Protein 9LOD (pdb70)

B-factor: mean 76.21, std 50.44, range [3.41, 200.78]

Secondary structure (DSSP, 8-state):
-----EEE-SS-BSEEESS--EEEEEE-SSS--SS-BEEEEBSSS--EE--BSSSEEEE-S-EEE-EE-TT--BPPPEEEEEE-SSEEEE-BSSEETT--B--EEEESSS--EEEEEEETTEEEEEETT--B--BSS--TTS-EEEEEEEE-SSS--EE---EEE-EE-SBPPPEEEES-SSPBTT--EEEEEE--B-TTS-SS--EEEEESSSSB-SSS-BS-SEEEES---STT-SEEEEEEE-TTS-SEEEPP-EE---B-/--EEEEEPPPTTTTT-SSS--EEEEEEE-B-SSS---EEEEESSSSB-TT-EEPPPEE-TTS-EE-EEEEE--HHHHTTT--EEEEEE-SSSSS-EEEEE----S--B--EEEEEPPPTTGGGSSEEEEEEEEEEEBSS-EEEEEESSSSEE--EEEPPPEE-TTS-EEEEEEEEEEHHHHHTT---EEEEEESSSGGG-EEE---S--/--EEEEEPPPTTTTT-TTS--EEEEEEEEE-TT----EEEEEETTEEE---EEPPPEE-TTS-EEEEEEEE--HHHHHTT--EEEEEE-SS-SS-EEEEE-PPPS--B--EEEEEPPPGGGTTSSEEEEEEEEEEEBSS-EEEEEEETTEEE--EEEPPPEE-SSS-EEEEEEEEEEHHHHHSS--EEEEEEETTSGGG-EEEEE-TT-/--EEEEEPPPHHHHH-TTS--EEEEEEEEE-SSS---EEEEEETTEEE---EEPPPEE-TTS-EEEEEEEE--HHHHHTT--EEEEEE-SSSSS-B--EE-------B--EEEEEPPPGGGTTSSEEEEEEEEEEEBSS-EEEEEEETTEE-SSEEEPPPEE-TTS-EEE-EEEEEEHHHHHTT--EEEEEEETTSSSS-EEEEE---/--EEEEEPPPHHHHH-TTS--EEEEEEEEE-SS----EEEEEETTEEE---EEPPPEE-TTS-EEEEEEEE--SHHHHT-PPEEEEEE-TT-SS-EEEEE----SPPB--EEEEEPPPHHHHTSSEEEEEEEEEEEBSS-EEEEEEETTEE---EEEPPPEE-TTS-EEE-EEEEEEHHHHHTT--EEEEEEETTSGGG-EEEEE---

Radius of gyration: 36.77 Å; Cα contacts (8 Å, |Δi|>4): 2792; chains: 5; bounding box: 59×120×84 Å

Sequence (1098 aa):
RTPRPIIFLQPPWTTVFQGERVTLTCKGFRFYSPQKTKWYHRYLGKEILRETPDNILEVQESGEYRCQAQGSPLSSPVHLDFSSASLILQAPLSVFEGDSVVLRCRAKAEVTLNNTIYKNDNVLAFLNKRTDFHIPHACLKDNGAYRCTGYKESCCPVSSNTVKIQVQEPFTRPVLRASSFQPISGNPVTLTCETQLSLERSDVPLRFRFFRDDQTLGLGWSLSPNFQITAMWSKDSGFYWCKAATMPYSVISDSPRSWIQVQIGPSVFLFPPKPKDTLMISRTPEVTCVVVDVSHEDPEVKFNWYVDGVEVHNAKTKPREEQYNSTYRVVSVLTVCHQDWLNGKEYKCKVSNKALPAPIEKTISKAKGQPREPQVYTLPPSRDELTKNQVSLTCLVKGFYPSDIAVEWESNGQPENNYKTTPPVLDSDGSFFLYSKLTVDKSRWQQGNVFSCSVMHEALHNHYTQKSLDKSTGPSVFLFPPKPKDTLMISRTPEVTCVVVDVSHEDPEVKFNWYVDGVEVHNAKTKPREEQYNSTYRVVSVLTVCHQDWLNGKEYKCKVSNKALPAPIEKTISKAKGQPREPQVYTLPPSRDELTKNQVSLTCLVKGFYPSDIAVEWESNGQPENNYKTTPPVLDSDGSFFLYSKLTVDKSRWQQGNVFSCSVMHEALHNHYTQKSLDKSTGPSVFLFPPKPKDTLMISRTPEVTCVVVDVSHEDPEVKFNWYVDGVEVHNAKTKPREEQYNSTYRVVSVLTVCHQDWLNGKEYKCKVSNKALPAPIEKTISKAKGQPREPQVYTLPPSRDELTKNQVSLTCLVKGFYPSDIAVEWESNGQPENNYKTTPPVLDSDGSFFLYSKLTVDKSRWQQGNVFSCSVMHEALHNHYTQKSLDKSGPSVFLFPPKPKDTLMISRTPEVTCVVVDVSHEDPEVKFNWYVDGVEVHNAKTKPREEQYNSTYRVVSVLTVCHQDWLNGKEYKCKVSNKALPAPIEKTISKAKGQPREPQVYTLPPSRDELTKNQVSLTCLVKGFYPSDIAVEWESNGQPENNYKTTPPVLDSDGSFFLYSKLTVDKSRWQQGNVFSCSVMHEALHNHYTQKSLDKS

InterPro domains:
  IPR003598 Immunoglobulin subtype 2 [SM00408] (35-92)
  IPR003598 Immunoglobulin subtype 2 [SM00408] (114-173)
  IPR003598 Immunoglobulin subtype 2 [SM00408] (299-362)
  IPR003598 Immunoglobulin subtype 2 [SM00408] (392-455)
  IPR003598 Immunoglobulin subtype 2 [SM00408] (485-548)
  IPR003598 Immunoglobulin subtype 2 [SM00408] (578-641)
  IPR003598 Immunoglobulin subtype 2 [SM00408] (671-734)
  IPR003598 Immunoglobulin subtype 2 [SM00408] (764-826)
  IPR003599 Immunoglobulin domain subtype [SM00409] (29-101)
  IPR003599 Immunoglobulin domain subtype [SM00409] (108-186)
  IPR003599 Immunoglobulin domain subtype [SM00409] (196-281)
  IPR003599 Immunoglobulin domain subtype [SM00409] (293-374)
  IPR003599 Immunoglobulin domain subtype [SM00409] (386-467)
  IPR003599 Immunoglobulin domain subtype [SM00409] (479-560)
  IPR003599 Immunoglobulin domain subtype [SM00409] (572-653)
  IPR003599 Immunoglobulin domain subtype [SM00409] (665-746)
  IPR003599 Immunoglobulin domain subtype [SM00409] (758-838)
  IPR007110 Immunoglobulin-like domain [PS50835] (23-101)
  IPR007110 Immunoglobulin-like domain [PS50835] (188-271)
  IPR007110 Immunoglobulin-like domain [PS50835] (287-374)

Organism: Homo sapiens (NCBI:txid9606)

Foldseek 3Di:
DAQAFDWAWVVQFLEEAQPDKIKIFRAHDPVGAQAFKWKQWDAPPDRDTDGTGGRIDIDRDFGWIWIAGVVGDIHDIRGHHHDNDQWAFTWGRAAEWQDWTWGFGDGDPAQFAWKFKDFQNHTDDTDGSGGTDIDRTDDQVPFGWIKIWTHGPPDDTDIHDIDTHDYDYQWAFWAWDKPDLAAEFQAKMKIFTDIHGDSVPDVWQKWKWKDQQHHTDDDHTDSDRIDIDRGDHQVRFGFIWMWIATPVRRDIHTHGTDTRGYDD/DKDKDWDWFALVQLFDPVHWTKIKIKIKQAAPVKNDKDKQKDFAHDTDPQKDWDDWDQDPVRMIMTMIIHIDHSVSQLVWGKIKIFIDIPPDPGTDIDIDGHDDDDWDAWDWDKDFFDPVQLVDFKTKIKIKTDFTPDQSKDKWKDFPPHTDDQKDKDRWDADPVRGTIIMIIGIDGSVCQVVWTKMWIWMADPPDDSRIDIDIDGNVD/DKDKDKDFWALVQLQDPPHWTKIKIKIKQAAPVKPDKDKWKDKLRDTDPQKDWDDWDADPVRIIMTMIIHTDHNVSQVVFIKIWIWIDIPPDPDIDIDIDGPDDDDWWAWDWDKDFFDPVCLVPQKTKTKIKTWITPDQRKDKFKDKPPHGADQKDKDRWDQDPVRGTMIMIIHIDGSVCQVDWIKMWIWMADPRDDSRTDIHIDGDVD/DWDKDWDFWALVQLQDQVHWTKTKIKIKQAAPVWNDKDKWKQWLNHTDDQKDKDDWDADPVRIIMIMIIHTDHNVSQLVWTWMWIWIDTPVDPHTDIDIDGPDDDDWWAWDKDKDFFDPVCLPPQWTKTKIKTWTTPDQSKDKFKDWPRHTDDQKDKDRWDQDPVRHTMIMIIHTGGSVCQVVFTKMWMWMQDSPDDSSIDIHIDHND/DKDWDKDFFALVQQLDPVHWTKIKTKIPQAAPVKNDKDKWKAWLNHTDDQKDKDDWDADPVRHIMIMIIGTDHSCSAQVWTKMKIFIDIPPDPHTDIDIDGDDPDDWWDWDKDWDFFDPVQLVPFKTKTKIKTDGTPDQRKDKFKAWPNHTDPQKDKDRWDQDPVGHTMIMIIHIGGSCVQQVWTKMKIWMQDPRDDSRIDIDIDHPD

Structure (mmCIF, N/CA/C/O backbone):
data_9LOD
#
_entry.id   9LOD
#
_cell.length_a   1.00
_cell.length_b   1.00
_cell.length_c   1.00
_cell.angle_alpha   90.00
_cell.angle_beta   90.00
_cell.angle_gamma   90.00
#
_symmetry.space_group_name_H-M   'P 1'
#
loop_
_entity.id
_entity.type
_entity.pdbx_description
1 polymer 'Fc receptor-like protein 5'
2 polymer 'Immunoglobulin gamma-1 heavy chain'
3 branched 2-acetamido-2-deoxy-beta-D-glucopyranose-(1-2)-alpha-D-mannopyranose-(1-6)-beta-D-mannopyranose-(1-4)-2-acetamido-2-deoxy-beta-D-glucopyranose-(1-4)-[alpha-L-fucopyranose-(1-6)]2-acetamido-2-deoxy-beta-D-glucopyranose
4 branched 2-acetamido-2-deoxy-beta-D-glucopyranose-(1-2)-alpha-D-mannopyranose-(1-6)-beta-D-mannopyranose-(1-4)-2-acetamido-2-deoxy-beta-D-glucopyranose-(1-4)-2-acetamido-2-deoxy-beta-D-glucopyranose
5 non-polymer 2-acetamido-2-deoxy-beta-D-glucopyranose
#
loop_
_atom_site.group_PDB
_atom_site.id
_atom_site.type_symbol
_atom_site.label_atom_id
_atom_site.label_alt_id
_atom_site.label_comp_id
_atom_site.label_asym_id
_atom_site.label_entity_id
_atom_site.label_seq_id
_atom_site.pdbx_PDB_ins_code
_atom_site.Cartn_x
_atom_site.Cartn_y
_atom_site.Cartn_z
_atom_site.occupancy
_atom_site.B_iso_or_equiv
_atom_site.auth_seq_id
_atom_site.auth_comp_id
_atom_site.auth_asym_id
_atom_site.auth_atom_id
_atom_site.pdbx_PDB_model_num
ATOM 1 N N . ARG A 1 4 ? 193.616 229.231 142.597 1.00 128.81 19 ARG A N 1
ATOM 2 C CA . ARG A 1 4 ? 194.655 228.213 142.693 1.00 127.52 19 ARG A CA 1
ATOM 3 C C . ARG A 1 4 ? 194.317 226.988 141.852 1.00 130.02 19 ARG A C 1
ATOM 4 O O . ARG A 1 4 ? 195.143 226.519 141.070 1.00 130.51 19 ARG A O 1
ATOM 12 N N . THR A 1 5 ? 193.097 226.471 142.014 1.00 134.56 20 THR A N 1
ATOM 13 C CA . THR A 1 5 ? 192.632 225.284 141.296 1.00 129.47 20 THR A CA 1
ATOM 14 C C . THR A 1 5 ? 191.285 225.594 140.649 1.00 125.62 20 THR A C 1
ATOM 15 O O . THR A 1 5 ? 190.234 225.152 141.137 1.00 122.89 20 THR A O 1
ATOM 19 N N . PRO A 1 6 ? 191.271 226.370 139.557 1.00 127.82 21 PRO A N 1
ATOM 20 C CA . PRO A 1 6 ? 190.016 226.579 138.828 1.00 122.82 21 PRO A CA 1
ATOM 21 C C . PRO A 1 6 ? 189.797 225.519 137.761 1.00 111.67 21 PRO A C 1
ATOM 22 O O . PRO A 1 6 ? 189.464 225.843 136.617 1.00 108.16 21 PRO A O 1
ATOM 26 N N . ARG A 1 7 ? 189.969 224.251 138.123 1.00 108.03 22 ARG A N 1
ATOM 27 C CA . ARG A 1 7 ? 189.903 223.170 137.145 1.00 104.16 22 ARG A CA 1
ATOM 28 C C . ARG A 1 7 ? 188.462 222.723 136.950 1.00 96.50 22 ARG A C 1
ATOM 29 O O . ARG A 1 7 ? 187.807 222.339 137.924 1.00 97.88 22 ARG A O 1
ATOM 37 N N . PRO A 1 8 ? 187.932 222.764 135.731 1.00 91.54 23 PRO A N 1
ATOM 38 C CA . PRO A 1 8 ? 186.632 222.140 135.475 1.00 85.23 23 PRO A CA 1
ATOM 39 C C . PRO A 1 8 ? 186.713 220.631 135.645 1.00 84.80 23 PRO A C 1
ATOM 40 O O . PRO A 1 8 ? 187.762 220.009 135.471 1.00 93.69 23 PRO A O 1
ATOM 44 N N . ILE A 1 9 ? 185.578 220.042 136.011 1.00 77.87 24 ILE A N 1
ATOM 45 C CA . ILE A 1 9 ? 185.463 218.603 136.221 1.00 75.27 24 ILE A CA 1
ATOM 46 C C . ILE A 1 9 ? 184.631 218.011 135.096 1.00 73.05 24 ILE A C 1
ATOM 47 O O . ILE A 1 9 ? 183.581 218.554 134.733 1.00 79.18 24 ILE A O 1
ATOM 52 N N . ILE A 1 10 ? 185.106 216.904 134.539 1.00 61.26 25 ILE A N 1
ATOM 53 C CA . ILE A 1 10 ? 184.360 216.143 133.546 1.00 56.90 25 ILE A CA 1
ATOM 54 C C . ILE A 1 10 ? 183.569 215.060 134.260 1.00 57.19 25 ILE A C 1
ATOM 55 O O . ILE A 1 10 ? 184.109 214.329 135.101 1.00 64.57 25 ILE A O 1
ATOM 60 N N . PHE A 1 11 ? 182.285 214.959 133.934 1.00 52.76 26 PHE A N 1
ATOM 61 C CA . PHE A 1 11 ? 181.386 213.987 134.537 1.00 49.25 26 PHE A CA 1
ATOM 62 C C . PHE A 1 11 ? 180.961 212.982 133.479 1.00 46.74 26 PHE A C 1
ATOM 63 O O . PHE A 1 11 ? 180.442 213.366 132.427 1.00 50.28 26 PHE A O 1
ATOM 71 N N . LEU A 1 12 ? 181.183 211.704 133.760 1.00 43.79 27 LEU A N 1
ATOM 72 C CA . LEU A 1 12 ? 180.813 210.632 132.851 1.00 41.22 27 LEU A CA 1
ATOM 73 C C . LEU A 1 12 ? 179.321 210.343 132.948 1.00 46.97 27 LEU A C 1
ATOM 74 O O . LEU A 1 12 ? 178.688 210.580 133.979 1.00 55.21 27 LEU A O 1
ATOM 79 N N . GLN A 1 13 ? 178.762 209.828 131.858 1.00 44.52 28 GLN A N 1
ATOM 80 C CA . GLN A 1 13 ? 177.359 209.416 131.821 1.00 50.82 28 GLN A CA 1
ATOM 81 C C . GLN A 1 13 ? 177.216 208.353 130.741 1.00 54.47 28 GLN A C 1
ATOM 82 O O . GLN A 1 13 ? 177.126 208.678 129.547 1.00 60.00 28 GLN A O 1
ATOM 88 N N . PRO A 1 14 ? 177.187 207.061 131.115 1.00 54.99 29 PRO A N 1
ATOM 89 C CA . PRO A 1 14 ? 177.211 206.477 132.470 1.00 57.30 29 PRO A CA 1
ATOM 90 C C . PRO A 1 14 ? 178.554 206.660 133.172 1.00 59.05 29 PRO A C 1
ATOM 91 O O . PRO A 1 14 ? 179.571 206.843 132.510 1.00 57.36 29 PRO A O 1
ATOM 95 N N . PRO A 1 15 ? 178.586 206.626 134.509 1.00 56.92 30 PRO A N 1
ATOM 96 C CA . PRO A 1 15 ? 179.824 206.954 135.234 1.00 51.80 30 PRO A CA 1
ATOM 97 C C . PRO A 1 15 ? 180.952 205.953 135.053 1.00 55.15 30 PRO A C 1
ATOM 98 O O . PRO A 1 15 ? 182.044 206.186 135.582 1.00 56.78 30 PRO A O 1
ATOM 102 N N . TRP A 1 16 ? 180.737 204.858 134.327 1.00 55.35 31 TRP A N 1
ATOM 103 C CA . TRP A 1 16 ? 181.760 203.830 134.168 1.00 43.91 31 TRP A CA 1
ATOM 104 C C . TRP A 1 16 ? 182.864 204.338 133.252 1.00 42.32 31 TRP A C 1
ATOM 105 O O . TRP A 1 16 ? 182.624 204.622 132.075 1.00 49.59 31 TRP A O 1
ATOM 116 N N . THR A 1 17 ? 184.078 204.452 133.794 1.00 39.07 32 THR A N 1
ATOM 117 C CA . THR A 1 17 ? 185.206 204.909 132.993 1.00 42.76 32 THR A CA 1
ATOM 118 C C . THR A 1 17 ? 185.616 203.872 131.955 1.00 53.08 32 THR A C 1
ATOM 119 O O . THR A 1 17 ? 186.161 204.231 130.905 1.00 57.18 32 THR A O 1
ATOM 123 N N . THR A 1 18 ? 185.361 202.594 132.221 1.00 52.68 33 THR A N 1
ATOM 124 C CA . THR A 1 18 ? 185.656 201.513 131.288 1.00 49.72 33 THR A CA 1
ATOM 125 C C . THR A 1 18 ? 184.343 200.950 130.763 1.00 54.09 33 THR A C 1
ATOM 126 O O . THR A 1 18 ? 183.491 200.515 131.545 1.00 59.16 33 THR A O 1
ATOM 130 N N . VAL A 1 19 ? 184.183 200.960 129.443 1.00 53.75 34 VAL A N 1
ATOM 131 C CA . VAL A 1 19 ? 182.968 200.520 128.784 1.00 52.76 34 VAL A CA 1
ATOM 132 C C . VAL A 1 19 ? 183.354 199.652 127.591 1.00 55.12 34 VAL A C 1
ATOM 133 O O . VAL A 1 19 ? 184.531 199.402 127.339 1.00 60.10 34 VAL A O 1
ATOM 137 N N . PHE A 1 20 ? 182.347 199.195 126.855 1.00 53.01 35 PHE A N 1
ATOM 138 C CA . PHE A 1 20 ? 182.574 198.273 125.753 1.00 63.35 35 PHE A CA 1
ATOM 139 C C . PHE A 1 20 ? 182.728 199.039 124.439 1.00 74.15 35 PHE A C 1
ATOM 140 O O . PHE A 1 20 ? 182.624 200.267 124.391 1.00 77.64 35 PHE A O 1
ATOM 148 N N . GLN A 1 21 ? 182.985 198.306 123.353 1.00 75.13 36 GLN A N 1
ATOM 149 C CA . GLN A 1 21 ? 183.335 198.935 122.082 1.00 75.24 36 GLN A CA 1
ATOM 150 C C . GLN A 1 21 ? 182.148 199.671 121.472 1.00 83.98 36 GLN A C 1
ATOM 151 O O . GLN A 1 21 ? 182.268 200.828 121.054 1.00 84.57 36 GLN A O 1
ATOM 157 N N . GLY A 1 22 ? 180.992 199.016 121.410 1.00 83.05 37 GLY A N 1
ATOM 158 C CA . GLY A 1 22 ? 179.835 199.624 120.781 1.00 78.36 37 GLY A CA 1
ATOM 159 C C . GLY A 1 22 ? 179.130 200.675 121.605 1.00 76.62 37 GLY A C 1
ATOM 160 O O . GLY A 1 22 ? 178.293 201.406 121.068 1.00 74.49 37 GLY A O 1
ATOM 161 N N . GLU A 1 23 ? 179.448 200.771 122.892 1.00 74.47 38 GLU A N 1
ATOM 162 C CA . GLU A 1 23 ? 178.773 201.719 123.760 1.00 72.47 38 GLU A CA 1
ATOM 163 C C . GLU A 1 23 ? 179.359 203.118 123.595 1.00 72.66 38 GLU A C 1
ATOM 164 O O . GLU A 1 23 ? 180.500 203.299 123.161 1.00 68.59 38 GLU A O 1
ATOM 170 N N . ARG A 1 24 ? 178.550 204.117 123.938 1.00 75.06 39 ARG A N 1
ATOM 171 C CA . ARG A 1 24 ? 178.943 205.517 123.873 1.00 65.84 39 ARG A CA 1
ATOM 172 C C . ARG A 1 24 ? 178.726 206.162 125.231 1.00 61.12 39 ARG A C 1
ATOM 173 O O . ARG A 1 24 ? 177.760 205.842 125.931 1.00 71.06 39 ARG A O 1
ATOM 181 N N . VAL A 1 25 ? 179.624 207.067 125.604 1.00 50.37 40 VAL A N 1
ATOM 182 C CA . VAL A 1 25 ? 179.499 207.809 126.849 1.00 52.58 40 VAL A CA 1
ATOM 183 C C . VAL A 1 25 ? 179.501 209.297 126.533 1.00 56.86 40 VAL A C 1
ATOM 184 O O . VAL A 1 25 ? 180.087 209.743 125.541 1.00 61.64 40 VAL A O 1
ATOM 188 N N . THR A 1 26 ? 178.824 210.066 127.379 1.00 55.49 41 THR A N 1
ATOM 189 C CA . THR A 1 26 ? 178.728 211.511 127.229 1.00 52.88 41 THR A CA 1
ATOM 190 C C . THR A 1 26 ? 179.556 212.169 128.321 1.00 47.39 41 THR A C 1
ATOM 191 O O . THR A 1 26 ? 179.310 211.947 129.511 1.00 51.48 41 THR A O 1
ATOM 195 N N . LEU A 1 27 ? 180.527 212.977 127.916 1.00 45.89 42 LEU A N 1
ATOM 196 C CA . LEU A 1 27 ? 181.404 213.666 128.851 1.00 48.89 42 LEU A CA 1
ATOM 197 C C . LEU A 1 27 ? 180.914 215.099 129.017 1.00 55.68 42 LEU A C 1
ATOM 198 O O . LEU A 1 27 ? 180.850 215.854 128.042 1.00 65.92 42 LEU A O 1
ATOM 203 N N . THR A 1 28 ? 180.576 215.473 130.246 1.00 48.27 43 THR A N 1
ATOM 204 C CA . THR A 1 28 ? 180.017 216.786 130.538 1.00 54.16 43 THR A CA 1
ATOM 205 C C . THR A 1 28 ? 181.052 217.618 131.284 1.00 52.84 43 THR A C 1
ATOM 206 O O . THR A 1 28 ? 181.498 217.233 132.368 1.00 53.90 43 THR A O 1
ATOM 210 N N . CYS A 1 29 ? 181.425 218.759 130.707 1.00 58.14 44 CYS A N 1
ATOM 211 C CA . CYS A 1 29 ? 182.399 219.656 131.327 1.00 71.62 44 CYS A CA 1
ATOM 212 C C . CYS A 1 29 ? 181.659 220.568 132.300 1.00 73.22 44 CYS A C 1
ATOM 213 O O . CYS A 1 29 ? 181.371 221.734 132.022 1.00 80.45 44 CYS A O 1
ATOM 216 N N . LYS A 1 30 ? 181.351 220.015 133.470 1.00 69.34 45 LYS A N 1
ATOM 217 C CA . LYS A 1 30 ? 180.570 220.740 134.462 1.00 77.23 45 LYS A CA 1
ATOM 218 C C . LYS A 1 30 ? 181.418 221.825 135.114 1.00 85.04 45 LYS A C 1
ATOM 219 O O . LYS A 1 30 ? 182.419 221.530 135.774 1.00 82.17 45 LYS A O 1
ATOM 225 N N . GLY A 1 31 ? 181.020 223.079 134.921 1.00 92.62 46 GLY A N 1
ATOM 226 C CA . GLY A 1 31 ? 181.635 224.185 135.624 1.00 100.81 46 GLY A CA 1
ATOM 227 C C . GLY A 1 31 ? 180.617 224.975 136.419 1.00 108.95 46 GLY A C 1
ATOM 228 O O . GLY A 1 31 ? 179.762 225.655 135.842 1.00 110.95 46 GLY A O 1
ATOM 229 N N . PHE A 1 32 ? 180.696 224.895 137.747 1.00 109.85 47 PHE A N 1
ATOM 230 C CA . PHE A 1 32 ? 179.732 225.588 138.595 1.00 116.04 47 PHE A CA 1
ATOM 231 C C . PHE A 1 32 ? 180.118 227.052 138.774 1.00 123.89 47 PHE A C 1
ATOM 232 O O . PHE A 1 32 ? 179.376 227.955 138.373 1.00 123.09 47 PHE A O 1
ATOM 240 N N . ARG A 1 33 ? 181.276 227.304 139.371 1.00 127.70 48 ARG A N 1
ATOM 241 C CA . ARG A 1 33 ? 181.861 228.634 139.358 1.00 129.13 48 ARG A CA 1
ATOM 242 C C . ARG A 1 33 ? 182.698 228.789 138.096 1.00 134.07 48 ARG A C 1
ATOM 243 O O . ARG A 1 33 ? 183.316 227.831 137.621 1.00 136.40 48 ARG A O 1
ATOM 251 N N . PHE A 1 34 ? 182.706 230.006 137.553 1.00 135.31 49 PHE A N 1
ATOM 252 C CA . PHE A 1 34 ? 183.214 230.276 136.208 1.00 137.34 49 PHE A CA 1
ATOM 253 C C . PHE A 1 34 ? 182.526 229.356 135.199 1.00 134.54 49 PHE A C 1
ATOM 254 O O . PHE A 1 34 ? 183.150 228.539 134.521 1.00 131.53 49 PHE A O 1
ATOM 262 N N . TYR A 1 35 ? 181.205 229.507 135.126 1.00 134.72 50 TYR A N 1
ATOM 263 C CA . TYR A 1 35 ? 180.364 228.612 134.348 1.00 133.16 50 TYR A CA 1
ATOM 264 C C . TYR A 1 35 ? 180.647 228.747 132.855 1.00 134.94 50 TYR A C 1
ATOM 265 O O . TYR A 1 35 ? 181.117 229.780 132.369 1.00 134.19 50 TYR A O 1
ATOM 274 N N . SER A 1 36 ? 180.353 227.673 132.125 1.00 133.25 51 SER A N 1
ATOM 275 C CA . SER A 1 36 ? 180.592 227.624 130.684 1.00 134.14 51 SER A CA 1
ATOM 276 C C . SER A 1 36 ? 179.514 226.766 130.043 1.00 130.62 51 SER A C 1
ATOM 277 O O . SER A 1 36 ? 179.626 225.534 129.989 1.00 126.38 51 SER A O 1
ATOM 280 N N . PRO A 1 37 ? 178.438 227.385 129.551 1.00 131.03 52 PRO A N 1
ATOM 281 C CA . PRO A 1 37 ? 177.396 226.605 128.866 1.00 126.56 52 PRO A CA 1
ATOM 282 C C . PRO A 1 37 ? 177.810 226.123 127.488 1.00 127.66 52 PRO A C 1
ATOM 283 O O . PRO A 1 37 ? 177.166 225.212 126.952 1.00 123.37 52 PRO A O 1
ATOM 287 N N . GLN A 1 38 ? 178.857 226.696 126.901 1.00 130.83 53 GLN A N 1
ATOM 288 C CA . GLN A 1 38 ? 179.294 226.337 125.559 1.00 122.83 53 GLN A CA 1
ATOM 289 C C . GLN A 1 38 ? 180.755 226.738 125.409 1.00 125.38 53 GLN A C 1
ATOM 290 O O . GLN A 1 38 ? 181.385 227.218 126.355 1.00 127.03 53 GLN A O 1
ATOM 296 N N . LYS A 1 39 ? 181.288 226.533 124.201 1.00 126.12 54 LYS A N 1
ATOM 297 C CA . LYS A 1 39 ? 182.661 226.897 123.844 1.00 126.05 54 LYS A CA 1
ATOM 298 C C . LYS A 1 39 ? 183.676 226.187 124.743 1.00 126.66 54 LYS A C 1
ATOM 299 O O . LYS A 1 39 ? 184.464 226.810 125.458 1.00 123.42 54 LYS A O 1
ATOM 305 N N . THR A 1 40 ? 183.645 224.859 124.692 1.00 124.24 55 THR A N 1
ATOM 306 C CA . THR A 1 40 ? 184.553 224.014 125.458 1.00 118.58 55 THR A CA 1
ATOM 307 C C . THR A 1 40 ? 185.555 223.381 124.504 1.00 114.62 55 THR A C 1
ATOM 308 O O . THR A 1 40 ? 185.165 222.686 123.559 1.00 111.33 55 THR A O 1
ATOM 312 N N . LYS A 1 41 ? 186.841 223.615 124.756 1.00 111.93 56 LYS A N 1
ATOM 313 C CA . LYS A 1 41 ? 187.919 223.087 123.927 1.00 105.72 56 LYS A CA 1
ATOM 314 C C . LYS A 1 41 ? 188.409 221.783 124.547 1.00 98.09 56 LYS A C 1
ATOM 315 O O . LYS A 1 41 ? 189.078 221.795 125.585 1.00 95.11 56 LYS A O 1
ATOM 321 N N . TRP A 1 42 ? 188.084 220.664 123.906 1.00 93.43 57 TRP A N 1
ATOM 322 C CA . TRP A 1 42 ? 188.419 219.345 124.426 1.00 85.87 57 TRP A CA 1
ATOM 323 C C . TRP A 1 42 ? 189.797 218.929 123.926 1.00 87.60 57 TRP A C 1
ATOM 324 O O . TRP A 1 42 ? 190.018 218.824 122.715 1.00 95.70 57 TRP A O 1
ATOM 335 N N . TYR A 1 43 ? 190.716 218.682 124.859 1.00 83.52 58 TYR A N 1
ATOM 336 C CA . TYR A 1 43 ? 192.083 218.290 124.517 1.00 83.75 58 TYR A CA 1
ATOM 337 C C . TYR A 1 43 ? 192.208 216.766 124.566 1.00 78.17 58 TYR A C 1
ATOM 338 O O . TYR A 1 43 ? 192.900 216.184 125.403 1.00 76.46 58 TYR A O 1
ATOM 347 N N . HIS A 1 44 ? 191.508 216.122 123.635 1.00 70.92 59 HIS A N 1
ATOM 348 C CA . HIS A 1 44 ? 191.556 214.671 123.525 1.00 66.52 59 HIS A CA 1
ATOM 349 C C . HIS A 1 44 ? 192.950 214.212 123.113 1.00 80.12 59 HIS A C 1
ATOM 350 O O . HIS A 1 44 ? 193.598 214.827 122.263 1.00 92.56 59 HIS A O 1
ATOM 357 N N . ARG A 1 45 ? 193.413 213.125 123.727 1.00 72.03 60 ARG A N 1
ATOM 358 C CA . ARG A 1 45 ? 194.756 212.611 123.477 1.00 77.20 60 ARG A CA 1
ATOM 359 C C . ARG A 1 45 ? 194.734 211.099 123.627 1.00 75.56 60 ARG A C 1
ATOM 360 O O . ARG A 1 45 ? 194.353 210.593 124.686 1.00 76.98 60 ARG A O 1
ATOM 368 N N . TYR A 1 46 ? 195.145 210.379 122.583 1.00 77.95 61 TYR A N 1
ATOM 369 C CA . TYR A 1 46 ? 195.158 208.922 122.614 1.00 78.71 61 TYR A CA 1
ATOM 370 C C . TYR A 1 46 ? 196.571 208.354 122.568 1.00 93.77 61 TYR A C 1
ATOM 371 O O . TYR A 1 46 ? 196.979 207.640 123.489 1.00 96.64 61 TYR A O 1
ATOM 380 N N . LEU A 1 47 ? 197.339 208.662 121.522 1.00 97.80 62 LEU A N 1
ATOM 381 C CA . LEU A 1 47 ? 198.702 208.143 121.385 1.00 98.26 62 LEU A CA 1
ATOM 382 C C . LEU A 1 47 ? 199.509 209.193 120.620 1.00 101.62 62 LEU A C 1
ATOM 383 O O . LEU A 1 47 ? 199.533 209.195 119.388 1.00 102.49 62 LEU A O 1
ATOM 388 N N . GLY A 1 48 ? 200.178 210.065 121.367 1.00 101.83 63 GLY A N 1
ATOM 389 C CA . GLY A 1 48 ? 200.901 211.166 120.751 1.00 104.34 63 GLY A CA 1
ATOM 390 C C . GLY A 1 48 ? 200.002 212.106 119.980 1.00 104.56 63 GLY A C 1
ATOM 391 O O . GLY A 1 48 ? 200.407 212.641 118.940 1.00 106.49 63 GLY A O 1
ATOM 392 N N . LYS A 1 49 ? 198.783 212.319 120.467 1.00 99.91 64 LYS A N 1
ATOM 393 C CA . LYS A 1 49 ? 197.796 213.145 119.793 1.00 101.16 64 LYS A CA 1
ATOM 394 C C . LYS A 1 49 ? 197.410 214.320 120.679 1.00 98.95 64 LYS A C 1
ATOM 395 O O . LYS A 1 49 ? 197.470 214.241 121.909 1.00 94.20 64 LYS A O 1
ATOM 401 N N . GLU A 1 50 ? 197.030 215.420 120.038 1.00 98.27 65 GLU A N 1
ATOM 402 C CA . GLU A 1 50 ? 196.522 216.615 120.704 1.00 97.53 65 GLU A CA 1
ATOM 403 C C . GLU A 1 50 ? 195.261 217.094 120.001 1.00 96.84 65 GLU A C 1
ATOM 404 O O . GLU A 1 50 ? 195.104 218.272 119.675 1.00 106.02 65 GLU A O 1
ATOM 410 N N . ILE A 1 51 ? 194.346 216.155 119.751 1.00 89.34 66 ILE A N 1
ATOM 411 C CA . ILE A 1 51 ? 193.161 216.430 118.947 1.00 83.87 66 ILE A CA 1
ATOM 412 C C . ILE A 1 51 ? 192.280 217.448 119.655 1.00 81.85 66 ILE A C 1
ATOM 413 O O . ILE A 1 51 ? 191.987 217.319 120.850 1.00 90.33 66 ILE A O 1
ATOM 418 N N . LEU A 1 52 ? 191.860 218.472 118.919 1.00 82.21 67 LEU A N 1
ATOM 419 C CA . LEU A 1 52 ? 190.955 219.497 119.421 1.00 87.49 67 LEU A CA 1
ATOM 420 C C . LEU A 1 52 ? 189.601 219.328 118.747 1.00 90.97 67 LEU A C 1
ATOM 421 O O . LEU A 1 52 ? 189.501 219.411 117.518 1.00 91.50 67 LEU A O 1
ATOM 426 N N . ARG A 1 53 ? 188.565 219.093 119.550 1.00 86.73 68 ARG A N 1
ATOM 427 C CA . ARG A 1 53 ? 187.199 218.914 119.061 1.00 87.78 68 ARG A CA 1
ATOM 428 C C . ARG A 1 53 ? 186.300 219.835 119.878 1.00 97.35 68 ARG A C 1
ATOM 429 O O . ARG A 1 53 ? 185.750 219.430 120.905 1.00 98.01 68 ARG A O 1
ATOM 437 N N . GLU A 1 54 ? 186.158 221.076 119.423 1.00 102.54 69 GLU A N 1
ATOM 438 C CA . GLU A 1 54 ? 185.311 222.041 120.108 1.00 107.33 69 GLU A CA 1
ATOM 439 C C . GLU A 1 54 ? 183.846 221.787 119.777 1.00 113.73 69 GLU A C 1
ATOM 440 O O . GLU A 1 54 ? 183.499 221.461 118.638 1.00 112.10 69 GLU A O 1
ATOM 446 N N . THR A 1 55 ? 182.987 221.938 120.780 1.00 114.10 70 THR A N 1
ATOM 447 C CA . THR A 1 55 ? 181.562 221.705 120.622 1.00 119.49 70 THR A CA 1
ATOM 448 C C . THR A 1 55 ? 180.780 222.914 121.114 1.00 121.28 70 THR A C 1
ATOM 449 O O . THR A 1 55 ? 181.211 223.601 122.046 1.00 114.62 70 THR A O 1
ATOM 453 N N . PRO A 1 56 ? 179.635 223.208 120.497 1.00 123.40 71 PRO A N 1
ATOM 454 C CA . PRO A 1 56 ? 178.807 224.335 120.942 1.00 124.01 71 PRO A CA 1
ATOM 455 C C . PRO A 1 56 ? 177.960 224.055 122.174 1.00 122.06 71 PRO A C 1
ATOM 456 O O . PRO A 1 56 ? 177.072 224.854 122.481 1.00 121.53 71 PRO A O 1
ATOM 460 N N . ASP A 1 57 ? 178.199 222.954 122.881 1.00 120.38 72 ASP A N 1
ATOM 461 C CA . ASP A 1 57 ? 177.438 222.591 124.067 1.00 116.09 72 ASP A CA 1
ATOM 462 C C . ASP A 1 57 ? 178.427 222.190 125.158 1.00 113.53 72 ASP A C 1
ATOM 463 O O . ASP A 1 57 ? 179.646 222.248 124.971 1.00 115.08 72 ASP A O 1
ATOM 468 N N . ASN A 1 58 ? 177.901 221.783 126.309 1.00 105.79 73 ASN A N 1
ATOM 469 C CA . ASN A 1 58 ? 178.717 221.331 127.426 1.00 89.68 73 ASN A CA 1
ATOM 470 C C . ASN A 1 58 ? 178.954 219.828 127.419 1.00 78.92 73 ASN A C 1
ATOM 471 O O . ASN A 1 58 ? 179.670 219.326 128.290 1.00 77.63 73 ASN A O 1
ATOM 476 N N . ILE A 1 59 ? 178.380 219.103 126.465 1.00 79.35 74 ILE A N 1
ATOM 477 C CA . ILE A 1 59 ? 178.519 217.658 126.395 1.00 73.28 74 ILE A CA 1
ATOM 478 C C . ILE A 1 59 ? 179.413 217.300 125.216 1.00 76.43 74 ILE A C 1
ATOM 479 O O . ILE A 1 59 ? 179.609 218.082 124.281 1.00 80.85 74 ILE A O 1
ATOM 484 N N . LEU A 1 60 ? 179.970 216.090 125.274 1.00 66.43 75 LEU A N 1
ATOM 485 C CA . LEU A 1 60 ? 180.842 215.587 124.215 1.00 63.80 75 LEU A CA 1
ATOM 486 C C . LEU A 1 60 ? 180.666 214.072 124.172 1.00 59.59 75 LEU A C 1
ATOM 487 O O . LEU A 1 60 ? 181.327 213.349 124.923 1.00 67.02 75 LEU A O 1
ATOM 492 N N . GLU A 1 61 ? 179.778 213.603 123.302 1.00 56.34 76 GLU A N 1
ATOM 493 C CA . GLU A 1 61 ? 179.523 212.174 123.174 1.00 61.11 76 GLU A CA 1
ATOM 494 C C . GLU A 1 61 ? 180.647 211.533 122.371 1.00 66.97 76 GLU A C 1
ATOM 495 O O . GLU A 1 61 ? 180.888 211.910 121.220 1.00 70.70 76 GLU A O 1
ATOM 501 N N . VAL A 1 62 ? 181.335 210.565 122.976 1.00 61.33 77 VAL A N 1
ATOM 502 C CA . VAL A 1 62 ? 182.495 209.935 122.363 1.00 60.19 77 VAL A CA 1
ATOM 503 C C . VAL A 1 62 ? 182.349 208.423 122.442 1.00 62.62 77 VAL A C 1
ATOM 504 O O . VAL A 1 62 ? 181.622 207.884 123.277 1.00 66.86 77 VAL A O 1
ATOM 508 N N . GLN A 1 63 ? 183.060 207.739 121.542 1.00 62.01 78 GLN A N 1
ATOM 509 C CA . GLN A 1 63 ? 183.047 206.283 121.487 1.00 63.99 78 GLN A CA 1
ATOM 510 C C . GLN A 1 63 ? 184.442 205.728 121.224 1.00 65.36 78 GLN A C 1
ATOM 511 O O . GLN A 1 63 ? 184.585 204.617 120.702 1.00 67.08 78 GLN A O 1
ATOM 517 N N . GLU A 1 64 ? 185.478 206.484 121.577 1.00 62.03 79 GLU A N 1
ATOM 518 C CA . GLU A 1 64 ? 186.857 206.066 121.388 1.00 67.63 79 GLU A CA 1
ATOM 519 C C . GLU A 1 64 ? 187.602 206.174 122.709 1.00 68.76 79 GLU A C 1
ATOM 520 O O . GLU A 1 64 ? 187.313 207.046 123.532 1.00 72.28 79 GLU A O 1
ATOM 526 N N . SER A 1 65 ? 188.561 205.276 122.910 1.00 65.45 80 SER A N 1
ATOM 527 C CA . SER A 1 65 ? 189.357 205.286 124.126 1.00 61.63 80 SER A CA 1
ATOM 528 C C . SER A 1 65 ? 190.313 206.477 124.120 1.00 57.21 80 SER A C 1
ATOM 529 O O . SER A 1 65 ? 190.369 207.268 123.175 1.00 58.51 80 SER A O 1
ATOM 532 N N . GLY A 1 66 ? 191.075 206.607 125.199 1.00 55.00 81 GLY A N 1
ATOM 533 C CA . GLY A 1 66 ? 192.075 207.640 125.323 1.00 59.13 81 GLY A CA 1
ATOM 534 C C . GLY A 1 66 ? 191.886 208.432 126.590 1.00 60.93 81 GLY A C 1
ATOM 535 O O . GLY A 1 66 ? 191.134 208.049 127.491 1.00 68.55 81 GLY A O 1
ATOM 536 N N . GLU A 1 67 ? 192.583 209.561 126.664 1.00 60.64 82 GLU A N 1
ATOM 537 C CA . GLU A 1 67 ? 192.532 210.460 127.809 1.00 63.01 82 GLU A CA 1
ATOM 538 C C . GLU A 1 67 ? 191.916 211.774 127.358 1.00 61.87 82 GLU A C 1
ATOM 539 O O . GLU A 1 67 ? 192.392 212.388 126.399 1.00 72.88 82 GLU A O 1
ATOM 545 N N . TYR A 1 68 ? 190.866 212.205 128.048 1.00 57.17 83 TYR A N 1
ATOM 546 C CA . TYR A 1 68 ? 190.119 213.396 127.682 1.00 54.15 83 TYR A CA 1
ATOM 547 C C . TYR A 1 68 ? 190.253 214.473 128.749 1.00 62.22 83 TYR A C 1
ATOM 548 O O . TYR A 1 68 ? 190.547 214.199 129.915 1.00 62.22 83 TYR A O 1
ATOM 557 N N . ARG A 1 69 ? 190.032 215.713 128.320 1.00 63.74 84 ARG A N 1
ATOM 558 C CA . ARG A 1 69 ? 189.932 216.857 129.214 1.00 69.84 84 ARG A CA 1
ATOM 559 C C . ARG A 1 69 ? 189.216 217.967 128.464 1.00 75.62 84 ARG A C 1
ATOM 560 O O . ARG A 1 69 ? 189.099 217.930 127.238 1.00 77.57 84 ARG A O 1
ATOM 568 N N . CYS A 1 70 ? 188.734 218.955 129.212 1.00 87.97 85 CYS A N 1
ATOM 569 C CA . CYS A 1 70 ? 188.034 220.089 128.628 1.00 97.42 85 CYS A CA 1
ATOM 570 C C . CYS A 1 70 ? 188.647 221.387 129.133 1.00 103.99 85 CYS A C 1
ATOM 571 O O . CYS A 1 70 ? 189.286 221.424 130.187 1.00 99.37 85 CYS A O 1
ATOM 574 N N . GLN A 1 71 ? 188.454 222.451 128.358 1.00 108.94 86 GLN A N 1
ATOM 575 C CA . GLN A 1 71 ? 188.988 223.770 128.679 1.00 114.57 86 GLN A CA 1
ATOM 576 C C . GLN A 1 71 ? 187.873 224.793 128.519 1.00 116.23 86 GLN A C 1
ATOM 577 O O . GLN A 1 71 ? 187.494 225.132 127.394 1.00 114.26 86 GLN A O 1
ATOM 583 N N . ALA A 1 72 ? 187.350 225.280 129.640 1.00 117.81 87 ALA A N 1
ATOM 584 C CA . ALA A 1 72 ? 186.316 226.299 129.608 1.00 122.87 87 ALA A CA 1
ATOM 585 C C . ALA A 1 72 ? 186.926 227.663 129.292 1.00 129.02 87 ALA A C 1
ATOM 586 O O . ALA A 1 72 ? 188.145 227.853 129.324 1.00 129.16 87 ALA A O 1
ATOM 588 N N . GLN A 1 73 ? 186.057 228.620 128.977 1.00 131.55 88 GLN A N 1
ATOM 589 C CA . GLN A 1 73 ? 186.511 229.968 128.662 1.00 131.36 88 GLN A CA 1
ATOM 590 C C . GLN A 1 73 ? 187.091 230.631 129.905 1.00 130.62 88 GLN A C 1
ATOM 591 O O . GLN A 1 73 ? 186.428 230.723 130.943 1.00 130.01 88 GLN A O 1
ATOM 597 N N . GLY A 1 74 ? 188.337 231.089 129.799 1.00 129.48 89 GLY A N 1
ATOM 598 C CA . GLY A 1 74 ? 189.004 231.688 130.937 1.00 125.00 89 GLY A CA 1
ATOM 599 C C . GLY A 1 74 ? 189.333 230.724 132.051 1.00 122.86 89 GLY A C 1
ATOM 600 O O . GLY A 1 74 ? 189.526 231.152 133.192 1.00 120.89 89 GLY A O 1
ATOM 601 N N . SER A 1 75 ? 189.401 229.430 131.756 1.00 123.40 90 SER A N 1
ATOM 602 C CA . SER A 1 75 ? 189.647 228.408 132.758 1.00 123.21 90 SER A CA 1
ATOM 603 C C . SER A 1 75 ? 190.747 227.473 132.281 1.00 119.73 90 SER A C 1
ATOM 604 O O . SER A 1 75 ? 190.876 227.221 131.079 1.00 115.12 90 SER A O 1
ATOM 607 N N . PRO A 1 76 ? 191.555 226.939 133.204 1.00 118.95 91 PRO A N 1
ATOM 608 C CA . PRO A 1 76 ? 192.658 226.057 132.798 1.00 113.12 91 PRO A CA 1
ATOM 609 C C . PRO A 1 76 ? 192.184 224.704 132.296 1.00 116.51 91 PRO A C 1
ATOM 610 O O . PRO A 1 76 ? 190.984 224.413 132.300 1.00 117.48 91 PRO A O 1
ATOM 614 N N . LEU A 1 77 ? 193.126 223.873 131.857 1.00 115.38 92 LEU A N 1
ATOM 615 C CA . LEU A 1 77 ? 192.796 222.533 131.394 1.00 113.18 92 LEU A CA 1
ATOM 616 C C . LEU A 1 77 ? 192.269 221.684 132.546 1.00 113.60 92 LEU A C 1
ATOM 617 O O . LEU A 1 77 ? 192.613 221.891 133.713 1.00 111.53 92 LEU A O 1
ATOM 622 N N . SER A 1 78 ? 191.414 220.726 132.206 1.00 105.31 93 SER A N 1
ATOM 623 C CA . SER A 1 78 ? 190.762 219.906 133.212 1.00 93.76 93 SER A CA 1
ATOM 624 C C . SER A 1 78 ? 191.641 218.725 133.609 1.00 94.31 93 SER A C 1
ATOM 625 O O . SER A 1 78 ? 192.662 218.428 132.981 1.00 102.15 93 SER A O 1
ATOM 628 N N . SER A 1 79 ? 191.230 218.050 134.676 1.00 88.95 94 SER A N 1
ATOM 629 C CA . SER A 1 79 ? 191.922 216.846 135.105 1.00 83.15 94 SER A CA 1
ATOM 630 C C . SER A 1 79 ? 191.728 215.743 134.067 1.00 77.57 94 SER A C 1
ATOM 631 O O . SER A 1 79 ? 190.673 215.668 133.432 1.00 76.68 94 SER A O 1
ATOM 634 N N . PRO A 1 80 ? 192.731 214.892 133.855 1.00 74.14 95 PRO A N 1
ATOM 635 C CA . PRO A 1 80 ? 192.595 213.829 132.852 1.00 70.36 95 PRO A CA 1
ATOM 636 C C . PRO A 1 80 ? 191.488 212.849 133.213 1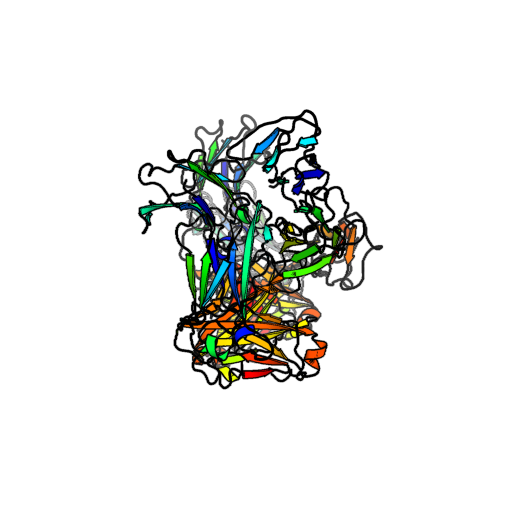.00 66.22 95 PRO A C 1
ATOM 637 O O . PRO A 1 80 ? 191.277 212.522 134.382 1.00 71.07 95 PRO A O 1
ATOM 641 N N . VAL A 1 81 ? 190.780 212.384 132.189 1.00 61.68 96 VAL A N 1
ATOM 642 C CA . VAL A 1 81 ? 189.771 211.339 132.322 1.00 58.33 96 VAL A CA 1
ATOM 643 C C . VAL A 1 81 ? 190.217 210.193 131.426 1.00 59.18 96 VAL A C 1
ATOM 644 O O . VAL A 1 81 ? 190.226 210.325 130.196 1.00 66.49 96 VAL A O 1
ATOM 648 N N . HIS A 1 82 ? 190.600 209.073 132.036 1.00 51.75 97 HIS A N 1
ATOM 649 C CA . HIS A 1 82 ? 191.180 207.958 131.292 1.00 55.63 97 HIS A CA 1
ATOM 650 C C . HIS A 1 82 ? 190.056 207.043 130.820 1.00 53.30 97 HIS A C 1
ATOM 651 O O . HIS A 1 82 ? 189.773 205.992 131.398 1.00 62.14 97 HIS A O 1
ATOM 658 N N . LEU A 1 83 ? 189.405 207.465 129.741 1.00 48.07 98 LEU A N 1
ATOM 659 C CA . LEU A 1 83 ? 188.369 206.654 129.123 1.00 53.20 98 LEU A CA 1
ATOM 660 C C . LEU A 1 83 ? 188.967 205.379 128.542 1.00 59.43 98 LEU A C 1
ATOM 661 O O . LEU A 1 83 ? 190.150 205.321 128.196 1.00 62.67 98 LEU A O 1
ATOM 666 N N . ASP A 1 84 ? 188.133 204.349 128.436 1.00 57.94 99 ASP A N 1
ATOM 667 C CA . ASP A 1 84 ? 188.606 203.032 128.032 1.00 59.54 99 ASP A CA 1
ATOM 668 C C . ASP A 1 84 ? 187.441 202.313 127.373 1.00 59.22 99 ASP A C 1
ATOM 669 O O . ASP A 1 84 ? 186.410 202.088 128.014 1.00 60.29 99 ASP A O 1
ATOM 674 N N . PHE A 1 85 ? 187.606 201.952 126.104 1.00 57.26 100 PHE A N 1
ATOM 675 C CA . PHE A 1 85 ? 186.624 201.171 125.363 1.00 58.39 100 PHE A CA 1
ATOM 676 C C . PHE A 1 85 ? 187.269 199.846 124.990 1.00 61.48 100 PHE A C 1
ATOM 677 O O . PHE A 1 85 ? 188.252 199.820 124.242 1.00 65.44 100 PHE A O 1
ATOM 685 N N . SER A 1 86 ? 186.716 198.753 125.505 1.00 62.45 101 SER A N 1
ATOM 686 C CA . SER A 1 86 ? 187.365 197.454 125.470 1.00 64.70 101 SER A CA 1
ATOM 687 C C . SER A 1 86 ? 186.587 196.476 124.603 1.00 73.38 101 SER A C 1
ATOM 688 O O . SER A 1 86 ? 185.356 196.409 124.673 1.00 74.77 101 SER A O 1
ATOM 691 N N . SER A 1 87 ? 187.317 195.720 123.789 1.00 75.08 102 SER A N 1
ATOM 692 C CA . SER A 1 87 ? 186.764 194.592 123.057 1.00 72.57 102 SER A CA 1
ATOM 693 C C . SER A 1 87 ? 186.935 193.280 123.809 1.00 67.79 102 SER A C 1
ATOM 694 O O . SER A 1 87 ? 186.576 192.223 123.280 1.00 70.45 102 SER A O 1
ATOM 697 N N . ALA A 1 88 ? 187.472 193.328 125.027 1.00 57.96 103 ALA A N 1
ATOM 698 C CA . ALA A 1 88 ? 187.728 192.127 125.804 1.00 54.32 103 ALA A CA 1
ATOM 699 C C . ALA A 1 88 ? 186.416 191.481 126.246 1.00 59.82 103 ALA A C 1
ATOM 700 O O . ALA A 1 88 ? 185.340 192.081 126.196 1.00 68.24 103 ALA A O 1
ATOM 702 N N . SER A 1 89 ? 186.519 190.228 126.687 1.00 56.54 104 SER A N 1
ATOM 703 C CA . SER A 1 89 ? 185.343 189.451 127.048 1.00 52.66 104 SER A CA 1
ATOM 704 C C . SER A 1 89 ? 184.808 189.778 128.434 1.00 50.22 104 SER A C 1
ATOM 705 O O . SER A 1 89 ? 183.687 189.369 128.754 1.00 57.91 104 SER A O 1
ATOM 708 N N . LEU A 1 90 ? 185.567 190.494 129.261 1.00 46.91 105 LEU A N 1
ATOM 709 C CA . LEU A 1 90 ? 185.104 190.840 130.599 1.00 46.42 105 LEU A CA 1
ATOM 710 C C . LEU A 1 90 ? 185.840 192.083 131.070 1.00 45.05 105 LEU A C 1
ATOM 711 O O . LEU A 1 90 ? 187.061 192.176 130.916 1.00 47.64 105 LEU A O 1
ATOM 716 N N . ILE A 1 91 ? 185.096 193.033 131.637 1.00 40.18 106 ILE A N 1
ATOM 717 C CA . ILE A 1 91 ? 185.662 194.259 132.184 1.00 33.84 106 ILE A CA 1
ATOM 718 C C . ILE A 1 91 ? 185.014 194.536 133.532 1.00 34.88 106 ILE A C 1
ATOM 719 O O . ILE A 1 91 ? 183.926 194.046 133.839 1.00 38.66 106 ILE A O 1
ATOM 724 N N . LEU A 1 92 ? 185.701 195.334 134.341 1.00 31.81 107 LEU A N 1
ATOM 725 C CA . LEU A 1 92 ? 185.192 195.782 135.634 1.00 28.81 107 LEU A CA 1
ATOM 726 C C . LEU A 1 92 ? 184.918 197.276 135.529 1.00 34.47 107 LEU A C 1
ATOM 727 O O . LEU A 1 92 ? 185.838 198.095 135.613 1.00 39.42 107 LEU A O 1
ATOM 732 N N . GLN A 1 93 ? 183.651 197.625 135.348 1.00 33.34 108 GLN A N 1
ATOM 733 C CA . GLN A 1 93 ? 183.259 199.017 135.210 1.00 30.46 108 GLN A CA 1
ATOM 734 C C . GLN A 1 93 ? 183.200 199.677 136.580 1.00 34.76 108 GLN A C 1
ATOM 735 O O . GLN A 1 93 ? 182.499 199.202 137.478 1.00 44.70 108 GLN A O 1
ATOM 741 N N . ALA A 1 94 ? 183.937 200.769 136.738 1.00 31.73 109 ALA A N 1
ATOM 742 C CA . ALA A 1 94 ? 184.029 201.485 137.998 1.00 29.90 109 ALA A CA 1
ATOM 743 C C . ALA A 1 94 ? 183.719 202.956 137.777 1.00 37.40 109 ALA A C 1
ATOM 744 O O . ALA A 1 94 ? 183.943 203.480 136.682 1.00 48.47 109 ALA A O 1
ATOM 746 N N . PRO A 1 95 ? 183.189 203.642 138.787 1.00 33.25 110 PRO A N 1
ATOM 747 C CA . PRO A 1 95 ? 182.978 205.086 138.656 1.00 35.28 110 PRO A CA 1
ATOM 748 C C . PRO A 1 95 ? 184.300 205.828 138.559 1.00 36.30 110 PRO A C 1
ATOM 749 O O . PRO A 1 95 ? 185.321 205.401 139.101 1.00 39.41 110 PRO A O 1
ATOM 753 N N . LEU A 1 96 ? 184.271 206.951 137.839 1.00 34.80 111 LEU A N 1
ATOM 754 C CA . LEU A 1 96 ? 185.486 207.731 137.632 1.00 34.01 111 LEU A CA 1
ATOM 755 C C . LEU A 1 96 ? 185.994 208.318 138.942 1.00 37.80 111 LEU A C 1
ATOM 756 O O . LEU A 1 96 ? 187.180 208.198 139.270 1.00 43.05 111 LEU A O 1
ATOM 761 N N . SER A 1 97 ? 185.110 208.951 139.706 1.00 40.57 112 SER A N 1
ATOM 762 C CA . SER A 1 97 ? 185.454 209.543 140.991 1.00 37.90 112 SER A CA 1
ATOM 763 C C . SER A 1 97 ? 184.595 208.908 142.072 1.00 36.56 112 SER A C 1
ATOM 764 O O . SER A 1 97 ? 183.381 208.762 141.900 1.00 39.62 112 SER A O 1
ATOM 767 N N . VAL A 1 98 ? 185.228 208.525 143.176 1.00 29.98 113 VAL A N 1
ATOM 768 C CA . VAL A 1 98 ? 184.548 207.922 144.312 1.00 26.04 113 VAL A CA 1
ATOM 769 C C . VAL A 1 98 ? 184.723 208.843 145.507 1.00 34.93 113 VAL A C 1
ATOM 770 O O . VAL A 1 98 ? 185.851 209.209 145.853 1.00 41.91 113 VAL A O 1
ATOM 774 N N . PHE A 1 99 ? 183.612 209.225 146.125 1.00 32.92 114 PHE A N 1
ATOM 775 C CA . PHE A 1 99 ? 183.615 210.066 147.309 1.00 30.14 114 PHE A CA 1
ATOM 776 C C . PHE A 1 99 ? 182.959 209.314 148.458 1.00 34.24 114 PHE A C 1
ATOM 777 O O . PHE A 1 99 ? 182.290 208.298 148.261 1.00 47.87 114 PHE A O 1
ATOM 785 N N . GLU A 1 100 ? 183.170 209.816 149.671 1.00 27.32 115 GLU A N 1
ATOM 786 C CA . GLU A 1 100 ? 182.572 209.192 150.842 1.00 27.13 115 GLU A CA 1
ATOM 787 C C . GLU A 1 100 ? 181.053 209.282 150.783 1.00 37.64 115 GLU A C 1
ATOM 788 O O . GLU A 1 100 ? 180.488 210.266 150.302 1.00 47.34 115 GLU A O 1
ATOM 794 N N . GLY A 1 101 ? 180.391 208.239 151.276 1.00 38.04 116 GLY A N 1
ATOM 795 C CA . GLY A 1 101 ? 178.949 208.169 151.241 1.00 45.95 116 GLY A CA 1
ATOM 796 C C . GLY A 1 101 ? 178.360 207.734 149.919 1.00 46.51 116 GLY A C 1
ATOM 797 O O . GLY A 1 101 ? 177.130 207.670 149.800 1.00 54.45 116 GLY A O 1
ATOM 798 N N . ASP A 1 102 ? 179.189 207.434 148.924 1.00 38.92 117 ASP A N 1
ATOM 799 C CA . ASP A 1 102 ? 178.696 206.995 147.632 1.00 44.14 117 ASP A CA 1
ATOM 800 C C . ASP A 1 102 ? 178.304 205.521 147.673 1.00 46.30 117 ASP A C 1
ATOM 801 O O . ASP A 1 102 ? 178.685 204.768 148.572 1.00 47.39 117 ASP A O 1
ATOM 806 N N . SER A 1 103 ? 177.529 205.114 146.676 1.00 46.87 118 SER A N 1
ATOM 807 C CA . SER A 1 103 ? 177.160 203.718 146.472 1.00 53.14 118 SER A CA 1
ATOM 808 C C . SER A 1 103 ? 177.958 203.222 145.268 1.00 48.30 118 SER A C 1
ATOM 809 O O . SER A 1 103 ? 177.488 203.265 144.130 1.00 51.05 118 SER A O 1
ATOM 812 N N . VAL A 1 104 ? 179.176 202.754 145.530 1.00 43.65 119 VAL A N 1
ATOM 813 C CA . VAL A 1 104 ? 180.045 202.283 144.460 1.00 40.59 119 VAL A CA 1
ATOM 814 C C . VAL A 1 104 ? 179.510 200.966 143.921 1.00 44.60 119 VAL A C 1
ATOM 815 O O . VAL A 1 104 ? 179.250 200.024 144.680 1.00 51.24 119 VAL A O 1
ATOM 819 N N . VAL A 1 105 ? 179.341 200.894 142.608 1.00 36.79 120 VAL A N 1
ATOM 820 C CA . VAL A 1 105 ? 178.801 199.710 141.945 1.00 35.78 120 VAL A CA 1
ATOM 821 C C . VAL A 1 105 ? 179.846 199.261 140.931 1.00 36.02 120 VAL A C 1
ATOM 822 O O . VAL A 1 105 ? 179.870 199.723 139.789 1.00 41.83 120 VAL A O 1
ATOM 826 N N . LEU A 1 106 ? 180.717 198.345 141.339 1.00 33.36 121 LEU A N 1
ATOM 827 C CA . LEU A 1 106 ? 181.735 197.793 140.447 1.00 32.58 121 LEU A CA 1
ATOM 828 C C . LEU A 1 106 ? 181.100 196.653 139.663 1.00 31.35 121 LEU A C 1
ATOM 829 O O . LEU A 1 106 ? 180.977 195.533 140.162 1.00 36.99 121 LEU A O 1
ATOM 834 N N . ARG A 1 107 ? 180.696 196.936 138.430 1.00 28.21 122 ARG A N 1
ATOM 835 C CA . ARG A 1 107 ? 180.005 195.948 137.616 1.00 37.85 122 ARG A CA 1
ATOM 836 C C . ARG A 1 107 ? 181.008 195.020 136.944 1.00 42.96 122 ARG A C 1
ATOM 837 O O . ARG A 1 107 ? 181.932 195.476 136.267 1.00 48.03 122 ARG A O 1
ATOM 845 N N . CYS A 1 108 ? 180.820 193.715 137.130 1.00 41.32 123 CYS A N 1
ATOM 846 C CA . CYS A 1 108 ? 181.622 192.704 136.446 1.00 39.31 123 CYS A CA 1
ATOM 847 C C . CYS A 1 108 ? 180.835 192.259 135.218 1.00 43.29 123 CYS A C 1
ATOM 848 O O . CYS A 1 108 ? 180.214 191.198 135.186 1.00 46.04 123 CYS A O 1
ATOM 851 N N . ARG A 1 109 ? 180.869 193.100 134.189 1.00 42.73 124 ARG A N 1
ATOM 852 C CA . ARG A 1 109 ? 180.036 192.936 133.007 1.00 50.70 124 ARG A CA 1
ATOM 853 C C . ARG A 1 109 ? 180.840 192.317 131.873 1.00 55.15 124 ARG A C 1
ATOM 854 O O . ARG A 1 109 ? 181.926 192.802 131.539 1.00 53.70 124 ARG A O 1
ATOM 862 N N . ALA A 1 110 ? 180.302 191.255 131.283 1.00 58.59 125 ALA A N 1
ATOM 863 C CA . ALA A 1 110 ? 180.918 190.602 130.140 1.00 57.72 125 ALA A CA 1
ATOM 864 C C . ALA A 1 110 ? 180.336 191.145 128.838 1.00 64.00 125 ALA A C 1
ATOM 865 O O . ALA A 1 110 ? 179.383 191.925 128.828 1.00 68.63 125 ALA A O 1
ATOM 867 N N . LYS A 1 111 ? 180.927 190.719 127.722 1.00 65.78 126 LYS A N 1
ATOM 868 C CA . LYS A 1 111 ? 180.516 191.189 126.399 1.00 68.24 126 LYS A CA 1
ATOM 869 C C . LYS A 1 111 ? 179.350 190.335 125.909 1.00 82.81 126 LYS A C 1
ATOM 870 O O . LYS A 1 111 ? 179.514 189.359 125.171 1.00 90.51 126 LYS A O 1
ATOM 876 N N . ALA A 1 112 ? 178.146 190.724 126.341 1.00 83.40 127 ALA A N 1
ATOM 877 C CA . ALA A 1 112 ? 176.890 190.085 125.934 1.00 88.27 127 ALA A CA 1
ATOM 878 C C . ALA A 1 112 ? 176.891 188.589 126.239 1.00 88.11 127 ALA A C 1
ATOM 879 O O . ALA A 1 112 ? 176.326 187.783 125.497 1.00 91.29 127 ALA A O 1
ATOM 881 N N . GLU A 1 113 ? 177.529 188.213 127.344 1.00 80.87 128 GLU A N 1
ATOM 882 C CA . GLU A 1 113 ? 177.607 186.822 127.758 1.00 87.70 128 GLU A CA 1
ATOM 883 C C . GLU A 1 113 ? 177.370 186.735 129.258 1.00 95.60 128 GLU A C 1
ATOM 884 O O . GLU A 1 113 ? 177.734 187.640 130.012 1.00 90.80 128 GLU A O 1
ATOM 890 N N . VAL A 1 114 ? 176.751 185.636 129.684 1.00 97.68 129 VAL A N 1
ATOM 891 C CA . VAL A 1 114 ? 176.470 185.401 131.101 1.00 92.44 129 VAL A CA 1
ATOM 892 C C . VAL A 1 114 ? 177.693 184.684 131.667 1.00 87.39 129 VAL A C 1
ATOM 893 O O . VAL A 1 114 ? 177.800 183.458 131.628 1.00 83.98 129 VAL A O 1
ATOM 897 N N . THR A 1 115 ? 178.628 185.466 132.198 1.00 88.40 130 THR A N 1
ATOM 898 C CA . THR A 1 115 ? 179.853 184.914 132.759 1.00 88.71 130 THR A CA 1
ATOM 899 C C . THR A 1 115 ? 179.565 184.283 134.115 1.00 83.59 130 THR A C 1
ATOM 900 O O . THR A 1 115 ? 178.976 184.919 134.994 1.00 83.47 130 THR A O 1
ATOM 904 N N . LEU A 1 116 ? 179.976 183.031 134.278 1.00 81.25 131 LEU A N 1
ATOM 905 C CA . LEU A 1 116 ? 179.747 182.291 135.508 1.00 85.13 131 LEU A CA 1
ATOM 906 C C . LEU A 1 116 ? 180.893 182.506 136.488 1.00 83.52 131 LEU A C 1
ATOM 907 O O . LEU A 1 116 ? 182.027 182.786 136.092 1.00 82.35 131 LEU A O 1
ATOM 912 N N . ASN A 1 117 ? 180.577 182.378 137.778 1.00 85.10 132 ASN A N 1
ATOM 913 C CA . ASN A 1 117 ? 181.562 182.393 138.861 1.00 78.29 132 ASN A CA 1
ATOM 914 C C . ASN A 1 117 ? 182.391 183.681 138.861 1.00 74.52 132 ASN A C 1
ATOM 915 O O . ASN A 1 117 ? 183.612 183.668 138.699 1.00 75.52 132 ASN A O 1
ATOM 920 N N . ASN A 1 118 ? 181.700 184.802 139.048 1.00 71.80 133 ASN A N 1
ATOM 921 C CA . ASN A 1 118 ? 182.373 186.085 139.191 1.00 59.71 133 ASN A CA 1
ATOM 922 C C . ASN A 1 118 ? 182.917 186.234 140.606 1.00 57.97 133 ASN A C 1
ATOM 923 O O . ASN A 1 118 ? 182.312 185.759 141.571 1.00 67.17 133 ASN A O 1
ATOM 928 N N . THR A 1 119 ? 184.068 186.890 140.726 1.00 46.52 134 THR A N 1
ATOM 929 C CA . THR A 1 119 ? 184.716 187.063 142.023 1.00 43.25 134 THR A CA 1
ATOM 930 C C . THR A 1 119 ? 185.513 188.356 142.008 1.00 41.62 134 THR A C 1
ATOM 931 O O . THR A 1 119 ? 186.471 188.482 141.241 1.00 44.71 134 THR A O 1
ATOM 935 N N . ILE A 1 120 ? 185.132 189.302 142.861 1.00 37.01 135 ILE A N 1
ATOM 936 C CA . ILE A 1 120 ? 185.805 190.594 142.925 1.00 31.73 135 ILE A CA 1
ATOM 937 C C . ILE A 1 120 ? 187.044 190.462 143.801 1.00 38.34 135 ILE A C 1
ATOM 938 O O . ILE A 1 120 ? 186.949 190.098 144.977 1.00 48.34 135 ILE A O 1
ATOM 943 N N . TYR A 1 121 ? 188.206 190.765 143.232 1.00 30.50 136 TYR A N 1
ATOM 944 C CA . TYR A 1 121 ? 189.472 190.747 143.951 1.00 27.34 136 TYR A CA 1
ATOM 945 C C . TYR A 1 121 ? 189.865 192.171 144.311 1.00 26.97 136 TYR A C 1
ATOM 946 O O . TYR A 1 121 ? 189.939 193.034 143.434 1.00 31.27 136 TYR A O 1
ATOM 955 N N . LYS A 1 122 ? 190.130 192.414 145.590 1.00 26.90 137 LYS A N 1
ATOM 956 C CA . LYS A 1 122 ? 190.662 193.690 146.049 1.00 24.44 137 LYS A CA 1
ATOM 957 C C . LYS A 1 122 ? 192.093 193.476 146.519 1.00 30.34 137 LYS A C 1
ATOM 958 O O . LYS A 1 122 ? 192.339 192.642 147.396 1.00 35.17 137 LYS A O 1
ATOM 964 N N . ASN A 1 123 ? 193.024 194.237 145.940 1.00 30.59 138 ASN A N 1
ATOM 965 C CA . ASN A 1 123 ? 194.451 194.133 146.249 1.00 33.24 138 ASN A CA 1
ATOM 966 C C . ASN A 1 123 ? 194.965 192.709 146.046 1.00 40.12 138 ASN A C 1
ATOM 967 O O . ASN A 1 123 ? 195.661 192.150 146.896 1.00 43.24 138 ASN A O 1
ATOM 972 N N . ASP A 1 124 ? 194.592 192.115 144.909 1.00 36.99 139 ASP A N 1
ATOM 973 C CA . ASP A 1 124 ? 195.088 190.809 144.465 1.00 41.32 139 ASP A CA 1
ATOM 974 C C . ASP A 1 124 ? 194.692 189.676 145.410 1.00 45.82 139 ASP A C 1
ATOM 975 O O . ASP A 1 124 ? 195.345 188.631 145.446 1.00 59.00 139 ASP A O 1
ATOM 980 N N . ASN A 1 125 ? 193.621 189.859 146.180 1.00 41.56 140 ASN A N 1
ATOM 981 C CA . ASN A 1 125 ? 193.086 188.794 147.016 1.00 39.73 140 ASN A CA 1
ATOM 982 C C . ASN A 1 125 ? 191.566 188.851 146.976 1.00 43.84 140 ASN A C 1
ATOM 983 O O . ASN A 1 125 ? 190.974 189.900 146.720 1.00 43.97 140 ASN A O 1
ATOM 988 N N . VAL A 1 126 ? 190.939 187.704 147.240 1.00 45.90 141 VAL A N 1
ATOM 989 C CA . VAL A 1 126 ? 189.490 187.586 147.118 1.00 38.20 141 VAL A CA 1
ATOM 990 C C . VAL A 1 126 ? 188.815 188.486 148.144 1.00 34.06 141 VAL A C 1
ATOM 991 O O . VAL A 1 126 ? 189.157 188.469 149.333 1.00 40.00 141 VAL A O 1
ATOM 995 N N . LEU A 1 127 ? 187.857 189.286 147.681 1.00 36.51 142 LEU A N 1
ATOM 996 C CA . LEU A 1 127 ? 187.089 190.183 148.534 1.00 43.94 142 LEU A CA 1
ATOM 997 C C . LEU A 1 127 ? 185.626 189.782 148.636 1.00 50.10 142 LEU A C 1
ATOM 998 O O . LEU A 1 127 ? 185.062 189.764 149.734 1.00 60.25 142 LEU A O 1
ATOM 1003 N N . ALA A 1 128 ? 184.995 189.455 147.513 1.00 40.01 143 ALA A N 1
ATOM 1004 C CA . ALA A 1 128 ? 183.602 189.040 147.509 1.00 42.91 143 ALA A CA 1
ATOM 1005 C C . ALA A 1 128 ? 183.379 188.093 146.343 1.00 50.71 143 ALA A C 1
ATOM 1006 O O . ALA A 1 128 ? 184.164 188.050 145.393 1.00 53.88 143 ALA A O 1
ATOM 1008 N N . PHE A 1 129 ? 182.297 187.326 146.429 1.00 60.09 144 PHE A N 1
ATOM 1009 C CA . PHE A 1 129 ? 181.930 186.359 145.405 1.00 62.53 144 PHE A CA 1
ATOM 1010 C C . PHE A 1 129 ? 180.544 186.714 144.891 1.00 67.69 144 PHE A C 1
ATOM 1011 O O . PHE A 1 129 ? 179.625 186.945 145.683 1.00 76.75 144 PHE A O 1
ATOM 1019 N N . LEU A 1 130 ? 180.396 186.756 143.570 1.00 63.33 145 LEU A N 1
ATOM 1020 C CA . LEU A 1 130 ? 179.120 187.045 142.923 1.00 69.63 145 LEU A CA 1
ATOM 1021 C C . LEU A 1 130 ? 178.700 185.809 142.134 1.00 75.68 145 LEU A C 1
ATOM 1022 O O . LEU A 1 130 ? 179.112 185.627 140.984 1.00 75.16 145 LEU A O 1
ATOM 1027 N N . ASN A 1 131 ? 177.883 184.961 142.752 1.00 83.84 146 ASN A N 1
ATOM 1028 C CA . ASN A 1 131 ? 177.369 183.768 142.090 1.00 90.18 146 ASN A CA 1
ATOM 1029 C C . ASN A 1 131 ? 176.236 184.180 141.160 1.00 92.36 146 ASN A C 1
ATOM 1030 O O . ASN A 1 131 ? 175.178 184.625 141.620 1.00 94.21 146 ASN A O 1
ATOM 1035 N N . LYS A 1 132 ? 176.465 184.048 139.852 1.00 89.58 147 LYS A N 1
ATOM 1036 C CA . LYS A 1 132 ? 175.514 184.421 138.802 1.00 88.20 147 LYS A CA 1
ATOM 1037 C C . LYS A 1 132 ? 175.175 185.910 138.832 1.00 86.23 147 LYS A C 1
ATOM 1038 O O . LYS A 1 132 ? 174.157 186.327 138.271 1.00 88.22 147 LYS A O 1
ATOM 1044 N N . ARG A 1 133 ? 176.014 186.724 139.468 1.00 80.15 148 ARG A N 1
ATOM 1045 C CA . ARG A 1 133 ? 175.746 188.141 139.656 1.00 70.11 148 ARG A CA 1
ATOM 1046 C C . ARG A 1 133 ? 176.904 188.956 139.101 1.00 63.28 148 ARG A C 1
ATOM 1047 O O . ARG A 1 133 ? 178.023 188.460 138.951 1.00 70.39 148 ARG A O 1
ATOM 1055 N N . THR A 1 134 ? 176.623 190.216 138.795 1.00 59.82 149 THR A N 1
ATOM 1056 C CA . THR A 1 134 ? 177.625 191.112 138.233 1.00 57.89 149 THR A CA 1
ATOM 1057 C C . THR A 1 134 ? 177.875 192.350 139.078 1.00 56.82 149 THR A C 1
ATOM 1058 O O . THR A 1 134 ? 179.025 192.770 139.217 1.00 60.54 149 THR A O 1
ATOM 1062 N N . ASP A 1 135 ? 176.836 192.940 139.659 1.00 55.12 150 ASP A N 1
ATOM 1063 C CA . ASP A 1 135 ? 176.960 194.239 140.316 1.00 49.85 150 ASP A CA 1
ATOM 1064 C C . ASP A 1 135 ? 177.483 194.052 141.735 1.00 53.89 150 ASP A C 1
ATOM 1065 O O . ASP A 1 135 ? 176.754 193.613 142.627 1.00 62.85 150 ASP A O 1
ATOM 1070 N N . PHE A 1 136 ? 178.753 194.385 141.946 1.00 45.41 151 PHE A N 1
ATOM 1071 C CA . PHE A 1 136 ? 179.260 194.563 143.298 1.00 41.75 151 PHE A CA 1
ATOM 1072 C C . PHE A 1 136 ? 178.686 195.845 143.887 1.00 53.43 151 PHE A C 1
ATOM 1073 O O . PHE A 1 136 ? 178.324 196.774 143.163 1.00 60.82 151 PHE A O 1
ATOM 1081 N N . HIS A 1 137 ? 178.588 195.892 145.212 1.00 51.47 152 HIS A N 1
ATOM 1082 C CA . HIS A 1 137 ? 177.982 197.043 145.865 1.00 51.59 152 HIS A CA 1
ATOM 1083 C C . HIS A 1 137 ? 178.706 197.359 147.163 1.00 54.53 152 HIS A C 1
ATOM 1084 O O . HIS A 1 137 ? 178.843 196.492 148.030 1.00 66.53 152 HIS A O 1
ATOM 1091 N N . ILE A 1 138 ? 179.164 198.599 147.287 1.00 47.96 153 ILE A N 1
ATOM 1092 C CA . ILE A 1 138 ? 179.693 199.144 148.530 1.00 52.80 153 ILE A CA 1
ATOM 1093 C C . ILE A 1 138 ? 178.677 200.162 149.045 1.00 55.91 153 ILE A C 1
ATOM 1094 O O . ILE A 1 138 ? 178.529 201.240 148.451 1.00 56.98 153 ILE A O 1
ATOM 1099 N N . PRO A 1 139 ? 177.952 199.868 150.127 1.00 54.80 154 PRO A N 1
ATOM 1100 C CA . PRO A 1 139 ? 176.875 200.777 150.549 1.00 56.09 154 PRO A CA 1
ATOM 1101 C C . PRO A 1 139 ? 177.367 202.130 151.031 1.00 54.42 154 PRO A C 1
ATOM 1102 O O . PRO A 1 139 ? 176.617 203.110 150.949 1.00 57.25 154 PRO A O 1
ATOM 1106 N N . HIS A 1 140 ? 178.598 202.219 151.526 1.00 51.07 155 HIS A N 1
ATOM 1107 C CA . HIS A 1 140 ? 179.121 203.478 152.050 1.00 46.05 155 HIS A CA 1
ATOM 1108 C C . HIS A 1 140 ? 180.629 203.474 151.855 1.00 45.67 155 HIS A C 1
ATOM 1109 O O . HIS A 1 140 ? 181.350 202.824 152.616 1.00 44.25 155 HIS A O 1
ATOM 1116 N N . ALA A 1 141 ? 181.098 204.195 150.841 1.00 42.11 156 ALA A N 1
ATOM 1117 C CA . ALA A 1 141 ? 182.517 204.225 150.523 1.00 33.79 156 ALA A CA 1
ATOM 1118 C C . ALA A 1 141 ? 183.290 204.988 151.588 1.00 38.28 156 ALA A C 1
ATOM 1119 O O . ALA A 1 141 ? 182.881 206.067 152.023 1.00 49.09 156 ALA A O 1
ATOM 1121 N N . CYS A 1 142 ? 184.415 204.416 152.006 1.00 31.86 157 CYS A N 1
ATOM 1122 C CA . CYS A 1 142 ? 185.288 205.030 152.995 1.00 30.98 157 CYS A CA 1
ATOM 1123 C C . CYS A 1 142 ? 186.725 204.708 152.609 1.00 29.70 157 CYS A C 1
ATOM 1124 O O . CYS A 1 142 ? 186.992 204.185 151.525 1.00 34.79 157 CYS A O 1
ATOM 1127 N N . LEU A 1 143 ? 187.665 205.024 153.501 1.00 31.90 158 LEU A N 1
ATOM 1128 C CA . LEU A 1 143 ? 189.070 204.797 153.190 1.00 30.51 158 LEU A CA 1
ATOM 1129 C C . LEU A 1 143 ? 189.423 203.318 153.124 1.00 34.22 158 LEU A C 1
ATOM 1130 O O . LEU A 1 143 ? 190.404 202.961 152.463 1.00 38.08 158 LEU A O 1
ATOM 1135 N N . LYS A 1 144 ? 188.658 202.453 153.792 1.00 33.33 159 LYS A N 1
ATOM 1136 C CA . LYS A 1 144 ? 188.916 201.021 153.688 1.00 32.49 159 LYS A CA 1
ATOM 1137 C C . LYS A 1 144 ? 188.661 200.509 152.278 1.00 36.65 159 LYS A C 1
ATOM 1138 O O . LYS A 1 144 ? 189.281 199.528 151.856 1.00 41.83 159 LYS A O 1
ATOM 1144 N N . ASP A 1 145 ? 187.766 201.157 151.540 1.00 33.03 160 ASP A N 1
ATOM 1145 C CA . ASP A 1 145 ? 187.440 200.760 150.171 1.00 27.81 160 ASP A CA 1
ATOM 1146 C C . ASP A 1 145 ? 188.387 201.401 149.165 1.00 26.43 160 ASP A C 1
ATOM 1147 O O . ASP A 1 145 ? 187.972 202.034 148.198 1.00 29.59 160 ASP A O 1
ATOM 1152 N N . ASN A 1 146 ? 189.682 201.233 149.403 1.00 26.73 161 ASN A N 1
ATOM 1153 C CA . ASN A 1 146 ? 190.733 201.712 148.521 1.00 25.24 161 ASN A CA 1
ATOM 1154 C C . ASN A 1 146 ? 191.557 200.533 148.029 1.00 32.71 161 ASN A C 1
ATOM 1155 O O . ASN A 1 146 ? 191.713 199.523 148.720 1.00 44.66 161 ASN A O 1
ATOM 1160 N N . GLY A 1 147 ? 192.083 200.666 146.825 1.00 27.08 162 GLY A N 1
ATOM 1161 C CA . GLY A 1 147 ? 192.947 199.651 146.275 1.00 30.59 162 GLY A CA 1
ATOM 1162 C C . GLY A 1 147 ? 192.606 199.387 144.830 1.00 31.21 162 GLY A C 1
ATOM 1163 O O . GLY A 1 147 ? 191.947 200.189 144.174 1.00 35.43 162 GLY A O 1
ATOM 1164 N N . ALA A 1 148 ? 193.064 198.237 144.344 1.00 25.78 163 ALA A N 1
ATOM 1165 C CA . ALA A 1 148 ? 192.918 197.857 142.944 1.00 25.20 163 ALA A CA 1
ATOM 1166 C C . ALA A 1 148 ? 191.950 196.687 142.860 1.00 25.05 163 ALA A C 1
ATOM 1167 O O . ALA A 1 148 ? 192.262 195.586 143.322 1.00 25.06 163 ALA A O 1
ATOM 1169 N N . TYR A 1 149 ? 190.786 196.924 142.268 1.00 23.88 164 TYR A N 1
ATOM 1170 C CA . TYR A 1 149 ? 189.767 195.899 142.111 1.00 21.93 164 TYR A CA 1
ATOM 1171 C C . TYR A 1 149 ? 189.863 195.260 140.733 1.00 26.69 164 TYR A C 1
ATOM 1172 O O . TYR A 1 149 ? 190.222 195.911 139.749 1.00 32.24 164 TYR A O 1
ATOM 1181 N N . ARG A 1 150 ? 189.537 193.971 140.674 1.00 24.10 165 ARG A N 1
ATOM 1182 C CA . ARG A 1 150 ? 189.617 193.209 139.435 1.00 25.16 165 ARG A CA 1
ATOM 1183 C C . ARG A 1 150 ? 188.795 191.943 139.602 1.00 28.72 165 ARG A C 1
ATOM 1184 O O . ARG A 1 150 ? 189.074 191.142 140.496 1.00 34.08 165 ARG A O 1
ATOM 1192 N N . CYS A 1 151 ? 187.795 191.757 138.748 1.00 27.09 166 CYS A N 1
ATOM 1193 C CA . CYS A 1 151 ? 186.901 190.613 138.846 1.00 34.55 166 CYS A CA 1
ATOM 1194 C C . CYS A 1 151 ? 187.285 189.563 137.815 1.00 37.71 166 CYS A C 1
ATOM 1195 O O . CYS A 1 151 ? 187.683 189.893 136.696 1.00 43.66 166 CYS A O 1
ATOM 1198 N N . THR A 1 152 ? 187.185 188.296 138.204 1.00 39.45 167 THR A N 1
ATOM 1199 C CA . THR A 1 152 ? 187.483 187.173 137.328 1.00 45.54 167 THR A CA 1
ATOM 1200 C C . THR A 1 152 ? 186.264 186.271 137.235 1.00 46.21 167 THR A C 1
ATOM 1201 O O . THR A 1 152 ? 185.504 186.141 138.197 1.00 53.11 167 THR A O 1
ATOM 1205 N N . GLY A 1 153 ? 186.079 185.647 136.076 1.00 48.07 168 GLY A N 1
ATOM 1206 C CA . GLY A 1 153 ? 184.937 184.778 135.890 1.00 62.51 168 GLY A CA 1
ATOM 1207 C C . GLY A 1 153 ? 185.098 183.733 134.807 1.00 77.10 168 GLY A C 1
ATOM 1208 O O . GLY A 1 153 ? 185.600 184.021 133.718 1.00 75.93 168 GLY A O 1
ATOM 1209 N N . TYR A 1 154 ? 184.671 182.508 135.105 1.00 85.48 169 TYR A N 1
ATOM 1210 C CA . TYR A 1 154 ? 184.652 181.443 134.113 1.00 87.04 169 TYR A CA 1
ATOM 1211 C C . TYR A 1 154 ? 183.692 181.777 132.978 1.00 88.43 169 TYR A C 1
ATOM 1212 O O . TYR A 1 154 ? 182.628 182.362 133.192 1.00 90.24 169 TYR A O 1
ATOM 1221 N N . LYS A 1 155 ? 184.080 181.408 131.761 1.00 87.13 170 LYS A N 1
ATOM 1222 C CA . LYS A 1 155 ? 183.197 181.490 130.609 1.00 89.84 170 LYS A CA 1
ATOM 1223 C C . LYS A 1 155 ? 182.360 180.213 130.542 1.00 98.54 170 LYS A C 1
ATOM 1224 O O . LYS A 1 155 ? 182.334 179.418 131.485 1.00 98.46 170 LYS A O 1
ATOM 1230 N N . GLU A 1 156 ? 181.653 180.008 129.429 1.00 103.82 171 GLU A N 1
ATOM 1231 C CA . GLU A 1 156 ? 180.880 178.785 129.236 1.00 111.44 171 GLU A CA 1
ATOM 1232 C C . GLU A 1 156 ? 181.794 177.567 129.261 1.00 106.88 171 GLU A C 1
ATOM 1233 O O . GLU A 1 156 ? 181.668 176.704 130.135 1.00 101.61 171 GLU A O 1
ATOM 1239 N N . SER A 1 157 ? 182.715 177.491 128.303 1.00 107.84 172 SER A N 1
ATOM 1240 C CA . SER A 1 157 ? 183.751 176.470 128.320 1.00 110.63 172 SER A CA 1
ATOM 1241 C C . SER A 1 157 ? 185.074 176.953 127.745 1.00 109.56 172 SER A C 1
ATOM 1242 O O . SER A 1 157 ? 186.007 176.151 127.642 1.00 113.39 172 SER A O 1
ATOM 1245 N N . CYS A 1 158 ? 185.187 178.227 127.368 1.00 105.74 173 CYS A N 1
ATOM 1246 C CA . CYS A 1 158 ? 186.380 178.693 126.670 1.00 106.30 173 CYS A CA 1
ATOM 1247 C C . CYS A 1 158 ? 187.511 179.021 127.639 1.00 102.75 173 CYS A C 1
ATOM 1248 O O . CYS A 1 158 ? 188.565 178.377 127.618 1.00 104.68 173 CYS A O 1
ATOM 1251 N N . CYS A 1 159 ? 187.301 180.006 128.511 1.00 95.33 174 CYS A N 1
ATOM 1252 C CA . CYS A 1 159 ? 188.400 180.533 129.310 1.00 90.37 174 CYS A CA 1
ATOM 1253 C C . CYS A 1 159 ? 187.906 181.293 130.533 1.00 87.08 174 CYS A C 1
ATOM 1254 O O . CYS A 1 159 ? 187.034 182.162 130.410 1.00 91.85 174 CYS A O 1
ATOM 1257 N N . PRO A 1 160 ? 188.435 181.006 131.721 1.00 79.96 175 PRO A N 1
ATOM 1258 C CA . PRO A 1 160 ? 188.283 181.955 132.830 1.00 76.24 175 PRO A CA 1
ATOM 1259 C C . PRO A 1 160 ? 188.982 183.255 132.470 1.00 70.97 175 PRO A C 1
ATOM 1260 O O . PRO A 1 160 ? 190.153 183.258 132.090 1.00 74.05 175 PRO A O 1
ATOM 1264 N N . VAL A 1 161 ? 188.258 184.364 132.571 1.00 60.56 176 VAL A N 1
ATOM 1265 C CA . VAL A 1 161 ? 188.739 185.647 132.076 1.00 53.99 176 VAL A CA 1
ATOM 1266 C C . VAL A 1 161 ? 188.871 186.616 133.243 1.00 47.72 176 VAL A C 1
ATOM 1267 O O . VAL A 1 161 ? 187.950 186.750 134.057 1.00 53.89 176 VAL A O 1
ATOM 1271 N N . SER A 1 162 ? 190.025 187.269 133.332 1.00 40.65 177 SER A N 1
ATOM 1272 C CA . SER A 1 162 ? 190.286 188.293 134.332 1.00 38.50 177 SER A CA 1
ATOM 1273 C C . SER A 1 162 ? 190.047 189.666 133.721 1.00 43.18 177 SER A C 1
ATOM 1274 O O . SER A 1 162 ? 190.550 189.963 132.633 1.00 50.39 177 SER A O 1
ATOM 1277 N N . SER A 1 163 ? 189.282 190.497 134.421 1.00 40.26 178 SER A N 1
ATOM 1278 C CA . SER A 1 163 ? 188.919 191.811 133.921 1.00 31.69 178 SER A CA 1
ATOM 1279 C C . SER A 1 163 ? 190.029 192.817 134.204 1.00 31.19 178 SER A C 1
ATOM 1280 O O . SER A 1 163 ? 191.055 192.503 134.813 1.00 37.39 178 SER A O 1
ATOM 1283 N N . ASN A 1 164 ? 189.815 194.050 133.758 1.00 30.86 179 ASN A N 1
ATOM 1284 C CA . ASN A 1 164 ? 190.801 195.098 133.949 1.00 35.79 179 ASN A CA 1
ATOM 1285 C C . ASN A 1 164 ? 190.832 195.547 135.405 1.00 30.86 179 ASN A C 1
ATOM 1286 O O . ASN A 1 164 ? 189.871 195.383 136.159 1.00 31.98 179 ASN A O 1
ATOM 1291 N N . THR A 1 165 ? 191.965 196.120 135.797 1.00 31.90 180 THR A N 1
ATOM 1292 C CA . THR A 1 165 ? 192.158 196.615 137.151 1.00 31.34 180 THR A CA 1
ATOM 1293 C C . THR A 1 165 ? 191.754 198.082 137.221 1.00 39.55 180 THR A C 1
ATOM 1294 O O . THR A 1 165 ? 192.253 198.907 136.448 1.00 45.37 180 THR A O 1
ATOM 1298 N N . VAL A 1 166 ? 190.845 198.400 138.139 1.00 33.32 181 VAL A N 1
ATOM 1299 C CA . VAL A 1 166 ? 190.384 199.765 138.360 1.00 29.51 181 VAL A CA 1
ATOM 1300 C C . VAL A 1 166 ? 190.752 200.171 139.779 1.00 27.09 181 VAL A C 1
ATOM 1301 O O . VAL A 1 166 ? 190.460 199.445 140.736 1.00 28.26 181 VAL A O 1
ATOM 1305 N N . LYS A 1 167 ? 191.402 201.323 139.912 1.00 29.39 182 LYS A N 1
ATOM 1306 C CA . LYS A 1 167 ? 191.847 201.824 141.207 1.00 29.56 182 LYS A CA 1
ATOM 1307 C C . LYS A 1 167 ? 190.752 202.703 141.795 1.00 31.82 182 LYS A C 1
ATOM 1308 O O . LYS A 1 167 ? 190.501 203.807 141.302 1.00 42.57 182 LYS A O 1
ATOM 1314 N N . ILE A 1 168 ? 190.100 202.216 142.846 1.00 28.71 183 ILE A N 1
ATOM 1315 C CA . ILE A 1 168 ? 189.068 202.976 143.540 1.00 27.64 183 ILE A CA 1
ATOM 1316 C C . ILE A 1 168 ? 189.755 203.818 144.606 1.00 29.83 183 ILE A C 1
ATOM 1317 O O . ILE A 1 168 ? 190.213 203.296 145.625 1.00 30.84 183 ILE A O 1
ATOM 1322 N N . GLN A 1 169 ? 189.840 205.121 144.366 1.00 29.71 184 GLN A N 1
ATOM 1323 C CA . GLN A 1 169 ? 190.418 206.062 145.316 1.00 32.93 184 GLN A CA 1
ATOM 1324 C C . GLN A 1 169 ? 189.303 206.952 145.841 1.00 33.12 184 GLN A C 1
ATOM 1325 O O . GLN A 1 169 ? 188.618 207.620 145.060 1.00 32.57 184 GLN A O 1
ATOM 1331 N N . VAL A 1 170 ? 189.128 206.965 147.157 1.00 31.79 185 VAL A N 1
ATOM 1332 C CA . VAL A 1 170 ? 188.024 207.666 147.798 1.00 30.27 185 VAL A CA 1
ATOM 1333 C C . VAL A 1 170 ? 188.515 209.033 148.247 1.00 37.46 185 VAL A C 1
ATOM 1334 O O . VAL A 1 170 ? 189.475 209.136 149.020 1.00 46.03 185 VAL A O 1
ATOM 1338 N N . GLN A 1 171 ? 187.856 210.081 147.765 1.00 33.63 186 GLN A N 1
ATOM 1339 C CA . GLN A 1 171 ? 188.184 211.454 148.107 1.00 36.44 186 GLN A CA 1
ATOM 1340 C C . GLN A 1 171 ? 187.131 212.016 149.052 1.00 39.70 186 GLN A C 1
ATOM 1341 O O . GLN A 1 171 ? 185.967 211.610 149.023 1.00 43.10 186 GLN A O 1
ATOM 1347 N N . GLU A 1 172 ? 187.552 212.945 149.895 1.00 38.54 187 GLU A N 1
ATOM 1348 C CA . GLU A 1 172 ? 186.633 213.561 150.843 1.00 37.21 187 GLU A CA 1
ATOM 1349 C C . GLU A 1 172 ? 185.691 214.511 150.112 1.00 39.71 187 GLU A C 1
ATOM 1350 O O . GLU A 1 172 ? 186.148 215.318 149.294 1.00 43.67 187 GLU A O 1
ATOM 1356 N N . PRO A 1 173 ? 184.380 214.437 150.357 1.00 33.35 188 PRO A N 1
ATOM 1357 C CA . PRO A 1 173 ? 183.467 215.409 149.735 1.00 34.46 188 PRO A CA 1
ATOM 1358 C C . PRO A 1 173 ? 183.756 216.840 150.143 1.00 38.72 188 PRO A C 1
ATOM 1359 O O . PRO A 1 173 ? 183.564 217.760 149.339 1.00 48.86 188 PRO A O 1
ATOM 1363 N N . PHE A 1 174 ? 184.215 217.052 151.373 1.00 36.99 189 PHE A N 1
ATOM 1364 C CA . PHE A 1 174 ? 184.669 218.352 151.838 1.00 37.70 189 PHE A CA 1
ATOM 1365 C C . PHE A 1 174 ? 185.886 218.137 152.724 1.00 41.39 189 PHE A C 1
ATOM 1366 O O . PHE A 1 174 ? 186.096 217.051 153.269 1.00 47.48 189 PHE A O 1
ATOM 1374 N N . THR A 1 175 ? 186.695 219.181 152.865 1.00 42.84 190 THR A N 1
ATOM 1375 C CA . THR A 1 175 ? 187.831 219.093 153.765 1.00 44.51 190 THR A CA 1
ATOM 1376 C C . THR A 1 175 ? 187.341 218.976 155.203 1.00 43.25 190 THR A C 1
ATOM 1377 O O . THR A 1 175 ? 186.210 219.344 155.530 1.00 46.93 190 THR A O 1
ATOM 1381 N N . ARG A 1 176 ? 188.197 218.431 156.058 1.00 45.65 191 ARG A N 1
ATOM 1382 C CA . ARG A 1 176 ? 187.839 218.295 157.462 1.00 47.48 191 ARG A CA 1
ATOM 1383 C C . ARG A 1 176 ? 187.632 219.678 158.065 1.00 49.15 191 ARG A C 1
ATOM 1384 O O . ARG A 1 176 ? 188.512 220.538 157.943 1.00 53.67 191 ARG A O 1
ATOM 1392 N N . PRO A 1 177 ? 186.487 219.937 158.692 1.00 45.83 192 PRO A N 1
ATOM 1393 C CA . PRO A 1 177 ? 186.203 221.285 159.191 1.00 44.42 192 PRO A CA 1
ATOM 1394 C C . PRO A 1 177 ? 187.184 221.711 160.270 1.00 45.89 192 PRO A C 1
ATOM 1395 O O . PRO A 1 177 ? 187.716 220.898 161.025 1.00 54.92 192 PRO A O 1
ATOM 1399 N N . VAL A 1 178 ? 187.440 223.013 160.312 1.00 42.85 193 VAL A N 1
ATOM 1400 C CA . VAL A 1 178 ? 188.193 223.632 161.394 1.00 44.46 193 VAL A CA 1
ATOM 1401 C C . VAL A 1 178 ? 187.354 224.780 161.934 1.00 48.31 193 VAL A C 1
ATOM 1402 O O . VAL A 1 178 ? 186.804 225.573 161.163 1.00 51.61 193 VAL A O 1
ATOM 1406 N N . LEU A 1 179 ? 187.211 224.841 163.253 1.00 48.31 194 LEU A N 1
ATOM 1407 C CA . LEU A 1 179 ? 186.331 225.829 163.869 1.00 46.89 194 LEU A CA 1
ATOM 1408 C C . LEU A 1 179 ? 187.113 227.106 164.129 1.00 50.31 194 LEU A C 1
ATOM 1409 O O . LEU A 1 179 ? 187.825 227.222 165.127 1.00 54.31 194 LEU A O 1
ATOM 1414 N N . ARG A 1 180 ? 186.982 228.071 163.229 1.00 45.39 195 ARG A N 1
ATOM 1415 C CA . ARG A 1 180 ? 187.484 229.410 163.471 1.00 45.58 195 ARG A CA 1
ATOM 1416 C C . ARG A 1 180 ? 186.511 230.177 164.352 1.00 49.24 195 ARG A C 1
ATOM 1417 O O . ARG A 1 180 ? 185.360 229.777 164.538 1.00 51.14 195 ARG A O 1
ATOM 1425 N N . ALA A 1 181 ? 186.991 231.283 164.905 1.00 50.02 196 ALA A N 1
ATOM 1426 C CA . ALA A 1 181 ? 186.157 232.177 165.687 1.00 45.80 196 ALA A CA 1
ATOM 1427 C C . ALA A 1 181 ? 186.654 233.598 165.485 1.00 49.86 196 ALA A C 1
ATOM 1428 O O . ALA A 1 181 ? 187.802 233.816 165.092 1.00 47.75 196 ALA A O 1
ATOM 1430 N N . SER A 1 182 ? 185.770 234.565 165.736 1.00 56.08 197 SER A N 1
ATOM 1431 C CA . SER A 1 182 ? 186.163 235.966 165.645 1.00 59.28 197 SER A CA 1
ATOM 1432 C C . SER A 1 182 ? 187.259 236.273 166.657 1.00 59.44 197 SER A C 1
ATOM 1433 O O . SER A 1 182 ? 188.192 237.035 166.382 1.00 64.51 197 SER A O 1
ATOM 1436 N N . SER A 1 183 ? 187.158 235.670 167.838 1.00 50.96 198 SER A N 1
ATOM 1437 C CA . SER A 1 183 ? 188.193 235.735 168.856 1.00 50.42 198 SER A CA 1
ATOM 1438 C C . SER A 1 183 ? 187.986 234.570 169.808 1.00 50.65 198 SER A C 1
ATOM 1439 O O . SER A 1 183 ? 186.866 234.338 170.270 1.00 52.94 198 SER A O 1
ATOM 1442 N N . PHE A 1 184 ? 189.058 233.835 170.091 1.00 46.43 199 PHE A N 1
ATOM 1443 C CA . PHE A 1 184 ? 189.007 232.735 171.041 1.00 42.57 199 PHE A CA 1
ATOM 1444 C C . PHE A 1 184 ? 189.082 233.212 172.484 1.00 50.95 199 PHE A C 1
ATOM 1445 O O . PHE A 1 184 ? 188.996 232.392 173.404 1.00 56.25 199 PHE A O 1
ATOM 1453 N N . GLN A 1 185 ? 189.249 234.518 172.700 1.00 53.54 200 GLN A N 1
ATOM 1454 C CA . GLN A 1 185 ? 189.226 235.098 174.043 1.00 49.69 200 GLN A CA 1
ATOM 1455 C C . GLN A 1 185 ? 188.321 236.322 174.045 1.00 56.99 200 GLN A C 1
ATOM 1456 O O . GLN A 1 185 ? 188.784 237.460 174.180 1.00 64.55 200 GLN A O 1
ATOM 1462 N N . PRO A 1 186 ? 187.004 236.123 173.896 1.00 58.25 201 PRO A N 1
ATOM 1463 C CA . PRO A 1 186 ? 186.096 237.274 173.903 1.00 61.78 201 PRO A CA 1
ATOM 1464 C C . PRO A 1 186 ? 185.823 237.767 175.311 1.00 71.25 201 PRO A C 1
ATOM 1465 O O . PRO A 1 186 ? 185.547 236.965 176.208 1.00 73.69 201 PRO A O 1
ATOM 1469 N N . ILE A 1 187 ? 185.907 239.082 175.518 1.00 72.41 202 ILE A N 1
ATOM 1470 C CA . ILE A 1 187 ? 185.501 239.646 176.794 1.00 72.54 202 ILE A CA 1
ATOM 1471 C C . ILE A 1 187 ? 184.011 239.393 176.989 1.00 73.83 202 ILE A C 1
ATOM 1472 O O . ILE A 1 187 ? 183.220 239.445 176.039 1.00 78.97 202 ILE A O 1
ATOM 1477 N N . SER A 1 188 ? 183.630 239.079 178.227 1.00 73.48 203 SER A N 1
ATOM 1478 C CA . SER A 1 188 ? 182.239 238.764 178.526 1.00 77.19 203 SER A CA 1
ATOM 1479 C C . SER A 1 188 ? 181.340 239.942 178.175 1.00 84.73 203 SER A C 1
ATOM 1480 O O . SER A 1 188 ? 181.598 241.080 178.578 1.00 89.32 203 SER A O 1
ATOM 1483 N N . GLY A 1 189 ? 180.284 239.663 177.420 1.00 83.31 204 GLY A N 1
ATOM 1484 C CA . GLY A 1 189 ? 179.441 240.699 176.869 1.00 88.54 204 GLY A CA 1
ATOM 1485 C C . GLY A 1 189 ? 179.728 241.066 175.431 1.00 88.09 204 GLY A C 1
ATOM 1486 O O . GLY A 1 189 ? 179.169 242.054 174.942 1.00 92.13 204 GLY A O 1
ATOM 1487 N N . ASN A 1 190 ? 180.580 240.309 174.740 1.00 76.70 205 ASN A N 1
ATOM 1488 C CA . ASN A 1 190 ? 180.885 240.607 173.353 1.00 79.67 205 ASN A CA 1
ATOM 1489 C C . ASN A 1 190 ? 180.333 239.521 172.438 1.00 80.94 205 ASN A C 1
ATOM 1490 O O . ASN A 1 190 ? 180.274 238.351 172.832 1.00 76.46 205 ASN A O 1
ATOM 1495 N N . PRO A 1 191 ? 179.914 239.874 171.221 1.00 84.81 206 PRO A N 1
ATOM 1496 C CA . PRO A 1 191 ? 179.433 238.861 170.270 1.00 80.81 206 PRO A CA 1
ATOM 1497 C C . PRO A 1 191 ? 180.601 238.226 169.530 1.00 83.74 206 PRO A C 1
ATOM 1498 O O . PRO A 1 191 ? 181.365 238.912 168.847 1.00 85.28 206 PRO A O 1
ATOM 1502 N N . VAL A 1 192 ? 180.737 236.910 169.666 1.00 77.58 207 VAL A N 1
ATOM 1503 C CA . VAL A 1 192 ? 181.786 236.143 169.006 1.00 70.39 207 VAL A CA 1
ATOM 1504 C C . VAL A 1 192 ? 181.128 235.154 168.054 1.00 66.95 207 VAL A C 1
ATOM 1505 O O . VAL A 1 192 ? 180.241 234.392 168.456 1.00 66.79 207 VAL A O 1
ATOM 1509 N N . THR A 1 193 ? 181.554 235.174 166.795 1.00 61.09 208 THR A N 1
ATOM 1510 C CA . THR A 1 193 ? 180.944 234.364 165.750 1.00 54.39 208 THR A CA 1
ATOM 1511 C C . THR A 1 193 ? 181.806 233.135 165.493 1.00 53.86 208 THR A C 1
ATOM 1512 O O . THR A 1 193 ? 182.999 233.256 165.195 1.00 57.71 208 THR A O 1
ATOM 1516 N N . LEU A 1 194 ? 181.205 231.959 165.624 1.00 51.46 209 LEU A N 1
ATOM 1517 C CA . LEU A 1 194 ? 181.870 230.725 165.243 1.00 47.42 209 LEU A CA 1
ATOM 1518 C C . LEU A 1 194 ? 181.791 230.538 163.734 1.00 47.39 209 LEU A C 1
ATOM 1519 O O . LEU A 1 194 ? 180.870 231.025 163.074 1.00 52.25 209 LEU A O 1
ATOM 1524 N N . THR A 1 195 ? 182.774 229.831 163.187 1.00 43.39 210 THR A N 1
ATOM 1525 C CA . THR A 1 195 ? 182.829 229.574 161.753 1.00 43.53 210 THR A CA 1
ATOM 1526 C C . THR A 1 195 ? 183.310 228.151 161.535 1.00 45.95 210 THR A C 1
ATOM 1527 O O . THR A 1 195 ? 184.360 227.764 162.053 1.00 50.82 210 THR A O 1
ATOM 1531 N N . CYS A 1 196 ? 182.543 227.378 160.780 1.00 47.11 211 CYS A N 1
ATOM 1532 C CA . CYS A 1 196 ? 182.895 226.011 160.415 1.00 44.80 211 CYS A CA 1
ATOM 1533 C C . CYS A 1 196 ? 183.161 226.010 158.914 1.00 43.98 211 CYS A C 1
ATOM 1534 O O . CYS A 1 196 ? 182.268 225.727 158.115 1.00 53.03 211 CYS A O 1
ATOM 1537 N N . GLU A 1 197 ? 184.391 226.334 158.528 1.00 39.22 212 GLU A N 1
ATOM 1538 C CA . GLU A 1 197 ? 184.719 226.371 157.112 1.00 50.41 212 GLU A CA 1
ATOM 1539 C C . GLU A 1 197 ? 185.039 224.970 156.615 1.00 54.33 212 GLU A C 1
ATOM 1540 O O . GLU A 1 197 ? 185.697 224.184 157.301 1.00 51.36 212 GLU A O 1
ATOM 1546 N N . THR A 1 198 ? 184.558 224.662 155.415 1.00 55.25 213 THR A N 1
ATOM 1547 C CA . THR A 1 198 ? 184.849 223.399 154.749 1.00 45.03 213 THR A CA 1
ATOM 1548 C C . THR A 1 198 ? 185.031 223.697 153.270 1.00 57.19 213 THR A C 1
ATOM 1549 O O . THR A 1 198 ? 184.083 224.119 152.601 1.00 62.41 213 THR A O 1
ATOM 1553 N N . GLN A 1 199 ? 186.242 223.490 152.762 1.00 60.94 214 GLN A N 1
ATOM 1554 C CA . GLN A 1 199 ? 186.495 223.688 151.343 1.00 65.92 214 GLN A CA 1
ATOM 1555 C C . GLN A 1 199 ? 185.886 222.542 150.549 1.00 60.49 214 GLN A C 1
ATOM 1556 O O . GLN A 1 199 ? 186.523 221.500 150.364 1.00 57.13 214 GLN A O 1
ATOM 1562 N N . LEU A 1 200 ? 184.649 222.723 150.093 1.00 57.48 215 LEU A N 1
ATOM 1563 C CA . LEU A 1 200 ? 183.972 221.691 149.323 1.00 56.73 215 LEU A CA 1
ATOM 1564 C C . LEU A 1 200 ? 184.702 221.438 148.011 1.00 63.54 215 LEU A C 1
ATOM 1565 O O . LEU A 1 200 ? 185.135 222.373 147.332 1.00 71.02 215 LEU A O 1
ATOM 1570 N N . SER A 1 201 ? 184.846 220.163 147.663 1.00 60.27 216 SER A N 1
ATOM 1571 C CA . SER A 1 201 ? 185.455 219.805 146.391 1.00 60.27 216 SER A CA 1
ATOM 1572 C C . SER A 1 201 ? 184.576 220.276 145.241 1.00 65.87 216 SER A C 1
ATOM 1573 O O . SER A 1 201 ? 183.351 220.351 145.358 1.00 73.54 216 SER A O 1
ATOM 1576 N N . LEU A 1 202 ? 185.215 220.613 144.120 1.00 70.33 217 LEU A N 1
ATOM 1577 C CA . LEU A 1 202 ? 184.465 221.104 142.971 1.00 80.56 217 LEU A CA 1
ATOM 1578 C C . LEU A 1 202 ? 183.605 220.009 142.347 1.00 81.89 217 LEU A C 1
ATOM 1579 O O . LEU A 1 202 ? 182.648 220.320 141.631 1.00 84.62 217 LEU A O 1
ATOM 1584 N N . GLU A 1 203 ? 183.924 218.739 142.605 1.00 75.83 218 GLU A N 1
ATOM 1585 C CA . GLU A 1 203 ? 183.057 217.654 142.161 1.00 73.26 218 GLU A CA 1
ATOM 1586 C C . GLU A 1 203 ? 181.697 217.729 142.842 1.00 72.21 218 GLU A C 1
ATOM 1587 O O . GLU A 1 203 ? 180.659 217.521 142.201 1.00 76.69 218 GLU A O 1
ATOM 1593 N N . ARG A 1 204 ? 181.683 218.023 144.138 1.00 66.10 219 ARG A N 1
ATOM 1594 C CA . ARG A 1 204 ? 180.458 218.147 144.923 1.00 68.92 219 ARG A CA 1
ATOM 1595 C C . ARG A 1 204 ? 180.400 219.570 145.468 1.00 77.88 219 ARG A C 1
ATOM 1596 O O . ARG A 1 204 ? 180.821 219.833 146.596 1.00 80.65 219 ARG A O 1
ATOM 1604 N N . SER A 1 205 ? 179.872 220.491 144.662 1.00 75.61 220 SER A N 1
ATOM 1605 C CA . SER A 1 205 ? 179.697 221.871 145.083 1.00 76.27 220 SER A CA 1
ATOM 1606 C C . SER A 1 205 ? 178.245 222.316 145.124 1.00 84.69 220 SER A C 1
ATOM 1607 O O . SER A 1 205 ? 177.930 223.258 145.858 1.00 83.50 220 SER A O 1
ATOM 1610 N N . ASP A 1 206 ? 177.358 221.671 144.367 1.00 88.91 221 ASP A N 1
ATOM 1611 C CA . ASP A 1 206 ? 175.943 222.013 144.401 1.00 88.69 221 ASP A CA 1
ATOM 1612 C C . ASP A 1 206 ? 175.240 221.474 145.639 1.00 83.68 221 ASP A C 1
ATOM 1613 O O . ASP A 1 206 ? 174.141 221.938 145.961 1.00 84.00 221 ASP A O 1
ATOM 1618 N N . VAL A 1 207 ? 175.842 220.514 146.333 1.00 82.57 222 VAL A N 1
ATOM 1619 C CA . VAL A 1 207 ? 175.249 219.935 147.536 1.00 82.46 222 VAL A CA 1
ATOM 1620 C C . VAL A 1 207 ? 175.459 220.882 148.713 1.00 78.52 222 VAL A C 1
ATOM 1621 O O . VAL A 1 207 ? 176.605 221.227 149.040 1.00 76.23 222 VAL A O 1
ATOM 1625 N N . PRO A 1 208 ? 174.393 221.344 149.359 1.00 74.56 223 PRO A N 1
ATOM 1626 C CA . PRO A 1 208 ? 174.556 222.198 150.538 1.00 69.46 223 PRO A CA 1
ATOM 1627 C C . PRO A 1 208 ? 175.085 221.410 151.725 1.00 66.85 223 PRO A C 1
ATOM 1628 O O . PRO A 1 208 ? 174.920 220.193 151.827 1.00 67.94 223 PRO A O 1
ATOM 1632 N N . LEU A 1 209 ? 175.732 222.131 152.635 1.00 55.20 224 LEU A N 1
ATOM 1633 C CA . LEU A 1 209 ? 176.280 221.554 153.852 1.00 45.67 224 LEU A CA 1
ATOM 1634 C C . LEU A 1 209 ? 175.480 222.025 155.056 1.00 50.33 224 LEU A C 1
ATOM 1635 O O . LEU A 1 209 ? 175.066 223.186 155.123 1.00 55.53 224 LEU A O 1
ATOM 1640 N N . ARG A 1 210 ? 175.262 221.118 156.002 1.00 46.95 225 ARG A N 1
ATOM 1641 C CA . ARG A 1 210 ? 174.587 221.423 157.255 1.00 47.54 225 ARG A CA 1
ATOM 1642 C C . ARG A 1 210 ? 175.607 221.387 158.383 1.00 48.88 225 ARG A C 1
ATOM 1643 O O . ARG A 1 210 ? 176.326 220.395 158.542 1.00 50.62 225 ARG A O 1
ATOM 1651 N N . PHE A 1 211 ? 175.667 222.462 159.161 1.00 42.66 226 PHE A N 1
ATOM 1652 C CA . PHE A 1 211 ? 176.644 222.608 160.229 1.00 37.76 226 PHE A CA 1
ATOM 1653 C C . PHE A 1 211 ? 175.941 222.601 161.578 1.00 44.01 226 PHE A C 1
ATOM 1654 O O . PHE A 1 211 ? 174.919 223.271 161.753 1.00 54.94 226 PHE A O 1
ATOM 1662 N N . ARG A 1 212 ? 176.490 221.845 162.525 1.00 43.24 227 ARG A N 1
ATOM 1663 C CA . ARG A 1 212 ? 176.005 221.816 163.900 1.00 45.98 227 ARG A CA 1
ATOM 1664 C C . ARG A 1 212 ? 177.158 222.184 164.819 1.00 46.42 227 ARG A C 1
ATOM 1665 O O . ARG A 1 212 ? 178.176 221.486 164.851 1.00 48.63 227 ARG A O 1
ATOM 1673 N N . PHE A 1 213 ? 176.996 223.267 165.569 1.00 44.49 228 PHE A N 1
ATOM 1674 C CA . PHE A 1 213 ? 178.053 223.791 166.420 1.00 39.09 228 PHE A CA 1
ATOM 1675 C C . PHE A 1 213 ? 177.843 223.326 167.852 1.00 47.87 228 PHE A C 1
ATOM 1676 O O . PHE A 1 213 ? 176.709 223.245 168.330 1.00 60.05 228 PHE A O 1
ATOM 1684 N N . PHE A 1 214 ? 178.944 223.029 168.534 1.00 46.52 229 PHE A N 1
ATOM 1685 C CA . PHE A 1 214 ? 178.908 222.352 169.818 1.00 50.52 229 PHE A CA 1
ATOM 1686 C C . PHE A 1 214 ? 179.665 223.141 170.873 1.00 51.95 229 PHE A C 1
ATOM 1687 O O . PHE A 1 214 ? 180.654 223.819 170.585 1.00 55.09 229 PHE A O 1
ATOM 1695 N N . ARG A 1 215 ? 179.176 223.036 172.106 1.00 56.62 230 ARG A N 1
ATOM 1696 C CA . ARG A 1 215 ? 179.947 223.349 173.300 1.00 55.37 230 ARG A CA 1
ATOM 1697 C C . ARG A 1 215 ? 180.790 222.128 173.642 1.00 54.75 230 ARG A C 1
ATOM 1698 O O . ARG A 1 215 ? 181.022 221.280 172.773 1.00 57.37 230 ARG A O 1
ATOM 1706 N N . ASP A 1 216 ? 181.290 222.054 174.879 1.00 56.07 231 ASP A N 1
ATOM 1707 C CA . ASP A 1 216 ? 182.106 220.917 175.301 1.00 63.41 231 ASP A CA 1
ATOM 1708 C C . ASP A 1 216 ? 181.422 219.589 174.989 1.00 65.66 231 ASP A C 1
ATOM 1709 O O . ASP A 1 216 ? 182.027 218.692 174.393 1.00 66.21 231 ASP A O 1
ATOM 1714 N N . ASP A 1 217 ? 180.158 219.443 175.383 1.00 66.60 232 ASP A N 1
ATOM 1715 C CA . ASP A 1 217 ? 179.381 218.284 174.968 1.00 65.44 232 ASP A CA 1
ATOM 1716 C C . ASP A 1 217 ? 177.932 218.603 174.627 1.00 61.11 232 ASP A C 1
ATOM 1717 O O . ASP A 1 217 ? 177.205 217.694 174.216 1.00 64.24 232 ASP A O 1
ATOM 1722 N N . GLN A 1 218 ? 177.490 219.846 174.776 1.00 57.93 233 GLN A N 1
ATOM 1723 C CA . GLN A 1 218 ? 176.099 220.219 174.562 1.00 60.85 233 GLN A CA 1
ATOM 1724 C C . GLN A 1 218 ? 175.967 220.965 173.243 1.00 60.96 233 GLN A C 1
ATOM 1725 O O . GLN A 1 218 ? 176.656 221.966 173.022 1.00 67.12 233 GLN A O 1
ATOM 1731 N N . THR A 1 219 ? 175.080 220.483 172.379 1.00 61.74 234 THR A N 1
ATOM 1732 C CA . THR A 1 219 ? 174.874 221.112 171.083 1.00 55.37 234 THR A CA 1
ATOM 1733 C C . THR A 1 219 ? 174.265 222.501 171.245 1.00 58.85 234 THR A C 1
ATOM 1734 O O . THR A 1 219 ? 173.487 222.763 172.164 1.00 72.92 234 THR A O 1
ATOM 1738 N N . LEU A 1 220 ? 174.639 223.397 170.339 1.00 50.17 235 LEU A N 1
ATOM 1739 C CA . LEU A 1 220 ? 174.149 224.765 170.327 1.00 50.75 235 LEU A CA 1
ATOM 1740 C C . LEU A 1 220 ? 173.131 224.941 169.208 1.00 56.03 235 LEU A C 1
ATOM 1741 O O . LEU A 1 220 ? 173.156 224.224 168.204 1.00 57.97 235 LEU A O 1
ATOM 1746 N N . GLY A 1 221 ? 172.232 225.906 169.392 1.00 56.84 236 GLY A N 1
ATOM 1747 C CA . GLY A 1 221 ? 171.216 226.154 168.388 1.00 59.66 236 GLY A CA 1
ATOM 1748 C C . GLY A 1 221 ? 170.151 225.069 168.374 1.00 73.62 236 GLY A C 1
ATOM 1749 O O . GLY A 1 221 ? 169.879 224.408 169.380 1.00 71.21 236 GLY A O 1
ATOM 1750 N N . LEU A 1 222 ? 169.537 224.887 167.208 1.00 79.37 237 LEU A N 1
ATOM 1751 C CA . LEU A 1 222 ? 168.478 223.900 167.011 1.00 83.46 237 LEU A CA 1
ATOM 1752 C C . LEU A 1 222 ? 168.950 222.943 165.919 1.00 84.10 237 LEU A C 1
ATOM 1753 O O . LEU A 1 222 ? 168.647 223.134 164.739 1.00 82.31 237 LEU A O 1
ATOM 1758 N N . GLY A 1 223 ? 169.680 221.908 166.324 1.00 75.04 238 GLY A N 1
ATOM 1759 C CA . GLY A 1 223 ? 170.136 220.907 165.370 1.00 68.80 238 GLY A CA 1
ATOM 1760 C C . GLY A 1 223 ? 171.108 221.491 164.365 1.00 72.58 238 GLY A C 1
ATOM 1761 O O . GLY A 1 223 ? 172.069 222.182 164.721 1.00 72.44 238 GLY A O 1
ATOM 1762 N N . TRP A 1 224 ? 170.856 221.217 163.090 1.00 67.38 239 TRP A N 1
ATOM 1763 C CA . TRP A 1 224 ? 171.707 221.657 161.997 1.00 57.31 239 TRP A CA 1
ATOM 1764 C C . TRP A 1 224 ? 171.142 222.915 161.350 1.00 55.62 239 TRP A C 1
ATOM 1765 O O . TRP A 1 224 ? 169.977 223.272 161.538 1.00 62.90 239 TRP A O 1
ATOM 1776 N N . SER A 1 225 ? 171.993 223.590 160.581 1.00 56.97 240 SER A N 1
ATOM 1777 C CA . SER A 1 225 ? 171.594 224.785 159.855 1.00 66.43 240 SER A CA 1
ATOM 1778 C C . SER A 1 225 ? 172.531 224.983 158.675 1.00 58.82 240 SER A C 1
ATOM 1779 O O . SER A 1 225 ? 173.719 224.661 158.747 1.00 56.41 240 SER A O 1
ATOM 1782 N N . LEU A 1 226 ? 171.985 225.528 157.587 1.00 59.04 241 LEU A N 1
ATOM 1783 C CA . LEU A 1 226 ? 172.776 225.728 156.379 1.00 60.55 241 LEU A CA 1
ATOM 1784 C C . LEU A 1 226 ? 173.783 226.860 156.523 1.00 62.94 241 LEU A C 1
ATOM 1785 O O . LEU A 1 226 ? 174.719 226.943 155.721 1.00 62.74 241 LEU A O 1
ATOM 1790 N N . SER A 1 227 ? 173.615 227.727 157.511 1.00 67.20 242 SER A N 1
ATOM 1791 C CA . SER A 1 227 ? 174.553 228.827 157.705 1.00 64.60 242 SER A CA 1
ATOM 1792 C C . SER A 1 227 ? 175.812 228.319 158.399 1.00 56.17 242 SER A C 1
ATOM 1793 O O . SER A 1 227 ? 175.721 227.724 159.477 1.00 52.17 242 SER A O 1
ATOM 1796 N N . PRO A 1 228 ? 176.995 228.531 157.820 1.00 52.65 243 PRO A N 1
ATOM 1797 C CA . PRO A 1 228 ? 178.233 228.078 158.463 1.00 46.22 243 PRO A CA 1
ATOM 1798 C C . PRO A 1 228 ? 178.702 228.964 159.603 1.00 49.28 243 PRO A C 1
ATOM 1799 O O . PRO A 1 228 ? 179.784 228.719 160.146 1.00 52.79 243 PRO A O 1
ATOM 1803 N N . ASN A 1 229 ? 177.935 229.986 159.973 1.00 52.87 244 ASN A N 1
ATOM 1804 C CA . ASN A 1 229 ? 178.304 230.909 161.038 1.00 44.07 244 ASN A CA 1
ATOM 1805 C C . ASN A 1 229 ? 177.254 230.833 162.134 1.00 45.60 244 ASN A C 1
ATOM 1806 O O . ASN A 1 229 ? 176.072 231.087 161.882 1.00 54.62 244 ASN A O 1
ATOM 1811 N N . PHE A 1 230 ? 177.684 230.488 163.341 1.00 45.84 245 PHE A N 1
ATOM 1812 C CA . PHE A 1 230 ? 176.821 230.484 164.516 1.00 46.88 245 PHE A CA 1
ATOM 1813 C C . PHE A 1 230 ? 177.217 231.671 165.380 1.00 51.66 245 PHE A C 1
ATOM 1814 O O . PHE A 1 230 ? 178.299 231.679 165.976 1.00 48.68 245 PHE A O 1
ATOM 1822 N N . GLN A 1 231 ? 176.342 232.668 165.450 1.00 59.83 246 GLN A N 1
ATOM 1823 C CA . GLN A 1 231 ? 176.619 233.907 166.162 1.00 55.72 246 GLN A CA 1
ATOM 1824 C C . GLN A 1 231 ? 176.053 233.819 167.572 1.00 56.77 246 GLN A C 1
ATOM 1825 O O . GLN A 1 231 ? 174.853 233.589 167.750 1.00 58.73 246 GLN A O 1
ATOM 1831 N N . ILE A 1 232 ? 176.917 234.001 168.564 1.00 59.10 247 ILE A N 1
ATOM 1832 C CA . ILE A 1 232 ? 176.513 234.084 169.960 1.00 63.15 247 ILE A CA 1
ATOM 1833 C C . ILE A 1 232 ? 176.455 235.558 170.329 1.00 70.07 247 ILE A C 1
ATOM 1834 O O . ILE A 1 232 ? 177.450 236.278 170.183 1.00 76.88 247 ILE A O 1
ATOM 1839 N N . THR A 1 233 ? 175.288 236.012 170.791 1.00 69.86 248 THR A N 1
ATOM 1840 C CA . THR A 1 233 ? 175.113 237.431 171.087 1.00 76.85 248 THR A CA 1
ATOM 1841 C C . THR A 1 233 ? 176.021 237.877 172.227 1.00 85.10 248 THR A C 1
ATOM 1842 O O . THR A 1 233 ? 176.653 238.937 172.149 1.00 85.51 248 THR A O 1
ATOM 1846 N N . ALA A 1 234 ? 176.107 237.076 173.286 1.00 83.38 249 ALA A N 1
ATOM 1847 C CA . ALA A 1 234 ? 176.956 237.400 174.429 1.00 81.12 249 ALA A CA 1
ATOM 1848 C C . ALA A 1 234 ? 177.212 236.122 175.207 1.00 79.92 249 ALA A C 1
ATOM 1849 O O . ALA A 1 234 ? 176.266 235.506 175.707 1.00 78.05 249 ALA A O 1
ATOM 1851 N N . MET A 1 235 ? 178.475 235.724 175.309 1.00 81.53 250 MET A N 1
ATOM 1852 C CA . MET A 1 235 ? 178.854 234.528 176.048 1.00 77.57 250 MET A CA 1
ATOM 1853 C C . MET A 1 235 ? 179.441 234.919 177.397 1.00 78.96 250 MET A C 1
ATOM 1854 O O . MET A 1 235 ? 180.280 235.823 177.481 1.00 80.14 250 MET A O 1
ATOM 1859 N N . TRP A 1 236 ? 178.990 234.243 178.449 1.00 83.79 251 TRP A N 1
ATOM 1860 C CA . TRP A 1 236 ? 179.435 234.519 179.804 1.00 85.51 251 TRP A CA 1
ATOM 1861 C C . TRP A 1 236 ? 180.617 233.615 180.152 1.00 85.26 251 TRP A C 1
ATOM 1862 O O . TRP A 1 236 ? 181.130 232.873 179.312 1.00 86.18 251 TRP A O 1
ATOM 1873 N N . SER A 1 237 ? 181.059 233.668 181.410 1.00 82.40 252 SER A N 1
ATOM 1874 C CA . SER A 1 237 ? 182.187 232.852 181.840 1.00 80.72 252 SER A CA 1
ATOM 1875 C C . SER A 1 237 ? 181.819 231.381 181.981 1.00 77.82 252 SER A C 1
ATOM 1876 O O . SER A 1 237 ? 182.716 230.532 182.018 1.00 73.19 252 SER A O 1
ATOM 1879 N N . LYS A 1 238 ? 180.525 231.063 182.063 1.00 81.36 253 LYS A N 1
ATOM 1880 C CA . LYS A 1 238 ? 180.110 229.676 182.243 1.00 85.45 253 LYS A CA 1
ATOM 1881 C C . LYS A 1 238 ? 180.436 228.828 181.019 1.00 82.78 253 LYS A C 1
ATOM 1882 O O . LYS A 1 238 ? 180.906 227.693 181.150 1.00 77.33 253 LYS A O 1
ATOM 1888 N N . ASP A 1 239 ? 180.194 229.362 179.824 1.00 79.14 254 ASP A N 1
ATOM 1889 C CA . ASP A 1 239 ? 180.333 228.598 178.584 1.00 77.74 254 ASP A CA 1
ATOM 1890 C C . ASP A 1 239 ? 181.706 228.813 177.939 1.00 71.51 254 ASP A C 1
ATOM 1891 O O . ASP A 1 239 ? 181.840 229.192 176.777 1.00 67.63 254 ASP A O 1
ATOM 1896 N N . SER A 1 240 ? 182.743 228.522 178.714 1.00 72.72 255 SER A N 1
ATOM 1897 C CA . SER A 1 240 ? 184.122 228.558 178.235 1.00 61.04 255 SER A CA 1
ATOM 1898 C C . SER A 1 240 ? 184.621 227.116 178.196 1.00 56.26 255 SER A C 1
ATOM 1899 O O . SER A 1 240 ? 185.218 226.623 179.154 1.00 61.10 255 SER A O 1
ATOM 1902 N N . GLY A 1 241 ? 184.370 226.441 177.079 1.00 47.34 256 GLY A N 1
ATOM 1903 C CA . GLY A 1 241 ? 184.761 225.054 176.942 1.00 51.31 256 GLY A CA 1
ATOM 1904 C C . GLY A 1 241 ? 185.279 224.710 175.563 1.00 52.41 256 GLY A C 1
ATOM 1905 O O . GLY A 1 241 ? 185.534 225.601 174.748 1.00 52.57 256 GLY A O 1
ATOM 1906 N N . PHE A 1 242 ? 185.440 223.418 175.291 1.00 54.17 257 PHE A N 1
ATOM 1907 C CA . PHE A 1 242 ? 185.913 222.959 173.990 1.00 51.25 257 PHE A CA 1
ATOM 1908 C C . PHE A 1 242 ? 184.810 223.144 172.958 1.00 52.56 257 PHE A C 1
ATOM 1909 O O . PHE A 1 242 ? 183.807 222.426 172.976 1.00 60.02 257 PHE A O 1
ATOM 1917 N N . TYR A 1 243 ? 184.990 224.100 172.056 1.00 49.07 258 TYR A N 1
ATOM 1918 C CA . TYR A 1 243 ? 184.032 224.368 170.994 1.00 44.04 258 TYR A CA 1
ATOM 1919 C C . TYR A 1 243 ? 184.480 223.662 169.722 1.00 47.52 258 TYR A C 1
ATOM 1920 O O . TYR A 1 243 ? 185.668 223.680 169.385 1.00 56.91 258 TYR A O 1
ATOM 1929 N N . TRP A 1 244 ? 183.533 223.046 169.020 1.00 44.66 259 TRP A N 1
ATOM 1930 C CA . TRP A 1 244 ? 183.819 222.362 167.766 1.00 49.61 259 TRP A CA 1
ATOM 1931 C C . TRP A 1 244 ? 182.543 222.334 166.934 1.00 51.18 259 TRP A C 1
ATOM 1932 O O . TRP A 1 244 ? 181.485 222.783 167.377 1.00 52.50 259 TRP A O 1
ATOM 1943 N N . CYS A 1 245 ? 182.647 221.811 165.713 1.00 44.15 260 CYS A N 1
ATOM 1944 C CA . CYS A 1 245 ? 181.506 221.789 164.808 1.00 42.94 260 CYS A CA 1
ATOM 1945 C C . CYS A 1 245 ? 181.521 220.509 163.988 1.00 44.00 260 CYS A C 1
ATOM 1946 O O . CYS A 1 245 ? 182.567 219.888 163.799 1.00 50.04 260 CYS A O 1
ATOM 1949 N N . LYS A 1 246 ? 180.344 220.123 163.504 1.00 40.81 261 LYS A N 1
ATOM 1950 C CA . LYS A 1 246 ? 180.181 218.967 162.634 1.00 37.69 261 LYS A CA 1
ATOM 1951 C C . LYS A 1 246 ? 179.656 219.426 161.283 1.00 42.17 261 LYS A C 1
ATOM 1952 O O . LYS A 1 246 ? 178.604 220.067 161.208 1.00 48.23 261 LYS A O 1
ATOM 1958 N N . ALA A 1 247 ? 180.384 219.094 160.223 1.00 38.81 262 ALA A N 1
ATOM 1959 C CA . ALA A 1 247 ? 179.959 219.382 158.863 1.00 32.04 262 ALA A CA 1
ATOM 1960 C C . ALA A 1 247 ? 179.371 218.118 158.256 1.00 44.33 262 ALA A C 1
ATOM 1961 O O . ALA A 1 247 ? 179.978 217.046 158.338 1.00 53.64 262 ALA A O 1
ATOM 1963 N N . ALA A 1 248 ? 178.191 218.243 157.657 1.00 38.32 263 ALA A N 1
ATOM 1964 C CA . ALA A 1 248 ? 177.468 217.096 157.136 1.00 41.32 263 ALA A CA 1
ATOM 1965 C C . ALA A 1 248 ? 176.884 217.415 155.770 1.00 48.96 263 ALA A C 1
ATOM 1966 O O . ALA A 1 248 ? 176.606 218.572 155.448 1.00 54.36 263 ALA A O 1
ATOM 1968 N N . THR A 1 249 ? 176.700 216.370 154.970 1.00 52.87 264 THR A N 1
ATOM 1969 C CA . THR A 1 249 ? 176.036 216.493 153.684 1.00 57.98 264 THR A CA 1
ATOM 1970 C C . THR A 1 249 ? 174.521 216.485 153.881 1.00 62.05 264 THR A C 1
ATOM 1971 O O . THR A 1 249 ? 174.013 216.301 154.990 1.00 68.28 264 THR A O 1
ATOM 1975 N N . MET A 1 250 ? 173.784 216.683 152.789 1.00 66.11 265 MET A N 1
ATOM 1976 C CA . MET A 1 250 ? 172.331 216.797 152.875 1.00 78.86 265 MET A CA 1
ATOM 1977 C C . MET A 1 250 ? 171.593 215.527 153.322 1.00 82.14 265 MET A C 1
ATOM 1978 O O . MET A 1 250 ? 170.509 215.662 153.905 1.00 79.81 265 MET A O 1
ATOM 1983 N N . PRO A 1 251 ? 172.081 214.303 153.106 1.00 79.62 266 PRO A N 1
ATOM 1984 C CA . PRO A 1 251 ? 171.400 213.148 153.710 1.00 78.81 266 PRO A CA 1
ATOM 1985 C C . PRO A 1 251 ? 171.952 212.714 155.060 1.00 77.55 266 PRO A C 1
ATOM 1986 O O . PRO A 1 251 ? 171.538 211.662 155.555 1.00 76.19 266 PRO A O 1
ATOM 1990 N N . TYR A 1 252 ? 172.864 213.493 155.652 1.00 77.95 267 TYR A N 1
ATOM 1991 C CA . TYR A 1 252 ? 173.501 213.165 156.931 1.00 78.30 267 TYR A CA 1
ATOM 1992 C C . TYR A 1 252 ? 174.186 211.801 156.876 1.00 78.35 267 TYR A C 1
ATOM 1993 O O . TYR A 1 252 ? 174.166 211.035 157.842 1.00 80.05 267 TYR A O 1
ATOM 2002 N N . SER A 1 253 ? 174.798 211.495 155.734 1.00 71.80 268 SER A N 1
ATOM 2003 C CA . SER A 1 253 ? 175.473 210.215 155.544 1.00 70.84 268 SER A CA 1
ATOM 2004 C C . SER A 1 253 ? 176.910 210.265 156.052 1.00 65.86 268 SER A C 1
ATOM 2005 O O . SER A 1 253 ? 177.298 209.475 156.918 1.00 59.40 268 SER A O 1
ATOM 2008 N N . VAL A 1 254 ? 177.706 211.192 155.526 1.00 63.09 269 VAL A N 1
ATOM 2009 C CA . VAL A 1 254 ? 179.096 211.366 155.928 1.00 51.91 269 VAL A CA 1
ATOM 2010 C C . VAL A 1 254 ? 179.194 212.643 156.753 1.00 57.86 269 VAL A C 1
ATOM 2011 O O . VAL A 1 254 ? 178.842 213.730 156.279 1.00 64.59 269 VAL A O 1
ATOM 2015 N N . ILE A 1 255 ? 179.655 212.506 157.993 1.00 61.78 270 ILE A N 1
ATOM 2016 C CA . ILE A 1 255 ? 179.788 213.622 158.920 1.00 53.92 270 ILE A CA 1
ATOM 2017 C C . ILE A 1 255 ? 181.220 213.651 159.428 1.00 57.40 270 ILE A C 1
ATOM 2018 O O . ILE A 1 255 ? 181.736 212.630 159.896 1.00 65.79 270 ILE A O 1
ATOM 2023 N N . SER A 1 256 ? 181.859 214.812 159.338 1.00 51.95 271 SER A N 1
ATOM 2024 C CA . SER A 1 256 ? 183.228 214.996 159.794 1.00 57.57 271 SER A CA 1
ATOM 2025 C C . SER A 1 256 ? 183.239 215.961 160.970 1.00 57.51 271 SER A C 1
ATOM 2026 O O . SER A 1 256 ? 182.607 217.020 160.915 1.00 56.29 271 SER A O 1
ATOM 2029 N N . ASP A 1 257 ? 183.956 215.594 162.027 1.00 59.11 272 ASP A N 1
ATOM 2030 C CA . ASP A 1 257 ? 184.015 216.384 163.248 1.00 57.67 272 ASP A CA 1
ATOM 2031 C C . ASP A 1 257 ? 185.254 217.267 163.226 1.00 53.94 272 ASP A C 1
ATOM 2032 O O . ASP A 1 257 ? 186.364 216.782 162.985 1.00 61.75 272 ASP A O 1
ATOM 2037 N N . SER A 1 258 ? 185.061 218.556 163.476 1.00 42.32 273 SER A N 1
ATOM 2038 C CA . SER A 1 258 ? 186.181 219.473 163.551 1.00 45.58 273 SER A CA 1
ATOM 2039 C C . SER A 1 258 ? 186.993 219.208 164.816 1.00 55.03 273 SER A C 1
ATOM 2040 O O . SER A 1 258 ? 186.454 218.734 165.819 1.00 63.64 273 SER A O 1
ATOM 2043 N N . PRO A 1 259 ? 188.297 219.478 164.784 1.00 53.43 274 PRO A N 1
ATOM 2044 C CA . PRO A 1 259 ? 189.082 219.429 166.020 1.00 52.24 274 PRO A CA 1
ATOM 2045 C C . PRO A 1 259 ? 188.543 220.417 167.041 1.00 59.12 274 PRO A C 1
ATOM 2046 O O . PRO A 1 259 ? 188.165 221.541 166.708 1.00 59.17 274 PRO A O 1
ATOM 2050 N N . ARG A 1 260 ? 188.514 219.985 168.297 1.00 58.24 275 ARG A N 1
ATOM 2051 C CA . ARG A 1 260 ? 187.912 220.774 169.364 1.00 52.92 275 ARG A CA 1
ATOM 2052 C C . ARG A 1 260 ? 188.884 221.868 169.784 1.00 52.41 275 ARG A C 1
ATOM 2053 O O . ARG A 1 260 ? 189.896 221.594 170.436 1.00 57.48 275 ARG A O 1
ATOM 2061 N N . SER A 1 261 ? 188.581 223.105 169.409 1.00 48.93 276 SER A N 1
ATOM 2062 C CA . SER A 1 261 ? 189.379 224.259 169.793 1.00 51.20 276 SER A CA 1
ATOM 2063 C C . SER A 1 261 ? 188.770 224.890 171.036 1.00 44.72 276 SER A C 1
ATOM 2064 O O . SER A 1 261 ? 187.564 225.150 171.079 1.00 46.47 276 SER A O 1
ATOM 2067 N N . TRP A 1 262 ? 189.601 225.125 172.046 1.00 44.39 277 TRP A N 1
ATOM 2068 C CA . TRP A 1 262 ? 189.118 225.635 173.319 1.00 47.49 277 TRP A CA 1
ATOM 2069 C C . TRP A 1 262 ? 188.918 227.141 173.237 1.00 43.08 277 TRP A C 1
ATOM 2070 O O . TRP A 1 262 ? 189.809 227.871 172.792 1.00 46.33 277 TRP A O 1
ATOM 2081 N N . ILE A 1 263 ? 187.748 227.602 173.667 1.00 35.70 278 ILE A N 1
ATOM 2082 C CA . ILE A 1 263 ? 187.412 229.020 173.688 1.00 37.97 278 ILE A CA 1
ATOM 2083 C C . ILE A 1 263 ? 187.342 229.459 175.142 1.00 50.95 278 ILE A C 1
ATOM 2084 O O . ILE A 1 263 ? 186.551 228.919 175.924 1.00 59.14 278 ILE A O 1
ATOM 2089 N N . GLN A 1 264 ? 188.171 230.432 175.502 1.00 55.36 279 GLN A N 1
ATOM 2090 C CA . GLN A 1 264 ? 188.221 230.973 176.850 1.00 50.64 279 GLN A CA 1
ATOM 2091 C C . GLN A 1 264 ? 187.526 232.326 176.891 1.00 54.90 279 GLN A C 1
ATOM 2092 O O . GLN A 1 264 ? 187.534 233.071 175.911 1.00 62.26 279 GLN A O 1
ATOM 2098 N N . VAL A 1 265 ? 186.924 232.641 178.033 1.00 51.25 280 VAL A N 1
ATOM 2099 C CA . VAL A 1 265 ? 186.207 233.896 178.230 1.00 57.26 280 VAL A CA 1
ATOM 2100 C C . VAL A 1 265 ? 186.998 234.752 179.207 1.00 63.30 280 VAL A C 1
ATOM 2101 O O . VAL A 1 265 ? 187.340 234.298 180.306 1.00 63.62 280 VAL A O 1
ATOM 2105 N N . GLN A 1 266 ? 187.283 235.989 178.810 1.00 68.68 281 GLN A N 1
ATOM 2106 C CA . GLN A 1 266 ? 188.105 236.899 179.595 1.00 66.35 281 GLN A CA 1
ATOM 2107 C C . GLN A 1 266 ? 187.220 237.826 180.416 1.00 75.31 281 GLN A C 1
ATOM 2108 O O . GLN A 1 266 ? 186.260 238.401 179.892 1.00 73.54 281 GLN A O 1
ATOM 2114 N N . ILE A 1 267 ? 187.549 237.971 181.696 1.00 79.11 282 ILE A N 1
ATOM 2115 C CA . ILE A 1 267 ? 186.815 238.862 182.584 1.00 76.39 282 ILE A CA 1
ATOM 2116 C C . ILE A 1 267 ? 187.745 239.410 183.659 1.00 70.77 282 ILE A C 1
ATOM 2117 O O . ILE A 1 267 ? 188.191 240.555 183.583 1.00 62.44 282 ILE A O 1
ATOM 2122 N N . GLY B 2 22 ? 205.571 187.201 122.545 1.00 80.62 237 GLY B N 1
ATOM 2123 C CA . GLY B 2 22 ? 206.700 186.713 123.314 1.00 83.86 237 GLY B CA 1
ATOM 2124 C C . GLY B 2 22 ? 206.351 186.390 124.753 1.00 86.89 237 GLY B C 1
ATOM 2125 O O . GLY B 2 22 ? 206.471 187.247 125.628 1.00 82.61 237 GLY B O 1
ATOM 2126 N N . PRO B 2 23 ? 205.904 185.158 124.998 1.00 88.65 238 PRO B N 1
ATOM 2127 C CA . PRO B 2 23 ? 205.572 184.752 126.367 1.00 75.95 238 PRO B CA 1
ATOM 2128 C C . PRO B 2 23 ? 206.787 184.778 127.281 1.00 72.93 238 PRO B C 1
ATOM 2129 O O . PRO B 2 23 ? 207.917 184.516 126.864 1.00 76.89 238 PRO B O 1
ATOM 2133 N N . SER B 2 24 ? 206.536 185.102 128.547 1.00 68.64 239 SER B N 1
ATOM 2134 C CA . SER B 2 24 ? 207.556 185.100 129.583 1.00 66.25 239 SER B CA 1
ATOM 2135 C C . SER B 2 24 ? 207.030 184.340 130.790 1.00 61.60 239 SER B C 1
ATOM 2136 O O . SER B 2 24 ? 205.820 184.270 131.018 1.00 66.10 239 SER B O 1
ATOM 2139 N N . VAL B 2 25 ? 207.948 183.762 131.561 1.00 56.12 240 VAL B N 1
ATOM 2140 C CA . VAL B 2 25 ? 207.586 182.968 132.725 1.00 50.62 240 VAL B CA 1
ATOM 2141 C C . VAL B 2 25 ? 208.231 183.575 133.964 1.00 50.42 240 VAL B C 1
ATOM 2142 O O . VAL B 2 25 ? 209.223 184.306 133.891 1.00 56.79 240 VAL B O 1
ATOM 2146 N N . PHE B 2 26 ? 207.633 183.277 135.113 1.00 43.98 241 PHE B N 1
ATOM 2147 C CA . PHE B 2 26 ? 208.139 183.721 136.403 1.00 44.31 241 PHE B CA 1
ATOM 2148 C C . PHE B 2 26 ? 207.944 182.603 137.412 1.00 48.69 241 PHE B C 1
ATOM 2149 O O . PHE B 2 26 ? 206.875 181.990 137.463 1.00 53.82 241 PHE B O 1
ATOM 2157 N N . LEU B 2 27 ? 208.975 182.339 138.206 1.00 44.56 242 LEU B N 1
ATOM 2158 C CA . LEU B 2 27 ? 208.909 181.361 139.283 1.00 33.55 242 LEU B CA 1
ATOM 2159 C C . LEU B 2 27 ? 208.828 182.099 140.611 1.00 39.44 242 LEU B C 1
ATOM 2160 O O . LEU B 2 27 ? 209.697 182.921 140.922 1.00 50.99 242 LEU B O 1
ATOM 2165 N N . PHE B 2 28 ? 207.794 181.807 141.386 1.00 35.92 243 PHE B N 1
ATOM 2166 C CA . PHE B 2 28 ? 207.599 182.469 142.661 1.00 39.83 243 PHE B CA 1
ATOM 2167 C C . PHE B 2 28 ? 207.823 181.493 143.800 1.00 40.25 243 PHE B C 1
ATOM 2168 O O . PHE B 2 28 ? 207.233 180.405 143.802 1.00 44.37 243 PHE B O 1
ATOM 2176 N N . PRO B 2 29 ? 208.657 181.839 144.773 1.00 37.31 244 PRO B N 1
ATOM 2177 C CA . PRO B 2 29 ? 208.903 180.942 145.896 1.00 37.16 244 PRO B CA 1
ATOM 2178 C C . PRO B 2 29 ? 207.670 180.830 146.769 1.00 35.62 244 PRO B C 1
ATOM 2179 O O . PRO B 2 29 ? 206.787 181.699 146.716 1.00 39.29 244 PRO B O 1
ATOM 2183 N N . PRO B 2 30 ? 207.553 179.762 147.556 1.00 31.84 245 PRO B N 1
ATOM 2184 C CA . PRO B 2 30 ? 206.451 179.687 148.518 1.00 29.18 245 PRO B CA 1
ATOM 2185 C C . PRO B 2 30 ? 206.539 180.833 149.508 1.00 35.68 245 PRO B C 1
ATOM 2186 O O . PRO B 2 30 ? 207.630 181.256 149.894 1.00 37.94 245 PRO B O 1
ATOM 2190 N N . LYS B 2 31 ? 205.382 181.351 149.895 1.00 39.57 246 LYS B N 1
ATOM 2191 C CA . LYS B 2 31 ? 205.361 182.391 150.907 1.00 37.21 246 LYS B CA 1
ATOM 2192 C C . LYS B 2 31 ? 205.921 181.827 152.210 1.00 41.07 246 LYS B C 1
ATOM 2193 O O . LYS B 2 31 ? 205.677 180.658 152.532 1.00 43.09 246 LYS B O 1
ATOM 2199 N N . PRO B 2 32 ? 206.693 182.613 152.963 1.00 38.24 247 PRO B N 1
ATOM 2200 C CA . PRO B 2 32 ? 207.382 182.059 154.139 1.00 31.03 247 PRO B CA 1
ATOM 2201 C C . PRO B 2 32 ? 206.448 181.504 155.192 1.00 35.46 247 PRO B C 1
ATOM 2202 O O . PRO B 2 32 ? 206.867 180.656 155.987 1.00 37.79 247 PRO B O 1
ATOM 2206 N N . LYS B 2 33 ? 205.197 181.957 155.226 1.00 39.12 248 LYS B N 1
ATOM 2207 C CA . LYS B 2 33 ? 204.248 181.419 156.191 1.00 43.80 248 LYS B CA 1
ATOM 2208 C C . LYS B 2 33 ? 203.899 179.970 155.875 1.00 47.10 248 LYS B C 1
ATOM 2209 O O . LYS B 2 33 ? 203.814 179.136 156.782 1.00 45.44 248 LYS B O 1
ATOM 2215 N N . ASP B 2 34 ? 203.706 179.645 154.596 1.00 48.43 249 ASP B N 1
ATOM 2216 C CA . ASP B 2 34 ? 203.304 178.297 154.216 1.00 44.65 249 ASP B CA 1
ATOM 2217 C C . ASP B 2 34 ? 204.465 177.315 154.150 1.00 40.57 249 ASP B C 1
ATOM 2218 O O . ASP B 2 34 ? 204.224 176.107 154.082 1.00 47.29 249 ASP B O 1
ATOM 2223 N N . THR B 2 35 ? 205.707 177.788 154.167 1.00 36.14 250 THR B N 1
ATOM 2224 C CA . THR B 2 35 ? 206.855 176.897 154.079 1.00 33.45 250 THR B CA 1
ATOM 2225 C C . THR B 2 35 ? 207.389 176.475 155.441 1.00 38.80 250 THR B C 1
ATOM 2226 O O . THR B 2 35 ? 208.320 175.666 155.501 1.00 38.37 250 THR B O 1
ATOM 2230 N N . LEU B 2 36 ? 206.818 176.985 156.530 1.00 48.56 251 LEU B N 1
ATOM 2231 C CA . LEU B 2 36 ? 207.273 176.670 157.877 1.00 47.63 251 LEU B CA 1
ATOM 2232 C C . LEU B 2 36 ? 206.238 175.911 158.693 1.00 54.16 251 LEU B C 1
ATOM 2233 O O . LEU B 2 36 ? 206.580 174.931 159.361 1.00 59.28 251 LEU B O 1
ATOM 2238 N N . MET B 2 37 ? 204.977 176.337 158.664 1.00 52.73 252 MET B N 1
ATOM 2239 C CA . MET B 2 37 ? 203.937 175.613 159.379 1.00 54.28 252 MET B CA 1
ATOM 2240 C C . MET B 2 37 ? 203.613 174.302 158.676 1.00 53.13 252 MET B C 1
ATOM 2241 O O . MET B 2 37 ? 203.461 174.255 157.452 1.00 55.40 252 MET B O 1
ATOM 2246 N N . ILE B 2 38 ? 203.509 173.230 159.464 1.00 48.31 253 ILE B N 1
ATOM 2247 C CA . ILE B 2 38 ? 203.071 171.948 158.924 1.00 51.09 253 ILE B CA 1
ATOM 2248 C C . ILE B 2 38 ? 201.599 172.010 158.532 1.00 61.34 253 ILE B C 1
ATOM 2249 O O . ILE B 2 38 ? 201.172 171.342 157.580 1.00 60.34 253 ILE B O 1
ATOM 2254 N N . SER B 2 39 ? 200.814 172.843 159.223 1.00 64.39 254 SER B N 1
ATOM 2255 C CA . SER B 2 39 ? 199.376 172.908 158.974 1.00 68.12 254 SER B CA 1
ATOM 2256 C C . SER B 2 39 ? 199.068 173.343 157.546 1.00 68.30 254 SER B C 1
ATOM 2257 O O . SER B 2 39 ? 198.190 172.768 156.893 1.00 72.46 254 SER B O 1
ATOM 2260 N N . ARG B 2 40 ? 199.775 174.348 157.042 1.00 65.53 255 ARG B N 1
ATOM 2261 C CA . ARG B 2 40 ? 199.588 174.797 155.672 1.00 63.96 255 ARG B CA 1
ATOM 2262 C C . ARG B 2 40 ? 200.645 174.180 154.763 1.00 55.28 255 ARG B C 1
ATOM 2263 O O . ARG B 2 40 ? 201.618 173.573 155.214 1.00 54.17 255 ARG B O 1
ATOM 2271 N N . THR B 2 41 ? 200.439 174.344 153.457 1.00 51.28 256 THR B N 1
ATOM 2272 C CA . THR B 2 41 ? 201.318 173.707 152.499 1.00 55.08 256 THR B CA 1
ATOM 2273 C C . THR B 2 41 ? 201.992 174.739 151.602 1.00 54.87 256 THR B C 1
ATOM 2274 O O . THR B 2 41 ? 201.355 175.713 151.185 1.00 50.49 256 THR B O 1
ATOM 2278 N N . PRO B 2 42 ? 203.277 174.566 151.306 1.00 48.78 257 PRO B N 1
ATOM 2279 C CA . PRO B 2 42 ? 203.973 175.489 150.409 1.00 41.12 257 PRO B CA 1
ATOM 2280 C C . PRO B 2 42 ? 203.850 175.064 148.957 1.00 46.85 257 PRO B C 1
ATOM 2281 O O . PRO B 2 42 ? 203.795 173.880 148.622 1.00 54.20 257 PRO B O 1
ATOM 2285 N N . GLU B 2 43 ? 203.807 176.064 148.081 1.00 40.81 258 GLU B N 1
ATOM 2286 C CA . GLU B 2 43 ? 203.574 175.824 146.665 1.00 35.24 258 GLU B CA 1
ATOM 2287 C C . GLU B 2 43 ? 204.439 176.755 145.832 1.00 37.04 258 GLU B C 1
ATOM 2288 O O . GLU B 2 43 ? 204.370 177.977 145.990 1.00 42.91 258 GLU B O 1
ATOM 2294 N N . VAL B 2 44 ? 205.248 176.176 144.951 1.00 33.83 259 VAL B N 1
ATOM 2295 C CA . VAL B 2 44 ? 206.074 176.939 144.023 1.00 32.48 259 VAL B CA 1
ATOM 2296 C C . VAL B 2 44 ? 205.294 177.106 142.727 1.00 40.71 259 VAL B C 1
ATOM 2297 O O . VAL B 2 44 ? 204.924 176.118 142.087 1.00 51.60 259 VAL B O 1
ATOM 2301 N N . THR B 2 45 ? 205.051 178.352 142.334 1.00 33.87 260 THR B N 1
ATOM 2302 C CA . THR B 2 45 ? 204.193 178.656 141.198 1.00 30.55 260 THR B CA 1
ATOM 2303 C C . THR B 2 45 ? 205.037 179.037 139.990 1.00 36.59 260 THR B C 1
ATOM 2304 O O . THR B 2 45 ? 205.986 179.817 140.108 1.00 47.89 260 THR B O 1
ATOM 2308 N N . CYS B 2 46 ? 204.696 178.472 138.835 1.00 38.66 261 CYS B N 1
ATOM 2309 C CA . CYS B 2 46 ? 205.324 178.794 137.555 1.00 44.96 261 CYS B CA 1
ATOM 2310 C C . CYS B 2 46 ? 204.244 179.437 136.693 1.00 46.79 261 CYS B C 1
ATOM 2311 O O . CYS B 2 46 ? 203.421 178.744 136.091 1.00 55.07 261 CYS B O 1
ATOM 2314 N N . VAL B 2 47 ? 204.242 180.755 136.646 1.00 41.43 262 VAL B N 1
ATOM 2315 C CA . VAL B 2 47 ? 203.220 181.505 135.928 1.00 43.44 262 VAL B CA 1
ATOM 2316 C C . VAL B 2 47 ? 203.788 182.010 134.611 1.00 49.24 262 VAL B C 1
ATOM 2317 O O . VAL B 2 47 ? 204.860 182.618 134.559 1.00 58.88 262 VAL B O 1
ATOM 2321 N N . VAL B 2 48 ? 203.060 181.749 133.526 1.00 45.52 263 VAL B N 1
ATOM 2322 C CA . VAL B 2 48 ? 203.399 182.280 132.216 1.00 49.95 263 VAL B CA 1
ATOM 2323 C C . VAL B 2 48 ? 202.398 183.375 131.883 1.00 54.89 263 VAL B C 1
ATOM 2324 O O . VAL B 2 48 ? 201.309 183.449 132.454 1.00 61.60 263 VAL B O 1
ATOM 2328 N N . VAL B 2 49 ? 202.792 184.246 130.961 1.00 49.42 264 VAL B N 1
ATOM 2329 C CA . VAL B 2 49 ? 201.968 185.352 130.501 1.00 46.27 264 VAL B CA 1
ATOM 2330 C C . VAL B 2 49 ? 202.230 185.557 129.014 1.00 57.64 264 VAL B C 1
ATOM 2331 O O . VAL B 2 49 ? 203.036 184.850 128.404 1.00 66.07 264 VAL B O 1
ATOM 2335 N N . ASP B 2 50 ? 201.527 186.531 128.429 1.00 57.50 265 ASP B N 1
ATOM 2336 C CA . ASP B 2 50 ? 201.710 186.928 127.030 1.00 66.25 265 ASP B CA 1
ATOM 2337 C C . ASP B 2 50 ? 201.509 185.753 126.076 1.00 70.93 265 ASP B C 1
ATOM 2338 O O . ASP B 2 50 ? 202.202 185.624 125.065 1.00 78.83 265 ASP B O 1
ATOM 2343 N N . VAL B 2 51 ? 200.553 184.888 126.395 1.00 62.03 266 VAL B N 1
ATOM 2344 C CA . VAL B 2 51 ? 200.279 183.704 125.591 1.00 60.51 266 VAL B CA 1
ATOM 2345 C C . VAL B 2 51 ? 199.160 184.047 124.614 1.00 70.50 266 VAL B C 1
ATOM 2346 O O . VAL B 2 51 ? 198.000 184.187 125.007 1.00 78.57 266 VAL B O 1
ATOM 2350 N N . SER B 2 52 ? 199.506 184.172 123.337 1.00 74.72 267 SER B N 1
ATOM 2351 C CA . SER B 2 52 ? 198.543 184.590 122.331 1.00 80.38 267 SER B CA 1
ATOM 2352 C C . SER B 2 52 ? 197.543 183.475 122.031 1.00 89.81 267 SER B C 1
ATOM 2353 O O . SER B 2 52 ? 197.708 182.323 122.441 1.00 90.62 267 SER B O 1
ATOM 2356 N N . HIS B 2 53 ? 196.485 183.843 121.302 1.00 94.43 268 HIS B N 1
ATOM 2357 C CA . HIS B 2 53 ? 195.450 182.878 120.946 1.00 98.52 268 HIS B CA 1
ATOM 2358 C C . HIS B 2 53 ? 195.968 181.826 119.973 1.00 100.98 268 HIS B C 1
ATOM 2359 O O . HIS B 2 53 ? 195.548 180.665 120.035 1.00 98.85 268 HIS B O 1
ATOM 2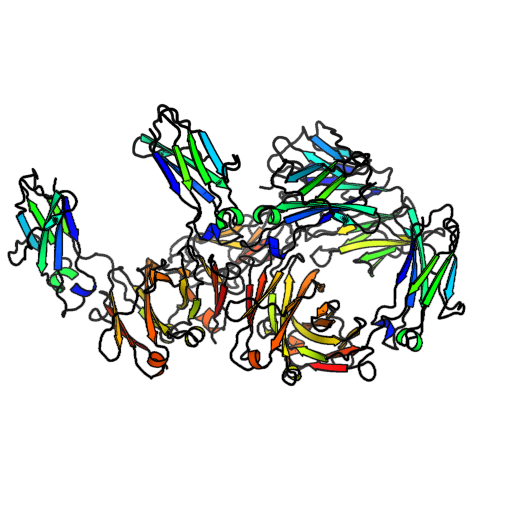366 N N . GLU B 2 54 ? 196.872 182.213 119.071 1.00 102.43 269 GLU B N 1
ATOM 2367 C CA . GLU B 2 54 ? 197.310 181.308 118.014 1.00 100.05 269 GLU B CA 1
ATOM 2368 C C . GLU B 2 54 ? 198.212 180.201 118.544 1.00 103.11 269 GLU B C 1
ATOM 2369 O O . GLU B 2 54 ? 198.267 179.116 117.954 1.00 104.09 269 GLU B O 1
ATOM 2375 N N . ASP B 2 55 ? 198.922 180.446 119.643 1.00 102.06 270 ASP B N 1
ATOM 2376 C CA . ASP B 2 55 ? 199.802 179.453 120.261 1.00 99.39 270 ASP B CA 1
ATOM 2377 C C . ASP B 2 55 ? 199.489 179.372 121.751 1.00 93.53 270 ASP B C 1
ATOM 2378 O O . ASP B 2 55 ? 200.268 179.837 122.592 1.00 89.29 270 ASP B O 1
ATOM 2383 N N . PRO B 2 56 ? 198.354 178.777 122.114 1.00 93.42 271 PRO B N 1
ATOM 2384 C CA . PRO B 2 56 ? 197.918 178.767 123.520 1.00 92.38 271 PRO B CA 1
ATOM 2385 C C . PRO B 2 56 ? 198.284 177.523 124.321 1.00 96.06 271 PRO B C 1
ATOM 2386 O O . PRO B 2 56 ? 197.909 177.453 125.496 1.00 92.00 271 PRO B O 1
ATOM 2390 N N . GLU B 2 57 ? 198.986 176.556 123.737 1.00 97.35 272 GLU B N 1
ATOM 2391 C CA . GLU B 2 57 ? 199.277 175.300 124.415 1.00 95.25 272 GLU B CA 1
ATOM 2392 C C . GLU B 2 57 ? 200.619 175.399 125.129 1.00 92.73 272 GLU B C 1
ATOM 2393 O O . GLU B 2 57 ? 201.664 175.541 124.484 1.00 90.42 272 GLU B O 1
ATOM 2399 N N . VAL B 2 58 ? 200.588 175.323 126.458 1.00 89.04 273 VAL B N 1
ATOM 2400 C CA . VAL B 2 58 ? 201.787 175.360 127.285 1.00 81.83 273 VAL B CA 1
ATOM 2401 C C . VAL B 2 58 ? 201.766 174.156 128.216 1.00 78.65 273 VAL B C 1
ATOM 2402 O O . VAL B 2 58 ? 200.777 173.928 128.921 1.00 79.19 273 VAL B O 1
ATOM 2406 N N . LYS B 2 59 ? 202.850 173.384 128.211 1.00 77.24 274 LYS B N 1
ATOM 2407 C CA . LYS B 2 59 ? 203.004 172.224 129.077 1.00 78.10 274 LYS B CA 1
ATOM 2408 C C . LYS B 2 59 ? 204.182 172.463 130.010 1.00 83.40 274 LYS B C 1
ATOM 2409 O O . LYS B 2 59 ? 205.255 172.884 129.565 1.00 83.52 274 LYS B O 1
ATOM 2415 N N . PHE B 2 60 ? 203.979 172.200 131.297 1.00 85.31 275 PHE B N 1
ATOM 2416 C CA . PHE B 2 60 ? 204.980 172.464 132.322 1.00 75.23 275 PHE B CA 1
ATOM 2417 C C . PHE B 2 60 ? 205.676 171.162 132.692 1.00 75.50 275 PHE B C 1
ATOM 2418 O O . PHE B 2 60 ? 205.017 170.184 133.061 1.00 82.15 275 PHE B O 1
ATOM 2426 N N . ASN B 2 61 ? 207.000 171.153 132.595 1.00 74.58 276 ASN B N 1
ATOM 2427 C CA . ASN B 2 61 ? 207.819 170.017 133.008 1.00 81.86 276 ASN B CA 1
ATOM 2428 C C . ASN B 2 61 ? 208.450 170.386 134.345 1.00 81.01 276 ASN B C 1
ATOM 2429 O O . ASN B 2 61 ? 209.452 171.104 134.393 1.00 80.58 276 ASN B O 1
ATOM 2434 N N . TRP B 2 62 ? 207.863 169.895 135.431 1.00 74.62 277 TRP B N 1
ATOM 2435 C CA . TRP B 2 62 ? 208.266 170.291 136.772 1.00 67.03 277 TRP B CA 1
ATOM 2436 C C . TRP B 2 62 ? 209.318 169.335 137.316 1.00 75.89 277 TRP B C 1
ATOM 2437 O O . TRP B 2 62 ? 209.115 168.116 137.324 1.00 84.07 277 TRP B O 1
ATOM 2448 N N . TYR B 2 63 ? 210.434 169.892 137.778 1.00 68.92 278 TYR B N 1
ATOM 2449 C CA . TYR B 2 63 ? 211.548 169.119 138.305 1.00 70.07 278 TYR B CA 1
ATOM 2450 C C . TYR B 2 63 ? 211.793 169.488 139.760 1.00 70.19 278 TYR B C 1
ATOM 2451 O O . TYR B 2 63 ? 211.809 170.670 140.114 1.00 69.43 278 TYR B O 1
ATOM 2460 N N . VAL B 2 64 ? 211.987 168.474 140.604 1.00 72.45 279 VAL B N 1
ATOM 2461 C CA . VAL B 2 64 ? 212.230 168.727 142.021 1.00 67.91 279 VAL B CA 1
ATOM 2462 C C . VAL B 2 64 ? 213.678 169.140 142.252 1.00 58.64 279 VAL B C 1
ATOM 2463 O O . VAL B 2 64 ? 213.955 170.260 142.693 1.00 54.06 279 VAL B O 1
ATOM 2467 N N . ASP B 2 65 ? 214.624 168.240 141.979 1.00 64.29 280 ASP B N 1
ATOM 2468 C CA . ASP B 2 65 ? 216.031 168.620 141.914 1.00 74.17 280 ASP B CA 1
ATOM 2469 C C . ASP B 2 65 ? 216.641 168.301 140.556 1.00 78.97 280 ASP B C 1
ATOM 2470 O O . ASP B 2 65 ? 217.167 169.201 139.894 1.00 78.82 280 ASP B O 1
ATOM 2475 N N . GLY B 2 66 ? 216.589 167.044 140.123 1.00 72.16 281 GLY B N 1
ATOM 2476 C CA . GLY B 2 66 ? 217.086 166.668 138.816 1.00 65.07 281 GLY B CA 1
ATOM 2477 C C . GLY B 2 66 ? 216.099 165.825 138.041 1.00 73.58 281 GLY B C 1
ATOM 2478 O O . GLY B 2 66 ? 216.196 165.705 136.816 1.00 78.37 281 GLY B O 1
ATOM 2479 N N . VAL B 2 67 ? 215.141 165.236 138.748 1.00 77.62 282 VAL B N 1
ATOM 2480 C CA . VAL B 2 67 ? 214.183 164.323 138.151 1.00 84.34 282 VAL B CA 1
ATOM 2481 C C . VAL B 2 67 ? 212.871 165.059 137.923 1.00 77.51 282 VAL B C 1
ATOM 2482 O O . VAL B 2 67 ? 212.625 166.137 138.465 1.00 73.23 282 VAL B O 1
ATOM 2486 N N . GLU B 2 68 ? 212.009 164.459 137.108 1.00 82.77 283 GLU B N 1
ATOM 2487 C CA . GLU B 2 68 ? 210.709 165.024 136.775 1.00 81.92 283 GLU B CA 1
ATOM 2488 C C . GLU B 2 68 ? 209.644 164.415 137.675 1.00 82.98 283 GLU B C 1
ATOM 2489 O O . GLU B 2 68 ? 209.573 163.190 137.820 1.00 86.92 283 GLU B O 1
ATOM 2495 N N . VAL B 2 69 ? 208.821 165.268 138.278 1.00 78.43 284 VAL B N 1
ATOM 2496 C CA . VAL B 2 69 ? 207.769 164.836 139.190 1.00 83.40 284 VAL B CA 1
ATOM 2497 C C . VAL B 2 69 ? 206.459 165.470 138.747 1.00 82.61 284 VAL B C 1
ATOM 2498 O O . VAL B 2 69 ? 206.383 166.691 138.570 1.00 80.25 284 VAL B O 1
ATOM 2502 N N . HIS B 2 70 ? 205.428 164.640 138.571 1.00 82.23 285 HIS B N 1
ATOM 2503 C CA . HIS B 2 70 ? 204.130 165.084 138.078 1.00 84.42 285 HIS B CA 1
ATOM 2504 C C . HIS B 2 70 ? 203.157 165.423 139.201 1.00 82.76 285 HIS B C 1
ATOM 2505 O O . HIS B 2 70 ? 201.937 165.320 139.013 1.00 81.67 285 HIS B O 1
ATOM 2512 N N . ASN B 2 71 ? 203.664 165.822 140.368 1.00 79.58 286 ASN B N 1
ATOM 2513 C CA . ASN B 2 71 ? 202.803 166.234 141.469 1.00 79.64 286 ASN B CA 1
ATOM 2514 C C . ASN B 2 71 ? 202.172 167.599 141.233 1.00 77.20 286 ASN B C 1
ATOM 2515 O O . ASN B 2 71 ? 201.279 167.992 141.992 1.00 75.41 286 ASN B O 1
ATOM 2520 N N . ALA B 2 72 ? 202.606 168.319 140.202 1.00 71.30 287 ALA B N 1
ATOM 2521 C CA . ALA B 2 72 ? 202.086 169.646 139.919 1.00 65.29 287 ALA B CA 1
ATOM 2522 C C . ALA B 2 72 ? 200.624 169.590 139.493 1.00 71.10 287 ALA B C 1
ATOM 2523 O O . ALA B 2 72 ? 200.152 168.600 138.928 1.00 79.49 287 ALA B O 1
ATOM 2525 N N . LYS B 2 73 ? 199.906 170.673 139.774 1.00 62.05 288 LYS B N 1
ATOM 2526 C CA . LYS B 2 73 ? 198.504 170.830 139.397 1.00 65.92 288 LYS B CA 1
ATOM 2527 C C . LYS B 2 73 ? 198.404 172.090 138.544 1.00 64.86 288 LYS B C 1
ATOM 2528 O O . LYS B 2 73 ? 198.216 173.192 139.064 1.00 66.27 288 LYS B O 1
ATOM 2534 N N . THR B 2 74 ? 198.531 171.922 137.230 1.00 66.91 289 THR B N 1
ATOM 2535 C CA . THR B 2 74 ? 198.491 173.054 136.310 1.00 63.84 289 THR B CA 1
ATOM 2536 C C . THR B 2 74 ? 197.065 173.580 136.211 1.00 63.90 289 THR B C 1
ATOM 2537 O O . THR B 2 74 ? 196.176 172.898 135.693 1.00 66.69 289 THR B O 1
ATOM 2541 N N . LYS B 2 75 ? 196.846 174.790 136.715 1.00 56.81 290 LYS B N 1
ATOM 2542 C CA . LYS B 2 75 ? 195.559 175.442 136.559 1.00 59.77 290 LYS B CA 1
ATOM 2543 C C . LYS B 2 75 ? 195.326 175.781 135.087 1.00 62.49 290 LYS B C 1
ATOM 2544 O O . LYS B 2 75 ? 196.281 175.987 134.334 1.00 64.43 290 LYS B O 1
ATOM 2550 N N . PRO B 2 76 ? 194.070 175.829 134.648 1.00 64.55 291 PRO B N 1
ATOM 2551 C CA . PRO B 2 76 ? 193.796 176.106 133.235 1.00 61.45 291 PRO B CA 1
ATOM 2552 C C . PRO B 2 76 ? 194.198 177.520 132.845 1.00 56.61 291 PRO B C 1
ATOM 2553 O O . PRO B 2 76 ? 194.449 178.386 133.685 1.00 55.35 291 PRO B O 1
ATOM 2557 N N . ARG B 2 77 ? 194.272 177.732 131.533 1.00 56.03 292 ARG B N 1
ATOM 2558 C CA . ARG B 2 77 ? 194.639 179.034 130.995 1.00 55.39 292 ARG B CA 1
ATOM 2559 C C . ARG B 2 77 ? 193.611 180.087 131.390 1.00 63.38 292 ARG B C 1
ATOM 2560 O O . ARG B 2 77 ? 192.414 179.809 131.487 1.00 75.96 292 ARG B O 1
ATOM 2568 N N . GLU B 2 78 ? 194.092 181.301 131.645 1.00 57.55 293 GLU B N 1
ATOM 2569 C CA . GLU B 2 78 ? 193.246 182.411 132.064 1.00 53.76 293 GLU B CA 1
ATOM 2570 C C . GLU B 2 78 ? 193.470 183.577 131.116 1.00 55.98 293 GLU B C 1
ATOM 2571 O O . GLU B 2 78 ? 194.604 184.032 130.952 1.00 64.67 293 GLU B O 1
ATOM 2577 N N . GLU B 2 79 ? 192.399 184.058 130.494 1.00 52.34 294 GLU B N 1
ATOM 2578 C CA . GLU B 2 79 ? 192.498 185.156 129.540 1.00 49.60 294 GLU B CA 1
ATOM 2579 C C . GLU B 2 79 ? 192.484 186.477 130.296 1.00 49.06 294 GLU B C 1
ATOM 2580 O O . GLU B 2 79 ? 191.469 186.848 130.890 1.00 55.37 294 GLU B O 1
ATOM 2586 N N . GLN B 2 80 ? 193.602 187.196 130.271 1.00 47.82 295 GLN B N 1
ATOM 2587 C CA . GLN B 2 80 ? 193.666 188.500 130.910 1.00 50.68 295 GLN B CA 1
ATOM 2588 C C . GLN B 2 80 ? 192.842 189.519 130.123 1.00 52.81 295 GLN B C 1
ATOM 2589 O O . GLN B 2 80 ? 192.276 189.230 129.066 1.00 52.73 295 GLN B O 1
ATOM 2595 N N . TYR B 2 81 ? 192.778 190.737 130.662 1.00 51.87 296 TYR B N 1
ATOM 2596 C CA . TYR B 2 81 ? 191.999 191.791 130.026 1.00 47.11 296 TYR B CA 1
ATOM 2597 C C . TYR B 2 81 ? 192.615 192.234 128.705 1.00 58.34 296 TYR B C 1
ATOM 2598 O O . TYR B 2 81 ? 191.889 192.632 127.788 1.00 65.25 296 TYR B O 1
ATOM 2607 N N . ASN B 2 82 ? 193.940 192.090 128.602 1.00 60.09 297 ASN B N 1
ATOM 2608 C CA . ASN B 2 82 ? 194.675 192.506 127.415 1.00 60.89 297 ASN B CA 1
ATOM 2609 C C . ASN B 2 82 ? 194.705 191.473 126.327 1.00 59.72 297 ASN B C 1
ATOM 2610 O O . ASN B 2 82 ? 195.578 191.535 125.483 1.00 61.92 297 ASN B O 1
ATOM 2615 N N . SER B 2 83 ? 193.778 190.536 126.336 1.00 58.27 298 SER B N 1
ATOM 2616 C CA . SER B 2 83 ? 193.662 189.476 125.330 1.00 62.77 298 SER B CA 1
ATOM 2617 C C . SER B 2 83 ? 194.922 188.617 125.239 1.00 62.52 298 SER B C 1
ATOM 2618 O O . SER B 2 83 ? 195.201 188.016 124.199 1.00 67.16 298 SER B O 1
ATOM 2621 N N . THR B 2 84 ? 195.693 188.548 126.320 1.00 55.76 299 THR B N 1
ATOM 2622 C CA . THR B 2 84 ? 196.814 187.626 126.431 1.00 54.95 299 THR B CA 1
ATOM 2623 C C . THR B 2 84 ? 196.540 186.661 127.574 1.00 54.52 299 THR B C 1
ATOM 2624 O O . THR B 2 84 ? 196.062 187.065 128.637 1.00 62.72 299 THR B O 1
ATOM 2628 N N . TYR B 2 85 ? 196.827 185.384 127.351 1.00 51.79 300 TYR B N 1
ATOM 2629 C CA . TYR B 2 85 ? 196.506 184.374 128.345 1.00 49.03 300 TYR B CA 1
ATOM 2630 C C . TYR B 2 85 ? 197.560 184.337 129.447 1.00 51.51 300 TYR B C 1
ATOM 2631 O O . TYR B 2 85 ? 198.552 185.070 129.434 1.00 56.53 300 TYR B O 1
ATOM 2640 N N . ARG B 2 86 ? 197.321 183.458 130.417 1.00 46.00 301 ARG B N 1
ATOM 2641 C CA . ARG B 2 86 ? 198.199 183.312 131.573 1.00 42.00 301 ARG B CA 1
ATOM 2642 C C . ARG B 2 86 ? 197.936 181.935 132.164 1.00 48.99 301 ARG B C 1
ATOM 2643 O O . ARG B 2 86 ? 196.857 181.698 132.716 1.00 61.20 301 ARG B O 1
ATOM 2651 N N . VAL B 2 87 ? 198.905 181.034 132.044 1.00 43.52 302 VAL B N 1
ATOM 2652 C CA . VAL B 2 87 ? 198.784 179.674 132.554 1.00 46.84 302 VAL B CA 1
ATOM 2653 C C . VAL B 2 87 ? 199.658 179.565 133.792 1.00 51.88 302 VAL B C 1
ATOM 2654 O O . VAL B 2 87 ? 200.867 179.818 133.731 1.00 56.75 302 VAL B O 1
ATOM 2658 N N . VAL B 2 88 ? 199.051 179.188 134.911 1.00 47.69 303 VAL B N 1
ATOM 2659 C CA . VAL B 2 88 ? 199.741 179.072 136.188 1.00 44.31 303 VAL B CA 1
ATOM 2660 C C . VAL B 2 88 ? 199.777 177.601 136.567 1.00 52.56 303 VAL B C 1
ATOM 2661 O O . VAL B 2 88 ? 198.726 176.964 136.704 1.00 58.82 303 VAL B O 1
ATOM 2665 N N . SER B 2 89 ? 200.979 177.059 136.735 1.00 50.79 304 SER B N 1
ATOM 2666 C CA . SER B 2 89 ? 201.163 175.686 137.189 1.00 54.21 304 SER B CA 1
ATOM 2667 C C . SER B 2 89 ? 201.766 175.728 138.584 1.00 47.23 304 SER B C 1
ATOM 2668 O O . SER B 2 89 ? 202.923 176.123 138.756 1.00 47.56 304 SER B O 1
ATOM 2671 N N . VAL B 2 90 ? 200.987 175.306 139.571 1.00 43.77 305 VAL B N 1
ATOM 2672 C CA . VAL B 2 90 ? 201.382 175.352 140.970 1.00 36.34 305 VAL B CA 1
ATOM 2673 C C . VAL B 2 90 ? 201.784 173.944 141.381 1.00 39.20 305 VAL B C 1
ATOM 2674 O O . VAL B 2 90 ? 200.997 172.999 141.240 1.00 46.28 305 VAL B O 1
ATOM 2678 N N . LEU B 2 91 ? 203.012 173.797 141.865 1.00 36.69 306 LEU B N 1
ATOM 2679 C CA . LEU B 2 91 ? 203.521 172.521 142.347 1.00 42.02 306 LEU B CA 1
ATOM 2680 C C . LEU B 2 91 ? 203.635 172.592 143.860 1.00 51.78 306 LEU B C 1
ATOM 2681 O O . LEU B 2 91 ? 204.353 173.446 144.391 1.00 57.91 306 LEU B O 1
ATOM 2686 N N . THR B 2 92 ? 202.928 171.706 144.552 1.00 50.76 307 THR B N 1
ATOM 2687 C CA . THR B 2 92 ? 203.049 171.634 145.998 1.00 45.25 307 THR B CA 1
ATOM 2688 C C . THR B 2 92 ? 204.320 170.884 146.373 1.00 47.37 307 THR B C 1
ATOM 2689 O O . THR B 2 92 ? 204.717 169.921 145.708 1.00 49.55 307 THR B O 1
ATOM 2693 N N . VAL B 2 93 ? 204.992 171.370 147.414 1.00 51.87 308 VAL B N 1
ATOM 2694 C CA . VAL B 2 93 ? 206.275 170.834 147.841 1.00 53.62 308 VAL B CA 1
ATOM 2695 C C . VAL B 2 93 ? 206.218 170.572 149.338 1.00 58.76 308 VAL B C 1
ATOM 2696 O O . VAL B 2 93 ? 205.359 171.093 150.053 1.00 65.21 308 VAL B O 1
ATOM 2700 N N . CYS B 2 94 ? 207.137 169.738 149.807 1.00 46.19 309 CYS B N 1
ATOM 2701 C CA . CYS B 2 94 ? 207.255 169.475 151.230 1.00 53.40 309 CYS B CA 1
ATOM 2702 C C . CYS B 2 94 ? 208.258 170.436 151.851 1.00 55.39 309 CYS B C 1
ATOM 2703 O O . CYS B 2 94 ? 209.249 170.820 151.225 1.00 58.53 309 CYS B O 1
ATOM 2706 N N . HIS B 2 95 ? 207.980 170.832 153.095 1.00 48.16 310 HIS B N 1
ATOM 2707 C CA . HIS B 2 95 ? 208.835 171.792 153.783 1.00 44.41 310 HIS B CA 1
ATOM 2708 C C . HIS B 2 95 ? 210.241 171.246 153.993 1.00 47.88 310 HIS B C 1
ATOM 2709 O O . HIS B 2 95 ? 211.214 172.008 153.934 1.00 53.37 310 HIS B O 1
ATOM 2716 N N . GLN B 2 96 ? 210.368 169.938 154.226 1.00 46.43 311 GLN B N 1
ATOM 2717 C CA . GLN B 2 96 ? 211.673 169.336 154.469 1.00 51.34 311 GLN B CA 1
ATOM 2718 C C . GLN B 2 96 ? 212.597 169.419 153.260 1.00 57.42 311 GLN B C 1
ATOM 2719 O O . GLN B 2 96 ? 213.814 169.287 153.421 1.00 63.79 311 GLN B O 1
ATOM 2725 N N . ASP B 2 97 ? 212.058 169.627 152.059 1.00 51.20 312 ASP B N 1
ATOM 2726 C CA . ASP B 2 97 ? 212.911 169.793 150.890 1.00 50.20 312 ASP B CA 1
ATOM 2727 C C . ASP B 2 97 ? 213.187 171.256 150.573 1.00 47.85 312 ASP B C 1
ATOM 2728 O O . ASP B 2 97 ? 214.307 171.596 150.177 1.00 50.52 312 ASP B O 1
ATOM 2733 N N . TRP B 2 98 ? 212.192 172.132 150.724 1.00 45.33 313 TRP B N 1
ATOM 2734 C CA . TRP B 2 98 ? 212.435 173.548 150.467 1.00 43.69 313 TRP B CA 1
ATOM 2735 C C . TRP B 2 98 ? 213.393 174.139 151.489 1.00 46.98 313 TRP B C 1
ATOM 2736 O O . TRP B 2 98 ? 214.271 174.935 151.136 1.00 50.78 313 TRP B O 1
ATOM 2747 N N . LEU B 2 99 ? 213.247 173.763 152.761 1.00 47.31 314 LEU B N 1
ATOM 2748 C CA . LEU B 2 99 ? 214.130 174.299 153.788 1.00 48.55 314 LEU B CA 1
ATOM 2749 C C . LEU B 2 99 ? 215.549 173.756 153.689 1.00 49.91 314 LEU B C 1
ATOM 2750 O O . LEU B 2 99 ? 216.437 174.266 154.380 1.00 49.98 314 LEU B O 1
ATOM 2755 N N . ASN B 2 100 ? 215.784 172.745 152.852 1.00 48.94 315 ASN B N 1
ATOM 2756 C CA . ASN B 2 100 ? 217.112 172.192 152.631 1.00 48.91 315 ASN B CA 1
ATOM 2757 C C . ASN B 2 100 ? 217.737 172.686 151.331 1.00 56.56 315 ASN B C 1
ATOM 2758 O O . ASN B 2 100 ? 218.718 172.101 150.861 1.00 60.91 315 ASN B O 1
ATOM 2763 N N . GLY B 2 101 ? 217.191 173.746 150.745 1.00 56.22 316 GLY B N 1
ATOM 2764 C CA . GLY B 2 101 ? 217.744 174.317 149.528 1.00 54.70 316 GLY B CA 1
ATOM 2765 C C . GLY B 2 101 ? 217.642 173.447 148.294 1.00 56.36 316 GLY B C 1
ATOM 2766 O O . GLY B 2 101 ? 218.619 173.329 147.543 1.00 58.88 316 GLY B O 1
ATOM 2767 N N . LYS B 2 102 ? 216.486 172.830 148.064 1.00 50.51 317 LYS B N 1
ATOM 2768 C CA . LYS B 2 102 ? 216.274 172.034 146.862 1.00 50.46 317 LYS B CA 1
ATOM 2769 C C . LYS B 2 102 ? 215.872 172.943 145.706 1.00 56.65 317 LYS B C 1
ATOM 2770 O O . LYS B 2 102 ? 214.980 173.784 145.849 1.00 59.51 317 LYS B O 1
ATOM 2776 N N . GLU B 2 103 ? 216.526 172.765 144.559 1.00 58.91 318 GLU B N 1
ATOM 2777 C CA . GLU B 2 103 ? 216.400 173.686 143.429 1.00 59.39 318 GLU B CA 1
ATOM 2778 C C . GLU B 2 103 ? 215.210 173.281 142.568 1.00 62.33 318 GLU B C 1
ATOM 2779 O O . GLU B 2 103 ? 215.325 172.415 141.697 1.00 64.11 318 GLU B O 1
ATOM 2785 N N . TYR B 2 104 ? 214.070 173.931 142.792 1.00 53.67 319 TYR B N 1
ATOM 2786 C CA . TYR B 2 104 ? 212.874 173.683 141.999 1.00 44.74 319 TYR B CA 1
ATOM 2787 C C . TYR B 2 104 ? 212.927 174.483 140.704 1.00 54.55 319 TYR B C 1
ATOM 2788 O O . TYR B 2 104 ? 213.295 175.662 140.709 1.00 57.08 319 TYR B O 1
ATOM 2797 N N . LYS B 2 105 ? 212.556 173.846 139.595 1.00 60.58 320 LYS B N 1
ATOM 2798 C CA . LYS B 2 105 ? 212.545 174.507 138.298 1.00 57.91 320 LYS B CA 1
ATOM 2799 C C . LYS B 2 105 ? 211.370 174.005 137.471 1.00 62.12 320 LYS B C 1
ATOM 2800 O O . LYS B 2 105 ? 210.943 172.855 137.603 1.00 59.35 320 LYS B O 1
ATOM 2806 N N . CYS B 2 106 ? 210.859 174.880 136.609 1.00 65.32 321 CYS B N 1
ATOM 2807 C CA . CYS B 2 106 ? 209.794 174.544 135.676 1.00 59.91 321 CYS B CA 1
ATOM 2808 C C . CYS B 2 106 ? 210.280 174.772 134.253 1.00 64.63 321 CYS B C 1
ATOM 2809 O O . CYS B 2 106 ? 210.916 175.788 133.957 1.00 60.22 321 CYS B O 1
ATOM 2812 N N . LYS B 2 107 ? 209.995 173.814 133.378 1.00 73.15 322 LYS B N 1
ATOM 2813 C CA . LYS B 2 107 ? 210.311 173.918 131.958 1.00 78.82 322 LYS B CA 1
ATOM 2814 C C . LYS B 2 107 ? 209.013 174.210 131.218 1.00 81.50 322 LYS B C 1
ATOM 2815 O O . LYS B 2 107 ? 208.110 173.367 131.178 1.00 77.01 322 LYS B O 1
ATOM 2821 N N . VAL B 2 108 ? 208.918 175.398 130.634 1.00 75.16 323 VAL B N 1
ATOM 2822 C CA . VAL B 2 108 ? 207.703 175.853 129.974 1.00 69.42 323 VAL B CA 1
ATOM 2823 C C . VAL B 2 108 ? 207.883 175.672 128.475 1.00 83.88 323 VAL B C 1
ATOM 2824 O O . VAL B 2 108 ? 208.867 176.152 127.896 1.00 89.46 323 VAL B O 1
ATOM 2828 N N . SER B 2 109 ? 206.948 174.966 127.848 1.00 79.80 324 SER B N 1
ATOM 2829 C CA . SER B 2 109 ? 206.985 174.701 126.418 1.00 84.99 324 SER B CA 1
ATOM 2830 C C . SER B 2 109 ? 205.955 175.574 125.717 1.00 95.64 324 SER B C 1
ATOM 2831 O O . SER B 2 109 ? 204.773 175.550 126.071 1.00 99.84 324 SER B O 1
ATOM 2834 N N . ASN B 2 110 ? 206.405 176.341 124.727 1.00 96.92 325 ASN B N 1
ATOM 2835 C CA . ASN B 2 110 ? 205.521 177.204 123.957 1.00 94.97 325 ASN B CA 1
ATOM 2836 C C . ASN B 2 110 ? 206.001 177.255 122.514 1.00 96.55 325 ASN B C 1
ATOM 2837 O O . ASN B 2 110 ? 207.169 176.996 122.215 1.00 98.89 325 ASN B O 1
ATOM 2842 N N . LYS B 2 111 ? 205.076 177.593 121.616 1.00 94.36 326 LYS B N 1
ATOM 2843 C CA . LYS B 2 111 ? 205.363 177.592 120.188 1.00 97.13 326 LYS B CA 1
ATOM 2844 C C . LYS B 2 111 ? 206.098 178.841 119.723 1.00 102.01 326 LYS B C 1
ATOM 2845 O O . LYS B 2 111 ? 206.511 178.896 118.560 1.00 100.53 326 LYS B O 1
ATOM 2851 N N . ALA B 2 112 ? 206.267 179.839 120.589 1.00 105.71 327 ALA B N 1
ATOM 2852 C CA . ALA B 2 112 ? 206.959 181.064 120.209 1.00 110.72 327 ALA B CA 1
ATOM 2853 C C . ALA B 2 112 ? 208.467 180.948 120.401 1.00 111.98 327 ALA B C 1
ATOM 2854 O O . ALA B 2 112 ? 209.236 181.219 119.473 1.00 112.35 327 ALA B O 1
ATOM 2856 N N . LEU B 2 113 ? 208.902 180.555 121.592 1.00 110.57 328 LEU B N 1
ATOM 2857 C CA . LEU B 2 113 ? 210.324 180.373 121.834 1.00 113.28 328 LEU B CA 1
ATOM 2858 C C . LEU B 2 113 ? 210.829 179.143 121.083 1.00 112.76 328 LEU B C 1
ATOM 2859 O O . LEU B 2 113 ? 210.171 178.097 121.089 1.00 107.32 328 LEU B O 1
ATOM 2864 N N . PRO B 2 114 ? 211.978 179.243 120.409 1.00 117.73 329 PRO B N 1
ATOM 2865 C CA . PRO B 2 114 ? 212.522 178.066 119.710 1.00 120.92 329 PRO B CA 1
ATOM 2866 C C . PRO B 2 114 ? 212.834 176.906 120.638 1.00 120.11 329 PRO B C 1
ATOM 2867 O O . PRO B 2 114 ? 212.697 175.745 120.234 1.00 114.44 329 PRO B O 1
ATOM 2871 N N . ALA B 2 115 ? 213.243 177.186 121.870 1.00 116.09 330 ALA B N 1
ATOM 2872 C CA . ALA B 2 115 ? 213.538 176.173 122.867 1.00 104.76 330 ALA B CA 1
ATOM 2873 C C . ALA B 2 115 ? 212.759 176.473 124.137 1.00 104.24 330 ALA B C 1
ATOM 2874 O O . ALA B 2 115 ? 212.452 177.636 124.418 1.00 103.42 330 ALA B O 1
ATOM 2876 N N . PRO B 2 116 ? 212.405 175.444 124.910 1.00 103.18 331 PRO B N 1
ATOM 2877 C CA . PRO B 2 116 ? 211.669 175.682 126.157 1.00 94.11 331 PRO B CA 1
ATOM 2878 C C . PRO B 2 116 ? 212.469 176.538 127.127 1.00 89.95 331 PRO B C 1
ATOM 2879 O O . PRO B 2 116 ? 213.693 176.429 127.219 1.00 91.90 331 PRO B O 1
ATOM 2883 N N . ILE B 2 117 ? 211.760 177.398 127.850 1.00 84.83 332 ILE B N 1
ATOM 2884 C CA . ILE B 2 117 ? 212.379 178.324 128.790 1.00 88.92 332 ILE B CA 1
ATOM 2885 C C . ILE B 2 117 ? 212.432 177.671 130.165 1.00 86.37 332 ILE B C 1
ATOM 2886 O O . ILE B 2 117 ? 211.434 177.121 130.646 1.00 78.71 332 ILE B O 1
ATOM 2891 N N . GLU B 2 118 ? 213.605 177.714 130.790 1.00 88.74 333 GLU B N 1
ATOM 2892 C CA . GLU B 2 118 ? 213.827 177.132 132.107 1.00 83.14 333 GLU B CA 1
ATOM 2893 C C . GLU B 2 118 ? 214.092 178.253 133.103 1.00 76.53 333 GLU B C 1
ATOM 2894 O O . GLU B 2 118 ? 214.983 179.082 132.888 1.00 71.57 333 GLU B O 1
ATOM 2900 N N . LYS B 2 119 ? 213.318 178.277 134.185 1.00 76.79 334 LYS B N 1
ATOM 2901 C CA . LYS B 2 119 ? 213.494 179.239 135.266 1.00 74.89 334 LYS B CA 1
ATOM 2902 C C . LYS B 2 119 ? 213.768 178.467 136.547 1.00 74.62 334 LYS B C 1
ATOM 2903 O O . LYS B 2 119 ? 212.986 177.587 136.922 1.00 69.11 334 LYS B O 1
ATOM 2909 N N . THR B 2 120 ? 214.874 178.793 137.213 1.00 77.49 335 THR B N 1
ATOM 2910 C CA . THR B 2 120 ? 215.331 178.054 138.382 1.00 72.25 335 THR B CA 1
ATOM 2911 C C . THR B 2 120 ? 215.399 178.985 139.583 1.00 65.43 335 THR B C 1
ATOM 2912 O O . THR B 2 120 ? 216.052 180.031 139.526 1.00 67.12 335 THR B O 1
ATOM 2916 N N . ILE B 2 121 ? 214.707 178.611 140.661 1.00 59.13 336 ILE B N 1
ATOM 2917 C CA . ILE B 2 121 ? 214.811 179.283 141.949 1.00 58.43 336 ILE B CA 1
ATOM 2918 C C . ILE B 2 121 ? 214.923 178.230 143.042 1.00 56.95 336 ILE B C 1
ATOM 2919 O O . ILE B 2 121 ? 214.604 177.056 142.848 1.00 58.26 336 ILE B O 1
ATOM 2924 N N . SER B 2 122 ? 215.392 178.671 144.205 1.00 55.48 337 SER B N 1
ATOM 2925 C CA . SER B 2 122 ? 215.552 177.799 145.359 1.00 53.54 337 SER B CA 1
ATOM 2926 C C . SER B 2 122 ? 215.465 178.653 146.618 1.00 53.66 337 SER B C 1
ATOM 2927 O O . SER B 2 122 ? 215.055 179.816 146.573 1.00 56.55 337 SER B O 1
ATOM 2930 N N . LYS B 2 123 ? 215.848 178.067 147.747 1.00 51.46 338 LYS B N 1
ATOM 2931 C CA . LYS B 2 123 ? 215.870 178.795 149.005 1.00 51.77 338 LYS B CA 1
ATOM 2932 C C . LYS B 2 123 ? 216.948 179.872 148.982 1.00 59.69 338 LYS B C 1
ATOM 2933 O O . LYS B 2 123 ? 217.985 179.732 148.329 1.00 63.12 338 LYS B O 1
ATOM 2939 N N . ALA B 2 124 ? 216.685 180.966 149.696 1.00 58.33 339 ALA B N 1
ATOM 2940 C CA . ALA B 2 124 ? 217.677 182.021 149.859 1.00 66.08 339 ALA B CA 1
ATOM 2941 C C . ALA B 2 124 ? 218.871 181.488 150.636 1.00 70.73 339 ALA B C 1
ATOM 2942 O O . ALA B 2 124 ? 218.753 181.170 151.824 1.00 67.56 339 ALA B O 1
ATOM 2944 N N . LYS B 2 125 ? 220.023 181.384 149.979 1.00 73.48 340 LYS B N 1
ATOM 2945 C CA . LYS B 2 125 ? 221.186 180.752 150.587 1.00 74.81 340 LYS B CA 1
ATOM 2946 C C . LYS B 2 125 ? 221.993 181.784 151.365 1.00 71.27 340 LYS B C 1
ATOM 2947 O O . LYS B 2 125 ? 222.488 182.760 150.792 1.00 72.51 340 LYS B O 1
ATOM 2953 N N . GLY B 2 126 ? 222.119 181.562 152.665 1.00 63.75 341 GLY B N 1
ATOM 2954 C CA . GLY B 2 126 ? 222.895 182.438 153.520 1.00 52.32 341 GLY B CA 1
ATOM 2955 C C . GLY B 2 126 ? 222.929 181.856 154.914 1.00 46.61 341 GLY B C 1
ATOM 2956 O O . GLY B 2 126 ? 222.174 180.938 155.248 1.00 46.20 341 GLY B O 1
ATOM 2957 N N . GLN B 2 127 ? 223.819 182.404 155.726 1.00 41.02 342 GLN B N 1
ATOM 2958 C CA . GLN B 2 127 ? 223.972 181.914 157.088 1.00 34.41 342 GLN B CA 1
ATOM 2959 C C . GLN B 2 127 ? 222.753 182.308 157.909 1.00 34.76 342 GLN B C 1
ATOM 2960 O O . GLN B 2 127 ? 222.456 183.504 158.021 1.00 35.49 342 GLN B O 1
ATOM 2966 N N . PRO B 2 128 ? 222.019 181.358 158.483 1.00 33.47 343 PRO B N 1
ATOM 2967 C CA . PRO B 2 128 ? 220.834 181.721 159.266 1.00 24.73 343 PRO B CA 1
ATOM 2968 C C . PRO B 2 128 ? 221.217 182.350 160.595 1.00 25.22 343 PRO B C 1
ATOM 2969 O O . PRO B 2 128 ? 222.149 181.906 161.269 1.00 29.14 343 PRO B O 1
ATOM 2973 N N . ARG B 2 129 ? 220.482 183.393 160.967 1.00 19.40 344 ARG B N 1
ATOM 2974 C CA . ARG B 2 129 ? 220.663 184.074 162.239 1.00 16.44 344 ARG B CA 1
ATOM 2975 C C . ARG B 2 129 ? 219.348 184.040 163.001 1.00 16.61 344 ARG B C 1
ATOM 2976 O O . ARG B 2 129 ? 218.286 184.287 162.424 1.00 16.98 344 ARG B O 1
ATOM 2984 N N . GLU B 2 130 ? 219.424 183.728 164.285 1.00 16.81 345 GLU B N 1
ATOM 2985 C CA . GLU B 2 130 ? 218.220 183.508 165.073 1.00 13.30 345 GLU B CA 1
ATOM 2986 C C . GLU B 2 130 ? 217.536 184.835 165.383 1.00 12.42 345 GLU B C 1
ATOM 2987 O O . GLU B 2 130 ? 218.177 185.745 165.918 1.00 17.01 345 GLU B O 1
ATOM 2993 N N . PRO B 2 131 ? 216.256 184.988 165.053 1.00 9.65 346 PRO B N 1
ATOM 2994 C CA . PRO B 2 131 ? 215.542 186.217 165.415 1.00 9.37 346 PRO B CA 1
ATOM 2995 C C . PRO B 2 131 ? 215.437 186.385 166.921 1.00 13.78 346 PRO B C 1
ATOM 2996 O O . PRO B 2 131 ? 215.375 185.415 167.679 1.00 26.16 346 PRO B O 1
ATOM 3000 N N . GLN B 2 132 ? 215.419 187.640 167.347 1.00 8.40 347 GLN B N 1
ATOM 3001 C CA . GLN B 2 132 ? 215.260 188.005 168.749 1.00 10.63 347 GLN B CA 1
ATOM 3002 C C . GLN B 2 132 ? 213.907 188.692 168.883 1.00 13.30 347 GLN B C 1
ATOM 3003 O O . GLN B 2 132 ? 213.774 189.883 168.592 1.00 15.99 347 GLN B O 1
ATOM 3009 N N . VAL B 2 133 ? 212.910 187.938 169.323 1.00 12.73 348 VAL B N 1
ATOM 3010 C CA . VAL B 2 133 ? 211.548 188.446 169.423 1.00 8.36 348 VAL B CA 1
ATOM 3011 C C . VAL B 2 133 ? 211.404 189.251 170.706 1.00 12.91 348 VAL B C 1
ATOM 3012 O O . VAL B 2 133 ? 211.684 188.752 171.801 1.00 27.36 348 VAL B O 1
ATOM 3016 N N . TYR B 2 134 ? 210.967 190.502 170.575 1.00 10.50 349 TYR B N 1
ATOM 3017 C CA . TYR B 2 134 ? 210.693 191.370 171.713 1.00 16.22 349 TYR B CA 1
ATOM 3018 C C . TYR B 2 134 ? 209.280 191.913 171.584 1.00 15.89 349 TYR B C 1
ATOM 3019 O O . TYR B 2 134 ? 208.940 192.516 170.564 1.00 16.56 349 TYR B O 1
ATOM 3028 N N . THR B 2 135 ? 208.467 191.718 172.615 1.00 16.12 350 THR B N 1
ATOM 3029 C CA . THR B 2 135 ? 207.106 192.236 172.639 1.00 13.91 350 THR B CA 1
ATOM 3030 C C . THR B 2 135 ? 207.079 193.564 173.381 1.00 18.29 350 THR B C 1
ATOM 3031 O O . THR B 2 135 ? 207.672 193.694 174.456 1.00 26.83 350 THR B O 1
ATOM 3035 N N . LEU B 2 136 ? 206.389 194.544 172.805 1.00 16.24 351 LEU B N 1
ATOM 3036 C CA . LEU B 2 136 ? 206.368 195.906 173.320 1.00 17.02 351 LEU B CA 1
ATOM 3037 C C . LEU B 2 136 ? 204.942 196.294 173.683 1.00 22.62 351 LEU B C 1
ATOM 3038 O O . LEU B 2 136 ? 204.063 196.290 172.804 1.00 23.04 351 LEU B O 1
ATOM 3043 N N . PRO B 2 137 ? 204.657 196.631 174.937 1.00 26.88 352 PRO B N 1
ATOM 3044 C CA . PRO B 2 137 ? 203.298 197.025 175.318 1.00 26.06 352 PRO B CA 1
ATOM 3045 C C . PRO B 2 137 ? 202.950 198.387 174.744 1.00 28.41 352 PRO B C 1
ATOM 3046 O O . PRO B 2 137 ? 203.849 199.147 174.354 1.00 28.44 352 PRO B O 1
ATOM 3050 N N . PRO B 2 138 ? 201.661 198.727 174.662 1.00 30.59 353 PRO B N 1
ATOM 3051 C CA . PRO B 2 138 ? 201.275 200.015 174.073 1.00 30.43 353 PRO B CA 1
ATOM 3052 C C . PRO B 2 138 ? 201.777 201.191 174.893 1.00 37.78 353 PRO B C 1
ATOM 3053 O O . PRO B 2 138 ? 201.951 201.102 176.110 1.00 42.05 353 PRO B O 1
ATOM 3057 N N . SER B 2 139 ? 202.014 202.301 174.203 1.00 35.79 354 SER B N 1
ATOM 3058 C CA . SER B 2 139 ? 202.393 203.533 174.873 1.00 42.29 354 SER B CA 1
ATOM 3059 C C . SER B 2 139 ? 201.244 204.034 175.737 1.00 47.97 354 SER B C 1
ATOM 3060 O O . SER B 2 139 ? 200.070 203.779 175.456 1.00 52.03 354 SER B O 1
ATOM 3063 N N . ARG B 2 140 ? 201.594 204.744 176.812 1.00 52.83 355 ARG B N 1
ATOM 3064 C CA . ARG B 2 140 ? 200.574 205.276 177.707 1.00 55.17 355 ARG B CA 1
ATOM 3065 C C . ARG B 2 140 ? 199.692 206.310 177.024 1.00 56.24 355 ARG B C 1
ATOM 3066 O O . ARG B 2 140 ? 198.564 206.540 177.473 1.00 54.22 355 ARG B O 1
ATOM 3074 N N . ASP B 2 141 ? 200.178 206.939 175.951 1.00 54.40 356 ASP B N 1
ATOM 3075 C CA . ASP B 2 141 ? 199.330 207.835 175.174 1.00 48.36 356 ASP B CA 1
ATOM 3076 C C . ASP B 2 141 ? 198.245 207.071 174.429 1.00 44.63 356 ASP B C 1
ATOM 3077 O O . ASP B 2 141 ? 197.137 207.588 174.250 1.00 51.12 356 ASP B O 1
ATOM 3082 N N . GLU B 2 142 ? 198.540 205.849 173.988 1.00 43.08 357 GLU B N 1
ATOM 3083 C CA . GLU B 2 142 ? 197.551 205.034 173.298 1.00 44.23 357 GLU B CA 1
ATOM 3084 C C . GLU B 2 142 ? 196.597 204.328 174.248 1.00 53.88 357 GLU B C 1
ATOM 3085 O O . GLU B 2 142 ? 195.630 203.715 173.785 1.00 54.67 357 GLU B O 1
ATOM 3091 N N . LEU B 2 143 ? 196.838 204.398 175.554 1.00 54.47 358 LEU B N 1
ATOM 3092 C CA . LEU B 2 143 ? 195.941 203.801 176.533 1.00 51.27 358 LEU B CA 1
ATOM 3093 C C . LEU B 2 143 ? 194.713 204.659 176.806 1.00 58.38 358 LEU B C 1
ATOM 3094 O O . LEU B 2 143 ? 193.990 204.395 177.773 1.00 62.77 358 LEU B O 1
ATOM 3099 N N . THR B 2 144 ? 194.472 205.684 175.989 1.00 54.68 359 THR B N 1
ATOM 3100 C CA . THR B 2 144 ? 193.257 206.478 176.059 1.00 57.51 359 THR B CA 1
ATOM 3101 C C . THR B 2 144 ? 192.320 206.229 174.888 1.00 56.87 359 THR B C 1
ATOM 3102 O O . THR B 2 144 ? 191.148 206.615 174.962 1.00 60.90 359 THR B O 1
ATOM 3106 N N . LYS B 2 145 ? 192.798 205.598 173.820 1.00 53.12 360 LYS B N 1
ATOM 3107 C CA . LYS B 2 145 ? 191.973 205.321 172.657 1.00 59.87 360 LYS B CA 1
ATOM 3108 C C . LYS B 2 145 ? 191.086 204.104 172.908 1.00 56.59 360 LYS B C 1
ATOM 3109 O O . LYS B 2 145 ? 191.198 203.412 173.922 1.00 50.56 360 LYS B O 1
ATOM 3115 N N . ASN B 2 146 ? 190.183 203.852 171.959 1.00 56.30 361 ASN B N 1
ATOM 3116 C CA . ASN B 2 146 ? 189.288 202.707 172.081 1.00 52.65 361 ASN B CA 1
ATOM 3117 C C . ASN B 2 146 ? 190.039 201.396 171.893 1.00 55.94 361 ASN B C 1
ATOM 3118 O O . ASN B 2 146 ? 189.762 200.411 172.588 1.00 56.92 361 ASN B O 1
ATOM 3123 N N . GLN B 2 147 ? 190.992 201.361 170.965 1.00 60.49 362 GLN B N 1
ATOM 3124 C CA . GLN B 2 147 ? 191.749 200.156 170.654 1.00 44.39 362 GLN B CA 1
ATOM 3125 C C . GLN B 2 147 ? 193.237 200.435 170.800 1.00 41.57 362 GLN B C 1
ATOM 3126 O O . GLN B 2 147 ? 193.766 201.348 170.158 1.00 50.11 362 GLN B O 1
ATOM 3132 N N . VAL B 2 148 ? 193.905 199.647 171.635 1.00 38.71 363 VAL B N 1
ATOM 3133 C CA . VAL B 2 148 ? 195.349 199.733 171.776 1.00 36.25 363 VAL B CA 1
ATOM 3134 C C . VAL B 2 148 ? 195.994 198.783 170.776 1.00 35.80 363 VAL B C 1
ATOM 3135 O O . VAL B 2 148 ? 195.371 197.840 170.283 1.00 41.55 363 VAL B O 1
ATOM 3139 N N . SER B 2 149 ? 197.261 199.038 170.465 1.00 29.18 364 SER B N 1
ATOM 3140 C CA . SER B 2 149 ? 197.996 198.260 169.477 1.00 23.43 364 SER B CA 1
ATOM 3141 C C . SER B 2 149 ? 199.263 197.715 170.113 1.00 25.51 364 SER B C 1
ATOM 3142 O O . SER B 2 149 ? 200.170 198.480 170.458 1.00 32.01 364 SER B O 1
ATOM 3145 N N . LEU B 2 150 ? 199.324 196.399 170.269 1.00 22.14 365 LEU B N 1
ATOM 3146 C CA . LEU B 2 150 ? 200.534 195.767 170.757 1.00 20.31 365 LEU B CA 1
ATOM 3147 C C . LEU B 2 150 ? 201.537 195.615 169.622 1.00 20.73 365 LEU B C 1
ATOM 3148 O O . LEU B 2 150 ? 201.189 195.659 168.441 1.00 25.90 365 LEU B O 1
ATOM 3153 N N . THR B 2 151 ? 202.795 195.429 169.994 1.00 15.15 366 THR B N 1
ATOM 3154 C CA . THR B 2 151 ? 203.889 195.408 169.038 1.00 13.84 366 THR B CA 1
ATOM 3155 C C . THR B 2 151 ? 204.758 194.188 169.287 1.00 14.26 366 THR B C 1
ATOM 3156 O O . THR B 2 151 ? 204.914 193.751 170.429 1.00 24.47 366 THR B O 1
ATOM 3160 N N . CYS B 2 152 ? 205.315 193.631 168.212 1.00 9.39 367 CYS B N 1
ATOM 3161 C CA . CYS B 2 152 ? 206.197 192.467 168.300 1.00 9.01 367 CYS B CA 1
ATOM 3162 C C . CYS B 2 152 ? 207.378 192.715 167.368 1.00 10.51 367 CYS B C 1
ATOM 3163 O O . CYS B 2 152 ? 207.339 192.356 166.189 1.00 17.45 367 CYS B O 1
ATOM 3166 N N . LEU B 2 153 ? 208.427 193.325 167.906 1.00 10.70 368 LEU B N 1
ATOM 3167 C CA . LEU B 2 153 ? 209.643 193.587 167.146 1.00 8.68 368 LEU B CA 1
ATOM 3168 C C . LEU B 2 153 ? 210.427 192.291 167.015 1.00 7.80 368 LEU B C 1
ATOM 3169 O O . LEU B 2 153 ? 210.896 191.738 168.013 1.00 14.88 368 LEU B O 1
ATOM 3174 N N . VAL B 2 154 ? 210.567 191.801 165.791 1.00 3.41 369 VAL B N 1
ATOM 3175 C CA . VAL B 2 154 ? 211.385 190.633 165.499 1.00 4.61 369 VAL B CA 1
ATOM 3176 C C . VAL B 2 154 ? 212.665 191.134 164.853 1.00 7.79 369 VAL B C 1
ATOM 3177 O O . VAL B 2 154 ? 212.628 191.737 163.777 1.00 12.13 369 VAL B O 1
ATOM 3181 N N . LYS B 2 155 ? 213.797 190.887 165.500 1.00 8.60 370 LYS B N 1
ATOM 3182 C CA . LYS B 2 155 ? 215.032 191.582 165.185 1.00 7.20 370 LYS B CA 1
ATOM 3183 C C . LYS B 2 155 ? 216.140 190.605 164.822 1.00 8.26 370 LYS B C 1
ATOM 3184 O O . LYS B 2 155 ? 216.244 189.518 165.392 1.00 15.60 370 LYS B O 1
ATOM 3190 N N . GLY B 2 156 ? 216.969 191.010 163.867 1.00 6.10 371 GLY B N 1
ATOM 3191 C CA . GLY B 2 156 ? 218.210 190.321 163.579 1.00 7.59 371 GLY B CA 1
ATOM 3192 C C . GLY B 2 156 ? 218.109 188.895 163.084 1.00 9.95 371 GLY B C 1
ATOM 3193 O O . GLY B 2 156 ? 218.823 188.023 163.583 1.00 15.21 371 GLY B O 1
ATOM 3194 N N . PHE B 2 157 ? 217.240 188.633 162.114 1.00 8.28 372 PHE B N 1
ATOM 3195 C CA . PHE B 2 157 ? 217.131 187.308 161.526 1.00 8.99 372 PHE B CA 1
ATOM 3196 C C . PHE B 2 157 ? 217.628 187.313 160.087 1.00 9.86 372 PHE B C 1
ATOM 3197 O O . PHE B 2 157 ? 217.835 188.365 159.478 1.00 16.45 372 PHE B O 1
ATOM 3205 N N . TYR B 2 158 ? 217.822 186.115 159.552 1.00 10.06 373 TYR B N 1
ATOM 3206 C CA . TYR B 2 158 ? 218.285 185.926 158.185 1.00 16.12 373 TYR B CA 1
ATOM 3207 C C . TYR B 2 158 ? 217.929 184.498 157.786 1.00 19.36 373 TYR B C 1
ATOM 3208 O O . TYR B 2 158 ? 218.249 183.555 158.518 1.00 19.93 373 TYR B O 1
ATOM 3217 N N . PRO B 2 159 ? 217.272 184.292 156.639 1.00 17.19 374 PRO B N 1
ATOM 3218 C CA . PRO B 2 159 ? 216.856 185.272 155.630 1.00 19.98 374 PRO B CA 1
ATOM 3219 C C . PRO B 2 159 ? 215.552 185.959 155.978 1.00 19.35 374 PRO B C 1
ATOM 3220 O O . PRO B 2 159 ? 215.020 185.786 157.066 1.00 18.96 374 PRO B O 1
ATOM 3224 N N . SER B 2 160 ? 215.011 186.746 155.051 1.00 18.22 375 SER B N 1
ATOM 3225 C CA . SER B 2 160 ? 213.737 187.415 155.270 1.00 18.92 375 SER B CA 1
ATOM 3226 C C . SER B 2 160 ? 212.585 186.483 154.926 1.00 25.43 375 SER B C 1
ATOM 3227 O O . SER B 2 160 ? 211.663 186.863 154.198 1.00 30.42 375 SER B O 1
ATOM 3230 N N . ASP B 2 161 ? 212.627 185.265 155.454 1.00 23.86 376 ASP B N 1
ATOM 3231 C CA . ASP B 2 161 ? 211.597 184.256 155.242 1.00 29.27 376 ASP B CA 1
ATOM 3232 C C . ASP B 2 161 ? 211.073 183.892 156.624 1.00 19.24 376 ASP B C 1
ATOM 3233 O O . ASP B 2 161 ? 211.539 182.938 157.249 1.00 16.88 376 ASP B O 1
ATOM 3238 N N . ILE B 2 162 ? 210.099 184.665 157.097 1.00 15.25 377 ILE B N 1
ATOM 3239 C CA . ILE B 2 162 ? 209.590 184.537 158.452 1.00 13.33 377 ILE B CA 1
ATOM 3240 C C . ILE B 2 162 ? 208.069 184.562 158.418 1.00 16.00 377 ILE B C 1
ATOM 3241 O O . ILE B 2 162 ? 207.449 185.022 157.457 1.00 25.64 377 ILE B O 1
ATOM 3246 N N . ALA B 2 163 ? 207.473 184.040 159.483 1.00 11.27 378 ALA B N 1
ATOM 3247 C CA . ALA B 2 163 ? 206.033 184.076 159.678 1.00 12.90 378 ALA B CA 1
ATOM 3248 C C . ALA B 2 163 ? 205.754 184.534 161.098 1.00 13.68 378 ALA B C 1
ATOM 3249 O O . ALA B 2 163 ? 206.284 183.957 162.049 1.00 25.43 378 ALA B O 1
ATOM 3251 N N . VAL B 2 164 ? 204.940 185.573 161.246 1.00 10.92 379 VAL B N 1
ATOM 3252 C CA . VAL B 2 164 ? 204.578 186.097 162.557 1.00 12.68 379 VAL B CA 1
ATOM 3253 C C . VAL B 2 164 ? 203.065 186.035 162.690 1.00 19.11 379 VAL B C 1
ATOM 3254 O O . VAL B 2 164 ? 202.339 186.595 161.859 1.00 29.74 379 VAL B O 1
ATOM 3258 N N . GLU B 2 165 ? 202.594 185.358 163.732 1.00 14.82 380 GLU B N 1
ATOM 3259 C CA . GLU B 2 165 ? 201.174 185.217 164.007 1.00 15.99 380 GLU B CA 1
ATOM 3260 C C . GLU B 2 165 ? 200.952 185.404 165.498 1.00 20.00 380 GLU B C 1
ATOM 3261 O O . GLU B 2 165 ? 201.739 184.915 166.310 1.00 25.92 380 GLU B O 1
ATOM 3267 N N . TRP B 2 166 ? 199.891 186.117 165.855 1.00 21.85 381 TRP B N 1
ATOM 3268 C CA . TRP B 2 166 ? 199.593 186.388 167.251 1.00 17.26 381 TRP B CA 1
ATOM 3269 C C . TRP B 2 166 ? 198.642 185.343 167.823 1.00 26.88 381 TRP B C 1
ATOM 3270 O O . TRP B 2 166 ? 197.970 184.610 167.096 1.00 39.65 381 TRP B O 1
ATOM 3281 N N . GLU B 2 167 ? 198.584 185.298 169.153 1.00 24.64 382 GLU B N 1
ATOM 3282 C CA . GLU B 2 167 ? 197.698 184.393 169.869 1.00 30.18 382 GLU B CA 1
ATOM 3283 C C . GLU B 2 167 ? 197.282 185.051 171.175 1.00 35.84 382 GLU B C 1
ATOM 3284 O O . GLU B 2 167 ? 197.968 185.937 171.689 1.00 38.53 382 GLU B O 1
ATOM 3290 N N . SER B 2 168 ? 196.141 184.614 171.710 1.00 38.82 383 SER B N 1
ATOM 3291 C CA . SER B 2 168 ? 195.668 185.108 173.000 1.00 41.54 383 SER B CA 1
ATOM 3292 C C . SER B 2 168 ? 195.601 184.009 174.051 1.00 46.39 383 SER B C 1
ATOM 3293 O O . SER B 2 168 ? 196.231 184.132 175.105 1.00 48.65 383 SER B O 1
ATOM 3296 N N . ASN B 2 169 ? 194.858 182.935 173.801 1.00 48.75 384 ASN B N 1
ATOM 3297 C CA . ASN B 2 169 ? 194.721 181.845 174.761 1.00 49.81 384 ASN B CA 1
ATOM 3298 C C . ASN B 2 169 ? 194.813 180.508 174.047 1.00 54.87 384 ASN B C 1
ATOM 3299 O O . ASN B 2 169 ? 194.027 179.590 174.301 1.00 63.90 384 ASN B O 1
ATOM 3304 N N . GLY B 2 170 ? 195.777 180.382 173.139 1.00 56.75 385 GLY B N 1
ATOM 3305 C CA . GLY B 2 170 ? 195.861 179.237 172.265 1.00 63.50 385 GLY B CA 1
ATOM 3306 C C . GLY B 2 170 ? 195.012 179.346 171.021 1.00 63.00 385 GLY B C 1
ATOM 3307 O O . GLY B 2 170 ? 195.095 178.468 170.152 1.00 68.93 385 GLY B O 1
ATOM 3308 N N . GLN B 2 171 ? 194.204 180.396 170.906 1.00 56.72 386 GLN B N 1
ATOM 3309 C CA . GLN B 2 171 ? 193.383 180.662 169.742 1.00 59.31 386 GLN B CA 1
ATOM 3310 C C . GLN B 2 171 ? 193.951 181.848 168.986 1.00 49.35 386 GLN B C 1
ATOM 3311 O O . GLN B 2 171 ? 194.250 182.879 169.604 1.00 51.61 386 GLN B O 1
ATOM 3317 N N . PRO B 2 172 ? 194.128 181.745 167.672 1.00 40.43 387 PRO B N 1
ATOM 3318 C CA . PRO B 2 172 ? 194.759 182.837 166.927 1.00 39.33 387 PRO B CA 1
ATOM 3319 C C . PRO B 2 172 ? 193.903 184.091 166.916 1.00 41.60 387 PRO B C 1
ATOM 3320 O O . PRO B 2 172 ? 192.671 184.037 166.910 1.00 49.18 387 PRO B O 1
ATOM 3324 N N . GLU B 2 173 ? 194.581 185.234 166.919 1.00 38.22 388 GLU B N 1
ATOM 3325 C CA . GLU B 2 173 ? 193.951 186.536 166.763 1.00 37.55 388 GLU B CA 1
ATOM 3326 C C . GLU B 2 173 ? 194.286 187.063 165.377 1.00 38.86 388 GLU B C 1
ATOM 3327 O O . GLU B 2 173 ? 195.459 187.108 164.998 1.00 38.13 388 GLU B O 1
ATOM 3333 N N . ASN B 2 174 ? 193.262 187.454 164.624 1.00 37.20 389 ASN B N 1
ATOM 3334 C CA . ASN B 2 174 ? 193.412 187.824 163.221 1.00 37.18 389 ASN B CA 1
ATOM 3335 C C . ASN B 2 174 ? 193.230 189.323 163.007 1.00 39.51 389 ASN B C 1
ATOM 3336 O O . ASN B 2 174 ? 192.630 189.757 162.023 1.00 47.97 389 ASN B O 1
ATOM 3341 N N . ASN B 2 175 ? 193.748 190.132 163.928 1.00 35.25 390 ASN B N 1
ATOM 3342 C CA . ASN B 2 175 ? 193.661 191.580 163.792 1.00 29.58 390 ASN B CA 1
ATOM 3343 C C . ASN B 2 175 ? 195.047 192.209 163.828 1.00 28.74 390 ASN B C 1
ATOM 3344 O O . ASN B 2 175 ? 195.255 193.227 164.494 1.00 29.26 390 ASN B O 1
ATOM 3349 N N . TYR B 2 176 ? 195.999 191.616 163.113 1.00 23.05 391 TYR B N 1
ATOM 3350 C CA . TYR B 2 176 ? 197.373 192.093 163.100 1.00 18.17 391 TYR B CA 1
ATOM 3351 C C . TYR B 2 176 ? 197.810 192.375 161.672 1.00 19.65 391 TYR B C 1
ATOM 3352 O O . TYR B 2 176 ? 197.303 191.780 160.719 1.00 25.46 391 TYR B O 1
ATOM 3361 N N . LYS B 2 177 ? 198.758 193.296 161.537 1.00 15.36 392 LYS B N 1
ATOM 3362 C CA . LYS B 2 177 ? 199.387 193.595 160.261 1.00 15.25 392 LYS B CA 1
ATOM 3363 C C . LYS B 2 177 ? 200.892 193.629 160.467 1.00 13.82 392 LYS B C 1
ATOM 3364 O O . LYS B 2 177 ? 201.384 194.338 161.349 1.00 14.62 392 LYS B O 1
ATOM 3370 N N . THR B 2 178 ? 201.615 192.865 159.657 1.00 11.88 393 THR B N 1
ATOM 3371 C CA . THR B 2 178 ? 203.055 192.711 159.791 1.00 8.74 393 THR B CA 1
ATOM 3372 C C . THR B 2 178 ? 203.752 193.501 158.695 1.00 9.92 393 THR B C 1
ATOM 3373 O O . THR B 2 178 ? 203.433 193.343 157.513 1.00 17.54 393 THR B O 1
ATOM 3377 N N . THR B 2 179 ? 204.690 194.357 159.088 1.00 8.77 394 THR B N 1
ATOM 3378 C CA . THR B 2 179 ? 205.487 195.075 158.113 1.00 11.11 394 THR B CA 1
ATOM 3379 C C . THR B 2 179 ? 206.428 194.111 157.394 1.00 10.55 394 THR B C 1
ATOM 3380 O O . THR B 2 179 ? 206.886 193.128 157.981 1.00 10.90 394 THR B O 1
ATOM 3384 N N . PRO B 2 180 ? 206.724 194.363 156.117 1.00 10.36 395 PRO B N 1
ATOM 3385 C CA . PRO B 2 180 ? 207.686 193.517 155.418 1.00 9.68 395 PRO B CA 1
ATOM 3386 C C . PRO B 2 180 ? 209.064 193.660 156.034 1.00 11.90 395 PRO B C 1
ATOM 3387 O O . PRO B 2 180 ? 209.379 194.695 156.647 1.00 12.74 395 PRO B O 1
ATOM 3391 N N . PRO B 2 181 ? 209.909 192.633 155.933 1.00 10.77 396 PRO B N 1
ATOM 3392 C CA . PRO B 2 181 ? 211.243 192.714 156.539 1.00 10.30 396 PRO B CA 1
ATOM 3393 C C . PRO B 2 181 ? 212.060 193.856 155.953 1.00 13.83 396 PRO B C 1
ATOM 3394 O O . PRO B 2 181 ? 212.037 194.110 154.748 1.00 17.43 396 PRO B O 1
ATOM 3398 N N . VAL B 2 182 ? 212.786 194.545 156.828 1.00 10.03 397 VAL B N 1
ATOM 3399 C CA . VAL B 2 182 ? 213.593 195.703 156.468 1.00 9.31 397 VAL B CA 1
ATOM 3400 C C . VAL B 2 182 ? 215.041 195.390 156.805 1.00 12.36 397 VAL B C 1
ATOM 3401 O O . VAL B 2 182 ? 215.338 194.927 157.912 1.00 16.67 397 VAL B O 1
ATOM 3405 N N . LEU B 2 183 ? 215.937 195.635 155.856 1.00 13.86 398 LEU B N 1
ATOM 3406 C CA . LEU B 2 183 ? 217.346 195.347 156.073 1.00 14.92 398 LEU B CA 1
ATOM 3407 C C . LEU B 2 183 ? 217.934 196.288 157.116 1.00 21.59 398 LEU B C 1
ATOM 3408 O O . LEU B 2 183 ? 217.657 197.490 157.121 1.00 30.25 398 LEU B O 1
ATOM 3413 N N . ASP B 2 184 ? 218.747 195.731 158.005 1.00 17.90 399 ASP B N 1
ATOM 3414 C CA . ASP B 2 184 ? 219.416 196.482 159.055 1.00 21.31 399 ASP B CA 1
ATOM 3415 C C . ASP B 2 184 ? 220.866 196.760 158.682 1.00 31.48 399 ASP B C 1
ATOM 3416 O O . ASP B 2 184 ? 221.374 196.307 157.655 1.00 38.98 399 ASP B O 1
ATOM 3421 N N . SER B 2 185 ? 221.535 197.527 159.544 1.00 34.85 400 SER B N 1
ATOM 3422 C CA . SER B 2 185 ? 222.953 197.800 159.353 1.00 43.57 400 SER B CA 1
ATOM 3423 C C . SER B 2 185 ? 223.813 196.569 159.601 1.00 45.16 400 SER B C 1
ATOM 3424 O O . SER B 2 185 ? 224.916 196.479 159.053 1.00 53.92 400 SER B O 1
ATOM 3427 N N . ASP B 2 186 ? 223.335 195.622 160.409 1.00 34.63 401 ASP B N 1
ATOM 3428 C CA . ASP B 2 186 ? 224.083 194.402 160.676 1.00 35.84 401 ASP B CA 1
ATOM 3429 C C . ASP B 2 186 ? 224.065 193.431 159.506 1.00 38.46 401 ASP B C 1
ATOM 3430 O O . ASP B 2 186 ? 224.813 192.448 159.530 1.00 46.20 401 ASP B O 1
ATOM 3435 N N . GLY B 2 187 ? 223.240 193.676 158.493 1.00 35.48 402 GLY B N 1
ATOM 3436 C CA . GLY B 2 187 ? 223.045 192.743 157.407 1.00 33.60 402 GLY B CA 1
ATOM 3437 C C . GLY B 2 187 ? 221.875 191.804 157.596 1.00 26.21 402 GLY B C 1
ATOM 3438 O O . GLY B 2 187 ? 221.485 191.126 156.639 1.00 27.10 402 GLY B O 1
ATOM 3439 N N . SER B 2 188 ? 221.310 191.747 158.796 1.00 23.21 403 SER B N 1
ATOM 3440 C CA . SER B 2 188 ? 220.126 190.951 159.068 1.00 16.19 403 SER B CA 1
ATOM 3441 C C . SER B 2 188 ? 218.886 191.784 158.753 1.00 16.32 403 SER B C 1
ATOM 3442 O O . SER B 2 188 ? 218.973 192.864 158.167 1.00 25.53 403 SER B O 1
ATOM 3445 N N . PHE B 2 189 ? 217.716 191.292 159.141 1.00 11.13 404 PHE B N 1
ATOM 3446 C CA . PHE B 2 189 ? 216.454 191.962 158.876 1.00 8.24 404 PHE B CA 1
ATOM 3447 C C . PHE B 2 189 ? 215.737 192.247 160.186 1.00 7.61 404 PHE B C 1
ATOM 3448 O O . PHE B 2 189 ? 216.147 191.796 161.256 1.00 13.88 404 PHE B O 1
ATOM 3456 N N . PHE B 2 190 ? 214.656 193.015 160.095 1.00 6.15 405 PHE B N 1
ATOM 3457 C CA . PHE B 2 190 ? 213.781 193.235 161.234 1.00 5.85 405 PHE B CA 1
ATOM 3458 C C . PHE B 2 190 ? 212.395 193.588 160.724 1.00 7.04 405 PHE B C 1
ATOM 3459 O O . PHE B 2 190 ? 212.239 194.082 159.607 1.00 13.77 405 PHE B O 1
ATOM 3467 N N . LEU B 2 191 ? 211.388 193.327 161.551 1.00 4.84 406 LEU B N 1
ATOM 3468 C CA . LEU B 2 191 ? 210.029 193.706 161.209 1.00 5.52 406 LEU B CA 1
ATOM 3469 C C . LEU B 2 191 ? 209.224 193.886 162.481 1.00 7.19 406 LEU B C 1
ATOM 3470 O O . LEU B 2 191 ? 209.593 193.398 163.550 1.00 13.33 406 LEU B O 1
ATOM 3475 N N . TYR B 2 192 ? 208.111 194.593 162.345 1.00 6.71 407 TYR B N 1
ATOM 3476 C CA . TYR B 2 192 ? 207.201 194.858 163.445 1.00 7.32 407 TYR B CA 1
ATOM 3477 C C . TYR B 2 192 ? 205.833 194.304 163.090 1.00 9.43 407 TYR B C 1
ATOM 3478 O O . TYR B 2 192 ? 205.319 194.568 162.000 1.00 19.03 407 TYR B O 1
ATOM 3487 N N . SER B 2 193 ? 205.246 193.549 164.003 1.00 5.97 408 SER B N 1
ATOM 3488 C CA . SER B 2 193 ? 203.910 192.996 163.822 1.00 8.22 408 SER B CA 1
ATOM 3489 C C . SER B 2 193 ? 202.997 193.670 164.835 1.00 9.52 408 SER B C 1
ATOM 3490 O O . SER B 2 193 ? 203.059 193.376 166.031 1.00 14.94 408 SER B O 1
ATOM 3493 N N . LYS B 2 194 ? 202.150 194.573 164.357 1.00 9.15 409 LYS B N 1
ATOM 3494 C CA . LYS B 2 194 ? 201.257 195.336 165.215 1.00 12.49 409 LYS B CA 1
ATOM 3495 C C . LYS B 2 194 ? 199.872 194.710 165.182 1.00 17.35 409 LYS B C 1
ATOM 3496 O O . LYS B 2 194 ? 199.258 194.613 164.115 1.00 22.92 409 LYS B O 1
ATOM 3502 N N . LEU B 2 195 ? 199.380 194.294 166.343 1.00 16.46 410 LEU B N 1
ATOM 3503 C CA . LEU B 2 195 ? 198.036 193.754 166.476 1.00 18.48 410 LEU B CA 1
ATOM 3504 C C . LEU B 2 195 ? 197.195 194.701 167.316 1.00 23.68 410 LEU B C 1
ATOM 3505 O O . LEU B 2 195 ? 197.605 195.094 168.411 1.00 24.08 410 LEU B O 1
ATOM 3510 N N . THR B 2 196 ? 196.023 195.056 166.805 1.00 25.92 411 THR B N 1
ATOM 3511 C CA . THR B 2 196 ? 195.115 195.968 167.483 1.00 23.28 411 THR B CA 1
ATOM 3512 C C . THR B 2 196 ? 194.015 195.173 168.171 1.00 31.39 411 THR B C 1
ATOM 3513 O O . THR B 2 196 ? 193.344 194.354 167.535 1.00 41.05 411 THR B O 1
ATOM 3517 N N . VAL B 2 197 ? 193.838 195.415 169.468 1.00 34.16 412 VAL B N 1
ATOM 3518 C CA . VAL B 2 197 ? 192.771 194.807 170.246 1.00 36.93 412 VAL B CA 1
ATOM 3519 C C . VAL B 2 197 ? 192.053 195.901 171.018 1.00 45.96 412 VAL B C 1
ATOM 3520 O O . VAL B 2 197 ? 192.567 197.007 171.199 1.00 51.14 412 VAL B O 1
ATOM 3524 N N . ASP B 2 198 ? 190.841 195.581 171.460 1.00 46.04 413 ASP B N 1
ATOM 3525 C CA . ASP B 2 198 ? 190.078 196.514 172.275 1.00 45.12 413 ASP B CA 1
ATOM 3526 C C . ASP B 2 198 ? 190.807 196.772 173.585 1.00 43.19 413 ASP B C 1
ATOM 3527 O O . ASP B 2 198 ? 191.402 195.865 174.172 1.00 47.21 413 ASP B O 1
ATOM 3532 N N . LYS B 2 199 ? 190.770 198.028 174.035 1.00 41.58 414 LYS B N 1
ATOM 3533 C CA . LYS B 2 199 ? 191.376 198.367 175.317 1.00 38.90 414 LYS B CA 1
ATOM 3534 C C . LYS B 2 199 ? 190.684 197.646 176.464 1.00 48.42 414 LYS B C 1
ATOM 3535 O O . LYS B 2 199 ? 191.307 197.383 177.499 1.00 51.21 414 LYS B O 1
ATOM 3541 N N . SER B 2 200 ? 189.402 197.311 176.292 1.00 53.95 415 SER B N 1
ATOM 3542 C CA . SER B 2 200 ? 188.689 196.550 177.311 1.00 49.71 415 SER B CA 1
ATOM 3543 C C . SER B 2 200 ? 189.347 195.198 177.546 1.00 51.40 415 SER B C 1
ATOM 3544 O O . SER B 2 200 ? 189.520 194.779 178.693 1.00 53.72 415 SER B O 1
ATOM 3547 N N . ARG B 2 201 ? 189.732 194.508 176.470 1.00 51.65 416 ARG B N 1
ATOM 3548 C CA . ARG B 2 201 ? 190.438 193.240 176.616 1.00 49.03 416 ARG B CA 1
ATOM 3549 C C . ARG B 2 201 ? 191.820 193.441 177.222 1.00 45.32 416 ARG B C 1
ATOM 3550 O O . ARG B 2 201 ? 192.288 192.609 178.006 1.00 49.19 416 ARG B O 1
ATOM 3558 N N . TRP B 2 202 ? 192.490 194.535 176.861 1.00 37.87 417 TRP B N 1
ATOM 3559 C CA . TRP B 2 202 ? 193.853 194.760 177.326 1.00 33.91 417 TRP B CA 1
ATOM 3560 C C . TRP B 2 202 ? 193.900 195.043 178.821 1.00 44.20 417 TRP B C 1
ATOM 3561 O O . TRP B 2 202 ? 194.834 194.615 179.508 1.00 48.08 417 TRP B O 1
ATOM 3572 N N . GLN B 2 203 ? 192.909 195.765 179.348 1.00 50.28 418 GLN B N 1
ATOM 3573 C CA . GLN B 2 203 ? 192.957 196.152 180.754 1.00 51.08 418 GLN B CA 1
ATOM 3574 C C . GLN B 2 203 ? 192.601 195.017 181.708 1.00 52.08 418 GLN B C 1
ATOM 3575 O O . GLN B 2 203 ? 192.905 195.120 182.900 1.00 55.28 418 GLN B O 1
ATOM 3581 N N . GLN B 2 204 ? 191.972 193.943 181.227 1.00 47.46 419 GLN B N 1
ATOM 3582 C CA . GLN B 2 204 ? 191.713 192.798 182.094 1.00 53.26 419 GLN B CA 1
ATOM 3583 C C . GLN B 2 204 ? 192.956 191.967 182.371 1.00 53.67 419 GLN B C 1
ATOM 3584 O O . GLN B 2 204 ? 192.901 191.070 183.219 1.00 54.44 419 GLN B O 1
ATOM 3590 N N . GLY B 2 205 ? 194.063 192.235 181.688 1.00 54.60 420 GLY B N 1
ATOM 3591 C CA . GLY B 2 205 ? 195.255 191.435 181.859 1.00 58.08 420 GLY B CA 1
ATOM 3592 C C . GLY B 2 205 ? 195.338 190.229 180.956 1.00 56.92 420 GLY B C 1
ATOM 3593 O O . GLY B 2 205 ? 195.942 189.222 181.341 1.00 59.17 420 GLY B O 1
ATOM 3594 N N . ASN B 2 206 ? 194.735 190.290 179.772 1.00 47.53 421 ASN B N 1
ATOM 3595 C CA . ASN B 2 206 ? 194.821 189.185 178.830 1.00 40.43 421 ASN B CA 1
ATOM 3596 C C . ASN B 2 206 ? 196.248 189.030 178.323 1.00 43.11 421 ASN B C 1
ATOM 3597 O O . ASN B 2 206 ? 196.962 190.014 178.120 1.00 48.85 421 ASN B O 1
ATOM 3602 N N . VAL B 2 207 ? 196.661 187.787 178.125 1.00 39.59 422 VAL B N 1
ATOM 3603 C CA . VAL B 2 207 ? 197.994 187.477 177.625 1.00 36.08 422 VAL B CA 1
ATOM 3604 C C . VAL B 2 207 ? 197.937 187.391 176.108 1.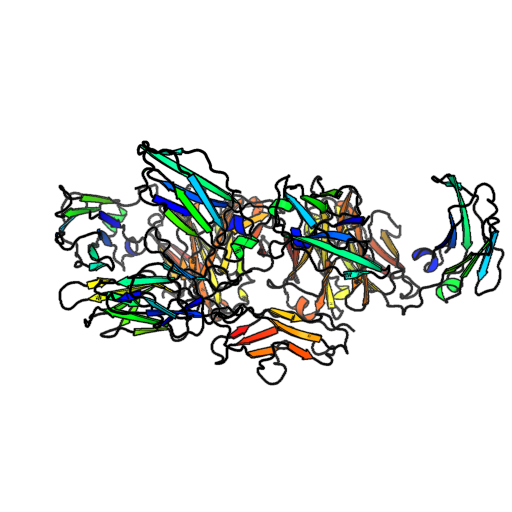00 34.49 422 VAL B C 1
ATOM 3605 O O . VAL B 2 207 ? 197.066 186.723 175.544 1.00 40.03 422 VAL B O 1
ATOM 3609 N N . PHE B 2 208 ? 198.853 188.090 175.441 1.00 27.89 423 PHE B N 1
ATOM 3610 C CA . PHE B 2 208 ? 198.960 188.067 173.984 1.00 26.97 423 PHE B CA 1
ATOM 3611 C C . PHE B 2 208 ? 200.382 187.647 173.633 1.00 30.18 423 PHE B C 1
ATOM 3612 O O . PHE B 2 208 ? 201.324 188.425 173.807 1.00 39.48 423 PHE B O 1
ATOM 3620 N N . SER B 2 209 ? 200.537 186.425 173.137 1.00 23.82 424 SER B N 1
ATOM 3621 C CA . SER B 2 209 ? 201.842 185.881 172.792 1.00 19.55 424 SER B CA 1
ATOM 3622 C C . SER B 2 209 ? 202.065 186.011 171.293 1.00 18.22 424 SER B C 1
ATOM 3623 O O . SER B 2 209 ? 201.194 185.649 170.498 1.00 23.75 424 SER B O 1
ATOM 3626 N N . CYS B 2 210 ? 203.229 186.530 170.914 1.00 16.00 425 CYS B N 1
ATOM 3627 C CA . CYS B 2 210 ? 203.575 186.731 169.509 1.00 13.23 425 CYS B CA 1
ATOM 3628 C C . CYS B 2 210 ? 204.387 185.533 169.037 1.00 15.02 425 CYS B C 1
ATOM 3629 O O . CYS B 2 210 ? 205.586 185.436 169.304 1.00 20.05 425 CYS B O 1
ATOM 3632 N N . SER B 2 211 ? 203.733 184.615 168.333 1.00 14.10 426 SER B N 1
ATOM 3633 C CA . SER B 2 211 ? 204.411 183.448 167.787 1.00 14.50 426 SER B CA 1
ATOM 3634 C C . SER B 2 211 ? 205.208 183.841 166.552 1.00 13.08 426 SER B C 1
ATOM 3635 O O . SER B 2 211 ? 204.701 184.544 165.675 1.00 25.40 426 SER B O 1
ATOM 3638 N N . VAL B 2 212 ? 206.456 183.386 166.483 1.00 8.77 427 VAL B N 1
ATOM 3639 C CA . VAL B 2 212 ? 207.352 183.698 165.376 1.00 7.92 427 VAL B CA 1
ATOM 3640 C C . VAL B 2 212 ? 207.960 182.397 164.877 1.00 13.10 427 VAL B C 1
ATOM 3641 O O . VAL B 2 212 ? 208.597 181.671 165.648 1.00 22.11 427 VAL B O 1
ATOM 3645 N N . MET B 2 213 ? 207.771 182.106 163.594 1.00 10.96 428 MET B N 1
ATOM 3646 C CA . MET B 2 213 ? 208.325 180.923 162.952 1.00 12.35 428 MET B CA 1
ATOM 3647 C C . MET B 2 213 ? 209.424 181.348 161.990 1.00 10.91 428 MET B C 1
ATOM 3648 O O . MET B 2 213 ? 209.173 182.113 161.055 1.00 17.21 428 MET B O 1
ATOM 3653 N N . HIS B 2 214 ? 210.632 180.842 162.216 1.00 8.60 429 HIS B N 1
ATOM 3654 C CA . HIS B 2 214 ? 211.774 181.141 161.369 1.00 9.36 429 HIS B CA 1
ATOM 3655 C C . HIS B 2 214 ? 212.683 179.924 161.364 1.00 12.21 429 HIS B C 1
ATOM 3656 O O . HIS B 2 214 ? 212.700 179.149 162.320 1.00 21.12 429 HIS B O 1
ATOM 3663 N N . GLU B 2 215 ? 213.439 179.760 160.278 1.00 7.92 430 GLU B N 1
ATOM 3664 C CA . GLU B 2 215 ? 214.234 178.547 160.123 1.00 8.61 430 GLU B CA 1
ATOM 3665 C C . GLU B 2 215 ? 215.384 178.484 161.117 1.00 11.54 430 GLU B C 1
ATOM 3666 O O . GLU B 2 215 ? 215.828 177.388 161.476 1.00 17.08 430 GLU B O 1
ATOM 3672 N N . ALA B 2 216 ? 215.881 179.635 161.570 1.00 12.22 431 ALA B N 1
ATOM 3673 C CA . ALA B 2 216 ? 217.021 179.661 162.476 1.00 9.19 431 ALA B CA 1
ATOM 3674 C C . ALA B 2 216 ? 216.634 179.407 163.923 1.00 10.91 431 ALA B C 1
ATOM 3675 O O . ALA B 2 216 ? 217.473 178.941 164.699 1.00 15.26 431 ALA B O 1
ATOM 3677 N N . LEU B 2 217 ? 215.393 179.699 164.299 1.00 12.72 432 LEU B N 1
ATOM 3678 C CA . LEU B 2 217 ? 214.943 179.510 165.667 1.00 11.58 432 LEU B CA 1
ATOM 3679 C C . LEU B 2 217 ? 214.944 178.031 166.037 1.00 17.67 432 LEU B C 1
ATOM 3680 O O . LEU B 2 217 ? 214.895 177.146 165.179 1.00 21.11 432 LEU B O 1
ATOM 3685 N N . HIS B 2 218 ? 215.015 177.766 167.337 1.00 18.68 433 HIS B N 1
ATOM 3686 C CA . HIS B 2 218 ? 214.933 176.395 167.821 1.00 17.44 433 HIS B CA 1
ATOM 3687 C C . HIS B 2 218 ? 213.524 175.866 167.593 1.00 20.79 433 HIS B C 1
ATOM 3688 O O . HIS B 2 218 ? 212.547 176.482 168.030 1.00 27.52 433 HIS B O 1
ATOM 3695 N N . ASN B 2 219 ? 213.423 174.735 166.894 1.00 18.91 434 ASN B N 1
ATOM 3696 C CA . ASN B 2 219 ? 212.156 174.116 166.503 1.00 16.18 434 ASN B CA 1
ATOM 3697 C C . ASN B 2 219 ? 211.292 175.043 165.657 1.00 18.98 434 ASN B C 1
ATOM 3698 O O . ASN B 2 219 ? 210.079 174.835 165.555 1.00 27.74 434 ASN B O 1
ATOM 3703 N N . HIS B 2 220 ? 211.910 176.056 165.044 1.00 14.02 435 HIS B N 1
ATOM 3704 C CA . HIS B 2 220 ? 211.233 177.011 164.165 1.00 11.13 435 HIS B CA 1
ATOM 3705 C C . HIS B 2 220 ? 210.044 177.675 164.856 1.00 16.31 435 HIS B C 1
ATOM 3706 O O . HIS B 2 220 ? 208.987 177.875 164.256 1.00 21.37 435 HIS B O 1
ATOM 3713 N N . TYR B 2 221 ? 210.215 178.024 166.129 1.00 15.95 436 TYR B N 1
ATOM 3714 C CA . TYR B 2 221 ? 209.125 178.628 166.881 1.00 13.83 436 TYR B CA 1
ATOM 3715 C C . TYR B 2 221 ? 209.676 179.392 168.074 1.00 13.87 436 TYR B C 1
ATOM 3716 O O . TYR B 2 221 ? 210.648 178.962 168.697 1.00 16.77 436 TYR B O 1
ATOM 3725 N N . THR B 2 222 ? 209.029 180.512 168.390 1.00 11.44 437 THR B N 1
ATOM 3726 C CA . THR B 2 222 ? 209.321 181.274 169.603 1.00 14.78 437 THR B CA 1
ATOM 3727 C C . THR B 2 222 ? 208.118 182.148 169.908 1.00 15.18 437 THR B C 1
ATOM 3728 O O . THR B 2 222 ? 207.696 182.934 169.057 1.00 17.86 437 THR B O 1
ATOM 3732 N N . GLN B 2 223 ? 207.559 182.005 171.106 1.00 20.30 438 GLN B N 1
ATOM 3733 C CA . GLN B 2 223 ? 206.449 182.827 171.568 1.00 16.49 438 GLN B CA 1
ATOM 3734 C C . GLN B 2 223 ? 206.944 183.791 172.633 1.00 16.85 438 GLN B C 1
ATOM 3735 O O . GLN B 2 223 ? 207.674 183.392 173.544 1.00 33.48 438 GLN B O 1
ATOM 3741 N N . LYS B 2 224 ? 206.541 185.052 172.522 1.00 10.70 439 LYS B N 1
ATOM 3742 C CA . LYS B 2 224 ? 206.836 186.060 173.532 1.00 15.62 439 LYS B CA 1
ATOM 3743 C C . LYS B 2 224 ? 205.514 186.571 174.087 1.00 20.65 439 LYS B C 1
ATOM 3744 O O . LYS B 2 224 ? 204.796 187.311 173.408 1.00 25.22 439 LYS B O 1
ATOM 3750 N N . SER B 2 225 ? 205.193 186.171 175.313 1.00 22.85 440 SER B N 1
ATOM 3751 C CA . SER B 2 225 ? 203.951 186.598 175.936 1.00 23.42 440 SER B CA 1
ATOM 3752 C C . SER B 2 225 ? 204.014 188.078 176.293 1.00 24.03 440 SER B C 1
ATOM 3753 O O . SER B 2 225 ? 205.084 188.635 176.549 1.00 26.92 440 SER B O 1
ATOM 3756 N N . LEU B 2 226 ? 202.847 188.715 176.308 1.00 25.96 441 LEU B N 1
ATOM 3757 C CA . LEU B 2 226 ? 202.766 190.145 176.590 1.00 28.07 441 LEU B CA 1
ATOM 3758 C C . LEU B 2 226 ? 201.384 190.443 177.152 1.00 37.08 441 LEU B C 1
ATOM 3759 O O . LEU B 2 226 ? 200.385 190.331 176.438 1.00 40.75 441 LEU B O 1
ATOM 3764 N N . ASP B 2 227 ? 201.331 190.820 178.427 1.00 37.88 442 ASP B N 1
ATOM 3765 C CA . ASP B 2 227 ? 200.075 191.174 179.074 1.00 37.64 442 ASP B CA 1
ATOM 3766 C C . ASP B 2 227 ? 200.140 192.551 179.728 1.00 42.14 442 ASP B C 1
ATOM 3767 O O . ASP B 2 227 ? 201.123 193.276 179.544 1.00 43.35 442 ASP B O 1
ATOM 3772 N N . LYS B 2 228 ? 199.097 192.918 180.484 1.00 43.18 443 LYS B N 1
ATOM 3773 C CA . LYS B 2 228 ? 199.005 194.269 181.034 1.00 42.65 443 LYS B CA 1
ATOM 3774 C C . LYS B 2 228 ? 200.187 194.600 181.934 1.00 46.17 443 LYS B C 1
ATOM 3775 O O . LYS B 2 228 ? 200.653 195.744 181.950 1.00 50.40 443 LYS B O 1
ATOM 3781 N N . SER B 2 229 ? 200.693 193.617 182.674 1.00 46.14 444 SER B N 1
ATOM 3782 C CA . SER B 2 229 ? 201.909 193.790 183.467 1.00 47.38 444 SER B CA 1
ATOM 3783 C C . SER B 2 229 ? 203.141 193.450 182.625 1.00 52.41 444 SER B C 1
ATOM 3784 O O . SER B 2 229 ? 203.929 192.563 182.947 1.00 54.35 444 SER B O 1
ATOM 3787 N N . THR B 2 230 ? 203.282 194.195 181.527 1.00 59.17 445 THR B N 1
ATOM 3788 C CA . THR B 2 230 ? 204.370 194.051 180.554 1.00 61.23 445 THR B CA 1
ATOM 3789 C C . THR B 2 230 ? 204.579 192.608 180.100 1.00 52.56 445 THR B C 1
ATOM 3790 O O . THR B 2 230 ? 205.409 192.338 179.233 1.00 46.11 445 THR B O 1
ATOM 3794 N N . GLY C 2 22 ? 212.245 201.247 120.786 1.00 142.07 237 GLY C N 1
ATOM 3795 C CA . GLY C 2 22 ? 211.895 202.561 121.295 1.00 154.23 237 GLY C CA 1
ATOM 3796 C C . GLY C 2 22 ? 212.244 202.752 122.758 1.00 165.27 237 GLY C C 1
ATOM 3797 O O . GLY C 2 22 ? 211.888 201.923 123.595 1.00 161.67 237 GLY C O 1
ATOM 3798 N N . PRO C 2 23 ? 212.948 203.840 123.067 1.00 171.71 238 PRO C N 1
ATOM 3799 C CA . PRO C 2 23 ? 213.310 204.111 124.462 1.00 170.64 238 PRO C CA 1
ATOM 3800 C C . PRO C 2 23 ? 212.084 204.392 125.318 1.00 169.09 238 PRO C C 1
ATOM 3801 O O . PRO C 2 23 ? 211.065 204.898 124.842 1.00 167.69 238 PRO C O 1
ATOM 3805 N N . SER C 2 24 ? 212.196 204.049 126.598 1.00 167.01 239 SER C N 1
ATOM 3806 C CA . SER C 2 24 ? 211.126 204.240 127.565 1.00 161.82 239 SER C CA 1
ATOM 3807 C C . SER C 2 24 ? 211.474 205.381 128.513 1.00 155.80 239 SER C C 1
ATOM 3808 O O . SER C 2 24 ? 212.647 205.679 128.747 1.00 156.63 239 SER C O 1
ATOM 3811 N N . VAL C 2 25 ? 210.439 206.020 129.052 1.00 150.12 240 VAL C N 1
ATOM 3812 C CA . VAL C 2 25 ? 210.588 207.142 129.972 1.00 143.86 240 VAL C CA 1
ATOM 3813 C C . VAL C 2 25 ? 209.863 206.803 131.266 1.00 141.41 240 VAL C C 1
ATOM 3814 O O . VAL C 2 25 ? 208.688 206.418 131.242 1.00 140.77 240 VAL C O 1
ATOM 3818 N N . PHE C 2 26 ? 210.562 206.945 132.390 1.00 141.56 241 PHE C N 1
ATOM 3819 C CA . PHE C 2 26 ? 209.994 206.716 133.711 1.00 140.75 241 PHE C CA 1
ATOM 3820 C C . PHE C 2 26 ? 210.047 208.009 134.510 1.00 139.18 241 PHE C C 1
ATOM 3821 O O . PHE C 2 26 ? 211.094 208.663 134.570 1.00 137.84 241 PHE C O 1
ATOM 3829 N N . LEU C 2 27 ? 208.923 208.373 135.118 1.00 137.88 242 LEU C N 1
ATOM 3830 C CA . LEU C 2 27 ? 208.803 209.591 135.906 1.00 129.24 242 LEU C CA 1
ATOM 3831 C C . LEU C 2 27 ? 208.666 209.225 137.377 1.00 126.18 242 LEU C C 1
ATOM 3832 O O . LEU C 2 27 ? 207.840 208.379 137.736 1.00 124.55 242 LEU C O 1
ATOM 3837 N N . PHE C 2 28 ? 209.474 209.861 138.221 1.00 124.43 243 PHE C N 1
ATOM 3838 C CA . PHE C 2 28 ? 209.549 209.528 139.629 1.00 122.67 243 PHE C CA 1
ATOM 3839 C C . PHE C 2 28 ? 209.155 210.731 140.475 1.00 120.24 243 PHE C C 1
ATOM 3840 O O . PHE C 2 28 ? 209.742 211.811 140.320 1.00 119.92 243 PHE C O 1
ATOM 3848 N N . PRO C 2 29 ? 208.182 210.592 141.370 1.00 115.23 244 PRO C N 1
ATOM 3849 C CA . PRO C 2 29 ? 207.766 211.722 142.202 1.00 103.77 244 PRO C CA 1
ATOM 3850 C C . PRO C 2 29 ? 208.832 212.064 143.225 1.00 100.15 244 PRO C C 1
ATOM 3851 O O . PRO C 2 29 ? 209.694 211.228 143.535 1.00 100.87 244 PRO C O 1
ATOM 3855 N N . PRO C 2 30 ? 208.825 213.289 143.751 1.00 99.58 245 PRO C N 1
ATOM 3856 C CA . PRO C 2 30 ? 209.751 213.626 144.837 1.00 96.77 245 PRO C CA 1
ATOM 3857 C C . PRO C 2 30 ? 209.497 212.765 146.063 1.00 100.59 245 PRO C C 1
ATOM 3858 O O . PRO C 2 30 ? 208.363 212.377 146.352 1.00 104.39 245 PRO C O 1
ATOM 3862 N N . LYS C 2 31 ? 210.575 212.460 146.779 1.00 96.32 246 LYS C N 1
ATOM 3863 C CA . LYS C 2 31 ? 210.459 211.659 147.984 1.00 92.14 246 LYS C CA 1
ATOM 3864 C C . LYS C 2 31 ? 209.667 212.421 149.045 1.00 90.20 246 LYS C C 1
ATOM 3865 O O . LYS C 2 31 ? 209.696 213.654 149.085 1.00 89.82 246 LYS C O 1
ATOM 3871 N N . PRO C 2 32 ? 208.933 211.707 149.904 1.00 82.99 247 PRO C N 1
ATOM 3872 C CA . PRO C 2 32 ? 208.111 212.393 150.915 1.00 74.95 247 PRO C CA 1
ATOM 3873 C C . PRO C 2 32 ? 208.912 213.248 151.877 1.00 80.74 247 PRO C C 1
ATOM 3874 O O . PRO C 2 32 ? 208.363 214.198 152.450 1.00 80.02 247 PRO C O 1
ATOM 3878 N N . LYS C 2 33 ? 210.192 212.933 152.082 1.00 88.64 248 LYS C N 1
ATOM 3879 C CA . LYS C 2 33 ? 211.019 213.747 152.964 1.00 89.25 248 LYS C CA 1
ATOM 3880 C C . LYS C 2 33 ? 211.216 215.150 152.405 1.00 83.78 248 LYS C C 1
ATOM 3881 O O . LYS C 2 33 ? 211.075 216.139 153.133 1.00 81.48 248 LYS C O 1
ATOM 3887 N N . ASP C 2 34 ? 211.516 215.260 151.112 1.00 82.81 249 ASP C N 1
ATOM 3888 C CA . ASP C 2 34 ? 211.886 216.542 150.527 1.00 87.95 249 ASP C CA 1
ATOM 3889 C C . ASP C 2 34 ? 210.705 217.479 150.319 1.00 87.13 249 ASP C C 1
ATOM 3890 O O . ASP C 2 34 ? 210.924 218.664 150.053 1.00 94.52 249 ASP C O 1
ATOM 3895 N N . THR C 2 35 ? 209.471 216.991 150.427 1.00 82.68 250 THR C N 1
ATOM 3896 C CA . THR C 2 35 ? 208.290 217.793 150.133 1.00 80.15 250 THR C CA 1
ATOM 3897 C C . THR C 2 35 ? 207.651 218.408 151.370 1.00 78.92 250 THR C C 1
ATOM 3898 O O . THR C 2 35 ? 206.593 219.034 151.252 1.00 79.69 250 THR C O 1
ATOM 3902 N N . LEU C 2 36 ? 208.253 218.247 152.546 1.00 81.46 251 LEU C N 1
ATOM 3903 C CA . LEU C 2 36 ? 207.655 218.731 153.784 1.00 75.19 251 LEU C CA 1
ATOM 3904 C C . LEU C 2 36 ? 208.566 219.614 154.624 1.00 78.02 251 LEU C C 1
ATOM 3905 O O . LEU C 2 36 ? 208.058 220.310 155.511 1.00 70.29 251 LEU C O 1
ATOM 3910 N N . MET C 2 37 ? 209.873 219.617 154.386 1.00 87.90 252 MET C N 1
ATOM 3911 C CA . MET C 2 37 ? 210.808 220.432 155.150 1.00 86.88 252 MET C CA 1
ATOM 3912 C C . MET C 2 37 ? 211.200 221.654 154.332 1.00 90.03 252 MET C C 1
ATOM 3913 O O . MET C 2 37 ? 211.562 221.529 153.158 1.00 91.80 252 MET C O 1
ATOM 3918 N N . ILE C 2 38 ? 211.137 222.832 154.957 1.00 89.30 253 ILE C N 1
ATOM 3919 C CA . ILE C 2 38 ? 211.523 224.054 154.265 1.00 86.34 253 ILE C CA 1
ATOM 3920 C C . ILE C 2 38 ? 213.022 224.102 154.007 1.00 85.11 253 ILE C C 1
ATOM 3921 O O . ILE C 2 38 ? 213.478 224.888 153.170 1.00 87.30 253 ILE C O 1
ATOM 3926 N N . SER C 2 39 ? 213.801 223.277 154.703 1.00 87.41 254 SER C N 1
ATOM 3927 C CA . SER C 2 39 ? 215.248 223.230 154.544 1.00 91.90 254 SER C CA 1
ATOM 3928 C C . SER C 2 39 ? 215.698 222.239 153.480 1.00 98.06 254 SER C C 1
ATOM 3929 O O . SER C 2 39 ? 216.906 222.043 153.312 1.00 98.44 254 SER C O 1
ATOM 3932 N N . ARG C 2 40 ? 214.769 221.611 152.768 1.00 101.89 255 ARG C N 1
ATOM 3933 C CA . ARG C 2 40 ? 215.094 220.593 151.782 1.00 102.07 255 ARG C CA 1
ATOM 3934 C C . ARG C 2 40 ? 214.535 220.989 150.422 1.00 107.09 255 ARG C C 1
ATOM 3935 O O . ARG C 2 40 ? 213.487 221.633 150.325 1.00 104.45 255 ARG C O 1
ATOM 3943 N N . THR C 2 41 ? 215.252 220.600 149.366 1.00 110.21 256 THR C N 1
ATOM 3944 C CA . THR C 2 41 ? 214.851 220.920 148.004 1.00 112.87 256 THR C CA 1
ATOM 3945 C C . THR C 2 41 ? 214.109 219.741 147.398 1.00 109.66 256 THR C C 1
ATOM 3946 O O . THR C 2 41 ? 214.711 218.670 147.218 1.00 103.36 256 THR C O 1
ATOM 3950 N N . PRO C 2 42 ? 212.822 219.876 147.073 1.00 108.20 257 PRO C N 1
ATOM 3951 C CA . PRO C 2 42 ? 212.100 218.771 146.428 1.00 106.07 257 PRO C CA 1
ATOM 3952 C C . PRO C 2 42 ? 212.348 218.763 144.926 1.00 112.41 257 PRO C C 1
ATOM 3953 O O . PRO C 2 42 ? 212.169 219.777 144.247 1.00 114.24 257 PRO C O 1
ATOM 3957 N N . GLU C 2 43 ? 212.760 217.609 144.409 1.00 112.55 258 GLU C N 1
ATOM 3958 C CA . GLU C 2 43 ? 213.066 217.455 142.996 1.00 118.36 258 GLU C CA 1
ATOM 3959 C C . GLU C 2 43 ? 212.255 216.304 142.418 1.00 118.09 258 GLU C C 1
ATOM 3960 O O . GLU C 2 43 ? 211.960 215.323 143.106 1.00 118.84 258 GLU C O 1
ATOM 3966 N N . VAL C 2 44 ? 211.880 216.443 141.150 1.00 116.52 259 VAL C N 1
ATOM 3967 C CA . VAL C 2 44 ? 211.168 215.408 140.413 1.00 112.98 259 VAL C CA 1
ATOM 3968 C C . VAL C 2 44 ? 211.980 215.076 139.168 1.00 120.65 259 VAL C C 1
ATOM 3969 O O . VAL C 2 44 ? 212.393 215.977 138.429 1.00 122.62 259 VAL C O 1
ATOM 3973 N N . THR C 2 45 ? 212.231 213.787 138.952 1.00 122.24 260 THR C N 1
ATOM 3974 C CA . THR C 2 45 ? 213.145 213.326 137.917 1.00 126.42 260 THR C CA 1
ATOM 3975 C C . THR C 2 45 ? 212.403 212.459 136.911 1.00 127.71 260 THR C C 1
ATOM 3976 O O . THR C 2 45 ? 211.642 211.567 137.298 1.00 126.16 260 THR C O 1
ATOM 3980 N N . CYS C 2 46 ? 212.628 212.720 135.626 1.00 131.19 261 CYS C N 1
ATOM 3981 C CA . CYS C 2 46 ? 212.187 211.835 134.556 1.00 135.03 261 CYS C CA 1
ATOM 3982 C C . CYS C 2 46 ? 213.420 211.304 133.841 1.00 138.89 261 CYS C C 1
ATOM 3983 O O . CYS C 2 46 ? 214.156 212.069 133.209 1.00 138.46 261 CYS C O 1
ATOM 3986 N N . VAL C 2 47 ? 213.653 210.001 133.957 1.00 140.35 262 VAL C N 1
ATOM 3987 C CA . VAL C 2 47 ? 214.794 209.355 133.328 1.00 140.90 262 VAL C CA 1
ATOM 3988 C C . VAL C 2 47 ? 214.311 208.620 132.086 1.00 144.15 262 VAL C C 1
ATOM 3989 O O . VAL C 2 47 ? 213.129 208.295 131.938 1.00 146.62 262 VAL C O 1
ATOM 3993 N N . VAL C 2 48 ? 215.243 208.373 131.172 1.00 145.70 263 VAL C N 1
ATOM 3994 C CA . VAL C 2 48 ? 214.954 207.667 129.931 1.00 149.64 263 VAL C CA 1
ATOM 3995 C C . VAL C 2 48 ? 215.944 206.518 129.795 1.00 155.90 263 VAL C C 1
ATOM 3996 O O . VAL C 2 48 ? 217.151 206.702 129.990 1.00 155.70 263 VAL C O 1
ATOM 4000 N N . VAL C 2 49 ? 215.430 205.330 129.493 1.00 159.44 264 VAL C N 1
ATOM 4001 C CA . VAL C 2 49 ? 216.247 204.135 129.361 1.00 160.45 264 VAL C CA 1
ATOM 4002 C C . VAL C 2 49 ? 216.222 203.679 127.905 1.00 168.58 264 VAL C C 1
ATOM 4003 O O . VAL C 2 49 ? 215.403 204.126 127.103 1.00 169.03 264 VAL C O 1
ATOM 4007 N N . ASP C 2 50 ? 217.145 202.771 127.573 1.00 171.35 265 ASP C N 1
ATOM 4008 C CA . ASP C 2 50 ? 217.242 202.166 126.240 1.00 171.04 265 ASP C CA 1
ATOM 4009 C C . ASP C 2 50 ? 217.405 203.221 125.147 1.00 172.69 265 ASP C C 1
ATOM 4010 O O . ASP C 2 50 ? 216.750 203.166 124.104 1.00 173.21 265 ASP C O 1
ATOM 4015 N N . VAL C 2 51 ? 218.283 204.189 125.384 1.00 170.51 266 VAL C N 1
ATOM 4016 C CA . VAL C 2 51 ? 218.584 205.206 124.382 1.00 170.34 266 VAL C CA 1
ATOM 4017 C C . VAL C 2 51 ? 219.579 204.623 123.387 1.00 176.26 266 VAL C C 1
ATOM 4018 O O . VAL C 2 51 ? 220.663 204.172 123.771 1.00 175.60 266 VAL C O 1
ATOM 4022 N N . SER C 2 52 ? 219.210 204.628 122.110 1.00 179.93 267 SER C N 1
ATOM 4023 C CA . SER C 2 52 ? 220.103 204.131 121.073 1.00 181.49 267 SER C CA 1
ATOM 4024 C C . SER C 2 52 ? 221.295 205.065 120.907 1.00 184.65 267 SER C C 1
ATOM 4025 O O . SER C 2 52 ? 221.163 206.290 120.986 1.00 183.95 267 SER C O 1
ATOM 4028 N N . HIS C 2 53 ? 222.470 204.476 120.676 1.00 183.18 268 HIS C N 1
ATOM 4029 C CA . HIS C 2 53 ? 223.682 205.270 120.509 1.00 181.75 268 HIS C CA 1
ATOM 4030 C C . HIS C 2 53 ? 223.690 206.047 119.199 1.00 184.76 268 HIS C C 1
ATOM 4031 O O . HIS C 2 53 ? 224.483 206.984 119.056 1.00 185.92 268 HIS C O 1
ATOM 4038 N N . GLU C 2 54 ? 222.834 205.679 118.244 1.00 185.46 269 GLU C N 1
ATOM 4039 C CA . GLU C 2 54 ? 222.751 206.429 116.996 1.00 186.24 269 GLU C CA 1
ATOM 4040 C C . GLU C 2 54 ? 222.193 207.828 117.218 1.00 187.01 269 GLU C C 1
ATOM 4041 O O . GLU C 2 54 ? 222.557 208.761 116.493 1.00 184.92 269 GLU C O 1
ATOM 4047 N N . ASP C 2 55 ? 221.316 207.996 118.207 1.00 188.05 270 ASP C N 1
ATOM 4048 C CA . ASP C 2 55 ? 220.687 209.281 118.510 1.00 187.85 270 ASP C CA 1
ATOM 4049 C C . ASP C 2 55 ? 220.884 209.583 119.989 1.00 184.71 270 ASP C C 1
ATOM 4050 O O . ASP C 2 55 ? 219.987 209.350 120.810 1.00 180.96 270 ASP C O 1
ATOM 4055 N N . PRO C 2 56 ? 222.052 210.100 120.367 1.00 184.55 271 PRO C N 1
ATOM 4056 C CA . PRO C 2 56 ? 222.321 210.421 121.776 1.00 182.93 271 PRO C CA 1
ATOM 4057 C C . PRO C 2 56 ? 221.890 211.813 122.216 1.00 181.89 271 PRO C C 1
ATOM 4058 O O . PRO C 2 56 ? 222.323 212.256 123.284 1.00 177.12 271 PRO C O 1
ATOM 4062 N N . GLU C 2 57 ? 221.066 212.511 121.438 1.00 181.04 272 GLU C N 1
ATOM 4063 C CA . GLU C 2 57 ? 220.624 213.864 121.760 1.00 176.72 272 GLU C CA 1
ATOM 4064 C C . GLU C 2 57 ? 219.154 213.819 122.157 1.00 172.91 272 GLU C C 1
ATOM 4065 O O . GLU C 2 57 ? 218.292 213.500 121.331 1.00 169.94 272 GLU C O 1
ATOM 4071 N N . VAL C 2 58 ? 218.870 214.148 123.414 1.00 170.23 273 VAL C N 1
ATOM 4072 C CA . VAL C 2 58 ? 217.515 214.158 123.950 1.00 164.87 273 VAL C CA 1
ATOM 4073 C C . VAL C 2 58 ? 217.211 215.561 124.454 1.00 163.22 273 VAL C C 1
ATOM 4074 O O . VAL C 2 58 ? 217.962 216.109 125.269 1.00 157.54 273 VAL C O 1
ATOM 4078 N N . LYS C 2 59 ? 216.114 216.137 123.972 1.00 166.41 274 LYS C N 1
ATOM 4079 C CA . LYS C 2 59 ? 215.701 217.484 124.340 1.00 161.71 274 LYS C CA 1
ATOM 4080 C C . LYS C 2 59 ? 214.594 217.411 125.383 1.00 160.74 274 LYS C C 1
ATOM 4081 O O . LYS C 2 59 ? 213.569 216.757 125.163 1.00 158.58 274 LYS C O 1
ATOM 4087 N N . PHE C 2 60 ? 214.803 218.083 126.512 1.00 158.62 275 PHE C N 1
ATOM 4088 C CA . PHE C 2 60 ? 213.875 218.044 127.635 1.00 151.67 275 PHE C CA 1
ATOM 4089 C C . PHE C 2 60 ? 213.076 219.338 127.705 1.00 151.47 275 PHE C C 1
ATOM 4090 O O . PHE C 2 60 ? 213.652 220.430 127.755 1.00 151.23 275 PHE C O 1
ATOM 4098 N N . ASN C 2 61 ? 211.752 219.208 127.713 1.00 149.30 276 ASN C N 1
ATOM 4099 C CA . ASN C 2 61 ? 210.843 220.322 127.940 1.00 145.95 276 ASN C CA 1
ATOM 4100 C C . ASN C 2 61 ? 210.002 220.011 129.167 1.00 143.60 276 ASN C C 1
ATOM 4101 O O . ASN C 2 61 ? 209.399 218.938 129.253 1.00 142.32 276 ASN C O 1
ATOM 4106 N N . TRP C 2 62 ? 209.966 220.940 130.115 1.00 142.39 277 TRP C N 1
ATOM 4107 C CA . TRP C 2 62 ? 209.279 220.739 131.382 1.00 136.25 277 TRP C CA 1
ATOM 4108 C C . TRP C 2 62 ? 208.031 221.607 131.434 1.00 139.75 277 TRP C C 1
ATOM 4109 O O . TRP C 2 62 ? 208.089 222.804 131.134 1.00 142.40 277 TRP C O 1
ATOM 4120 N N . TYR C 2 63 ? 206.909 221.002 131.814 1.00 138.29 278 TYR C N 1
ATOM 4121 C CA . TYR C 2 63 ? 205.635 221.700 131.905 1.00 140.63 278 TYR C CA 1
ATOM 4122 C C . TYR C 2 63 ? 205.070 221.535 133.306 1.00 142.86 278 TYR C C 1
ATOM 4123 O O . TYR C 2 63 ? 204.944 220.411 133.801 1.00 138.61 278 TYR C O 1
ATOM 4132 N N . VAL C 2 64 ? 204.735 222.655 133.941 1.00 146.43 279 VAL C N 1
ATOM 4133 C CA . VAL C 2 64 ? 204.097 222.674 135.252 1.00 138.92 279 VAL C CA 1
ATOM 4134 C C . VAL C 2 64 ? 202.762 223.388 135.105 1.00 144.30 279 VAL C C 1
ATOM 4135 O O . VAL C 2 64 ? 202.729 224.592 134.822 1.00 147.91 279 VAL C O 1
ATOM 4139 N N . ASP C 2 65 ? 201.668 222.648 135.300 1.00 140.03 280 ASP C N 1
ATOM 4140 C CA . ASP C 2 65 ? 200.305 223.170 135.159 1.00 142.61 280 ASP C CA 1
ATOM 4141 C C . ASP C 2 65 ? 200.059 223.767 133.775 1.00 141.00 280 ASP C C 1
ATOM 4142 O O . ASP C 2 65 ? 199.306 224.734 133.630 1.00 139.47 280 ASP C O 1
ATOM 4147 N N . GLY C 2 66 ? 200.690 223.202 132.748 1.00 137.92 281 GLY C N 1
ATOM 4148 C CA . GLY C 2 66 ? 200.467 223.623 131.384 1.00 135.46 281 GLY C CA 1
ATOM 4149 C C . GLY C 2 66 ? 201.379 224.720 130.877 1.00 140.08 281 GLY C C 1
ATOM 4150 O O . GLY C 2 66 ? 201.354 225.011 129.674 1.00 144.42 281 GLY C O 1
ATOM 4151 N N . VAL C 2 67 ? 202.180 225.337 131.739 1.00 139.07 282 VAL C N 1
ATOM 4152 C CA . VAL C 2 67 ? 203.099 226.382 131.317 1.00 142.07 282 VAL C CA 1
ATOM 4153 C C . VAL C 2 67 ? 204.518 225.827 131.357 1.00 143.37 282 VAL C C 1
ATOM 4154 O O . VAL C 2 67 ? 204.875 225.003 132.202 1.00 143.94 282 VAL C O 1
ATOM 4158 N N . GLU C 2 68 ? 205.333 226.263 130.401 1.00 148.72 283 GLU C N 1
ATOM 4159 C CA . GLU C 2 68 ? 206.703 225.789 130.276 1.00 150.94 283 GLU C CA 1
ATOM 4160 C C . GLU C 2 68 ? 207.586 226.430 131.339 1.00 150.22 283 GLU C C 1
ATOM 4161 O O . GLU C 2 68 ? 207.485 227.630 131.610 1.00 151.46 283 GLU C O 1
ATOM 4167 N N . VAL C 2 69 ? 208.451 225.617 131.942 1.00 147.78 284 VAL C N 1
ATOM 4168 C CA . VAL C 2 69 ? 209.379 226.067 132.973 1.00 151.79 284 VAL C CA 1
ATOM 4169 C C . VAL C 2 69 ? 210.781 225.627 132.575 1.00 153.26 284 VAL C C 1
ATOM 4170 O O . VAL C 2 69 ? 210.999 224.453 132.256 1.00 151.87 284 VAL C O 1
ATOM 4174 N N . HIS C 2 70 ? 211.726 226.569 132.588 1.00 153.36 285 HIS C N 1
ATOM 4175 C CA . HIS C 2 70 ? 213.106 226.309 132.198 1.00 154.28 285 HIS C CA 1
ATOM 4176 C C . HIS C 2 70 ? 214.051 226.262 133.394 1.00 150.39 285 HIS C C 1
ATOM 4177 O O . HIS C 2 70 ? 215.261 226.451 133.231 1.00 147.71 285 HIS C O 1
ATOM 4184 N N . ASN C 2 71 ? 213.524 226.017 134.595 1.00 149.43 286 ASN C N 1
ATOM 4185 C CA . ASN C 2 71 ? 214.357 225.958 135.790 1.00 148.05 286 ASN C CA 1
ATOM 4186 C C . ASN C 2 71 ? 215.131 224.652 135.910 1.00 149.79 286 ASN C C 1
ATOM 4187 O O . ASN C 2 71 ? 216.043 224.567 136.739 1.00 145.11 286 ASN C O 1
ATOM 4192 N N . ALA C 2 72 ? 214.799 223.645 135.107 1.00 147.89 287 ALA C N 1
ATOM 4193 C CA . ALA C 2 72 ? 215.410 222.333 135.247 1.00 140.84 287 ALA C CA 1
ATOM 4194 C C . ALA C 2 72 ? 216.869 222.344 134.804 1.00 143.26 287 ALA C C 1
ATOM 4195 O O . ALA C 2 72 ? 217.255 223.038 133.860 1.00 145.84 287 ALA C O 1
ATOM 4197 N N . LYS C 2 73 ? 217.681 221.555 135.503 1.00 142.83 288 LYS C N 1
ATOM 4198 C CA . LYS C 2 73 ? 219.070 221.310 135.137 1.00 145.20 288 LYS C CA 1
ATOM 4199 C C . LYS C 2 73 ? 219.202 219.849 134.738 1.00 145.12 288 LYS C C 1
ATOM 4200 O O . LYS C 2 73 ? 218.869 218.956 135.525 1.00 143.75 288 LYS C O 1
ATOM 4206 N N . THR C 2 74 ? 219.688 219.606 133.525 1.00 148.27 289 THR C N 1
ATOM 4207 C CA . THR C 2 74 ? 219.802 218.253 132.996 1.00 143.50 289 THR C CA 1
ATOM 4208 C C . THR C 2 74 ? 221.189 217.705 133.304 1.00 141.77 289 THR C C 1
ATOM 4209 O O . THR C 2 74 ? 222.200 218.309 132.930 1.00 140.72 289 THR C O 1
ATOM 4213 N N . LYS C 2 75 ? 221.232 216.565 133.987 1.00 143.28 290 LYS C N 1
ATOM 4214 C CA . LYS C 2 75 ? 222.499 215.930 134.299 1.00 147.87 290 LYS C CA 1
ATOM 4215 C C . LYS C 2 75 ? 223.104 215.308 133.040 1.00 150.87 290 LYS C C 1
ATOM 4216 O O . LYS C 2 75 ? 222.382 214.974 132.095 1.00 151.34 290 LYS C O 1
ATOM 4222 N N . PRO C 2 76 ? 224.428 215.155 132.996 1.00 147.65 291 PRO C N 1
ATOM 4223 C CA . PRO C 2 76 ? 225.054 214.496 131.844 1.00 144.40 291 PRO C CA 1
ATOM 4224 C C . PRO C 2 76 ? 224.635 213.037 131.742 1.00 149.31 291 PRO C C 1
ATOM 4225 O O . PRO C 2 76 ? 224.250 212.406 132.729 1.00 151.67 291 PRO C O 1
ATOM 4229 N N . ARG C 2 77 ? 224.704 212.510 130.522 1.00 152.23 292 ARG C N 1
ATOM 4230 C CA . ARG C 2 77 ? 224.289 211.140 130.262 1.00 154.13 292 ARG C CA 1
ATOM 4231 C C . ARG C 2 77 ? 225.191 210.148 130.992 1.00 152.98 292 ARG C C 1
ATOM 4232 O O . ARG C 2 77 ? 226.358 210.426 131.282 1.00 147.87 292 ARG C O 1
ATOM 4240 N N . GLU C 2 78 ? 224.626 208.986 131.304 1.00 155.58 293 GLU C N 1
ATOM 4241 C CA . GLU C 2 78 ? 225.325 207.934 132.030 1.00 155.71 293 GLU C CA 1
ATOM 4242 C C . GLU C 2 78 ? 225.387 206.683 131.167 1.00 156.09 293 GLU C C 1
ATOM 4243 O O . GLU C 2 78 ? 224.377 206.272 130.586 1.00 154.79 293 GLU C O 1
ATOM 4249 N N . GLU C 2 79 ? 226.573 206.086 131.083 1.00 158.53 294 GLU C N 1
ATOM 4250 C CA . GLU C 2 79 ? 226.757 204.857 130.328 1.00 159.95 294 GLU C CA 1
ATOM 4251 C C . GLU C 2 79 ? 226.199 203.671 131.105 1.00 160.01 294 GLU C C 1
ATOM 4252 O O . GLU C 2 79 ? 226.320 203.601 132.331 1.00 159.01 294 GLU C O 1
ATOM 4258 N N . GLN C 2 80 ? 225.583 202.741 130.384 1.00 161.05 295 GLN C N 1
ATOM 4259 C CA . GLN C 2 80 ? 224.971 201.563 130.978 1.00 162.12 295 GLN C CA 1
ATOM 4260 C C . GLN C 2 80 ? 225.743 200.308 130.589 1.00 165.05 295 GLN C C 1
ATOM 4261 O O . GLN C 2 80 ? 226.606 200.322 129.707 1.00 164.60 295 GLN C O 1
ATOM 4267 N N . TYR C 2 81 ? 225.415 199.209 131.271 1.00 167.46 296 TYR C N 1
ATOM 4268 C CA . TYR C 2 81 ? 226.098 197.943 131.032 1.00 169.65 296 TYR C CA 1
ATOM 4269 C C . TYR C 2 81 ? 225.656 197.278 129.734 1.00 171.18 296 TYR C C 1
ATOM 4270 O O . TYR C 2 81 ? 226.455 196.581 129.100 1.00 170.35 296 TYR C O 1
ATOM 4279 N N . ASN C 2 82 ? 224.403 197.478 129.322 1.00 172.56 297 ASN C N 1
ATOM 4280 C CA . ASN C 2 82 ? 223.855 196.826 128.138 1.00 170.32 297 ASN C CA 1
ATOM 4281 C C . ASN C 2 82 ? 223.937 197.710 126.896 1.00 171.76 297 ASN C C 1
ATOM 4282 O O . ASN C 2 82 ? 223.056 197.642 126.030 1.00 173.08 297 ASN C O 1
ATOM 4287 N N . SER C 2 83 ? 224.981 198.538 126.801 1.00 170.04 298 SER C N 1
ATOM 4288 C CA . SER C 2 83 ? 225.258 199.364 125.622 1.00 169.16 298 SER C CA 1
ATOM 4289 C C . SER C 2 83 ? 224.106 200.316 125.303 1.00 169.71 298 SER C C 1
ATOM 4290 O O . SER C 2 83 ? 223.767 200.542 124.139 1.00 168.26 298 SER C O 1
ATOM 4293 N N . THR C 2 84 ? 223.497 200.876 126.341 1.00 168.99 299 THR C N 1
ATOM 4294 C CA . THR C 2 84 ? 222.474 201.904 126.201 1.00 166.30 299 THR C CA 1
ATOM 4295 C C . THR C 2 84 ? 222.921 203.164 126.935 1.00 167.35 299 THR C C 1
ATOM 4296 O O . THR C 2 84 ? 224.009 203.223 127.512 1.00 165.20 299 THR C O 1
ATOM 4300 N N . TYR C 2 85 ? 222.065 204.181 126.907 1.00 169.32 300 TYR C N 1
ATOM 4301 C CA . TYR C 2 85 ? 222.325 205.438 127.590 1.00 167.56 300 TYR C CA 1
ATOM 4302 C C . TYR C 2 85 ? 221.138 205.791 128.473 1.00 163.45 300 TYR C C 1
ATOM 4303 O O . TYR C 2 85 ? 219.997 205.419 128.187 1.00 162.78 300 TYR C O 1
ATOM 4312 N N . ARG C 2 86 ? 221.422 206.507 129.559 1.00 157.26 301 ARG C N 1
ATOM 4313 C CA . ARG C 2 86 ? 220.407 206.923 130.518 1.00 154.18 301 ARG C CA 1
ATOM 4314 C C . ARG C 2 86 ? 220.616 208.395 130.833 1.00 153.67 301 ARG C C 1
ATOM 4315 O O . ARG C 2 86 ? 221.712 208.794 131.240 1.00 154.35 301 ARG C O 1
ATOM 4323 N N . VAL C 2 87 ? 219.572 209.199 130.647 1.00 150.09 302 VAL C N 1
ATOM 4324 C CA . VAL C 2 87 ? 219.630 210.639 130.865 1.00 145.31 302 VAL C CA 1
ATOM 4325 C C . VAL C 2 87 ? 218.630 210.999 131.954 1.00 145.24 302 VAL C C 1
ATOM 4326 O O . VAL C 2 87 ? 217.458 210.614 131.877 1.00 145.44 302 VAL C O 1
ATOM 4330 N N . VAL C 2 88 ? 219.092 211.737 132.960 1.00 148.75 303 VAL C N 1
ATOM 4331 C CA . VAL C 2 88 ? 218.275 212.128 134.102 1.00 148.06 303 VAL C CA 1
ATOM 4332 C C . VAL C 2 88 ? 218.157 213.645 134.116 1.00 151.64 303 VAL C C 1
ATOM 4333 O O . VAL C 2 88 ? 219.171 214.353 134.082 1.00 153.07 303 VAL C O 1
ATOM 4337 N N . SER C 2 89 ? 216.924 214.140 134.168 1.00 149.42 304 SER C N 1
ATOM 4338 C CA . SER C 2 89 ? 216.643 215.567 134.241 1.00 146.07 304 SER C CA 1
ATOM 4339 C C . SER C 2 89 ? 216.013 215.886 135.589 1.00 140.70 304 SER C C 1
ATOM 4340 O O . SER C 2 89 ? 215.038 215.244 135.991 1.00 139.16 304 SER C O 1
ATOM 4343 N N . VAL C 2 90 ? 216.567 216.879 136.279 1.00 139.83 305 VAL C N 1
ATOM 4344 C CA . VAL C 2 90 ? 216.101 217.287 137.598 1.00 135.54 305 VAL C CA 1
ATOM 4345 C C . VAL C 2 90 ? 215.473 218.667 137.472 1.00 136.65 305 VAL C C 1
ATOM 4346 O O . VAL C 2 90 ? 216.105 219.598 136.959 1.00 142.48 305 VAL C O 1
ATOM 4350 N N . LEU C 2 91 ? 214.227 218.794 137.917 1.00 128.90 306 LEU C N 1
ATOM 4351 C CA . LEU C 2 91 ? 213.564 220.085 138.028 1.00 126.24 306 LEU C CA 1
ATOM 4352 C C . LEU C 2 91 ? 213.144 220.291 139.475 1.00 126.91 306 LEU C C 1
ATOM 4353 O O . LEU C 2 91 ? 212.465 219.440 140.057 1.00 128.15 306 LEU C O 1
ATOM 4358 N N . THR C 2 92 ? 213.550 221.419 140.048 1.00 131.00 307 THR C N 1
ATOM 4359 C CA . THR C 2 92 ? 213.331 221.708 141.457 1.00 127.83 307 THR C CA 1
ATOM 4360 C C . THR C 2 92 ? 212.098 222.586 141.617 1.00 124.61 307 THR C C 1
ATOM 4361 O O . THR C 2 92 ? 211.974 223.621 140.954 1.00 125.35 307 THR C O 1
ATOM 4365 N N . VAL C 2 93 ? 211.190 222.165 142.494 1.00 121.61 308 VAL C N 1
ATOM 4366 C CA . VAL C 2 93 ? 209.994 222.934 142.815 1.00 126.27 308 VAL C CA 1
ATOM 4367 C C . VAL C 2 93 ? 210.073 223.373 144.267 1.00 125.46 308 VAL C C 1
ATOM 4368 O O . VAL C 2 93 ? 211.047 223.073 144.966 1.00 127.30 308 VAL C O 1
ATOM 4372 N N . CYS C 2 94 ? 209.061 224.100 144.725 1.00 117.57 309 CYS C N 1
ATOM 4373 C CA . CYS C 2 94 ? 208.876 224.346 146.143 1.00 119.13 309 CYS C CA 1
ATOM 4374 C C . CYS C 2 94 ? 207.567 223.716 146.602 1.00 114.37 309 CYS C C 1
ATOM 4375 O O . CYS C 2 94 ? 206.644 223.494 145.813 1.00 115.42 309 CYS C O 1
ATOM 4378 N N . HIS C 2 95 ? 207.512 223.428 147.903 1.00 107.79 310 HIS C N 1
ATOM 4379 C CA . HIS C 2 95 ? 206.571 222.445 148.430 1.00 104.82 310 HIS C CA 1
ATOM 4380 C C . HIS C 2 95 ? 205.121 222.895 148.329 1.00 104.65 310 HIS C C 1
ATOM 4381 O O . HIS C 2 95 ? 204.221 222.049 148.277 1.00 106.07 310 HIS C O 1
ATOM 4388 N N . GLN C 2 96 ? 204.865 224.205 148.315 1.00 107.73 311 GLN C N 1
ATOM 4389 C CA . GLN C 2 96 ? 203.482 224.667 148.247 1.00 112.07 311 GLN C CA 1
ATOM 4390 C C . GLN C 2 96 ? 202.837 224.327 146.910 1.00 111.36 311 GLN C C 1
ATOM 4391 O O . GLN C 2 96 ? 201.617 224.133 146.845 1.00 109.63 311 GLN C O 1
ATOM 4397 N N . ASP C 2 97 ? 203.629 224.251 145.840 1.00 114.15 312 ASP C N 1
ATOM 4398 C CA . ASP C 2 97 ? 203.084 223.841 144.550 1.00 113.05 312 ASP C CA 1
ATOM 4399 C C . ASP C 2 97 ? 202.769 222.350 144.533 1.00 108.93 312 ASP C C 1
ATOM 4400 O O . ASP C 2 97 ? 201.704 221.942 144.057 1.00 112.39 312 ASP C O 1
ATOM 4405 N N . TRP C 2 98 ? 203.684 221.524 145.047 1.00 101.97 313 TRP C N 1
ATOM 4406 C CA . TRP C 2 98 ? 203.481 220.079 145.014 1.00 91.94 313 TRP C CA 1
ATOM 4407 C C . TRP C 2 98 ? 202.346 219.651 145.935 1.00 96.79 313 TRP C C 1
ATOM 4408 O O . TRP C 2 98 ? 201.546 218.779 145.577 1.00 97.24 313 TRP C O 1
ATOM 4419 N N . LEU C 2 99 ? 202.259 220.249 147.126 1.00 101.36 314 LEU C N 1
ATOM 4420 C CA . LEU C 2 99 ? 201.236 219.851 148.086 1.00 98.14 314 LEU C CA 1
ATOM 4421 C C . LEU C 2 99 ? 199.839 220.284 147.666 1.00 101.03 314 LEU C C 1
ATOM 4422 O O . LEU C 2 99 ? 198.857 219.788 148.228 1.00 100.64 314 LEU C O 1
ATOM 4427 N N . ASN C 2 100 ? 199.724 221.189 146.699 1.00 101.95 315 ASN C N 1
ATOM 4428 C CA . ASN C 2 100 ? 198.430 221.630 146.201 1.00 104.72 315 ASN C CA 1
ATOM 4429 C C . ASN C 2 100 ? 197.885 220.737 145.095 1.00 108.51 315 ASN C C 1
ATOM 4430 O O . ASN C 2 100 ? 196.790 221.001 144.590 1.00 113.05 315 ASN C O 1
ATOM 4435 N N . GLY C 2 101 ? 198.615 219.693 144.711 1.00 107.37 316 GLY C N 1
ATOM 4436 C CA . GLY C 2 101 ? 198.161 218.792 143.672 1.00 107.58 316 GLY C CA 1
ATOM 4437 C C . GLY C 2 101 ? 198.503 219.207 142.260 1.00 111.88 316 GLY C C 1
ATOM 4438 O O . GLY C 2 101 ? 197.851 218.739 141.321 1.00 116.45 316 GLY C O 1
ATOM 4439 N N . LYS C 2 102 ? 199.499 220.071 142.079 1.00 107.13 317 LYS C N 1
ATOM 4440 C CA . LYS C 2 102 ? 199.855 220.543 140.749 1.00 115.38 317 LYS C CA 1
ATOM 4441 C C . LYS C 2 102 ? 200.422 219.408 139.905 1.00 121.06 317 LYS C C 1
ATOM 4442 O O . LYS C 2 102 ? 201.208 218.586 140.384 1.00 117.11 317 LYS C O 1
ATOM 4448 N N . GLU C 2 103 ? 200.016 219.366 138.639 1.00 127.62 318 GLU C N 1
ATOM 4449 C CA . GLU C 2 103 ? 200.485 218.340 137.723 1.00 122.49 318 GLU C CA 1
ATOM 4450 C C . GLU C 2 103 ? 201.886 218.672 137.218 1.00 125.60 318 GLU C C 1
ATOM 4451 O O . GLU C 2 103 ? 202.343 219.818 137.269 1.00 126.53 318 GLU C O 1
ATOM 4457 N N . TYR C 2 104 ? 202.575 217.642 136.732 1.00 123.78 319 TYR C N 1
ATOM 4458 C CA . TYR C 2 104 ? 203.921 217.794 136.195 1.00 126.43 319 TYR C CA 1
ATOM 4459 C C . TYR C 2 104 ? 204.076 216.900 134.977 1.00 130.13 319 TYR C C 1
ATOM 4460 O O . TYR C 2 104 ? 203.783 215.703 135.043 1.00 124.98 319 TYR C O 1
ATOM 4469 N N . LYS C 2 105 ? 204.538 217.479 133.872 1.00 130.98 320 LYS C N 1
ATOM 4470 C CA . LYS C 2 105 ? 204.704 216.766 132.614 1.00 131.28 320 LYS C CA 1
ATOM 4471 C C . LYS C 2 105 ? 206.138 216.916 132.130 1.00 133.56 320 LYS C C 1
ATOM 4472 O O . LYS C 2 105 ? 206.672 218.029 132.094 1.00 132.54 320 LYS C O 1
ATOM 4478 N N . CYS C 2 106 ? 206.754 215.797 131.759 1.00 136.55 321 CYS C N 1
ATOM 4479 C CA . CYS C 2 106 ? 208.113 215.772 131.235 1.00 140.57 321 CYS C CA 1
ATOM 4480 C C . CYS C 2 106 ? 208.057 215.382 129.763 1.00 148.20 321 CYS C C 1
ATOM 4481 O O . CYS C 2 106 ? 207.478 214.347 129.414 1.00 149.05 321 CYS C O 1
ATOM 4484 N N . LYS C 2 107 ? 208.652 216.208 128.910 1.00 146.94 322 LYS C N 1
ATOM 4485 C CA . LYS C 2 107 ? 208.657 216.002 127.468 1.00 147.51 322 LYS C CA 1
ATOM 4486 C C . LYS C 2 107 ? 210.038 215.543 127.026 1.00 151.13 322 LYS C C 1
ATOM 4487 O O . LYS C 2 107 ? 211.042 216.191 127.340 1.00 148.29 322 LYS C O 1
ATOM 4493 N N . VAL C 2 108 ? 210.085 214.431 126.299 1.00 155.65 323 VAL C N 1
ATOM 4494 C CA . VAL C 2 108 ? 211.329 213.858 125.799 1.00 157.48 323 VAL C CA 1
ATOM 4495 C C . VAL C 2 108 ? 211.241 213.807 124.281 1.00 163.57 323 VAL C C 1
ATOM 4496 O O . VAL C 2 108 ? 210.289 213.243 123.727 1.00 163.69 323 VAL C O 1
ATOM 4500 N N . SER C 2 109 ? 212.228 214.397 123.610 1.00 163.68 324 SER C N 1
ATOM 4501 C CA . SER C 2 109 ? 212.293 214.418 122.155 1.00 163.33 324 SER C CA 1
ATOM 4502 C C . SER C 2 109 ? 213.585 213.757 121.699 1.00 167.75 324 SER C C 1
ATOM 4503 O O . SER C 2 109 ? 214.669 214.107 122.177 1.00 169.27 324 SER C O 1
ATOM 4506 N N . ASN C 2 110 ? 213.466 212.803 120.778 1.00 170.08 325 ASN C N 1
ATOM 4507 C CA . ASN C 2 110 ? 214.615 212.094 120.237 1.00 172.82 325 ASN C CA 1
ATOM 4508 C C . ASN C 2 110 ? 214.352 211.761 118.776 1.00 174.17 325 ASN C C 1
ATOM 4509 O O . ASN C 2 110 ? 213.202 211.616 118.353 1.00 174.73 325 ASN C O 1
ATOM 4514 N N . LYS C 2 111 ? 215.436 211.651 118.004 1.00 173.96 326 LYS C N 1
ATOM 4515 C CA . LYS C 2 111 ? 215.309 211.305 116.591 1.00 175.14 326 LYS C CA 1
ATOM 4516 C C . LYS C 2 111 ? 214.761 209.895 116.410 1.00 181.45 326 LYS C C 1
ATOM 4517 O O . LYS C 2 111 ? 213.904 209.662 115.550 1.00 183.18 326 LYS C O 1
ATOM 4523 N N . ALA C 2 112 ? 215.244 208.941 117.211 1.00 183.63 327 ALA C N 1
ATOM 4524 C CA . ALA C 2 112 ? 214.764 207.567 117.114 1.00 182.00 327 ALA C CA 1
ATOM 4525 C C . ALA C 2 112 ? 213.328 207.417 117.597 1.00 180.38 327 ALA C C 1
ATOM 4526 O O . ALA C 2 112 ? 212.654 206.458 117.206 1.00 176.25 327 ALA C O 1
ATOM 4528 N N . LEU C 2 113 ? 212.851 208.331 118.429 1.00 180.38 328 LEU C N 1
ATOM 4529 C CA . LEU C 2 113 ? 211.486 208.253 118.931 1.00 179.91 328 LEU C CA 1
ATOM 4530 C C . LEU C 2 113 ? 210.502 208.609 117.825 1.00 182.12 328 LEU C C 1
ATOM 4531 O O . LEU C 2 113 ? 210.593 209.708 117.261 1.00 180.52 328 LEU C O 1
ATOM 4536 N N . PRO C 2 114 ? 209.572 207.719 117.467 1.00 182.91 329 PRO C N 1
ATOM 4537 C CA . PRO C 2 114 ? 208.537 208.098 116.490 1.00 181.66 329 PRO C CA 1
ATOM 4538 C C . PRO C 2 114 ? 207.662 209.243 116.964 1.00 181.08 329 PRO C C 1
ATOM 4539 O O . PRO C 2 114 ? 207.234 210.068 116.147 1.00 179.58 329 PRO C O 1
ATOM 4543 N N . ALA C 2 115 ? 207.382 209.316 118.261 1.00 178.29 330 ALA C N 1
ATOM 4544 C CA . ALA C 2 115 ? 206.625 210.402 118.859 1.00 171.78 330 ALA C CA 1
ATOM 4545 C C . ALA C 2 115 ? 207.201 210.699 120.235 1.00 173.11 330 ALA C C 1
ATOM 4546 O O . ALA C 2 115 ? 207.750 209.801 120.885 1.00 174.35 330 ALA C O 1
ATOM 4548 N N . PRO C 2 116 ? 207.106 211.946 120.696 1.00 172.20 331 PRO C N 1
ATOM 4549 C CA . PRO C 2 116 ? 207.556 212.261 122.057 1.00 169.28 331 PRO C CA 1
ATOM 4550 C C . PRO C 2 116 ? 206.729 211.525 123.101 1.00 166.26 331 PRO C C 1
ATOM 4551 O O . PRO C 2 116 ? 205.535 211.274 122.920 1.00 164.00 331 PRO C O 1
ATOM 4555 N N . ILE C 2 117 ? 207.383 211.177 124.207 1.00 163.82 332 ILE C N 1
ATOM 4556 C CA . ILE C 2 117 ? 206.761 210.423 125.290 1.00 160.34 332 ILE C CA 1
ATOM 4557 C C . ILE C 2 117 ? 206.489 211.366 126.452 1.00 157.82 332 ILE C C 1
ATOM 4558 O O . ILE C 2 117 ? 207.395 212.067 126.921 1.00 156.58 332 ILE C O 1
ATOM 4563 N N . GLU C 2 118 ? 205.243 211.381 126.919 1.00 155.05 333 GLU C N 1
ATOM 4564 C CA . GLU C 2 118 ? 204.810 212.248 128.003 1.00 146.88 333 GLU C CA 1
ATOM 4565 C C . GLU C 2 118 ? 204.344 211.411 129.184 1.00 142.40 333 GLU C C 1
ATOM 4566 O O . GLU C 2 118 ? 203.650 210.404 129.009 1.00 145.24 333 GLU C O 1
ATOM 4572 N N . LYS C 2 119 ? 204.729 211.831 130.386 1.00 134.56 334 LYS C N 1
ATOM 4573 C CA . LYS C 2 119 ? 204.245 211.216 131.611 1.00 131.73 334 LYS C CA 1
ATOM 4574 C C . LYS C 2 119 ? 203.851 212.308 132.591 1.00 130.34 334 LYS C C 1
ATOM 4575 O O . LYS C 2 119 ? 204.503 213.354 132.663 1.00 126.15 334 LYS C O 1
ATOM 4581 N N . THR C 2 120 ? 202.778 212.062 133.337 1.00 132.16 335 THR C N 1
ATOM 4582 C CA . THR C 2 120 ? 202.236 213.025 134.285 1.00 124.20 335 THR C CA 1
ATOM 4583 C C . THR C 2 120 ? 202.351 212.470 135.696 1.00 119.32 335 THR C C 1
ATOM 4584 O O . THR C 2 120 ? 201.961 211.326 135.951 1.00 117.27 335 THR C O 1
ATOM 4588 N N . ILE C 2 121 ? 202.886 213.279 136.607 1.00 117.55 336 ILE C N 1
ATOM 4589 C CA . ILE C 2 121 ? 202.994 212.909 138.011 1.00 113.31 336 ILE C CA 1
ATOM 4590 C C . ILE C 2 121 ? 202.440 214.054 138.847 1.00 112.16 336 ILE C C 1
ATOM 4591 O O . ILE C 2 121 ? 202.526 215.227 138.470 1.00 112.78 336 ILE C O 1
ATOM 4596 N N . SER C 2 122 ? 201.833 213.700 139.975 1.00 105.43 337 SER C N 1
ATOM 4597 C CA . SER C 2 122 ? 201.283 214.674 140.906 1.00 100.21 337 SER C CA 1
ATOM 4598 C C . SER C 2 122 ? 201.148 213.999 142.263 1.00 95.26 337 SER C C 1
ATOM 4599 O O . SER C 2 122 ? 201.309 212.782 142.391 1.00 97.95 337 SER C O 1
ATOM 4602 N N . LYS C 2 123 ? 200.862 214.803 143.282 1.00 93.68 338 LYS C N 1
ATOM 4603 C CA . LYS C 2 123 ? 200.585 214.272 144.606 1.00 91.74 338 LYS C CA 1
ATOM 4604 C C . LYS C 2 123 ? 199.333 213.408 144.569 1.00 88.77 338 LYS C C 1
ATOM 4605 O O . LYS C 2 123 ? 198.328 213.772 143.952 1.00 84.67 338 LYS C O 1
ATOM 4611 N N . ALA C 2 124 ? 199.404 212.251 145.223 1.00 88.18 339 ALA C N 1
ATOM 4612 C CA . ALA C 2 124 ? 198.271 211.337 145.239 1.00 86.86 339 ALA C CA 1
ATOM 4613 C C . ALA C 2 124 ? 197.111 211.949 146.010 1.00 84.51 339 ALA C C 1
ATOM 4614 O O . ALA C 2 124 ? 197.254 212.327 147.176 1.00 79.05 339 ALA C O 1
ATOM 4616 N N . LYS C 2 125 ? 195.960 212.046 145.354 1.00 84.70 340 LYS C N 1
ATOM 4617 C CA . LYS C 2 125 ? 194.786 212.626 145.981 1.00 81.46 340 LYS C CA 1
ATOM 4618 C C . LYS C 2 125 ? 194.234 211.681 147.045 1.00 81.87 340 LYS C C 1
ATOM 4619 O O . LYS C 2 125 ? 194.563 210.494 147.096 1.00 81.41 340 LYS C O 1
ATOM 4625 N N . GLY C 2 126 ? 193.383 212.226 147.908 1.00 79.04 341 GLY C N 1
ATOM 4626 C CA . GLY C 2 126 ? 192.796 211.439 148.972 1.00 68.13 341 GLY C CA 1
ATOM 4627 C C . GLY C 2 126 ? 192.662 212.201 150.272 1.00 54.44 341 GLY C C 1
ATOM 4628 O O . GLY C 2 126 ? 193.243 213.278 150.434 1.00 56.35 341 GLY C O 1
ATOM 4629 N N . GLN C 2 127 ? 191.896 211.650 151.204 1.00 45.55 342 GLN C N 1
ATOM 4630 C CA . GLN C 2 127 ? 191.653 212.332 152.463 1.00 44.34 342 GLN C CA 1
ATOM 4631 C C . GLN C 2 127 ? 192.895 212.268 153.348 1.00 42.53 342 GLN C C 1
ATOM 4632 O O . GLN C 2 127 ? 193.407 211.176 153.621 1.00 45.31 342 GLN C O 1
ATOM 4638 N N . PRO C 2 128 ? 193.411 213.404 153.802 1.00 38.19 343 PRO C N 1
ATOM 4639 C CA . PRO C 2 128 ? 194.486 213.380 154.794 1.00 33.06 343 PRO C CA 1
ATOM 4640 C C . PRO C 2 128 ? 193.995 212.853 156.131 1.00 36.40 343 PRO C C 1
ATOM 4641 O O . PRO C 2 128 ? 192.838 213.035 156.515 1.00 47.67 343 PRO C O 1
ATOM 4645 N N . ARG C 2 129 ? 194.900 212.187 156.843 1.00 27.77 344 ARG C N 1
ATOM 4646 C CA . ARG C 2 129 ? 194.626 211.726 158.197 1.00 27.80 344 ARG C CA 1
ATOM 4647 C C . ARG C 2 129 ? 195.847 211.978 159.060 1.00 25.27 344 ARG C C 1
ATOM 4648 O O . ARG C 2 129 ? 196.971 211.678 158.650 1.00 27.16 344 ARG C O 1
ATOM 4656 N N . GLU C 2 130 ? 195.623 212.524 160.242 1.00 25.98 345 GLU C N 1
ATOM 4657 C CA . GLU C 2 130 ? 196.714 212.866 161.140 1.00 24.16 345 GLU C CA 1
ATOM 4658 C C . GLU C 2 130 ? 197.306 211.600 161.743 1.00 25.68 345 GLU C C 1
ATOM 4659 O O . GLU C 2 130 ? 196.580 210.838 162.393 1.00 29.16 345 GLU C O 1
ATOM 4665 N N . PRO C 2 131 ? 198.592 211.321 161.539 1.00 21.52 346 PRO C N 1
ATOM 4666 C CA . PRO C 2 131 ? 199.204 210.161 162.193 1.00 17.59 346 PRO C CA 1
ATOM 4667 C C . PRO C 2 131 ? 199.240 210.326 163.700 1.00 19.04 346 PRO C C 1
ATOM 4668 O O . PRO C 2 131 ? 199.410 211.426 164.228 1.00 30.45 346 PRO C O 1
ATOM 4672 N N . GLN C 2 132 ? 199.081 209.206 164.394 1.00 17.70 347 GLN C N 1
ATOM 4673 C CA . GLN C 2 132 ? 199.166 209.163 165.847 1.00 22.89 347 GLN C CA 1
ATOM 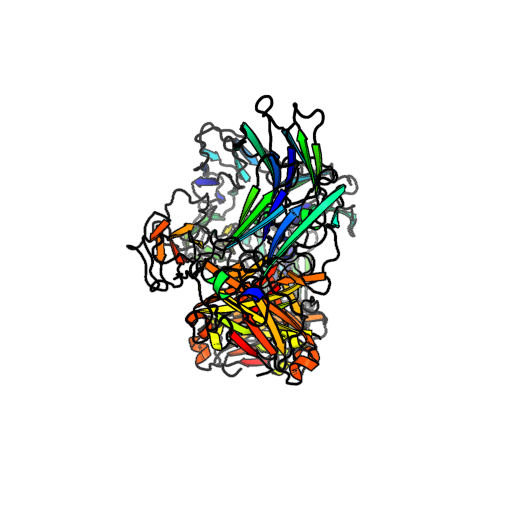4674 C C . GLN C 2 132 ? 200.519 208.571 166.216 1.00 23.26 347 GLN C C 1
ATOM 4675 O O . GLN C 2 132 ? 200.725 207.359 166.105 1.00 24.87 347 GLN C O 1
ATOM 4681 N N . VAL C 2 133 ? 201.437 209.424 166.653 1.00 25.20 348 VAL C N 1
ATOM 4682 C CA . VAL C 2 133 ? 202.803 209.014 166.951 1.00 19.66 348 VAL C CA 1
ATOM 4683 C C . VAL C 2 133 ? 202.864 208.509 168.386 1.00 24.98 348 VAL C C 1
ATOM 4684 O O . VAL C 2 133 ? 202.586 209.257 169.329 1.00 38.43 348 VAL C O 1
ATOM 4688 N N . TYR C 2 134 ? 203.226 207.241 168.549 1.00 19.24 349 TYR C N 1
ATOM 4689 C CA . TYR C 2 134 ? 203.451 206.637 169.854 1.00 23.51 349 TYR C CA 1
ATOM 4690 C C . TYR C 2 134 ? 204.867 206.089 169.891 1.00 24.52 349 TYR C C 1
ATOM 4691 O O . TYR C 2 134 ? 205.258 205.324 169.007 1.00 27.56 349 TYR C O 1
ATOM 4700 N N . THR C 2 135 ? 205.630 206.474 170.906 1.00 24.73 350 THR C N 1
ATOM 4701 C CA . THR C 2 135 ? 206.985 205.974 171.088 1.00 18.50 350 THR C CA 1
ATOM 4702 C C . THR C 2 135 ? 206.972 204.898 172.164 1.00 22.72 350 THR C C 1
ATOM 4703 O O . THR C 2 135 ? 206.510 205.140 173.284 1.00 31.71 350 THR C O 1
ATOM 4707 N N . LEU C 2 136 ? 207.474 203.718 171.822 1.00 18.37 351 LEU C N 1
ATOM 4708 C CA . LEU C 2 136 ? 207.495 202.588 172.731 1.00 21.37 351 LEU C CA 1
ATOM 4709 C C . LEU C 2 136 ? 208.911 202.331 173.214 1.00 21.94 351 LEU C C 1
ATOM 4710 O O . LEU C 2 136 ? 209.831 202.230 172.392 1.00 20.86 351 LEU C O 1
ATOM 4715 N N . PRO C 2 137 ? 209.127 202.229 174.520 1.00 21.89 352 PRO C N 1
ATOM 4716 C CA . PRO C 2 137 ? 210.469 201.966 175.038 1.00 21.08 352 PRO C CA 1
ATOM 4717 C C . PRO C 2 137 ? 210.897 200.544 174.728 1.00 19.69 352 PRO C C 1
ATOM 4718 O O . PRO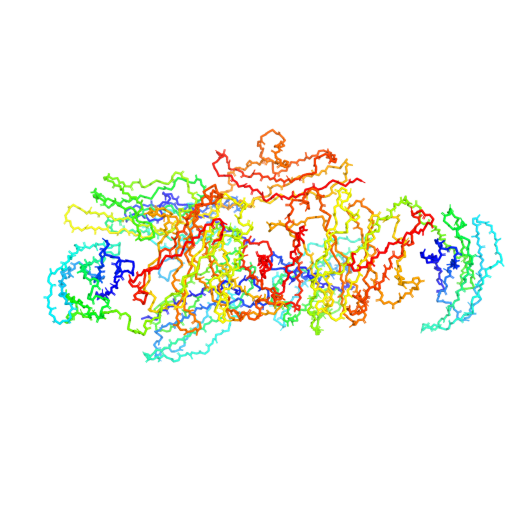 C 2 137 ? 210.052 199.693 174.410 1.00 20.19 352 PRO C O 1
ATOM 4722 N N . PRO C 2 138 ? 212.196 200.249 174.787 1.00 18.25 353 PRO C N 1
ATOM 4723 C CA . PRO C 2 138 ? 212.656 198.884 174.511 1.00 22.35 353 PRO C CA 1
ATOM 4724 C C . PRO C 2 138 ? 212.110 197.887 175.521 1.00 28.56 353 PRO C C 1
ATOM 4725 O O . PRO C 2 138 ? 211.840 198.221 176.676 1.00 26.63 353 PRO C O 1
ATOM 4729 N N . SER C 2 139 ? 211.946 196.650 175.064 1.00 28.26 354 SER C N 1
ATOM 4730 C CA . SER C 2 139 ? 211.456 195.586 175.924 1.00 32.05 354 SER C CA 1
ATOM 4731 C C . SER C 2 139 ? 212.478 195.265 177.010 1.00 40.30 354 SER C C 1
ATOM 4732 O O . SER C 2 139 ? 213.664 195.581 176.898 1.00 42.36 354 SER C O 1
ATOM 4735 N N . ARG C 2 140 ? 211.995 194.630 178.081 1.00 47.73 355 ARG C N 1
ATOM 4736 C CA . ARG C 2 140 ? 212.870 194.257 179.187 1.00 44.70 355 ARG C CA 1
ATOM 4737 C C . ARG C 2 140 ? 213.943 193.262 178.768 1.00 41.65 355 ARG C C 1
ATOM 4738 O O . ARG C 2 140 ? 214.981 193.172 179.431 1.00 47.17 355 ARG C O 1
ATOM 4746 N N . ASP C 2 141 ? 213.719 192.519 177.687 1.00 38.34 356 ASP C N 1
ATOM 4747 C CA . ASP C 2 141 ? 214.688 191.548 177.201 1.00 38.01 356 ASP C CA 1
ATOM 4748 C C . ASP C 2 141 ? 215.778 192.175 176.343 1.00 36.56 356 ASP C C 1
ATOM 4749 O O . ASP C 2 141 ? 216.678 191.458 175.897 1.00 37.33 356 ASP C O 1
ATOM 4754 N N . GLU C 2 142 ? 215.713 193.480 176.085 1.00 33.04 357 GLU C N 1
ATOM 4755 C CA . GLU C 2 142 ? 216.765 194.153 175.338 1.00 32.32 357 GLU C CA 1
ATOM 4756 C C . GLU C 2 142 ? 217.825 194.775 176.232 1.00 43.32 357 GLU C C 1
ATOM 4757 O O . GLU C 2 142 ? 218.913 195.096 175.743 1.00 51.59 357 GLU C O 1
ATOM 4763 N N . LEU C 2 143 ? 217.539 194.956 177.522 1.00 42.45 358 LEU C N 1
ATOM 4764 C CA . LEU C 2 143 ? 218.526 195.534 178.425 1.00 38.42 358 LEU C CA 1
ATOM 4765 C C . LEU C 2 143 ? 219.654 194.570 178.764 1.00 39.58 358 LEU C C 1
ATOM 4766 O O . LEU C 2 143 ? 220.634 194.991 179.385 1.00 43.52 358 LEU C O 1
ATOM 4771 N N . THR C 2 144 ? 219.538 193.295 178.398 1.00 39.67 359 THR C N 1
ATOM 4772 C CA . THR C 2 144 ? 220.683 192.399 178.482 1.00 46.26 359 THR C CA 1
ATOM 4773 C C . THR C 2 144 ? 221.589 192.509 177.263 1.00 45.04 359 THR C C 1
ATOM 4774 O O . THR C 2 144 ? 222.733 192.046 177.315 1.00 51.65 359 THR C O 1
ATOM 4778 N N . LYS C 2 145 ? 221.114 193.121 176.185 1.00 42.52 360 LYS C N 1
ATOM 4779 C CA . LYS C 2 145 ? 221.901 193.308 174.978 1.00 44.78 360 LYS C CA 1
ATOM 4780 C C . LYS C 2 145 ? 222.763 194.560 175.091 1.00 43.87 360 LYS C C 1
ATOM 4781 O O . LYS C 2 145 ? 222.539 195.427 175.937 1.00 43.20 360 LYS C O 1
ATOM 4787 N N . ASN C 2 146 ? 223.766 194.641 174.216 1.00 44.69 361 ASN C N 1
ATOM 4788 C CA . ASN C 2 146 ? 224.648 195.801 174.216 1.00 44.85 361 ASN C CA 1
ATOM 4789 C C . ASN C 2 146 ? 223.957 197.034 173.651 1.00 42.24 361 ASN C C 1
ATOM 4790 O O . ASN C 2 146 ? 224.313 198.161 174.013 1.00 46.78 361 ASN C O 1
ATOM 4795 N N . GLN C 2 147 ? 222.977 196.848 172.772 1.00 39.17 362 GLN C N 1
ATOM 4796 C CA . GLN C 2 147 ? 222.275 197.950 172.133 1.00 29.79 362 GLN C CA 1
ATOM 4797 C C . GLN C 2 147 ? 220.774 197.742 172.251 1.00 28.45 362 GLN C C 1
ATOM 4798 O O . GLN C 2 147 ? 220.275 196.632 172.053 1.00 37.41 362 GLN C O 1
ATOM 4804 N N . VAL C 2 148 ? 220.060 198.815 172.567 1.00 25.33 363 VAL C N 1
ATOM 4805 C CA . VAL C 2 148 ? 218.614 198.778 172.666 1.00 29.38 363 VAL C CA 1
ATOM 4806 C C . VAL C 2 148 ? 218.025 199.315 171.370 1.00 28.43 363 VAL C C 1
ATOM 4807 O O . VAL C 2 148 ? 218.674 200.036 170.609 1.00 30.50 363 VAL C O 1
ATOM 4811 N N . SER C 2 149 ? 216.770 198.958 171.114 1.00 24.29 364 SER C N 1
ATOM 4812 C CA . SER C 2 149 ? 216.088 199.294 169.868 1.00 19.86 364 SER C CA 1
ATOM 4813 C C . SER C 2 149 ? 214.817 200.066 170.202 1.00 21.05 364 SER C C 1
ATOM 4814 O O . SER C 2 149 ? 213.762 199.477 170.446 1.00 24.55 364 SER C O 1
ATOM 4817 N N . LEU C 2 150 ? 214.927 201.390 170.211 1.00 17.90 365 LEU C N 1
ATOM 4818 C CA . LEU C 2 150 ? 213.781 202.251 170.457 1.00 19.20 365 LEU C CA 1
ATOM 4819 C C . LEU C 2 150 ? 212.828 202.216 169.270 1.00 19.80 365 LEU C C 1
ATOM 4820 O O . LEU C 2 150 ? 213.243 202.096 168.117 1.00 22.32 365 LEU C O 1
ATOM 4825 N N . THR C 2 151 ? 211.536 202.335 169.559 1.00 15.41 366 THR C N 1
ATOM 4826 C CA . THR C 2 151 ? 210.495 202.144 168.560 1.00 15.46 366 THR C CA 1
ATOM 4827 C C . THR C 2 151 ? 209.593 203.368 168.500 1.00 17.91 366 THR C C 1
ATOM 4828 O O . THR C 2 151 ? 209.256 203.949 169.534 1.00 28.10 366 THR C O 1
ATOM 4832 N N . CYS C 2 152 ? 209.210 203.761 167.286 1.00 12.90 367 CYS C N 1
ATOM 4833 C CA . CYS C 2 152 ? 208.268 204.856 167.067 1.00 14.33 367 CYS C CA 1
ATOM 4834 C C . CYS C 2 152 ? 207.169 204.358 166.135 1.00 15.29 367 CYS C C 1
ATOM 4835 O O . CYS C 2 152 ? 207.326 204.384 164.912 1.00 20.22 367 CYS C O 1
ATOM 4838 N N . LEU C 2 153 ? 206.059 203.910 166.712 1.00 15.80 368 LEU C N 1
ATOM 4839 C CA . LEU C 2 153 ? 204.907 203.477 165.933 1.00 12.99 368 LEU C CA 1
ATOM 4840 C C . LEU C 2 153 ? 204.143 204.702 165.455 1.00 17.09 368 LEU C C 1
ATOM 4841 O O . LEU C 2 153 ? 203.795 205.573 166.257 1.00 26.00 368 LEU C O 1
ATOM 4846 N N . VAL C 2 154 ? 203.894 204.777 164.157 1.00 13.53 369 VAL C N 1
ATOM 4847 C CA . VAL C 2 154 ? 203.222 205.920 163.548 1.00 11.24 369 VAL C CA 1
ATOM 4848 C C . VAL C 2 154 ? 202.033 205.348 162.785 1.00 13.89 369 VAL C C 1
ATOM 4849 O O . VAL C 2 154 ? 202.160 204.882 161.651 1.00 16.95 369 VAL C O 1
ATOM 4853 N N . LYS C 2 155 ? 200.861 205.348 163.407 1.00 14.42 370 LYS C N 1
ATOM 4854 C CA . LYS C 2 155 ? 199.705 204.657 162.858 1.00 13.86 370 LYS C CA 1
ATOM 4855 C C . LYS C 2 155 ? 198.592 205.637 162.517 1.00 14.45 370 LYS C C 1
ATOM 4856 O O . LYS C 2 155 ? 198.362 206.610 163.240 1.00 21.83 370 LYS C O 1
ATOM 4862 N N . GLY C 2 156 ? 197.911 205.374 161.407 1.00 12.60 371 GLY C N 1
ATOM 4863 C CA . GLY C 2 156 ? 196.731 206.126 161.036 1.00 15.72 371 GLY C CA 1
ATOM 4864 C C . GLY C 2 156 ? 196.997 207.397 160.261 1.00 18.28 371 GLY C C 1
ATOM 4865 O O . GLY C 2 156 ? 196.562 208.474 160.675 1.00 28.24 371 GLY C O 1
ATOM 4866 N N . PHE C 2 157 ? 197.698 207.296 159.135 1.00 12.50 372 PHE C N 1
ATOM 4867 C CA . PHE C 2 157 ? 197.950 208.447 158.284 1.00 14.64 372 PHE C CA 1
ATOM 4868 C C . PHE C 2 157 ? 197.648 208.101 156.835 1.00 16.78 372 PHE C C 1
ATOM 4869 O O . PHE C 2 157 ? 197.735 206.943 156.426 1.00 20.28 372 PHE C O 1
ATOM 4877 N N . TYR C 2 158 ? 197.290 209.125 156.062 1.00 20.19 373 TYR C N 1
ATOM 4878 C CA . TYR C 2 158 ? 197.032 208.978 154.644 1.00 22.65 373 TYR C CA 1
ATOM 4879 C C . TYR C 2 158 ? 197.415 210.282 153.965 1.00 26.31 373 TYR C C 1
ATOM 4880 O O . TYR C 2 158 ? 197.070 211.357 154.475 1.00 32.90 373 TYR C O 1
ATOM 4889 N N . PRO C 2 159 ? 198.121 210.232 152.830 1.00 22.38 374 PRO C N 1
ATOM 4890 C CA . PRO C 2 159 ? 198.600 209.051 152.104 1.00 26.24 374 PRO C CA 1
ATOM 4891 C C . PRO C 2 159 ? 199.886 208.494 152.696 1.00 26.10 374 PRO C C 1
ATOM 4892 O O . PRO C 2 159 ? 200.283 208.869 153.793 1.00 24.75 374 PRO C O 1
ATOM 4896 N N . SER C 2 160 ? 200.562 207.595 151.990 1.00 29.25 375 SER C N 1
ATOM 4897 C CA . SER C 2 160 ? 201.822 207.028 152.467 1.00 30.53 375 SER C CA 1
ATOM 4898 C C . SER C 2 160 ? 203.008 207.897 152.069 1.00 38.02 375 SER C C 1
ATOM 4899 O O . SER C 2 160 ? 204.000 207.423 151.517 1.00 47.12 375 SER C O 1
ATOM 4902 N N . ASP C 2 161 ? 202.911 209.189 152.362 1.00 35.79 376 ASP C N 1
ATOM 4903 C CA . ASP C 2 161 ? 203.959 210.162 152.070 1.00 39.50 376 ASP C CA 1
ATOM 4904 C C . ASP C 2 161 ? 204.399 210.744 153.407 1.00 32.54 376 ASP C C 1
ATOM 4905 O O . ASP C 2 161 ? 203.890 211.779 153.842 1.00 30.64 376 ASP C O 1
ATOM 4910 N N . ILE C 2 162 ? 205.348 210.076 154.058 1.00 31.29 377 ILE C N 1
ATOM 4911 C CA . ILE C 2 162 ? 205.776 210.450 155.398 1.00 26.48 377 ILE C CA 1
ATOM 4912 C C . ILE C 2 162 ? 207.278 210.236 155.525 1.00 29.27 377 ILE C C 1
ATOM 4913 O O . ILE C 2 162 ? 207.856 209.339 154.904 1.00 37.21 377 ILE C O 1
ATOM 4918 N N . ALA C 2 163 ? 207.915 211.097 156.315 1.00 23.79 378 ALA C N 1
ATOM 4919 C CA . ALA C 2 163 ? 209.322 210.961 156.664 1.00 23.98 378 ALA C CA 1
ATOM 4920 C C . ALA C 2 163 ? 209.433 210.948 158.177 1.00 22.11 378 ALA C C 1
ATOM 4921 O O . ALA C 2 163 ? 208.935 211.860 158.844 1.00 33.32 378 ALA C O 1
ATOM 4923 N N . VAL C 2 164 ? 210.078 209.920 158.718 1.00 19.06 379 VAL C N 1
ATOM 4924 C CA . VAL C 2 164 ? 210.249 209.761 160.155 1.00 17.94 379 VAL C CA 1
ATOM 4925 C C . VAL C 2 164 ? 211.737 209.720 160.459 1.00 24.27 379 VAL C C 1
ATOM 4926 O O . VAL C 2 164 ? 212.467 208.900 159.893 1.00 39.70 379 VAL C O 1
ATOM 4930 N N . GLU C 2 165 ? 212.181 210.602 161.344 1.00 17.77 380 GLU C N 1
ATOM 4931 C CA . GLU C 2 165 ? 213.570 210.690 161.764 1.00 22.31 380 GLU C CA 1
ATOM 4932 C C . GLU C 2 165 ? 213.659 210.533 163.276 1.00 27.28 380 GLU C C 1
ATOM 4933 O O . GLU C 2 165 ? 212.655 210.372 163.971 1.00 34.63 380 GLU C O 1
ATOM 4939 N N . TRP C 2 166 ? 214.887 210.581 163.780 1.00 25.66 381 TRP C N 1
ATOM 4940 C CA . TRP C 2 166 ? 215.153 210.526 165.206 1.00 22.40 381 TRP C CA 1
ATOM 4941 C C . TRP C 2 166 ? 216.180 211.592 165.546 1.00 28.77 381 TRP C C 1
ATOM 4942 O O . TRP C 2 166 ? 216.993 211.978 164.703 1.00 39.01 381 TRP C O 1
ATOM 4953 N N . GLU C 2 167 ? 216.140 212.066 166.788 1.00 28.54 382 GLU C N 1
ATOM 4954 C CA . GLU C 2 167 ? 217.099 213.066 167.229 1.00 37.41 382 GLU C CA 1
ATOM 4955 C C . GLU C 2 167 ? 217.184 213.047 168.746 1.00 37.51 382 GLU C C 1
ATOM 4956 O O . GLU C 2 167 ? 216.164 212.929 169.427 1.00 35.73 382 GLU C O 1
ATOM 4962 N N . SER C 2 168 ? 218.404 213.166 169.262 1.00 39.01 383 SER C N 1
ATOM 4963 C CA . SER C 2 168 ? 218.653 213.266 170.692 1.00 41.63 383 SER C CA 1
ATOM 4964 C C . SER C 2 168 ? 219.349 214.585 170.982 1.00 47.57 383 SER C C 1
ATOM 4965 O O . SER C 2 168 ? 220.367 214.901 170.356 1.00 44.43 383 SER C O 1
ATOM 4968 N N . ASN C 2 169 ? 218.796 215.345 171.931 1.00 53.33 384 ASN C N 1
ATOM 4969 C CA . ASN C 2 169 ? 219.351 216.632 172.356 1.00 56.13 384 ASN C CA 1
ATOM 4970 C C . ASN C 2 169 ? 219.497 217.597 171.181 1.00 59.39 384 ASN C C 1
ATOM 4971 O O . ASN C 2 169 ? 220.452 218.371 171.103 1.00 59.20 384 ASN C O 1
ATOM 4976 N N . GLY C 2 170 ? 218.545 217.545 170.253 1.00 60.79 385 GLY C N 1
ATOM 4977 C CA . GLY C 2 170 ? 218.527 218.449 169.125 1.00 53.80 385 GLY C CA 1
ATOM 4978 C C . GLY C 2 170 ? 219.446 218.085 167.981 1.00 57.29 385 GLY C C 1
ATOM 4979 O O . GLY C 2 170 ? 219.481 218.817 166.984 1.00 55.59 385 GLY C O 1
ATOM 4980 N N . GLN C 2 171 ? 220.189 216.983 168.083 1.00 57.44 386 GLN C N 1
ATOM 4981 C CA . GLN C 2 171 ? 221.079 216.584 167.006 1.00 54.51 386 GLN C CA 1
ATOM 4982 C C . GLN C 2 171 ? 220.567 215.316 166.333 1.00 52.13 386 GLN C C 1
ATOM 4983 O O . GLN C 2 171 ? 220.011 214.443 167.007 1.00 54.47 386 GLN C O 1
ATOM 4989 N N . PRO C 2 172 ? 220.739 215.187 165.019 1.00 51.85 387 PRO C N 1
ATOM 4990 C CA . PRO C 2 172 ? 220.149 214.050 164.304 1.00 44.32 387 PRO C CA 1
ATOM 4991 C C . PRO C 2 172 ? 220.783 212.725 164.693 1.00 44.83 387 PRO C C 1
ATOM 4992 O O . PRO C 2 172 ? 221.953 212.650 165.076 1.00 50.83 387 PRO C O 1
ATOM 4996 N N . GLU C 2 173 ? 219.982 211.669 164.590 1.00 42.45 388 GLU C N 1
ATOM 4997 C CA . GLU C 2 173 ? 220.432 210.299 164.786 1.00 42.94 388 GLU C CA 1
ATOM 4998 C C . GLU C 2 173 ? 220.376 209.572 163.452 1.00 44.95 388 GLU C C 1
ATOM 4999 O O . GLU C 2 173 ? 219.367 209.645 162.745 1.00 46.32 388 GLU C O 1
ATOM 5005 N N . ASN C 2 174 ? 221.460 208.880 163.107 1.00 35.23 389 ASN C N 1
ATOM 5006 C CA . ASN C 2 174 ? 221.564 208.200 161.824 1.00 37.90 389 ASN C CA 1
ATOM 5007 C C . ASN C 2 174 ? 221.490 206.685 161.951 1.00 39.26 389 ASN C C 1
ATOM 5008 O O . ASN C 2 174 ? 221.651 205.981 160.949 1.00 39.44 389 ASN C O 1
ATOM 5013 N N . ASN C 2 175 ? 221.241 206.164 163.152 1.00 34.79 390 ASN C N 1
ATOM 5014 C CA . ASN C 2 175 ? 221.187 204.727 163.385 1.00 31.55 390 ASN C CA 1
ATOM 5015 C C . ASN C 2 175 ? 219.758 204.200 163.429 1.00 29.04 390 ASN C C 1
ATOM 5016 O O . ASN C 2 175 ? 219.467 203.261 164.176 1.00 31.34 390 ASN C O 1
ATOM 5021 N N . TYR C 2 176 ? 218.860 204.780 162.640 1.00 26.24 391 TYR C N 1
ATOM 5022 C CA . TYR C 2 176 ? 217.467 204.365 162.603 1.00 20.11 391 TYR C CA 1
ATOM 5023 C C . TYR C 2 176 ? 217.135 203.784 161.237 1.00 19.68 391 TYR C C 1
ATOM 5024 O O . TYR C 2 176 ? 217.632 204.257 160.211 1.00 26.40 391 TYR C O 1
ATOM 5033 N N . LYS C 2 177 ? 216.299 202.750 161.233 1.00 16.67 392 LYS C N 1
ATOM 5034 C CA . LYS C 2 177 ? 215.767 202.159 160.015 1.00 15.74 392 LYS C CA 1
ATOM 5035 C C . LYS C 2 177 ? 214.250 202.176 160.099 1.00 14.73 392 LYS C C 1
ATOM 5036 O O . LYS C 2 177 ? 213.678 201.794 161.124 1.00 15.41 392 LYS C O 1
ATOM 5042 N N . THR C 2 178 ? 213.603 202.618 159.027 1.00 14.45 393 THR C N 1
ATOM 5043 C CA . THR C 2 178 ? 212.165 202.839 159.007 1.00 11.12 393 THR C CA 1
ATOM 5044 C C . THR C 2 178 ? 211.508 201.869 158.035 1.00 13.53 393 THR C C 1
ATOM 5045 O O . THR C 2 178 ? 211.908 201.786 156.870 1.00 21.73 393 THR C O 1
ATOM 5049 N N . THR C 2 179 ? 210.511 201.136 158.519 1.00 10.14 394 THR C N 1
ATOM 5050 C CA . THR C 2 179 ? 209.785 200.209 157.670 1.00 14.40 394 THR C CA 1
ATOM 5051 C C . THR C 2 179 ? 208.907 200.973 156.681 1.00 15.25 394 THR C C 1
ATOM 5052 O O . THR C 2 179 ? 208.463 202.087 156.967 1.00 17.89 394 THR C O 1
ATOM 5056 N N . PRO C 2 180 ? 208.649 200.400 155.502 1.00 16.25 395 PRO C N 1
ATOM 5057 C CA . PRO C 2 180 ? 207.754 201.059 154.556 1.00 15.51 395 PRO C CA 1
ATOM 5058 C C . PRO C 2 180 ? 206.344 201.124 155.111 1.00 21.18 395 PRO C C 1
ATOM 5059 O O . PRO C 2 180 ? 205.966 200.315 155.975 1.00 25.93 395 PRO C O 1
ATOM 5063 N N . PRO C 2 181 ? 205.540 202.092 154.673 1.00 18.53 396 PRO C N 1
ATOM 5064 C CA . PRO C 2 181 ? 204.155 202.175 155.153 1.00 13.41 396 PRO C CA 1
ATOM 5065 C C . PRO C 2 181 ? 203.370 200.919 154.806 1.00 15.32 396 PRO C C 1
ATOM 5066 O O . PRO C 2 181 ? 203.458 200.397 153.693 1.00 25.08 396 PRO C O 1
ATOM 5070 N N . VAL C 2 182 ? 202.605 200.434 155.773 1.00 12.46 397 VAL C N 1
ATOM 5071 C CA . VAL C 2 182 ? 201.822 199.215 155.625 1.00 12.91 397 VAL C CA 1
ATOM 5072 C C . VAL C 2 182 ? 200.356 199.550 155.832 1.00 18.85 397 VAL C C 1
ATOM 5073 O O . VAL C 2 182 ? 199.982 200.212 156.804 1.00 26.45 397 VAL C O 1
ATOM 5077 N N . LEU C 2 183 ? 199.513 199.094 154.913 1.00 19.89 398 LEU C N 1
ATOM 5078 C CA . LEU C 2 183 ? 198.090 199.378 154.998 1.00 17.06 398 LEU C CA 1
ATOM 5079 C C . LEU C 2 183 ? 197.476 198.665 156.195 1.00 22.20 398 LEU C C 1
ATOM 5080 O O . LEU C 2 183 ? 197.702 197.472 156.406 1.00 30.08 398 LEU C O 1
ATOM 5085 N N . ASP C 2 184 ? 196.702 199.404 156.978 1.00 19.74 399 ASP C N 1
ATOM 5086 C CA . ASP C 2 184 ? 196.005 198.866 158.133 1.00 24.15 399 ASP C CA 1
ATOM 5087 C C . ASP C 2 184 ? 194.616 198.388 157.703 1.00 30.70 399 ASP C C 1
ATOM 5088 O O . ASP C 2 184 ? 194.315 198.305 156.507 1.00 33.03 399 ASP C O 1
ATOM 5093 N N . SER C 2 185 ? 193.762 198.065 158.673 1.00 34.27 400 SER C N 1
ATOM 5094 C CA . SER C 2 185 ? 192.398 197.660 158.350 1.00 41.76 400 SER C CA 1
ATOM 5095 C C . SER C 2 185 ? 191.550 198.861 157.953 1.00 43.37 400 SER C C 1
ATOM 5096 O O . SER C 2 185 ? 190.660 198.752 157.102 1.00 55.65 400 SER C O 1
ATOM 5099 N N . ASP C 2 186 ? 191.816 200.021 158.558 1.00 35.93 401 ASP C N 1
ATOM 5100 C CA . ASP C 2 186 ? 191.005 201.206 158.296 1.00 36.17 401 ASP C CA 1
ATOM 5101 C C . ASP C 2 186 ? 191.304 201.808 156.931 1.00 34.23 401 ASP C C 1
ATOM 5102 O O . ASP C 2 186 ? 190.595 202.716 156.485 1.00 42.64 401 ASP C O 1
ATOM 5107 N N . GLY C 2 187 ? 192.345 201.331 156.260 1.00 28.55 402 GLY C N 1
ATOM 5108 C CA . GLY C 2 187 ? 192.804 201.917 155.016 1.00 25.80 402 GLY C CA 1
ATOM 5109 C C . GLY C 2 187 ? 193.893 202.947 155.190 1.00 19.54 402 GLY C C 1
ATOM 5110 O O . GLY C 2 187 ? 194.595 203.258 154.216 1.00 19.65 402 GLY C O 1
ATOM 5111 N N . SER C 2 188 ? 194.061 203.497 156.387 1.00 15.56 403 SER C N 1
ATOM 5112 C CA . SER C 2 188 ? 195.198 204.350 156.679 1.00 15.06 403 SER C CA 1
ATOM 5113 C C . SER C 2 188 ? 196.443 203.498 156.875 1.00 15.99 403 SER C C 1
ATOM 5114 O O . SER C 2 188 ? 196.369 202.342 157.291 1.00 21.14 403 SER C O 1
ATOM 5117 N N . PHE C 2 189 ? 197.594 204.078 156.565 1.00 14.39 404 PHE C N 1
ATOM 5118 C CA . PHE C 2 189 ? 198.851 203.361 156.672 1.00 11.76 404 PHE C CA 1
ATOM 5119 C C . PHE C 2 189 ? 199.350 203.386 158.114 1.00 11.18 404 PHE C C 1
ATOM 5120 O O . PHE C 2 189 ? 198.890 204.168 158.946 1.00 21.62 404 PHE C O 1
ATOM 5128 N N . PHE C 2 190 ? 200.300 202.508 158.417 1.00 9.67 405 PHE C N 1
ATOM 5129 C CA . PHE C 2 190 ? 201.010 202.554 159.684 1.00 10.68 405 PHE C CA 1
ATOM 5130 C C . PHE C 2 190 ? 202.466 202.218 159.417 1.00 14.57 405 PHE C C 1
ATOM 5131 O O . PHE C 2 190 ? 202.789 201.493 158.474 1.00 27.39 405 PHE C O 1
ATOM 5139 N N . LEU C 2 191 ? 203.342 202.755 160.256 1.00 9.51 406 LEU C N 1
ATOM 5140 C CA . LEU C 2 191 ? 204.772 202.720 160.012 1.00 9.22 406 LEU C CA 1
ATOM 5141 C C . LEU C 2 191 ? 205.482 202.491 161.336 1.00 12.62 406 LEU C C 1
ATOM 5142 O O . LEU C 2 191 ? 204.939 202.761 162.408 1.00 20.76 406 LEU C O 1
ATOM 5147 N N . TYR C 2 192 ? 206.699 201.973 161.253 1.00 10.78 407 TYR C N 1
ATOM 5148 C CA . TYR C 2 192 ? 207.522 201.721 162.422 1.00 7.76 407 TYR C CA 1
ATOM 5149 C C . TYR C 2 192 ? 208.935 202.210 162.159 1.00 11.81 407 TYR C C 1
ATOM 5150 O O . TYR C 2 192 ? 209.446 202.103 161.042 1.00 19.78 407 TYR C O 1
ATOM 5159 N N . SER C 2 193 ? 209.567 202.749 163.195 1.00 9.25 408 SER C N 1
ATOM 5160 C CA . SER C 2 193 ? 210.928 203.259 163.093 1.00 9.80 408 SER C CA 1
ATOM 5161 C C . SER C 2 193 ? 211.735 202.725 164.263 1.00 11.43 408 SER C C 1
ATOM 5162 O O . SER C 2 193 ? 211.411 203.004 165.420 1.00 18.99 408 SER C O 1
ATOM 5165 N N . LYS C 2 194 ? 212.781 201.962 163.964 1.00 8.45 409 LYS C N 1
ATOM 5166 C CA . LYS C 2 194 ? 213.638 201.370 164.982 1.00 10.64 409 LYS C CA 1
ATOM 5167 C C . LYS C 2 194 ? 214.954 202.127 165.023 1.00 14.85 409 LYS C C 1
ATOM 5168 O O . LYS C 2 194 ? 215.707 202.116 164.046 1.00 21.01 409 LYS C O 1
ATOM 5174 N N . LEU C 2 195 ? 215.236 202.766 166.153 1.00 14.79 410 LEU C N 1
ATOM 5175 C CA . LEU C 2 195 ? 216.499 203.454 166.376 1.00 17.20 410 LEU C CA 1
ATOM 5176 C C . LEU C 2 195 ? 217.349 202.613 167.315 1.00 21.02 410 LEU C C 1
ATOM 5177 O O . LEU C 2 195 ? 216.962 202.380 168.463 1.00 22.94 410 LEU C O 1
ATOM 5182 N N . THR C 2 196 ? 218.501 202.164 166.831 1.00 24.20 411 THR C N 1
ATOM 5183 C CA . THR C 2 196 ? 219.421 201.356 167.621 1.00 21.57 411 THR C CA 1
ATOM 5184 C C . THR C 2 196 ? 220.454 202.280 168.252 1.00 26.77 411 THR C C 1
ATOM 5185 O O . THR C 2 196 ? 221.245 202.913 167.545 1.00 33.16 411 THR C O 1
ATOM 5189 N N . VAL C 2 197 ? 220.448 202.357 169.581 1.00 29.96 412 VAL C N 1
ATOM 5190 C CA . VAL C 2 197 ? 221.396 203.173 170.324 1.00 31.19 412 VAL C CA 1
ATOM 5191 C C . VAL C 2 197 ? 222.072 202.298 171.367 1.00 32.60 412 VAL C C 1
ATOM 5192 O O . VAL C 2 197 ? 221.551 201.257 171.771 1.00 36.81 412 VAL C O 1
ATOM 5196 N N . ASP C 2 198 ? 223.254 202.733 171.794 1.00 30.81 413 ASP C N 1
ATOM 5197 C CA . ASP C 2 198 ? 223.984 202.007 172.823 1.00 31.07 413 ASP C CA 1
ATOM 5198 C C . ASP C 2 198 ? 223.195 202.010 174.123 1.00 31.83 413 ASP C C 1
ATOM 5199 O O . ASP C 2 198 ? 222.538 202.994 174.467 1.00 39.11 413 ASP C O 1
ATOM 5204 N N . LYS C 2 199 ? 223.250 200.886 174.840 1.00 33.23 414 LYS C N 1
ATOM 5205 C CA . LYS C 2 199 ? 222.505 200.774 176.088 1.00 33.20 414 LYS C CA 1
ATOM 5206 C C . LYS C 2 199 ? 223.023 201.741 177.142 1.00 43.57 414 LYS C C 1
ATOM 5207 O O . LYS C 2 199 ? 222.263 202.158 178.021 1.00 50.91 414 LYS C O 1
ATOM 5213 N N . SER C 2 200 ? 224.307 202.099 177.078 1.00 41.94 415 SER C N 1
ATOM 5214 C CA . SER C 2 200 ? 224.835 203.106 177.990 1.00 38.63 415 SER C CA 1
ATOM 5215 C C . SER C 2 200 ? 224.156 204.450 177.770 1.00 45.20 415 SER C C 1
ATOM 5216 O O . SER C 2 200 ? 223.827 205.153 178.731 1.00 51.51 415 SER C O 1
ATOM 5219 N N . ARG C 2 201 ? 223.925 204.820 176.508 1.00 46.85 416 ARG C N 1
ATOM 5220 C CA . ARG C 2 201 ? 223.237 206.066 176.197 1.00 41.86 416 ARG C CA 1
ATOM 5221 C C . ARG C 2 201 ? 221.757 206.026 176.542 1.00 36.17 416 ARG C C 1
ATOM 5222 O O . ARG C 2 201 ? 221.116 207.081 176.550 1.00 38.88 416 ARG C O 1
ATOM 5230 N N . TRP C 2 202 ? 221.196 204.852 176.816 1.00 33.23 417 TRP C N 1
ATOM 5231 C CA . TRP C 2 202 ? 219.796 204.737 177.200 1.00 34.22 417 TRP C CA 1
ATOM 5232 C C . TRP C 2 202 ? 219.599 204.670 178.706 1.00 42.35 417 TRP C C 1
ATOM 5233 O O . TRP C 2 202 ? 218.656 205.271 179.228 1.00 41.48 417 TRP C O 1
ATOM 5244 N N . GLN C 2 203 ? 220.473 203.954 179.418 1.00 45.99 418 GLN C N 1
ATOM 5245 C CA . GLN C 2 203 ? 220.323 203.810 180.861 1.00 47.66 418 GLN C CA 1
ATOM 5246 C C . GLN C 2 203 ? 220.565 205.117 181.604 1.00 52.22 418 GLN C C 1
ATOM 5247 O O . GLN C 2 203 ? 220.086 205.271 182.731 1.00 54.50 418 GLN C O 1
ATOM 5253 N N . GLN C 2 204 ? 221.290 206.054 181.003 1.00 51.34 419 GLN C N 1
ATOM 5254 C CA . GLN C 2 204 ? 221.453 207.382 181.576 1.00 47.77 419 GLN C CA 1
ATOM 5255 C C . GLN C 2 204 ? 220.213 208.215 181.260 1.00 56.26 419 GLN C C 1
ATOM 5256 O O . GLN C 2 204 ? 219.196 207.706 180.780 1.00 56.24 419 GLN C O 1
ATOM 5262 N N . GLY C 2 205 ? 220.280 209.515 181.527 1.00 64.13 420 GLY C N 1
ATOM 5263 C CA . GLY C 2 205 ? 219.187 210.386 181.152 1.00 64.31 420 GLY C CA 1
ATOM 5264 C C . GLY C 2 205 ? 219.406 211.001 179.786 1.00 61.68 420 GLY C C 1
ATOM 5265 O O . GLY C 2 205 ? 220.078 212.028 179.657 1.00 61.69 420 GLY C O 1
ATOM 5266 N N . ASN C 2 206 ? 218.835 210.378 178.758 1.00 50.46 421 ASN C N 1
ATOM 5267 C CA . ASN C 2 206 ? 218.935 210.867 177.391 1.00 48.01 421 ASN C CA 1
ATOM 5268 C C . ASN C 2 206 ? 217.566 210.764 176.746 1.00 50.66 421 ASN C C 1
ATOM 5269 O O . ASN C 2 206 ? 216.916 209.719 176.835 1.00 56.48 421 ASN C O 1
ATOM 5274 N N . VAL C 2 207 ? 217.132 211.840 176.100 1.00 42.99 422 VAL C N 1
ATOM 5275 C CA . VAL C 2 207 ? 215.809 211.913 175.495 1.00 43.99 422 VAL C CA 1
ATOM 5276 C C . VAL C 2 207 ? 215.967 211.774 173.990 1.00 44.71 422 VAL C C 1
ATOM 5277 O O . VAL C 2 207 ? 216.596 212.620 173.342 1.00 45.53 422 VAL C O 1
ATOM 5281 N N . PHE C 2 208 ? 215.401 210.706 173.438 1.00 40.70 423 PHE C N 1
ATOM 5282 C CA . PHE C 2 208 ? 215.346 210.485 172.000 1.00 32.11 423 PHE C CA 1
ATOM 5283 C C . PHE C 2 208 ? 213.928 210.779 171.539 1.00 31.45 423 PHE C C 1
ATOM 5284 O O . PHE C 2 208 ? 212.971 210.210 172.073 1.00 36.92 423 PHE C O 1
ATOM 5292 N N . SER C 2 209 ? 213.792 211.660 170.556 1.00 26.79 424 SER C N 1
ATOM 5293 C CA . SER C 2 209 ? 212.492 212.112 170.086 1.00 27.99 424 SER C CA 1
ATOM 5294 C C . SER C 2 209 ? 212.277 211.659 168.649 1.00 26.64 424 SER C C 1
ATOM 5295 O O . SER C 2 209 ? 213.180 211.775 167.815 1.00 30.10 424 SER C O 1
ATOM 5298 N N . CYS C 2 210 ? 211.083 211.146 168.369 1.00 25.52 425 CYS C N 1
ATOM 5299 C CA . CYS C 2 210 ? 210.719 210.693 167.034 1.00 23.02 425 CYS C CA 1
ATOM 5300 C C . CYS C 2 210 ? 210.126 211.864 166.259 1.00 23.38 425 CYS C C 1
ATOM 5301 O O . CYS C 2 210 ? 209.088 212.408 166.646 1.00 30.89 425 CYS C O 1
ATOM 5304 N N . SER C 2 211 ? 210.783 212.245 165.168 1.00 19.21 426 SER C N 1
ATOM 5305 C CA . SER C 2 211 ? 210.393 213.404 164.369 1.00 24.31 426 SER C CA 1
ATOM 5306 C C . SER C 2 211 ? 209.568 212.919 163.184 1.00 26.58 426 SER C C 1
ATOM 5307 O O . SER C 2 211 ? 210.107 212.366 162.224 1.00 35.61 426 SER C O 1
ATOM 5310 N N . VAL C 2 212 ? 208.260 213.140 163.245 1.00 21.83 427 VAL C N 1
ATOM 5311 C CA . VAL C 2 212 ? 207.324 212.649 162.242 1.00 18.91 427 VAL C CA 1
ATOM 5312 C C . VAL C 2 212 ? 206.841 213.833 161.422 1.00 24.23 427 VAL C C 1
ATOM 5313 O O . VAL C 2 212 ? 206.291 214.793 161.972 1.00 37.03 427 VAL C O 1
ATOM 5317 N N . MET C 2 213 ? 207.034 213.767 160.108 1.00 21.84 428 MET C N 1
ATOM 5318 C CA . MET C 2 213 ? 206.626 214.832 159.199 1.00 27.61 428 MET C CA 1
ATOM 5319 C C . MET C 2 213 ? 205.615 214.265 158.214 1.00 26.84 428 MET C C 1
ATOM 5320 O O . MET C 2 213 ? 205.968 213.450 157.356 1.00 34.97 428 MET C O 1
ATOM 5325 N N . HIS C 2 214 ? 204.362 214.693 158.341 1.00 24.17 429 HIS C N 1
ATOM 5326 C CA . HIS C 2 214 ? 203.294 214.277 157.446 1.00 25.08 429 HIS C CA 1
ATOM 5327 C C . HIS C 2 214 ? 202.483 215.497 157.045 1.00 27.88 429 HIS C C 1
ATOM 5328 O O . HIS C 2 214 ? 202.355 216.455 157.810 1.00 33.75 429 HIS C O 1
ATOM 5335 N N . GLU C 2 215 ? 201.928 215.451 155.834 1.00 24.92 430 GLU C N 1
ATOM 5336 C CA . GLU C 2 215 ? 201.179 216.579 155.294 1.00 27.53 430 GLU C CA 1
ATOM 5337 C C . GLU C 2 215 ? 199.881 216.854 156.041 1.00 30.19 430 GLU C C 1
ATOM 5338 O O . GLU C 2 215 ? 199.305 217.931 155.862 1.00 36.36 430 GLU C O 1
ATOM 5344 N N . ALA C 2 216 ? 199.406 215.919 156.862 1.00 30.63 431 ALA C N 1
ATOM 5345 C CA . ALA C 2 216 ? 198.156 216.098 157.585 1.00 26.96 431 ALA C CA 1
ATOM 5346 C C . ALA C 2 216 ? 198.341 216.640 158.994 1.00 33.13 431 ALA C C 1
ATOM 5347 O O . ALA C 2 216 ? 197.378 217.154 159.572 1.00 43.53 431 ALA C O 1
ATOM 5349 N N . LEU C 2 217 ? 199.539 216.533 159.559 1.00 30.52 432 LEU C N 1
ATOM 5350 C CA . LEU C 2 217 ? 199.792 217.073 160.883 1.00 31.06 432 LEU C CA 1
ATOM 5351 C C . LEU C 2 217 ? 199.825 218.596 160.843 1.00 38.69 432 LEU C C 1
ATOM 5352 O O . LEU C 2 217 ? 200.097 219.213 159.810 1.00 39.48 432 LEU C O 1
ATOM 5357 N N . HIS C 2 218 ? 199.538 219.205 161.990 1.00 39.46 433 HIS C N 1
ATOM 5358 C CA . HIS C 2 218 ? 199.650 220.651 162.102 1.00 39.45 433 HIS C CA 1
ATOM 5359 C C . HIS C 2 218 ? 201.112 221.059 162.000 1.00 40.60 433 HIS C C 1
ATOM 5360 O O . HIS C 2 218 ? 201.971 220.495 162.684 1.00 40.88 433 HIS C O 1
ATOM 5367 N N . ASN C 2 219 ? 201.391 222.028 161.126 1.00 38.21 434 ASN C N 1
ATOM 5368 C CA . ASN C 2 219 ? 202.741 222.486 160.799 1.00 40.10 434 ASN C CA 1
ATOM 5369 C C . ASN C 2 219 ? 203.609 221.375 160.217 1.00 46.66 434 ASN C C 1
ATOM 5370 O O . ASN C 2 219 ? 204.835 221.516 160.156 1.00 54.08 434 ASN C O 1
ATOM 5375 N N . HIS C 2 220 ? 202.983 220.276 159.784 1.00 38.88 435 HIS C N 1
ATOM 5376 C CA . HIS C 2 220 ? 203.663 219.150 159.137 1.00 29.91 435 HIS C CA 1
ATOM 5377 C C . HIS C 2 220 ? 204.768 218.568 160.016 1.00 28.93 435 HIS C C 1
ATOM 5378 O O . HIS C 2 220 ? 205.834 218.191 159.528 1.00 31.89 435 HIS C O 1
ATOM 5385 N N . TYR C 2 221 ? 204.520 218.489 161.322 1.00 29.34 436 TYR C N 1
ATOM 5386 C CA . TYR C 2 221 ? 205.552 218.010 162.230 1.00 26.04 436 TYR C CA 1
ATOM 5387 C C . TYR C 2 221 ? 204.917 217.537 163.528 1.00 26.42 436 TYR C C 1
ATOM 5388 O O . TYR C 2 221 ? 203.923 218.101 163.992 1.00 34.74 436 TYR C O 1
ATOM 5397 N N . THR C 2 222 ? 205.514 216.499 164.108 1.00 20.88 437 THR C N 1
ATOM 5398 C CA . THR C 2 222 ? 205.178 216.024 165.442 1.00 26.42 437 THR C CA 1
ATOM 5399 C C . THR C 2 222 ? 206.432 215.420 166.049 1.00 27.23 437 THR C C 1
ATOM 5400 O O . THR C 2 222 ? 207.175 214.710 165.369 1.00 29.60 437 THR C O 1
ATOM 5404 N N . GLN C 2 223 ? 206.664 215.705 167.325 1.00 27.28 438 GLN C N 1
ATOM 5405 C CA . GLN C 2 223 ? 207.877 215.281 168.012 1.00 24.11 438 GLN C CA 1
ATOM 5406 C C . GLN C 2 223 ? 207.476 214.621 169.322 1.00 25.89 438 GLN C C 1
ATOM 5407 O O . GLN C 2 223 ? 207.075 215.307 170.267 1.00 38.29 438 GLN C O 1
ATOM 5413 N N . LYS C 2 224 ? 207.581 213.297 169.378 1.00 20.92 439 LYS C N 1
ATOM 5414 C CA . LYS C 2 224 ? 207.230 212.528 170.564 1.00 28.47 439 LYS C CA 1
ATOM 5415 C C . LYS C 2 224 ? 208.506 212.118 171.284 1.00 31.02 439 LYS C C 1
ATOM 5416 O O . LYS C 2 224 ? 209.340 211.404 170.719 1.00 28.05 439 LYS C O 1
ATOM 5422 N N . SER C 2 225 ? 208.652 212.566 172.527 1.00 36.19 440 SER C N 1
ATOM 5423 C CA . SER C 2 225 ? 209.839 212.263 173.312 1.00 33.48 440 SER C CA 1
ATOM 5424 C C . SER C 2 225 ? 209.747 210.863 173.902 1.00 37.28 440 SER C C 1
ATOM 5425 O O . SER C 2 225 ? 208.654 210.353 174.163 1.00 39.44 440 SER C O 1
ATOM 5428 N N . LEU C 2 226 ? 210.905 210.243 174.112 1.00 39.08 441 LEU C N 1
ATOM 5429 C CA . LEU C 2 226 ? 210.980 208.900 174.674 1.00 39.23 441 LEU C CA 1
ATOM 5430 C C . LEU C 2 226 ? 212.306 208.747 175.400 1.00 42.53 441 LEU C C 1
ATOM 5431 O O . LEU C 2 226 ? 213.368 208.874 174.786 1.00 42.56 441 LEU C O 1
ATOM 5436 N N . ASP C 2 227 ? 212.240 208.478 176.703 1.00 43.33 442 ASP C N 1
ATOM 5437 C CA . ASP C 2 227 ? 213.422 208.281 177.528 1.00 44.11 442 ASP C CA 1
ATOM 5438 C C . ASP C 2 227 ? 213.138 207.184 178.550 1.00 52.86 442 ASP C C 1
ATOM 5439 O O . ASP C 2 227 ? 212.089 206.536 178.518 1.00 54.50 442 ASP C O 1
ATOM 5444 N N . LYS C 2 228 ? 214.092 206.969 179.461 1.00 53.82 443 LYS C N 1
ATOM 5445 C CA . LYS C 2 228 ? 214.003 205.850 180.395 1.00 47.64 443 LYS C CA 1
ATOM 5446 C C . LYS C 2 228 ? 212.825 205.975 181.353 1.00 53.46 443 LYS C C 1
ATOM 5447 O O . LYS C 2 228 ? 212.266 204.953 181.766 1.00 58.07 443 LYS C O 1
ATOM 5453 N N . SER C 2 229 ? 212.431 207.198 181.710 1.00 57.97 444 SER C N 1
ATOM 5454 C CA . SER C 2 229 ? 211.351 207.379 182.675 1.00 69.88 444 SER C CA 1
ATOM 5455 C C . SER C 2 229 ? 210.010 206.919 182.113 1.00 71.66 444 SER C C 1
ATOM 5456 O O . SER C 2 229 ? 209.165 206.407 182.856 1.00 72.31 444 SER C O 1
ATOM 5459 N N . THR C 2 230 ? 209.794 207.092 180.813 1.00 68.38 445 THR C N 1
ATOM 5460 C CA . THR C 2 230 ? 208.524 206.715 180.199 1.00 70.87 445 THR C CA 1
ATOM 5461 C C . THR C 2 230 ? 208.390 205.200 180.108 1.00 69.47 445 THR C C 1
ATOM 5462 O O . THR C 2 230 ? 207.377 204.633 180.517 1.00 67.63 445 THR C O 1
ATOM 5466 N N . GLY D 2 22 ? 207.734 262.829 142.262 1.00 168.83 237 GLY D N 1
ATOM 5467 C CA . GLY D 2 22 ? 208.583 261.676 142.495 1.00 177.26 237 GLY D CA 1
ATOM 5468 C C . GLY D 2 22 ? 208.151 260.845 143.688 1.00 184.14 237 GLY D C 1
ATOM 5469 O O . GLY D 2 22 ? 208.481 261.174 144.827 1.00 185.83 237 GLY D O 1
ATOM 5470 N N . PRO D 2 23 ? 207.405 259.772 143.431 1.00 186.79 238 PRO D N 1
ATOM 5471 C CA . PRO D 2 23 ? 206.957 258.907 144.527 1.00 189.08 238 PRO D CA 1
ATOM 5472 C C . PRO D 2 23 ? 208.118 258.185 145.191 1.00 190.09 238 PRO D C 1
ATOM 5473 O O . PRO D 2 23 ? 209.147 257.903 144.571 1.00 191.00 238 PRO D O 1
ATOM 5477 N N . SER D 2 24 ? 207.940 257.887 146.474 1.00 190.34 239 SER D N 1
ATOM 5478 C CA . SER D 2 24 ? 208.957 257.207 147.260 1.00 193.93 239 SER D CA 1
ATOM 5479 C C . SER D 2 24 ? 208.799 255.695 147.150 1.00 192.47 239 SER D C 1
ATOM 5480 O O . SER D 2 24 ? 207.711 255.181 146.874 1.00 190.07 239 SER D O 1
ATOM 5483 N N . VAL D 2 25 ? 209.903 254.984 147.369 1.00 193.20 240 VAL D N 1
ATOM 5484 C CA . VAL D 2 25 ? 209.946 253.530 147.277 1.00 192.30 240 VAL D CA 1
ATOM 5485 C C . VAL D 2 25 ? 210.407 252.971 148.616 1.00 187.86 240 VAL D C 1
ATOM 5486 O O . VAL D 2 25 ? 211.445 253.386 149.145 1.00 182.37 240 VAL D O 1
ATOM 5490 N N . PHE D 2 26 ? 209.632 252.036 149.161 1.00 187.76 241 PHE D N 1
ATOM 5491 C CA . PHE D 2 26 ? 209.967 251.338 150.392 1.00 183.55 241 PHE D CA 1
ATOM 5492 C C . PHE D 2 26 ? 209.759 249.844 150.191 1.00 177.71 241 PHE D C 1
ATOM 5493 O O . PHE D 2 26 ? 208.907 249.421 149.407 1.00 175.34 241 PHE D O 1
ATOM 5501 N N . LEU D 2 27 ? 210.550 249.047 150.906 1.00 177.25 242 LEU D N 1
ATOM 5502 C CA . LEU D 2 27 ? 210.498 247.597 150.798 1.00 171.47 242 LEU D CA 1
ATOM 5503 C C . LEU D 2 27 ? 210.414 246.982 152.186 1.00 164.65 242 LEU D C 1
ATOM 5504 O O . LEU D 2 27 ? 211.112 247.410 153.110 1.00 160.70 242 LEU D O 1
ATOM 5509 N N . PHE D 2 28 ? 209.555 245.975 152.325 1.00 162.47 243 PHE D N 1
ATOM 5510 C CA . PHE D 2 28 ? 209.366 245.266 153.582 1.00 161.78 243 PHE D CA 1
ATOM 5511 C C . PHE D 2 28 ? 209.633 243.782 153.368 1.00 157.83 243 PHE D C 1
ATOM 5512 O O . PHE D 2 28 ? 209.010 243.168 152.485 1.00 152.50 243 PHE D O 1
ATOM 5520 N N . PRO D 2 29 ? 210.535 243.170 154.128 1.00 152.70 244 PRO D N 1
ATOM 5521 C CA . PRO D 2 29 ? 210.788 241.736 153.978 1.00 140.94 244 PRO D CA 1
ATOM 5522 C C . PRO D 2 29 ? 209.620 240.925 154.505 1.00 137.53 244 PRO D C 1
ATOM 5523 O O . PRO D 2 29 ? 208.822 241.428 155.312 1.00 136.19 244 PRO D O 1
ATOM 5527 N N . PRO D 2 30 ? 209.470 239.676 154.062 1.00 133.20 245 PRO D N 1
ATOM 5528 C CA . PRO D 2 30 ? 208.410 238.826 154.615 1.00 121.84 245 PRO D CA 1
ATOM 5529 C C . PRO D 2 30 ? 208.632 238.569 156.096 1.00 109.10 245 PRO D C 1
ATOM 5530 O O . PRO D 2 30 ? 209.766 238.507 156.575 1.00 109.07 245 PRO D O 1
ATO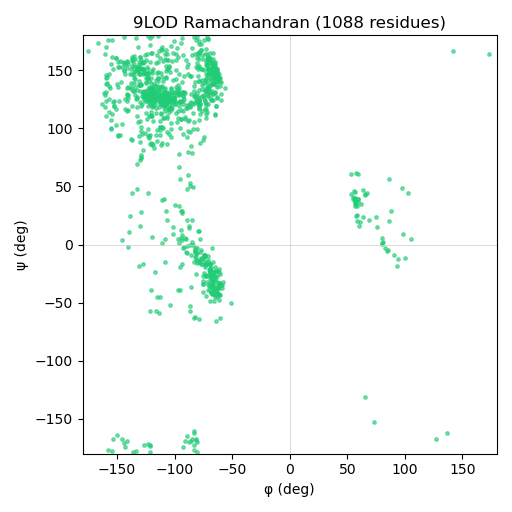M 5534 N N . LYS D 2 31 ? 207.527 238.430 156.824 1.00 103.32 246 LYS D N 1
ATOM 5535 C CA . LYS D 2 31 ? 207.615 238.171 158.250 1.00 97.79 246 LYS D CA 1
ATOM 5536 C C . LYS D 2 31 ? 208.225 236.791 158.498 1.00 98.23 246 LYS D C 1
ATOM 5537 O O . LYS D 2 31 ? 208.063 235.878 157.684 1.00 99.26 246 LYS D O 1
ATOM 5543 N N . PRO D 2 32 ? 208.955 236.627 159.606 1.00 91.51 247 PRO D N 1
ATOM 5544 C CA . PRO D 2 32 ? 209.617 235.337 159.869 1.00 81.52 247 PRO D CA 1
ATOM 5545 C C . PRO D 2 32 ? 208.666 234.158 159.955 1.00 82.94 247 PRO D C 1
ATOM 5546 O O . PRO D 2 32 ? 209.033 233.049 159.544 1.00 85.20 247 PRO D O 1
ATOM 5550 N N . LYS D 2 33 ? 207.456 234.361 160.482 1.00 84.16 248 LYS D N 1
ATOM 5551 C CA . LYS D 2 33 ? 206.503 233.263 160.587 1.00 88.89 248 LYS D CA 1
ATOM 5552 C C . LYS D 2 33 ? 206.143 232.710 159.214 1.00 94.29 248 LYS D C 1
ATOM 5553 O O . LYS D 2 33 ? 206.075 231.491 159.027 1.00 90.98 248 LYS D O 1
ATOM 5559 N N . ASP D 2 34 ? 205.925 233.592 158.237 1.00 99.59 249 ASP D N 1
ATOM 5560 C CA . ASP D 2 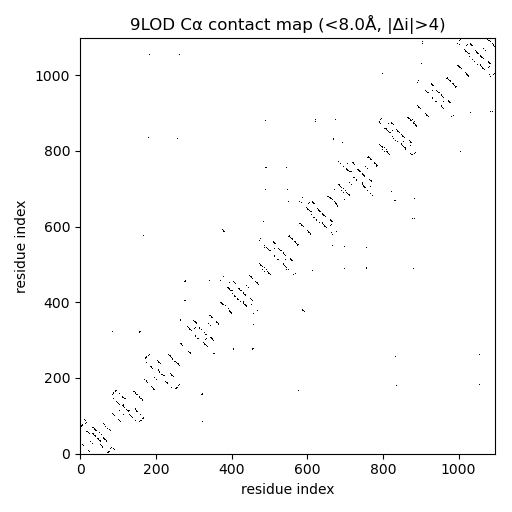34 ? 205.570 233.138 156.897 1.00 100.51 249 ASP D CA 1
ATOM 5561 C C . ASP D 2 34 ? 206.705 232.348 156.256 1.00 95.55 249 ASP D C 1
ATOM 5562 O O . ASP D 2 34 ? 206.464 231.355 155.560 1.00 100.93 249 ASP D O 1
ATOM 5567 N N . THR D 2 35 ? 207.948 232.772 156.476 1.00 87.98 250 THR D N 1
ATOM 5568 C CA . THR D 2 35 ? 209.086 232.093 155.872 1.00 82.95 250 THR D CA 1
ATOM 5569 C C . THR D 2 35 ? 209.534 230.863 156.648 1.00 83.31 250 THR D C 1
ATOM 5570 O O . THR D 2 35 ? 210.353 230.096 156.132 1.00 77.31 250 THR D O 1
ATOM 5574 N N . LEU D 2 36 ? 209.032 230.652 157.864 1.00 90.22 251 LEU D N 1
ATOM 5575 C CA . LEU D 2 36 ? 209.474 229.535 158.686 1.00 88.64 251 LEU D CA 1
ATOM 5576 C C . LEU D 2 36 ? 208.413 228.460 158.890 1.00 91.63 251 LEU D C 1
ATOM 5577 O O . LEU D 2 36 ? 208.677 227.482 159.597 1.00 84.04 251 LEU D O 1
ATOM 5582 N N . MET D 2 37 ? 207.229 228.605 158.301 1.00 94.68 252 MET D N 1
ATOM 5583 C CA . MET D 2 37 ? 206.220 227.552 158.302 1.00 98.24 252 MET D CA 1
ATOM 5584 C C . MET D 2 37 ? 205.873 227.208 156.862 1.00 99.36 252 MET D C 1
ATOM 5585 O O . MET D 2 37 ? 205.451 228.081 156.096 1.00 98.42 252 MET D O 1
ATOM 5590 N N . ILE D 2 38 ? 206.041 225.933 156.500 1.00 102.72 253 ILE D N 1
ATOM 5591 C CA . ILE D 2 38 ? 205.709 225.482 155.153 1.00 99.85 253 ILE D CA 1
ATOM 5592 C C . ILE D 2 38 ? 204.209 225.562 154.888 1.00 97.56 253 ILE D C 1
ATOM 5593 O O . ILE D 2 38 ? 203.791 225.671 153.730 1.00 97.19 253 ILE D O 1
ATOM 5598 N N . SER D 2 39 ? 203.384 225.533 155.938 1.00 97.59 254 SER D N 1
ATOM 5599 C CA . SER D 2 39 ? 201.940 225.627 155.760 1.00 104.27 254 SER D CA 1
ATOM 5600 C C . SER D 2 39 ? 201.499 227.006 155.287 1.00 114.00 254 SER D C 1
ATOM 5601 O O . SER D 2 39 ? 200.401 227.134 154.734 1.00 117.18 254 SER D O 1
ATOM 5604 N N . ARG D 2 40 ? 202.318 228.033 155.488 1.00 110.54 255 ARG D N 1
ATOM 5605 C CA . ARG D 2 40 ? 202.008 229.386 155.057 1.00 111.27 255 ARG D CA 1
ATOM 5606 C C . ARG D 2 40 ? 202.850 229.758 153.844 1.00 112.60 255 ARG D C 1
ATOM 5607 O O . ARG D 2 40 ? 203.846 229.104 153.525 1.00 108.37 255 ARG D O 1
ATOM 5615 N N . THR D 2 41 ? 202.428 230.821 153.161 1.00 116.71 256 THR D N 1
ATOM 5616 C CA . THR D 2 41 ? 203.121 231.316 151.979 1.00 118.51 256 THR D CA 1
ATOM 5617 C C . THR D 2 41 ? 203.808 232.631 152.306 1.00 117.62 256 THR D C 1
ATOM 5618 O O . THR D 2 41 ? 203.123 233.609 152.640 1.00 117.22 256 THR D O 1
ATOM 5622 N N . PRO D 2 42 ? 205.136 232.709 152.234 1.00 117.14 257 PRO D N 1
ATOM 5623 C CA . PRO D 2 42 ? 205.808 233.984 152.508 1.00 115.15 257 PRO D CA 1
ATOM 5624 C C . PRO D 2 42 ? 205.566 234.982 151.390 1.00 126.28 257 PRO D C 1
ATOM 5625 O O . PRO D 2 42 ? 205.629 234.645 150.207 1.00 135.13 257 PRO D O 1
ATOM 5629 N N . GLU D 2 43 ? 205.284 236.224 151.779 1.00 125.92 258 GLU D N 1
ATOM 5630 C CA . GLU D 2 43 ? 204.964 237.288 150.836 1.00 133.98 258 GLU D CA 1
ATOM 5631 C C . GLU D 2 43 ? 205.848 238.489 151.133 1.00 136.35 258 GLU D C 1
ATOM 5632 O O . GLU D 2 43 ? 205.811 239.028 152.244 1.00 133.52 258 GLU D O 1
ATOM 5638 N N . VAL D 2 44 ? 206.631 238.911 150.144 1.00 143.67 259 VAL D N 1
ATOM 5639 C CA . VAL D 2 44 ? 207.462 240.106 150.251 1.00 148.91 259 VAL D CA 1
ATOM 5640 C C . VAL D 2 44 ? 206.673 241.291 149.709 1.00 159.48 259 VAL D C 1
ATOM 5641 O O . VAL D 2 44 ? 206.119 241.233 148.603 1.00 161.85 259 VAL D O 1
ATOM 5645 N N . THR D 2 45 ? 206.593 242.357 150.499 1.00 161.36 260 THR D N 1
ATOM 5646 C CA . THR D 2 45 ? 205.713 243.483 150.215 1.00 168.14 260 THR D CA 1
ATOM 5647 C C . THR D 2 45 ? 206.543 244.692 149.806 1.00 172.50 260 THR D C 1
ATOM 5648 O O . THR D 2 45 ? 207.385 245.160 150.579 1.00 171.04 260 THR D O 1
ATOM 5652 N N . CYS D 2 46 ? 206.294 245.197 148.601 1.00 175.60 261 CYS D N 1
ATOM 5653 C CA . CYS D 2 46 ? 206.902 246.426 148.107 1.00 177.01 261 CYS D CA 1
ATOM 5654 C C . CYS D 2 46 ? 205.849 247.524 148.159 1.00 181.07 261 CYS D C 1
ATOM 5655 O O . CYS D 2 46 ? 204.769 247.377 147.579 1.00 181.71 261 CYS D O 1
ATOM 5658 N N . VAL D 2 47 ? 206.162 248.616 148.851 1.00 180.90 262 VAL D N 1
ATOM 5659 C CA . VAL D 2 47 ? 205.222 249.706 149.085 1.00 184.19 262 VAL D CA 1
ATOM 5660 C C . VAL D 2 47 ? 205.736 250.953 148.381 1.00 186.26 262 VAL D C 1
ATOM 5661 O O . VAL D 2 47 ? 206.883 251.363 148.591 1.00 186.25 262 VAL D O 1
ATOM 5665 N N . VAL D 2 48 ? 204.890 251.553 147.549 1.00 188.52 263 VAL D N 1
ATOM 5666 C CA . VAL D 2 48 ? 205.194 252.811 146.878 1.00 190.90 263 VAL D CA 1
ATOM 5667 C C . VAL D 2 48 ? 204.157 253.833 147.319 1.00 192.56 263 VAL D C 1
ATOM 5668 O O . VAL D 2 48 ? 202.956 253.647 147.085 1.00 188.68 263 VAL D O 1
ATOM 5672 N N . VAL D 2 49 ? 204.618 254.910 147.952 1.00 195.12 264 VAL D N 1
ATOM 5673 C CA . VAL D 2 49 ? 203.726 255.939 148.473 1.00 193.83 264 VAL D CA 1
ATOM 5674 C C . VAL D 2 49 ? 204.069 257.279 147.837 1.00 195.42 264 VAL D C 1
ATOM 5675 O O . VAL D 2 49 ? 205.011 257.376 147.041 1.00 195.33 264 VAL D O 1
ATOM 5679 N N . ASP D 2 50 ? 203.301 258.315 148.190 1.00 195.27 265 ASP D N 1
ATOM 5680 C CA . ASP D 2 50 ? 203.483 259.673 147.669 1.00 192.12 265 ASP D CA 1
ATOM 5681 C C . ASP D 2 50 ? 203.410 259.703 146.143 1.00 192.93 265 ASP D C 1
ATOM 5682 O O . ASP D 2 50 ? 204.153 260.429 145.481 1.00 191.58 265 ASP D O 1
ATOM 5687 N N . VAL D 2 51 ? 202.501 258.912 145.582 1.00 196.27 266 VAL D N 1
ATOM 5688 C CA . VAL D 2 51 ? 202.322 258.857 144.135 1.00 196.22 266 VAL D CA 1
ATOM 5689 C C . VAL D 2 51 ? 201.482 260.051 143.703 1.00 193.81 266 VAL D C 1
ATOM 5690 O O . VAL D 2 51 ? 200.360 260.241 144.186 1.00 194.33 266 VAL D O 1
ATOM 5694 N N . SER D 2 52 ? 202.024 260.859 142.796 1.00 189.87 267 SER D N 1
ATOM 5695 C CA . SER D 2 52 ? 201.305 262.024 142.305 1.00 187.22 267 SER D CA 1
ATOM 5696 C C . SER D 2 52 ? 200.115 261.601 141.449 1.00 192.33 267 SER D C 1
ATOM 5697 O O . SER D 2 52 ? 200.149 260.583 140.753 1.00 192.56 267 SER D O 1
ATOM 5700 N N . HIS D 2 53 ? 199.049 262.401 141.514 1.00 194.45 268 HIS D N 1
ATOM 5701 C CA . HIS D 2 53 ? 197.848 262.109 140.742 1.00 192.09 268 HIS D CA 1
ATOM 5702 C C . HIS D 2 53 ? 198.033 262.385 139.256 1.00 193.09 268 HIS D C 1
ATOM 5703 O O . HIS D 2 53 ? 197.231 261.906 138.446 1.00 193.49 268 HIS D O 1
ATOM 5710 N N . GLU D 2 54 ? 199.060 263.153 138.882 1.00 195.36 269 GLU D N 1
ATOM 5711 C CA . GLU D 2 54 ? 199.312 263.421 137.470 1.00 193.00 269 GLU D CA 1
ATOM 5712 C C . GLU D 2 54 ? 199.732 262.157 136.729 1.00 190.42 269 GLU D C 1
ATOM 5713 O O . GLU D 2 54 ? 199.289 261.917 135.600 1.00 187.45 269 GLU D O 1
ATOM 5719 N N . ASP D 2 55 ? 200.582 261.338 137.345 1.00 190.80 270 ASP D N 1
ATOM 5720 C CA . ASP D 2 55 ? 201.052 260.084 136.757 1.00 190.55 270 ASP D CA 1
ATOM 5721 C C . ASP D 2 55 ? 200.857 258.967 137.774 1.00 191.28 270 ASP D C 1
ATOM 5722 O O . ASP D 2 55 ? 201.821 258.503 138.398 1.00 189.64 270 ASP D O 1
ATOM 5727 N N . PRO D 2 56 ? 199.616 258.506 137.966 1.00 194.49 271 PRO D N 1
ATOM 5728 C CA . PRO D 2 56 ? 199.367 257.453 138.959 1.00 195.47 271 PRO D CA 1
ATOM 5729 C C . PRO D 2 56 ? 199.645 256.045 138.458 1.00 191.18 271 PRO D C 1
ATOM 5730 O O . PRO D 2 56 ? 199.566 255.100 139.256 1.00 188.11 271 PRO D O 1
ATOM 5734 N N . GLU D 2 57 ? 199.965 255.872 137.178 1.00 188.52 272 GLU D N 1
ATOM 5735 C CA . GLU D 2 57 ? 200.239 254.548 136.632 1.00 183.10 272 GLU D CA 1
ATOM 5736 C C . GLU D 2 57 ? 201.657 254.128 137.002 1.00 187.99 272 GLU D C 1
ATOM 5737 O O . GLU D 2 57 ? 202.624 254.816 136.657 1.00 186.92 272 GLU D O 1
ATOM 5743 N N . VAL D 2 58 ? 201.778 253.004 137.703 1.00 192.15 273 VAL D N 1
ATOM 5744 C CA . VAL D 2 58 ? 203.061 252.476 138.151 1.00 188.22 273 VAL D CA 1
ATOM 5745 C C . VAL D 2 58 ? 203.215 251.062 137.610 1.00 179.36 273 VAL D C 1
ATOM 5746 O O . VAL D 2 58 ? 202.333 250.218 137.807 1.00 175.15 273 VAL D O 1
ATOM 5750 N N . LYS D 2 59 ? 204.332 250.806 136.936 1.00 180.62 274 LYS D N 1
ATOM 5751 C CA . LYS D 2 59 ? 204.657 249.488 136.411 1.00 182.46 274 LYS D CA 1
ATOM 5752 C C . LYS D 2 59 ? 205.724 248.854 137.293 1.00 187.28 274 LYS D C 1
ATOM 5753 O O . LYS D 2 59 ? 206.744 249.484 137.590 1.00 187.38 274 LYS D O 1
ATOM 5759 N N . PHE D 2 60 ? 205.489 247.612 137.705 1.00 187.84 275 PHE D N 1
ATOM 5760 C CA . PHE D 2 60 ? 206.357 246.921 138.646 1.00 183.60 275 PHE D CA 1
ATOM 5761 C C . PHE D 2 60 ? 207.089 245.778 137.958 1.00 178.49 275 PHE D C 1
ATOM 5762 O O . PHE D 2 60 ? 206.497 245.025 137.179 1.00 173.53 275 PHE D O 1
ATOM 5770 N N . ASN D 2 61 ? 208.382 245.658 138.252 1.00 177.81 276 ASN D N 1
ATOM 5771 C CA . ASN D 2 61 ? 209.216 2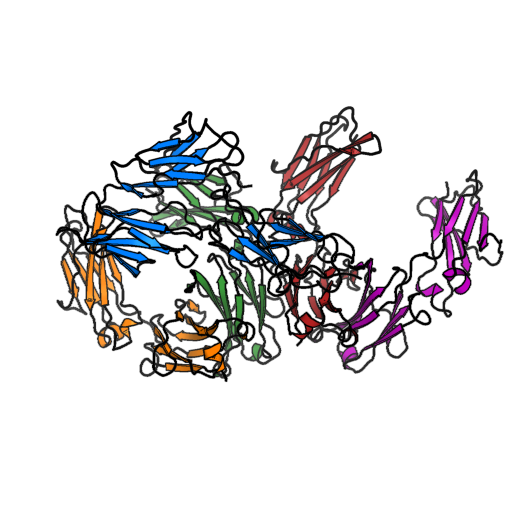44.582 137.741 1.00 176.49 276 ASN D CA 1
ATOM 5772 C C . ASN D 2 61 ? 209.988 243.962 138.896 1.00 175.70 276 ASN D C 1
ATOM 5773 O O . ASN D 2 61 ? 210.508 244.676 139.758 1.00 176.08 276 ASN D O 1
ATOM 5778 N N . TRP D 2 62 ? 210.061 242.634 138.910 1.00 172.26 277 TRP D N 1
ATOM 5779 C CA . TRP D 2 62 ? 210.731 241.900 139.972 1.00 169.37 277 TRP D CA 1
ATOM 5780 C C . TRP D 2 62 ? 211.819 241.009 139.388 1.00 170.93 277 TRP D C 1
ATOM 5781 O O . TRP D 2 62 ? 211.690 240.488 138.276 1.00 170.94 277 TRP D O 1
ATOM 5792 N N . TYR D 2 63 ? 212.895 240.840 140.153 1.00 170.84 278 TYR D N 1
ATOM 5793 C CA . TYR D 2 63 ? 214.043 240.051 139.734 1.00 170.96 278 TYR D CA 1
ATOM 5794 C C . TYR D 2 63 ? 214.321 238.957 140.754 1.00 171.33 278 TYR D C 1
ATOM 5795 O O . TYR D 2 63 ? 214.161 239.163 141.961 1.00 167.36 278 TYR D O 1
ATOM 5804 N N . VAL D 2 64 ? 214.735 237.794 140.259 1.00 173.26 279 VAL D N 1
ATOM 5805 C CA . VAL D 2 64 ? 215.194 236.684 141.087 1.00 169.12 279 VAL D CA 1
ATOM 5806 C C . VAL D 2 64 ? 216.608 236.366 140.618 1.00 170.43 279 VAL D C 1
ATOM 5807 O O . VAL D 2 64 ? 216.794 235.683 139.603 1.00 170.41 279 VAL D O 1
ATOM 5811 N N . ASP D 2 65 ? 217.604 236.868 141.353 1.00 166.66 280 ASP D N 1
ATOM 5812 C CA . ASP D 2 65 ? 219.017 236.761 140.977 1.00 165.85 280 ASP D CA 1
ATOM 5813 C C . ASP D 2 65 ? 219.259 237.324 139.578 1.00 168.10 280 ASP D C 1
ATOM 5814 O O . ASP D 2 65 ? 220.041 236.785 138.791 1.00 167.89 280 ASP D O 1
ATOM 5819 N N . GLY D 2 66 ? 218.577 238.424 139.265 1.00 168.78 281 GLY D N 1
ATOM 5820 C CA . GLY D 2 66 ? 218.700 239.065 137.975 1.00 170.16 281 GLY D CA 1
ATOM 5821 C C . GLY D 2 66 ? 217.814 238.501 136.886 1.00 172.90 281 GLY D C 1
ATOM 5822 O O . GLY D 2 66 ? 217.795 239.056 135.780 1.00 173.53 281 GLY D O 1
ATOM 5823 N N . VAL D 2 67 ? 217.080 237.427 137.158 1.00 174.08 282 VAL D N 1
ATOM 5824 C CA . VAL D 2 67 ? 216.199 236.803 136.178 1.00 171.36 282 VAL D CA 1
ATOM 5825 C C . VAL D 2 67 ? 214.799 237.365 136.378 1.00 173.99 282 VAL D C 1
ATOM 5826 O O . VAL D 2 67 ? 214.237 237.278 137.476 1.00 173.39 282 VAL D O 1
ATOM 5830 N N . GLU D 2 68 ? 214.237 237.939 135.318 1.00 178.06 283 GLU D N 1
ATOM 5831 C CA . GLU D 2 68 ? 212.937 238.587 135.414 1.00 180.62 283 GLU D CA 1
ATOM 5832 C C . GLU D 2 68 ? 211.839 237.566 135.689 1.00 182.15 283 GLU D C 1
ATOM 5833 O O . GLU D 2 68 ? 211.828 236.470 135.123 1.00 179.55 283 GLU D O 1
ATOM 5839 N N . VAL D 2 69 ? 210.911 237.936 136.572 1.00 182.40 284 VAL D N 1
ATOM 5840 C CA . VAL D 2 69 ? 209.788 237.086 136.941 1.00 182.07 284 VAL D CA 1
ATOM 5841 C C . VAL D 2 69 ? 208.504 237.892 136.816 1.00 181.09 284 VAL D C 1
ATOM 5842 O O . VAL D 2 69 ? 208.509 239.125 136.833 1.00 178.89 284 VAL D O 1
ATOM 5846 N N . HIS D 2 70 ? 207.387 237.170 136.690 1.00 179.30 285 HIS D N 1
ATOM 5847 C CA . HIS D 2 70 ? 206.084 237.796 136.494 1.00 178.73 285 HIS D CA 1
ATOM 5848 C C . HIS D 2 70 ? 205.035 237.254 137.459 1.00 171.90 285 HIS D C 1
ATOM 5849 O O . HIS D 2 70 ? 203.836 237.449 137.235 1.00 167.01 285 HIS D O 1
ATOM 5856 N N . ASN D 2 71 ? 205.459 236.579 138.528 1.00 171.83 286 ASN D N 1
ATOM 5857 C CA . ASN D 2 71 ? 204.524 236.029 139.500 1.00 170.08 286 ASN D CA 1
ATOM 5858 C C . ASN D 2 71 ? 203.954 237.083 140.439 1.00 168.83 286 ASN D C 1
ATOM 5859 O O . ASN D 2 71 ? 203.003 236.785 141.170 1.00 163.93 286 ASN D O 1
ATOM 5864 N N . ALA D 2 72 ? 204.506 238.292 140.442 1.00 168.24 287 ALA D N 1
ATOM 5865 C CA . ALA D 2 72 ? 204.028 239.332 141.341 1.00 165.40 287 ALA D CA 1
ATOM 5866 C C . ALA D 2 72 ? 202.673 239.860 140.888 1.00 170.12 287 ALA D C 1
ATOM 5867 O O . ALA D 2 72 ? 202.406 239.990 139.690 1.00 174.11 287 ALA D O 1
ATOM 5869 N N . LYS D 2 73 ? 201.816 240.164 141.858 1.00 169.95 288 LYS D N 1
ATOM 5870 C CA . LYS D 2 73 ? 200.514 240.757 141.605 1.00 172.05 288 LYS D CA 1
ATOM 5871 C C . LYS D 2 73 ? 200.474 242.160 142.195 1.00 174.03 288 LYS D C 1
ATOM 5872 O O . LYS D 2 73 ? 201.050 242.423 143.255 1.00 170.85 288 LYS D O 1
ATOM 5878 N N . THR D 2 74 ? 199.797 243.062 141.492 1.00 180.27 289 THR D N 1
ATOM 5879 C CA . THR D 2 74 ? 199.723 244.465 141.881 1.00 186.97 289 THR D CA 1
ATOM 5880 C C . THR D 2 74 ? 198.372 244.738 142.530 1.00 191.76 289 THR D C 1
ATOM 5881 O O . THR D 2 74 ? 197.325 244.505 141.916 1.00 191.47 289 THR D O 1
ATOM 5885 N N . LYS D 2 75 ? 198.401 245.229 143.768 1.00 193.30 290 LYS D N 1
ATOM 5886 C CA . LYS D 2 75 ? 197.184 245.597 144.470 1.00 195.53 290 LYS D CA 1
ATOM 5887 C C . LYS D 2 75 ? 196.625 246.907 143.916 1.00 199.66 290 LYS D C 1
ATOM 5888 O O . LYS D 2 75 ? 197.378 247.749 143.419 1.00 197.62 290 LYS D O 1
ATOM 5894 N N . PRO D 2 76 ? 195.305 247.090 143.970 1.00 200.78 291 PRO D N 1
ATOM 5895 C CA . PRO D 2 76 ? 194.722 248.369 143.547 1.00 195.16 291 PRO D CA 1
ATOM 5896 C C . PRO D 2 76 ? 195.219 249.521 144.408 1.00 192.50 291 PRO D C 1
ATOM 5897 O O . PRO D 2 76 ? 195.416 249.380 145.616 1.00 189.67 291 PRO D O 1
ATOM 5901 N N . ARG D 2 77 ? 195.422 250.669 143.767 1.00 190.70 292 ARG D N 1
ATOM 5902 C CA . ARG D 2 77 ? 195.906 251.848 144.468 1.00 190.08 292 ARG D CA 1
ATOM 5903 C C . ARG D 2 77 ? 194.827 252.414 145.385 1.00 195.14 292 ARG D C 1
ATOM 5904 O O . ARG D 2 77 ? 193.629 252.343 145.095 1.00 197.02 292 ARG D O 1
ATOM 5912 N N . GLU D 2 78 ? 195.265 252.977 146.509 1.00 195.41 293 GLU D N 1
ATOM 5913 C CA . GLU D 2 78 ? 194.371 253.593 147.480 1.00 191.84 293 GLU D CA 1
ATOM 5914 C C . GLU D 2 78 ? 194.877 254.989 147.808 1.00 189.94 293 GLU D C 1
ATOM 5915 O O . GLU D 2 78 ? 196.083 255.191 147.983 1.00 188.66 293 GLU D O 1
ATOM 5921 N N . GLU D 2 79 ? 193.957 255.946 147.888 1.00 192.05 294 GLU D N 1
ATOM 5922 C CA . GLU D 2 79 ? 194.328 257.323 148.175 1.00 192.18 294 GLU D CA 1
ATOM 5923 C C . GLU D 2 79 ? 194.742 257.483 149.634 1.00 191.91 294 GLU D C 1
ATOM 5924 O O . GLU D 2 79 ? 194.227 256.809 150.530 1.00 193.07 294 GLU D O 1
ATOM 5930 N N . GLN D 2 80 ? 195.687 258.387 149.864 1.00 188.90 295 GLN D N 1
ATOM 5931 C CA . GLN D 2 80 ? 196.160 258.713 151.200 1.00 187.24 295 GLN D CA 1
ATOM 5932 C C . GLN D 2 80 ? 195.561 260.038 151.663 1.00 189.04 295 GLN D C 1
ATOM 5933 O O . GLN D 2 80 ? 194.923 260.766 150.899 1.00 186.71 295 GLN D O 1
ATOM 5939 N N . TYR D 2 81 ? 195.777 260.345 152.944 1.00 191.75 296 TYR D N 1
ATOM 5940 C CA . TYR D 2 81 ? 195.226 261.565 153.524 1.00 190.79 296 TYR D CA 1
ATOM 5941 C C . TYR D 2 81 ? 195.891 262.825 152.985 1.00 192.90 296 TYR D C 1
ATOM 5942 O O . TYR D 2 81 ? 195.285 263.900 153.039 1.00 193.26 296 TYR D O 1
ATOM 5951 N N . ASN D 2 82 ? 197.117 262.721 152.469 1.00 194.12 297 ASN D N 1
ATOM 5952 C CA . ASN D 2 82 ? 197.833 263.862 151.911 1.00 190.75 297 ASN D CA 1
ATOM 5953 C C . ASN D 2 82 ? 197.659 263.985 150.400 1.00 190.61 297 ASN D C 1
ATOM 5954 O O . ASN D 2 82 ? 198.557 264.501 149.718 1.00 189.18 297 ASN D O 1
ATOM 5959 N N . SER D 2 83 ? 196.522 263.524 149.868 1.00 192.14 298 SER D N 1
ATOM 5960 C CA . SER D 2 83 ? 196.175 263.651 148.448 1.00 188.73 298 SER D CA 1
ATOM 5961 C C . SER D 2 83 ? 197.205 262.975 147.545 1.00 189.12 298 SER D C 1
ATOM 5962 O O . SER D 2 83 ? 197.551 263.486 146.478 1.00 185.57 298 SER D O 1
ATOM 5965 N N . THR D 2 84 ? 197.699 261.820 147.973 1.00 192.50 299 THR D N 1
ATOM 5966 C CA . THR D 2 84 ? 198.600 261.000 147.173 1.00 191.81 299 THR D CA 1
ATOM 5967 C C . THR D 2 84 ? 197.973 259.622 146.966 1.00 190.78 299 THR D C 1
ATOM 5968 O O . THR D 2 84 ? 196.820 259.378 147.332 1.00 191.63 299 THR D O 1
ATOM 5972 N N . TYR D 2 85 ? 198.744 258.716 146.371 1.00 189.48 300 TYR D N 1
ATOM 5973 C CA . TYR D 2 85 ? 198.292 257.360 146.105 1.00 188.91 300 TYR D CA 1
ATOM 5974 C C . TYR D 2 85 ? 199.338 256.366 146.587 1.00 190.58 300 TYR D C 1
ATOM 5975 O O . TYR D 2 85 ? 200.533 256.669 146.631 1.00 190.14 300 TYR D O 1
ATOM 5984 N N . ARG D 2 86 ? 198.873 255.176 146.960 1.00 193.10 301 ARG D N 1
ATOM 5985 C CA . ARG D 2 86 ? 199.744 254.103 147.424 1.00 192.55 301 ARG D CA 1
ATOM 5986 C C . ARG D 2 86 ? 199.417 252.835 146.654 1.00 192.01 301 ARG D C 1
ATOM 5987 O O . ARG D 2 86 ? 198.289 252.337 146.724 1.00 192.77 301 ARG D O 1
ATOM 5995 N N . VAL D 2 87 ? 200.402 252.313 145.928 1.00 189.99 302 VAL D N 1
ATOM 5996 C CA . VAL D 2 87 ? 200.271 251.061 145.195 1.00 189.42 302 VAL D CA 1
ATOM 5997 C C . VAL D 2 87 ? 201.312 250.086 145.731 1.00 190.39 302 VAL D C 1
ATOM 5998 O O . VAL D 2 87 ? 202.470 250.456 145.954 1.00 188.61 302 VAL D O 1
ATOM 6002 N N . VAL D 2 88 ? 200.885 248.850 145.977 1.00 191.36 303 VAL D N 1
ATOM 6003 C CA . VAL D 2 88 ? 201.719 247.836 146.610 1.00 187.44 303 VAL D CA 1
ATOM 6004 C C . VAL D 2 88 ? 201.804 246.628 145.689 1.00 184.54 303 VAL D C 1
ATOM 6005 O O . VAL D 2 88 ? 200.774 246.098 145.256 1.00 184.20 303 VAL D O 1
ATOM 6009 N N . SER D 2 89 ? 203.027 246.196 145.394 1.00 182.07 304 SER D N 1
ATOM 6010 C CA . SER D 2 89 ? 203.278 245.011 144.586 1.00 179.35 304 SER D CA 1
ATOM 6011 C C . SER D 2 89 ? 203.875 243.922 145.467 1.00 177.90 304 SER D C 1
ATOM 6012 O O . SER D 2 89 ? 204.874 244.153 146.155 1.00 174.90 304 SER D O 1
ATOM 6015 N N . VAL D 2 90 ? 203.260 242.742 145.443 1.00 178.59 305 VAL D N 1
ATOM 6016 C CA . VAL D 2 90 ? 203.667 241.613 146.270 1.00 171.32 305 VAL D CA 1
ATOM 6017 C C . VAL D 2 90 ? 204.018 240.450 145.353 1.00 169.16 305 VAL D C 1
ATOM 6018 O O . VAL D 2 90 ? 203.225 240.084 144.478 1.00 171.09 305 VAL D O 1
ATOM 6022 N N . LEU D 2 91 ? 205.198 239.870 145.556 1.00 163.32 306 LEU D N 1
ATOM 6023 C CA . LEU D 2 91 ? 205.679 238.756 144.749 1.00 160.93 306 LEU D CA 1
ATOM 6024 C C . LEU D 2 91 ? 205.568 237.463 145.543 1.00 155.82 306 LEU D C 1
ATOM 6025 O O . LEU D 2 91 ? 206.048 237.383 146.678 1.00 149.42 306 LEU D O 1
ATOM 6030 N N . THR D 2 92 ? 204.943 236.455 144.939 1.00 158.98 307 THR D N 1
ATOM 6031 C CA . THR D 2 92 ? 204.796 235.150 145.576 1.00 151.23 307 THR D CA 1
ATOM 6032 C C . THR D 2 92 ? 206.148 234.451 145.612 1.00 147.51 307 THR D C 1
ATOM 6033 O O . THR D 2 92 ? 206.706 234.104 144.566 1.00 147.40 307 THR D O 1
ATOM 6037 N N . VAL D 2 93 ? 206.678 234.247 146.812 1.00 141.55 308 VAL D N 1
ATOM 6038 C CA . VAL D 2 93 ? 207.942 233.551 147.005 1.00 139.86 308 VAL D CA 1
ATOM 6039 C C . VAL D 2 93 ? 207.687 232.321 147.864 1.00 135.93 308 VAL D C 1
ATOM 6040 O O . VAL D 2 93 ? 206.786 232.306 148.711 1.00 135.52 308 VAL D O 1
ATOM 6044 N N . CYS D 2 94 ? 208.456 231.269 147.611 1.00 132.97 309 CYS D N 1
ATOM 6045 C CA . CYS D 2 94 ? 208.465 230.095 148.467 1.00 134.68 309 CYS D CA 1
ATOM 6046 C C . CYS D 2 94 ? 209.774 230.026 149.247 1.00 128.10 309 CYS D C 1
ATOM 6047 O O . CYS D 2 94 ? 210.764 230.684 148.918 1.00 124.68 309 CYS D O 1
ATOM 6050 N N . HIS D 2 95 ? 209.753 229.200 150.297 1.00 121.11 310 HIS D N 1
ATOM 6051 C CA . HIS D 2 95 ? 210.687 229.356 151.409 1.00 111.39 310 HIS D CA 1
ATOM 6052 C C . HIS D 2 95 ? 212.121 229.028 151.018 1.00 113.87 310 HIS D C 1
ATOM 6053 O O . HIS D 2 95 ? 213.059 229.649 151.529 1.00 117.34 310 HIS D O 1
ATOM 6060 N N . GLN D 2 96 ? 212.317 228.041 150.142 1.00 114.02 311 GLN D N 1
ATOM 6061 C CA . GLN D 2 96 ? 213.672 227.596 149.832 1.00 115.66 311 GLN D CA 1
ATOM 6062 C C . GLN D 2 96 ? 214.480 228.693 149.149 1.00 118.68 311 GLN D C 1
ATOM 6063 O O . GLN D 2 96 ? 215.669 228.866 149.439 1.00 116.49 311 GLN D O 1
ATOM 6069 N N . ASP D 2 97 ? 213.854 229.445 148.242 1.00 123.87 312 ASP D N 1
ATOM 6070 C CA . ASP D 2 97 ? 214.569 230.520 147.562 1.00 128.59 312 ASP D CA 1
ATOM 6071 C C . ASP D 2 97 ? 214.856 231.689 148.497 1.00 124.83 312 ASP D C 1
ATOM 6072 O O . ASP D 2 97 ? 215.898 232.337 148.370 1.00 130.44 312 ASP D O 1
ATOM 6077 N N . TRP D 2 98 ? 213.953 231.982 149.431 1.00 118.83 313 TRP D N 1
ATOM 6078 C CA . TRP D 2 98 ? 214.216 233.053 150.385 1.00 115.65 313 TRP D CA 1
ATOM 6079 C C . TRP D 2 98 ? 215.285 232.666 151.398 1.00 116.31 313 TRP D C 1
ATOM 6080 O O . TRP D 2 98 ? 216.045 233.529 151.851 1.00 116.72 313 TRP D O 1
ATOM 6091 N N . LEU D 2 99 ? 215.361 231.384 151.759 1.00 118.15 314 LEU D N 1
ATOM 6092 C CA . LEU D 2 99 ? 216.252 230.968 152.837 1.00 114.36 314 LEU D CA 1
ATOM 6093 C C . LEU D 2 99 ? 217.710 230.960 152.394 1.00 115.31 314 LEU D C 1
ATOM 6094 O O . LEU D 2 99 ? 218.593 231.375 153.153 1.00 113.04 314 LEU D O 1
ATOM 6099 N N . ASN D 2 100 ? 217.988 230.492 151.177 1.00 115.68 315 ASN D N 1
ATOM 6100 C CA . ASN D 2 100 ? 219.370 230.428 150.718 1.00 126.31 315 ASN D CA 1
ATOM 6101 C C . ASN D 2 100 ? 219.938 231.794 150.352 1.00 136.04 315 ASN D C 1
ATOM 6102 O O . ASN D 2 100 ? 221.150 231.905 150.140 1.00 145.84 315 ASN D O 1
ATOM 6107 N N . GLY D 2 101 ? 219.101 232.825 150.273 1.00 131.08 316 GLY D N 1
ATOM 6108 C CA . GLY D 2 101 ? 219.581 234.168 150.019 1.00 132.63 316 GLY D CA 1
ATOM 6109 C C . GLY D 2 101 ? 219.497 234.597 148.569 1.00 138.06 316 GLY D C 1
ATOM 6110 O O . GLY D 2 101 ? 220.473 235.111 148.014 1.00 145.21 316 GLY D O 1
ATOM 6111 N N . LYS D 2 102 ? 218.343 234.388 147.941 1.00 137.80 317 LYS D N 1
ATOM 6112 C CA . LYS D 2 102 ? 218.142 234.869 146.582 1.00 140.73 317 LYS D CA 1
ATOM 6113 C C . LYS D 2 102 ? 217.953 236.380 146.589 1.00 146.64 317 LYS D C 1
ATOM 6114 O O . LYS D 2 102 ? 217.188 236.918 147.395 1.00 145.37 317 LYS D O 1
ATOM 6120 N N . GLU D 2 103 ? 218.655 237.065 145.691 1.00 151.18 318 GLU D N 1
ATOM 6121 C CA . GLU D 2 103 ? 218.572 238.516 145.599 1.00 155.55 318 GLU D CA 1
ATOM 6122 C C . GLU D 2 103 ? 217.296 238.903 144.861 1.00 159.31 318 GLU D C 1
ATOM 6123 O O . GLU D 2 103 ? 217.062 238.453 143.734 1.00 158.20 318 GLU D O 1
ATOM 6129 N N . TYR D 2 104 ? 216.472 239.734 145.495 1.00 160.46 319 TYR D N 1
ATOM 6130 C CA . TYR D 2 104 ? 215.201 240.172 144.933 1.00 160.02 319 TYR D CA 1
ATOM 6131 C C . TYR D 2 104 ? 215.248 241.679 144.732 1.00 164.35 319 TYR D C 1
ATOM 6132 O O . TYR D 2 104 ? 215.506 242.427 145.681 1.00 164.56 319 TYR D O 1
ATOM 6141 N N . LYS D 2 105 ? 214.997 242.120 143.504 1.00 167.10 320 LYS D N 1
ATOM 6142 C CA . LYS D 2 105 ? 215.043 243.531 143.145 1.00 168.88 320 LYS D CA 1
ATOM 6143 C C . LYS D 2 105 ? 213.632 244.007 142.826 1.00 169.12 320 LYS D C 1
ATOM 6144 O O . LYS D 2 105 ? 212.952 243.420 141.977 1.00 164.96 320 LYS D O 1
ATOM 6150 N N . CYS D 2 106 ? 213.198 245.065 143.507 1.00 170.88 321 CYS D N 1
ATOM 6151 C CA . CYS D 2 106 ? 211.883 245.664 143.285 1.00 173.27 321 CYS D CA 1
ATOM 6152 C C . CYS D 2 106 ? 212.090 246.938 142.474 1.00 177.45 321 CYS D C 1
ATOM 6153 O O . CYS D 2 106 ? 212.319 248.017 143.022 1.00 179.37 321 CYS D O 1
ATOM 6156 N N . LYS D 2 107 ? 212.011 246.807 141.153 1.00 177.06 322 LYS D N 1
ATOM 6157 C CA . LYS D 2 107 ? 212.160 247.941 140.250 1.00 180.45 322 LYS D CA 1
ATOM 6158 C C . LYS D 2 107 ? 210.806 248.616 140.070 1.00 186.33 322 LYS D C 1
ATOM 6159 O O . LYS D 2 107 ? 209.842 247.980 139.631 1.00 184.81 322 LYS D O 1
ATOM 6165 N N . VAL D 2 108 ? 210.737 249.901 140.406 1.00 189.02 323 VAL D N 1
ATOM 6166 C CA . VAL D 2 108 ? 209.509 250.682 140.319 1.00 186.50 323 VAL D CA 1
ATOM 6167 C C . VAL D 2 108 ? 209.657 251.657 139.161 1.00 189.92 323 VAL D C 1
ATOM 6168 O O . VAL D 2 108 ? 210.568 252.494 139.157 1.00 189.01 323 VAL D O 1
ATOM 6172 N N . SER D 2 109 ? 208.761 251.554 138.183 1.00 189.98 324 SER D N 1
ATOM 6173 C CA . SER D 2 109 ? 208.792 252.397 136.995 1.00 186.75 324 SER D CA 1
ATOM 6174 C C . SER D 2 109 ? 207.764 253.511 137.148 1.00 183.68 324 SER D C 1
ATOM 6175 O O . SER D 2 109 ? 206.583 253.242 137.390 1.00 182.58 324 SER D O 1
ATOM 6178 N N . ASN D 2 110 ? 208.216 254.755 137.009 1.00 184.16 325 ASN D N 1
ATOM 6179 C CA . ASN D 2 110 ? 207.344 255.909 137.158 1.00 187.07 325 ASN D CA 1
ATOM 6180 C C . ASN D 2 110 ? 207.811 257.011 136.219 1.00 190.95 325 ASN D C 1
ATOM 6181 O O . ASN D 2 110 ? 209.014 257.227 136.054 1.00 190.91 325 ASN D O 1
ATOM 6186 N N . LYS D 2 111 ? 206.848 257.703 135.605 1.00 190.45 326 LYS D N 1
ATOM 6187 C CA . LYS D 2 111 ? 207.189 258.793 134.697 1.00 187.57 326 LYS D CA 1
ATOM 6188 C C . LYS D 2 111 ? 207.635 260.039 135.452 1.00 190.29 326 LYS D C 1
ATOM 6189 O O . LYS D 2 111 ? 208.497 260.779 134.965 1.00 188.52 326 LYS D O 1
ATOM 6195 N N . ALA D 2 112 ? 207.055 260.294 136.629 1.00 193.36 327 ALA D N 1
ATOM 6196 C CA . ALA D 2 112 ? 207.467 261.447 137.424 1.00 194.25 327 ALA D CA 1
ATOM 6197 C C . ALA D 2 112 ? 208.912 261.310 137.886 1.00 198.87 327 ALA D C 1
ATOM 6198 O O . ALA D 2 112 ? 209.673 262.285 137.870 1.00 199.89 327 ALA D O 1
ATOM 6200 N N . LEU D 2 113 ? 209.306 260.113 138.306 1.00 198.49 328 LEU D N 1
ATOM 6201 C CA . LEU D 2 113 ? 210.701 259.863 138.643 1.00 193.49 328 LEU D CA 1
ATOM 6202 C C . LEU D 2 113 ? 211.544 259.895 137.373 1.00 193.40 328 LEU D C 1
ATOM 6203 O O . LEU D 2 113 ? 211.174 259.262 136.377 1.00 192.91 328 LEU D O 1
ATOM 6208 N N . PRO D 2 114 ? 212.660 260.630 137.357 1.00 193.38 329 PRO D N 1
ATOM 6209 C CA . PRO D 2 114 ? 213.502 260.656 136.149 1.00 192.70 329 PRO D CA 1
ATOM 6210 C C . PRO D 2 114 ? 214.057 259.295 135.767 1.00 194.21 329 PRO D C 1
ATOM 6211 O O . PRO D 2 114 ? 214.213 259.011 134.573 1.00 191.31 329 PRO D O 1
ATOM 6215 N N . ALA D 2 115 ? 214.357 258.446 136.744 1.00 194.15 330 ALA D N 1
ATOM 6216 C CA . ALA D 2 115 ? 214.826 257.092 136.505 1.00 186.28 330 ALA D CA 1
ATOM 6217 C C . ALA D 2 115 ? 214.090 256.144 137.439 1.00 189.10 330 ALA D C 1
ATOM 6218 O O . ALA D 2 115 ? 213.709 256.536 138.549 1.00 189.93 330 ALA D O 1
ATOM 6220 N N . PRO D 2 116 ? 213.862 254.901 137.015 1.00 190.64 331 PRO D N 1
ATOM 6221 C CA . PRO D 2 116 ? 213.239 253.923 137.914 1.00 191.81 331 PRO D CA 1
ATOM 6222 C C . PRO D 2 116 ? 214.138 253.611 139.101 1.00 189.91 331 PRO D C 1
ATOM 6223 O O . PRO D 2 116 ? 215.367 253.640 139.005 1.00 189.59 331 PRO D O 1
ATOM 6227 N N . ILE D 2 117 ? 213.508 253.309 140.232 1.00 188.33 332 ILE D N 1
ATOM 6228 C CA . ILE D 2 117 ? 214.215 253.027 141.476 1.00 189.34 332 ILE D CA 1
ATOM 6229 C C . ILE D 2 117 ? 214.352 251.518 141.619 1.00 187.35 332 ILE D C 1
ATOM 6230 O O . ILE D 2 117 ? 213.350 250.796 141.680 1.00 185.45 332 ILE D O 1
ATOM 6235 N N . GLU D 2 118 ? 215.594 251.043 141.668 1.00 184.45 333 GLU D N 1
ATOM 6236 C CA . GLU D 2 118 ? 215.903 249.635 141.871 1.00 176.91 333 GLU D CA 1
ATOM 6237 C C . GLU D 2 118 ? 216.631 249.477 143.197 1.00 173.37 333 GLU D C 1
ATOM 6238 O O . GLU D 2 118 ? 217.652 250.133 143.429 1.00 168.73 333 GLU D O 1
ATOM 6244 N N . LYS D 2 119 ? 216.109 248.611 144.061 1.00 172.72 334 LYS D N 1
ATOM 6245 C CA . LYS D 2 119 ? 216.707 248.358 145.362 1.00 170.64 334 LYS D CA 1
ATOM 6246 C C . LYS D 2 119 ? 216.812 246.858 145.592 1.00 168.78 334 LYS D C 1
ATOM 6247 O O . LYS D 2 119 ? 216.015 246.074 145.069 1.00 164.76 334 LYS D O 1
ATOM 6253 N N . THR D 2 120 ? 217.808 246.468 146.381 1.00 173.09 335 THR D N 1
ATOM 6254 C CA . THR D 2 120 ? 218.156 245.070 146.590 1.00 169.67 335 THR D CA 1
ATOM 6255 C C . THR D 2 120 ? 217.727 244.627 147.981 1.00 166.40 335 THR D C 1
ATOM 6256 O O . THR D 2 120 ? 218.025 245.302 148.972 1.00 163.84 335 THR D O 1
ATOM 6260 N N . ILE D 2 121 ? 217.031 243.494 148.051 1.00 162.22 336 ILE D N 1
ATOM 6261 C CA . ILE D 2 121 ? 216.634 242.893 149.316 1.00 153.52 336 ILE D CA 1
ATOM 6262 C C . ILE D 2 121 ? 216.990 241.414 149.281 1.00 148.81 336 ILE D C 1
ATOM 6263 O O . ILE D 2 121 ? 217.032 240.787 148.217 1.00 151.08 336 ILE D O 1
ATOM 6268 N N . SER D 2 122 ? 217.273 240.864 150.458 1.00 144.25 337 SER D N 1
ATOM 6269 C CA . SER D 2 122 ? 217.609 239.456 150.621 1.00 139.89 337 SER D CA 1
ATOM 6270 C C . SER D 2 122 ? 217.536 239.133 152.106 1.00 134.16 337 SER D C 1
ATOM 6271 O O . SER D 2 122 ? 217.350 240.019 152.944 1.00 134.84 337 SER D O 1
ATOM 6274 N N . LYS D 2 123 ? 217.678 237.849 152.419 1.00 127.13 338 LYS D N 1
ATOM 6275 C CA . LYS D 2 123 ? 217.707 237.421 153.810 1.00 120.10 338 LYS D CA 1
ATOM 6276 C C . LYS D 2 123 ? 218.961 237.949 154.495 1.00 120.30 338 LYS D C 1
ATOM 6277 O O . LYS D 2 123 ? 220.053 237.936 153.918 1.00 121.85 338 LYS D O 1
ATOM 6283 N N . ALA D 2 124 ? 218.797 238.427 155.727 1.00 116.94 339 ALA D N 1
ATOM 6284 C CA . ALA D 2 124 ? 219.913 238.992 156.478 1.00 117.05 339 ALA D CA 1
ATOM 6285 C C . ALA D 2 124 ? 220.944 237.910 156.775 1.00 116.38 339 ALA D C 1
ATOM 6286 O O . ALA D 2 124 ? 220.688 236.995 157.564 1.00 112.26 339 ALA D O 1
ATOM 6288 N N . LYS D 2 125 ? 222.110 238.019 156.144 1.00 117.64 340 LYS D N 1
ATOM 6289 C CA . LYS D 2 125 ? 223.163 237.026 156.306 1.00 111.33 340 LYS D CA 1
ATOM 6290 C C . LYS D 2 125 ? 223.804 237.161 157.681 1.00 113.03 340 LYS D C 1
ATOM 6291 O O . LYS D 2 125 ? 224.008 238.274 158.176 1.00 119.34 340 LYS D O 1
ATOM 6297 N N . GLY D 2 126 ? 224.114 236.027 158.297 1.00 104.50 341 GLY D N 1
ATOM 6298 C CA . GLY D 2 126 ? 224.747 236.030 159.603 1.00 91.36 341 GLY D CA 1
ATOM 6299 C C . GLY D 2 126 ? 224.828 234.619 160.138 1.00 85.40 341 GLY D C 1
ATOM 6300 O O . GLY D 2 126 ? 224.156 233.703 159.652 1.00 85.77 341 GLY D O 1
ATOM 6301 N N . GLN D 2 127 ? 225.665 234.457 161.153 1.00 82.27 342 GLN D N 1
ATOM 6302 C CA . GLN D 2 127 ? 225.846 233.147 161.760 1.00 77.49 342 GLN D CA 1
ATOM 6303 C C . GLN D 2 127 ? 224.591 232.776 162.544 1.00 70.75 342 GLN D C 1
ATOM 6304 O O . GLN D 2 127 ? 224.067 233.605 163.295 1.00 67.42 342 GLN D O 1
ATOM 6310 N N . PRO D 2 128 ? 224.056 231.569 162.369 1.00 65.67 343 PRO D N 1
ATOM 6311 C CA . PRO D 2 128 ? 222.876 231.162 163.136 1.00 54.66 343 PRO D CA 1
ATOM 6312 C C . PRO D 2 128 ? 223.243 230.404 164.402 1.00 49.13 343 PRO D C 1
ATOM 6313 O O . PRO D 2 128 ? 224.158 229.579 164.427 1.00 55.13 343 PRO D O 1
ATOM 6317 N N . ARG D 2 129 ? 222.510 230.694 165.473 1.00 38.31 344 ARG D N 1
ATOM 6318 C CA . ARG D 2 129 ? 222.677 230.018 166.752 1.00 34.69 344 ARG D CA 1
ATOM 6319 C C . ARG D 2 129 ? 221.390 229.283 167.093 1.00 31.63 344 ARG D C 1
ATOM 6320 O O . ARG D 2 129 ? 220.304 229.866 167.030 1.00 36.30 344 ARG D O 1
ATOM 6328 N N . GLU D 2 130 ? 221.515 228.015 167.451 1.00 27.55 345 GLU D N 1
ATOM 6329 C CA . GLU D 2 130 ? 220.342 227.174 167.648 1.00 28.26 345 GLU D CA 1
ATOM 6330 C C . GLU D 2 130 ? 219.596 227.583 168.913 1.00 29.74 345 GLU D C 1
ATOM 6331 O O . GLU D 2 130 ? 220.222 227.769 169.963 1.00 34.72 345 GLU D O 1
ATOM 6337 N N . PRO D 2 131 ? 218.275 227.742 168.856 1.00 25.08 346 PRO D N 1
ATOM 6338 C CA . PRO D 2 131 ? 217.508 228.006 170.077 1.00 19.11 346 PRO D CA 1
ATOM 6339 C C . PRO D 2 131 ? 217.555 226.826 171.031 1.00 23.50 346 PRO D C 1
ATOM 6340 O O . PRO D 2 131 ? 217.671 225.668 170.624 1.00 35.04 346 PRO D O 1
ATOM 6344 N N . GLN D 2 132 ? 217.456 227.135 172.316 1.00 20.53 347 GLN D N 1
ATOM 6345 C CA . GLN D 2 132 ? 217.443 226.134 173.376 1.00 24.08 347 GLN D CA 1
ATOM 6346 C C . GLN D 2 132 ? 216.076 226.210 174.048 1.00 23.89 347 GLN D C 1
ATOM 6347 O O . GLN D 2 132 ? 215.885 226.939 175.021 1.00 29.20 347 GLN D O 1
ATOM 6353 N N . VAL D 2 133 ? 215.128 225.445 173.520 1.00 21.40 348 VAL D N 1
ATOM 6354 C CA . VAL D 2 133 ? 213.744 225.507 173.977 1.00 20.66 348 VAL D CA 1
ATOM 6355 C C . VAL D 2 133 ? 213.606 224.725 175.275 1.00 25.38 348 VAL D C 1
ATOM 6356 O O . VAL D 2 133 ? 213.809 223.507 175.304 1.00 34.23 348 VAL D O 1
ATOM 6360 N N . TYR D 2 134 ? 213.264 225.424 176.352 1.00 19.40 349 TYR D N 1
ATOM 6361 C CA . TYR D 2 134 ? 212.898 224.810 177.620 1.00 24.99 349 TYR D CA 1
ATOM 6362 C C . TYR D 2 134 ? 211.477 225.223 177.959 1.00 20.02 349 TYR D C 1
ATOM 6363 O O . TYR D 2 134 ? 211.150 226.410 177.915 1.00 24.29 349 TYR D O 1
ATOM 6372 N N . THR D 2 135 ? 210.639 224.252 178.297 1.00 22.40 350 THR D N 1
ATOM 6373 C CA . THR D 2 135 ? 209.254 224.511 178.659 1.00 20.97 350 THR D CA 1
ATOM 6374 C C . THR D 2 135 ? 209.093 224.329 180.162 1.00 23.77 350 THR D C 1
ATOM 6375 O O . THR D 2 135 ? 209.548 223.329 180.725 1.00 31.97 350 THR D O 1
ATOM 6379 N N . LEU D 2 136 ? 208.462 225.306 180.809 1.00 19.83 351 LEU D N 1
ATOM 6380 C CA . LEU D 2 136 ? 208.392 225.351 182.259 1.00 23.63 351 LEU D CA 1
ATOM 6381 C C . LEU D 2 136 ? 206.963 225.154 182.733 1.00 28.13 351 LEU D C 1
ATOM 6382 O O . LEU D 2 136 ? 206.048 225.801 182.209 1.00 26.70 351 LEU D O 1
ATOM 6387 N N . PRO D 2 137 ? 206.734 224.287 183.713 1.00 33.55 352 PRO D N 1
ATOM 6388 C CA . PRO D 2 137 ? 205.385 224.106 184.250 1.00 30.42 352 PRO D CA 1
ATOM 6389 C C . PRO D 2 137 ? 204.963 225.313 185.067 1.00 31.87 352 PRO D C 1
ATOM 6390 O O . PRO D 2 137 ? 205.814 226.100 185.506 1.00 37.03 352 PRO D O 1
ATOM 6394 N N . PRO D 2 138 ? 203.662 225.506 185.277 1.00 30.55 353 PRO D N 1
ATOM 6395 C CA . PRO D 2 138 ? 203.207 226.651 186.070 1.00 35.62 353 PRO D CA 1
ATOM 6396 C C . PRO D 2 138 ? 203.654 226.551 187.518 1.00 47.59 353 PRO D C 1
ATOM 6397 O O . PRO D 2 138 ? 203.882 225.463 188.052 1.00 48.23 353 PRO D O 1
ATOM 6401 N N . SER D 2 139 ? 203.788 227.714 188.147 1.00 49.52 354 SER D N 1
ATOM 6402 C CA . SER D 2 139 ? 204.120 227.770 189.561 1.00 50.80 354 SER D CA 1
ATOM 6403 C C . SER D 2 139 ? 202.996 227.171 190.396 1.00 57.42 354 SER D C 1
ATOM 6404 O O . SER D 2 139 ? 201.816 227.264 190.047 1.00 59.38 354 SER D O 1
ATOM 6407 N N . ARG D 2 140 ? 203.376 226.539 191.509 1.00 61.13 355 ARG D N 1
ATOM 6408 C CA . ARG D 2 140 ? 202.390 225.951 192.408 1.00 61.36 355 ARG D CA 1
ATOM 6409 C C . ARG D 2 140 ? 201.475 227.000 193.023 1.00 59.99 355 ARG D C 1
ATOM 6410 O O . ARG D 2 140 ? 200.364 226.665 193.447 1.00 64.23 355 ARG D O 1
ATOM 6418 N N . ASP D 2 141 ? 201.916 228.258 193.084 1.00 56.72 356 ASP D N 1
ATOM 6419 C CA . ASP D 2 141 ? 201.049 229.328 193.565 1.00 57.38 356 ASP D CA 1
ATOM 6420 C C . ASP D 2 141 ? 199.894 229.584 192.607 1.00 55.30 356 ASP D C 1
ATOM 6421 O O . ASP D 2 141 ? 198.824 230.029 193.034 1.00 53.71 356 ASP D O 1
ATOM 6426 N N . GLU D 2 142 ? 200.090 229.319 191.317 1.00 54.85 357 GLU D N 1
ATOM 6427 C CA . GLU D 2 142 ? 199.037 229.483 190.326 1.00 52.67 357 GLU D CA 1
ATOM 6428 C C . GLU D 2 142 ? 198.145 228.258 190.199 1.00 59.83 357 GLU D C 1
ATOM 6429 O O . GLU D 2 142 ? 197.119 228.328 189.514 1.00 59.37 357 GLU D O 1
ATOM 6435 N N . LEU D 2 143 ? 198.506 227.142 190.835 1.00 62.99 358 LEU D N 1
ATOM 6436 C CA . LEU D 2 143 ? 197.667 225.951 190.764 1.00 62.59 358 LEU D CA 1
ATOM 6437 C C . LEU D 2 143 ? 196.340 226.158 191.481 1.00 60.27 358 LEU D C 1
ATOM 6438 O O . LEU D 2 143 ? 195.349 225.501 191.147 1.00 55.26 358 LEU D O 1
ATOM 6443 N N . THR D 2 144 ? 196.299 227.058 192.463 1.00 61.81 359 THR D N 1
ATOM 6444 C CA . THR D 2 144 ? 195.050 227.407 193.124 1.00 62.37 359 THR D CA 1
ATOM 6445 C C . THR D 2 144 ? 194.231 228.418 192.334 1.00 61.25 359 THR D C 1
ATOM 6446 O O . THR D 2 144 ? 193.069 228.657 192.680 1.00 55.33 359 THR D O 1
ATOM 6450 N N . LYS D 2 145 ? 194.801 229.010 191.289 1.00 58.24 360 LYS D N 1
ATOM 6451 C CA . LYS D 2 145 ? 194.074 229.956 190.462 1.00 56.50 360 LYS D CA 1
ATOM 6452 C C . LYS D 2 145 ? 193.124 229.219 189.523 1.00 52.36 360 LYS D C 1
ATOM 6453 O O . LYS D 2 145 ? 193.128 227.990 189.422 1.00 52.54 360 LYS D O 1
ATOM 6459 N N . ASN D 2 146 ? 192.295 229.993 188.829 1.00 47.81 361 ASN D N 1
ATOM 6460 C CA . ASN D 2 146 ? 191.355 229.428 187.874 1.00 52.16 361 ASN D CA 1
ATOM 6461 C C . ASN D 2 146 ? 191.984 229.153 186.517 1.00 50.60 361 ASN D C 1
ATOM 6462 O O . ASN D 2 146 ? 191.324 228.559 185.658 1.00 54.58 361 ASN D O 1
ATOM 6467 N N . GLN D 2 147 ? 193.235 229.557 186.304 1.00 49.42 362 GLN D N 1
ATOM 6468 C CA . GLN D 2 147 ? 193.848 229.467 184.983 1.00 38.66 362 GLN D CA 1
ATOM 6469 C C . GLN D 2 147 ? 195.357 229.398 185.162 1.00 35.15 362 GLN D C 1
ATOM 6470 O O . GLN D 2 147 ? 195.983 230.403 185.506 1.00 39.00 362 GLN D O 1
ATOM 6476 N N . VAL D 2 148 ? 195.939 228.222 184.930 1.00 30.37 363 VAL D N 1
ATOM 6477 C CA . VAL D 2 148 ? 197.390 228.118 184.971 1.00 31.57 363 VAL D CA 1
ATOM 6478 C C . VAL D 2 148 ? 197.988 228.773 183.730 1.00 33.40 363 VAL D C 1
ATOM 6479 O O . VAL D 2 148 ? 197.306 229.033 182.733 1.00 35.25 363 VAL D O 1
ATOM 6483 N N . SER D 2 149 ? 199.289 229.051 183.799 1.00 31.26 364 SER D N 1
ATOM 6484 C CA . SER D 2 149 ? 200.002 229.751 182.731 1.00 22.96 364 SER D CA 1
ATOM 6485 C C . SER D 2 149 ? 201.276 228.980 182.404 1.00 21.30 364 SER D C 1
ATOM 6486 O O . SER D 2 149 ? 202.318 229.190 183.030 1.00 25.77 364 SER D O 1
ATOM 6489 N N . LEU D 2 150 ? 201.186 228.090 181.421 1.00 18.64 365 LEU D N 1
ATOM 6490 C CA . LEU D 2 150 ? 202.357 227.374 180.939 1.00 18.04 365 LEU D CA 1
ATOM 6491 C C . LEU D 2 150 ? 203.315 228.334 180.247 1.00 19.06 365 LEU D C 1
ATOM 6492 O O . LEU D 2 150 ? 202.911 229.358 179.694 1.00 24.05 365 LEU D O 1
ATOM 6497 N N . THR D 2 151 ? 204.598 227.992 180.278 1.00 14.36 366 THR D N 1
ATOM 6498 C CA . THR D 2 151 ? 205.644 228.870 179.783 1.00 14.09 366 THR D CA 1
ATOM 6499 C C . THR D 2 151 ? 206.573 228.096 178.860 1.00 18.92 366 THR D C 1
ATOM 6500 O O . THR D 2 151 ? 206.768 226.890 179.024 1.00 29.79 366 THR D O 1
ATOM 6504 N N . CYS D 2 152 ? 207.140 228.799 177.879 1.00 15.80 367 CYS D N 1
ATOM 6505 C CA . CYS D 2 152 ? 208.092 228.204 176.938 1.00 14.96 367 CYS D CA 1
ATOM 6506 C C . CYS D 2 152 ? 209.230 229.199 176.724 1.00 13.58 367 CYS D C 1
ATOM 6507 O O . CYS D 2 152 ? 209.169 230.049 175.833 1.00 15.73 367 CYS D O 1
ATOM 6510 N N . LEU D 2 153 ? 210.266 229.086 177.548 1.00 16.47 368 LEU D N 1
ATOM 6511 C CA . LEU D 2 153 ? 211.469 229.882 177.355 1.00 14.10 368 LEU D CA 1
ATOM 6512 C C . LEU D 2 153 ? 212.217 229.390 176.124 1.00 15.45 368 LEU D C 1
ATOM 6513 O O . LEU D 2 153 ? 212.452 228.190 175.968 1.00 24.37 368 LEU D O 1
ATOM 6518 N N . VAL D 2 154 ? 212.589 230.317 175.246 1.00 11.84 369 VAL D N 1
ATOM 6519 C CA . VAL D 2 154 ? 213.346 230.013 174.034 1.00 13.03 369 VAL D CA 1
ATOM 6520 C C . VAL D 2 154 ? 214.529 230.969 174.022 1.00 17.35 369 VAL D C 1
ATOM 6521 O O . VAL D 2 154 ? 214.380 232.136 173.650 1.00 24.42 369 VAL D O 1
ATOM 6525 N N . LYS D 2 155 ? 215.705 230.487 174.410 1.00 15.54 370 LYS D N 1
ATOM 6526 C CA . LYS D 2 155 ? 216.853 231.356 174.609 1.00 18.18 370 LYS D CA 1
ATOM 6527 C C . LYS D 2 155 ? 218.014 230.960 173.707 1.00 20.60 370 LYS D C 1
ATOM 6528 O O . LYS D 2 155 ? 218.047 229.869 173.135 1.00 27.56 370 LYS D O 1
ATOM 6534 N N . GLY D 2 156 ? 218.968 231.877 173.592 1.00 18.05 371 GLY D N 1
ATOM 6535 C CA . GLY D 2 156 ? 220.210 231.629 172.882 1.00 22.48 371 GLY D CA 1
ATOM 6536 C C . GLY D 2 156 ? 220.089 231.394 171.394 1.00 24.58 371 GLY D C 1
ATOM 6537 O O . GLY D 2 156 ? 220.747 230.492 170.863 1.00 36.15 371 GLY D O 1
ATOM 6538 N N . PHE D 2 157 ? 219.277 232.188 170.698 1.00 20.58 372 PHE D N 1
ATOM 6539 C CA . PHE D 2 157 ? 219.105 232.031 169.261 1.00 21.57 372 PHE D CA 1
ATOM 6540 C C . PHE D 2 157 ? 219.402 233.337 168.543 1.00 24.75 372 PHE D C 1
ATOM 6541 O O . PHE D 2 157 ? 219.026 234.415 169.010 1.00 31.76 372 PHE D O 1
ATOM 6549 N N . TYR D 2 158 ? 220.085 233.231 167.404 1.00 25.52 373 TYR D N 1
ATOM 6550 C CA . TYR D 2 158 ? 220.401 234.367 166.561 1.00 32.62 373 TYR D CA 1
ATOM 6551 C C . TYR D 2 158 ? 220.080 233.889 165.148 1.00 38.51 373 TYR D C 1
ATOM 6552 O O . TYR D 2 158 ? 220.499 232.783 164.766 1.00 43.40 373 TYR D O 1
ATOM 6561 N N . PRO D 2 159 ? 219.341 234.670 164.350 1.00 34.41 374 PRO D N 1
ATOM 6562 C CA . PRO D 2 159 ? 218.802 236.006 164.606 1.00 34.79 374 PRO D CA 1
ATOM 6563 C C . PRO D 2 159 ? 217.425 235.977 165.249 1.00 36.88 374 PRO D C 1
ATOM 6564 O O . PRO D 2 159 ? 216.984 234.951 165.750 1.00 37.91 374 PRO D O 1
ATOM 6568 N N . SER D 2 160 ? 216.720 237.104 165.234 1.00 36.14 375 SER D N 1
ATOM 6569 C CA . SER D 2 160 ? 215.424 237.226 165.885 1.00 34.42 375 SER D CA 1
ATOM 6570 C C . SER D 2 160 ? 214.272 236.750 165.013 1.00 38.17 375 SER D C 1
ATOM 6571 O O . SER D 2 160 ? 213.116 236.852 165.434 1.00 38.07 375 SER D O 1
ATOM 6574 N N . ASP D 2 161 ? 214.553 236.245 163.815 1.00 43.13 376 ASP D N 1
ATOM 6575 C CA . ASP D 2 161 ? 213.515 235.715 162.932 1.00 44.47 376 ASP D CA 1
ATOM 6576 C C . ASP D 2 161 ? 213.092 234.353 163.464 1.00 36.06 376 ASP D C 1
ATOM 6577 O O . ASP D 2 161 ? 213.648 233.317 163.100 1.00 35.84 376 ASP D O 1
ATOM 6582 N N . ILE D 2 162 ? 212.086 234.359 164.338 1.00 32.05 377 ILE D N 1
ATOM 6583 C CA . ILE D 2 162 ? 211.606 233.157 165.003 1.00 28.24 377 ILE D CA 1
ATOM 6584 C C . ILE D 2 162 ? 210.084 233.170 165.009 1.00 29.33 377 ILE D C 1
ATOM 6585 O O . ILE D 2 162 ? 209.446 234.206 164.808 1.00 40.67 377 ILE D O 1
ATOM 6590 N N . ALA D 2 163 ? 209.502 231.993 165.225 1.00 25.51 378 ALA D N 1
ATOM 6591 C CA . ALA D 2 163 ? 208.063 231.850 165.388 1.00 30.55 378 ALA D CA 1
ATOM 6592 C C . ALA D 2 163 ? 207.799 230.807 166.460 1.00 25.77 378 ALA D C 1
ATOM 6593 O O . ALA D 2 163 ? 208.351 229.706 166.402 1.00 28.06 378 ALA D O 1
ATOM 6595 N N . VAL D 2 164 ? 206.962 231.151 167.434 1.00 24.85 379 VAL D N 1
ATOM 6596 C CA . VAL D 2 164 ? 206.643 230.268 168.549 1.00 24.55 379 VAL D CA 1
ATOM 6597 C C . VAL D 2 164 ? 205.138 230.050 168.579 1.00 27.55 379 VAL D C 1
ATOM 6598 O O . VAL D 2 164 ? 204.363 231.011 168.518 1.00 35.33 379 VAL D O 1
ATOM 6602 N N . GLU D 2 165 ? 204.731 228.788 168.667 1.00 21.64 380 GLU D N 1
ATOM 6603 C CA . GLU D 2 165 ? 203.335 228.391 168.711 1.00 21.97 380 GLU D CA 1
ATOM 6604 C C . GLU D 2 165 ? 203.141 227.414 169.861 1.00 26.38 380 GLU D C 1
ATOM 6605 O O . GLU D 2 165 ? 204.103 226.937 170.467 1.00 29.99 380 GLU D O 1
ATOM 6611 N N . TRP D 2 166 ? 201.883 227.123 170.169 1.00 25.47 381 TRP D N 1
ATOM 6612 C CA . TRP D 2 166 ? 201.538 226.157 171.198 1.00 19.17 381 TRP D CA 1
ATOM 6613 C C . TRP D 2 166 ? 200.585 225.127 170.614 1.00 26.19 381 TRP D C 1
ATOM 6614 O O . TRP D 2 166 ? 199.802 225.425 169.710 1.00 42.53 381 TRP D O 1
ATOM 6625 N N . GLU D 2 167 ? 200.663 223.908 171.141 1.00 26.72 382 GLU D N 1
ATOM 6626 C CA . GLU D 2 167 ? 199.904 222.785 170.617 1.00 30.15 382 GLU D CA 1
ATOM 6627 C C . GLU D 2 167 ? 199.315 221.989 171.770 1.00 33.00 382 GLU D C 1
ATOM 6628 O O . GLU D 2 167 ? 199.793 222.049 172.903 1.00 34.97 382 GLU D O 1
ATOM 6634 N N . SER D 2 168 ? 198.261 221.240 171.460 1.00 34.28 383 SER D N 1
ATOM 6635 C CA . SER D 2 168 ? 197.660 220.321 172.422 1.00 36.24 383 SER D CA 1
ATOM 6636 C C . SER D 2 168 ? 196.923 219.257 171.623 1.00 45.66 383 SER D C 1
ATOM 6637 O O . SER D 2 168 ? 195.939 219.572 170.946 1.00 46.18 383 SER D O 1
ATOM 6640 N N . ASN D 2 169 ? 197.403 218.014 171.703 1.00 53.83 384 ASN D N 1
ATOM 6641 C CA . ASN D 2 169 ? 196.850 216.893 170.941 1.00 49.20 384 ASN D CA 1
ATOM 6642 C C . ASN D 2 169 ? 196.859 217.183 169.442 1.00 46.20 384 ASN D C 1
ATOM 6643 O O . ASN D 2 169 ? 195.917 216.854 168.720 1.00 52.37 384 ASN D O 1
ATOM 6648 N N . GLY D 2 170 ? 197.933 217.813 168.971 1.00 44.38 385 GLY D N 1
ATOM 6649 C CA . GLY D 2 170 ? 198.093 218.078 167.558 1.00 44.16 385 GLY D CA 1
ATOM 6650 C C . GLY D 2 170 ? 197.330 219.268 167.025 1.00 44.18 385 GLY D C 1
ATOM 6651 O O . GLY D 2 170 ? 197.338 219.490 165.809 1.00 48.10 385 GLY D O 1
ATOM 6652 N N . GLN D 2 171 ? 196.675 220.042 167.886 1.00 41.90 386 GLN D N 1
ATOM 6653 C CA . GLN D 2 171 ? 195.924 221.200 167.439 1.00 40.32 386 GLN D CA 1
ATOM 6654 C C . GLN D 2 171 ? 196.458 222.463 168.101 1.00 38.19 386 GLN D C 1
ATOM 6655 O O . GLN D 2 171 ? 196.836 222.431 169.275 1.00 44.19 386 GLN D O 1
ATOM 6661 N N . PRO D 2 172 ? 196.497 223.585 167.385 1.00 36.41 387 PRO D N 1
ATOM 6662 C CA . PRO D 2 172 ? 197.110 224.794 167.950 1.00 36.63 387 PRO D CA 1
ATOM 6663 C C . PRO D 2 172 ? 196.230 225.423 169.019 1.00 39.50 387 PRO D C 1
ATOM 6664 O O . PRO D 2 172 ? 195.025 225.601 168.830 1.00 44.52 387 PRO D O 1
ATOM 6668 N N . GLU D 2 173 ? 196.844 225.755 170.150 1.00 32.28 388 GLU D N 1
ATOM 6669 C CA . GLU D 2 173 ? 196.178 226.552 171.166 1.00 28.92 388 GLU D CA 1
ATOM 6670 C C . GLU D 2 173 ? 196.159 228.014 170.740 1.00 33.89 388 GLU D C 1
ATOM 6671 O O . GLU D 2 173 ? 197.042 228.482 170.018 1.00 40.80 388 GLU D O 1
ATOM 6677 N N . ASN D 2 174 ? 195.135 228.738 171.189 1.00 29.15 389 ASN D N 1
ATOM 6678 C CA . ASN D 2 174 ? 194.911 230.102 170.729 1.00 31.15 389 ASN D CA 1
ATOM 6679 C C . ASN D 2 174 ? 194.963 231.131 171.849 1.00 36.81 389 ASN D C 1
ATOM 6680 O O . ASN D 2 174 ? 194.678 232.309 171.603 1.00 39.90 389 ASN D O 1
ATOM 6685 N N . ASN D 2 175 ? 195.326 230.732 173.063 1.00 30.64 390 ASN D N 1
ATOM 6686 C CA . ASN D 2 175 ? 195.401 231.639 174.203 1.00 24.88 390 ASN D CA 1
ATOM 6687 C C . ASN D 2 175 ? 196.844 231.868 174.641 1.00 23.45 390 ASN D C 1
ATOM 6688 O O . ASN D 2 175 ? 197.140 231.961 175.832 1.00 28.50 390 ASN D O 1
ATOM 6693 N N . TYR D 2 176 ? 197.760 231.962 173.683 1.00 19.86 391 TYR D N 1
ATOM 6694 C CA . TYR D 2 176 ? 199.175 232.136 173.974 1.00 17.45 391 TYR D CA 1
ATOM 6695 C C . TYR D 2 176 ? 199.652 233.492 173.477 1.00 22.01 391 TYR D C 1
ATOM 6696 O O . TYR D 2 176 ? 199.238 233.956 172.410 1.00 31.59 391 TYR D O 1
ATOM 6705 N N . LYS D 2 177 ? 200.516 234.128 174.262 1.00 17.24 392 LYS D N 1
ATOM 6706 C CA . LYS D 2 177 ? 201.124 235.400 173.899 1.00 19.64 392 LYS D CA 1
ATOM 6707 C C . LYS D 2 177 ? 202.633 235.272 174.030 1.00 17.41 392 LYS D C 1
ATOM 6708 O O . LYS D 2 177 ? 203.131 234.791 175.052 1.00 18.10 392 LYS D O 1
ATOM 6714 N N . THR D 2 178 ? 203.354 235.701 173.001 1.00 16.30 393 THR D N 1
ATOM 6715 C CA . THR D 2 178 ? 204.801 235.561 172.932 1.00 13.08 393 THR D CA 1
ATOM 6716 C C . THR D 2 178 ? 205.450 236.927 173.097 1.00 14.94 393 THR D C 1
ATOM 6717 O O . THR D 2 178 ? 205.093 237.876 172.392 1.00 23.19 393 THR D O 1
ATOM 6721 N N . THR D 2 179 ? 206.391 237.026 174.032 1.00 12.63 394 THR D N 1
ATOM 6722 C CA . THR D 2 179 ? 207.093 238.279 174.248 1.00 13.59 394 THR D CA 1
ATOM 6723 C C . THR D 2 179 ? 208.030 238.570 173.077 1.00 11.68 394 THR D C 1
ATOM 6724 O O . THR D 2 179 ? 208.515 237.647 172.419 1.00 13.47 394 THR D O 1
ATOM 6728 N N . PRO D 2 180 ? 208.284 239.844 172.786 1.00 12.32 395 PRO D N 1
ATOM 6729 C CA . PRO D 2 180 ? 209.203 240.172 171.702 1.00 13.75 395 PRO D CA 1
ATOM 6730 C C . PRO D 2 180 ? 210.597 239.670 172.013 1.00 18.92 395 PRO D C 1
ATOM 6731 O O . PRO D 2 180 ? 210.986 239.557 173.190 1.00 22.83 395 PRO D O 1
ATOM 6735 N N . PRO D 2 181 ? 211.381 239.336 170.988 1.00 16.94 396 PRO D N 1
ATOM 6736 C CA . PRO D 2 181 ? 212.731 238.805 171.228 1.00 14.37 396 PRO D CA 1
ATOM 6737 C C . PRO D 2 181 ? 213.623 239.839 171.897 1.00 20.26 396 PRO D C 1
ATOM 6738 O O . PRO D 2 181 ? 213.882 240.912 171.350 1.00 24.33 396 PRO D O 1
ATOM 6742 N N . VAL D 2 182 ? 214.090 239.502 173.094 1.00 16.06 397 VAL D N 1
ATOM 6743 C CA . VAL D 2 182 ? 214.927 240.378 173.903 1.00 16.43 397 VAL D CA 1
ATOM 6744 C C . VAL D 2 182 ? 216.379 239.982 173.694 1.00 20.61 397 VAL D C 1
ATOM 6745 O O . VAL D 2 182 ? 216.714 238.793 173.725 1.00 27.03 397 VAL D O 1
ATOM 6749 N N . LEU D 2 183 ? 217.240 240.971 173.471 1.00 23.86 398 LEU D N 1
ATOM 6750 C CA . LEU D 2 183 ? 218.658 240.695 173.294 1.00 23.95 398 LEU D CA 1
ATOM 6751 C C . LEU D 2 183 ? 219.270 240.232 174.609 1.00 30.25 398 LEU D C 1
ATOM 6752 O O . LEU D 2 183 ? 219.162 240.914 175.632 1.00 37.72 398 LEU D O 1
ATOM 6757 N N . ASP D 2 184 ? 219.917 239.072 174.576 1.00 32.53 399 ASP D N 1
ATOM 6758 C CA . ASP D 2 184 ? 220.535 238.489 175.754 1.00 34.09 399 ASP D CA 1
ATOM 6759 C C . ASP D 2 184 ? 221.894 239.137 176.009 1.00 45.98 399 ASP D C 1
ATOM 6760 O O . ASP D 2 184 ? 222.328 240.044 175.294 1.00 51.06 399 ASP D O 1
ATOM 6765 N N . SER D 2 185 ? 222.577 238.665 177.054 1.00 47.37 400 SER D N 1
ATOM 6766 C CA . SER D 2 185 ? 223.872 239.237 177.406 1.00 49.38 400 SER D CA 1
ATOM 6767 C C . SER D 2 185 ? 224.936 238.896 176.369 1.00 56.47 400 SER D C 1
ATOM 6768 O O . SER D 2 185 ? 225.775 239.740 176.035 1.00 62.84 400 SER D O 1
ATOM 6771 N N . ASP D 2 186 ? 224.916 237.671 175.846 1.00 54.17 401 ASP D N 1
ATOM 6772 C CA . ASP D 2 186 ? 225.948 237.190 174.939 1.00 60.35 401 ASP D CA 1
ATOM 6773 C C . ASP D 2 186 ? 225.639 237.482 173.474 1.00 56.36 401 ASP D C 1
ATOM 6774 O O . ASP D 2 186 ? 226.186 236.813 172.591 1.00 58.87 401 ASP D O 1
ATOM 6779 N N . GLY D 2 187 ? 224.779 238.457 173.196 1.00 49.62 402 GLY D N 1
ATOM 6780 C CA . GLY D 2 187 ? 224.469 238.818 171.831 1.00 51.34 402 GLY D CA 1
ATOM 6781 C C . GLY D 2 187 ? 223.421 237.960 171.161 1.00 45.81 402 GLY D C 1
ATOM 6782 O O . GLY D 2 187 ? 223.057 238.243 170.013 1.00 51.03 402 GLY D O 1
ATOM 6783 N N . SER D 2 188 ? 222.925 236.928 171.831 1.00 40.95 403 SER D N 1
ATOM 6784 C CA . SER D 2 188 ? 221.861 236.095 171.298 1.00 34.54 403 SER D CA 1
ATOM 6785 C C . SER D 2 188 ? 220.516 236.739 171.622 1.00 29.00 403 SER D C 1
ATOM 6786 O O . SER D 2 188 ? 220.441 237.901 172.025 1.00 40.39 403 SER D O 1
ATOM 6789 N N . PHE D 2 189 ? 219.433 235.994 171.437 1.00 21.10 404 PHE D N 1
ATOM 6790 C CA . PHE D 2 189 ? 218.095 236.475 171.735 1.00 18.29 404 PHE D CA 1
ATOM 6791 C C . PHE D 2 189 ? 217.381 235.459 172.611 1.00 18.01 404 PHE D C 1
ATOM 6792 O O . PHE D 2 189 ? 217.728 234.277 172.622 1.00 30.59 404 PHE D O 1
ATOM 6800 N N . PHE D 2 190 ? 216.384 235.930 173.352 1.00 12.68 405 PHE D N 1
ATOM 6801 C CA . PHE D 2 190 ? 215.551 235.043 174.146 1.00 11.65 405 PHE D CA 1
ATOM 6802 C C . PHE D 2 190 ? 214.153 235.632 174.231 1.00 17.25 405 PHE D C 1
ATOM 6803 O O . PHE D 2 190 ? 213.972 236.846 174.134 1.00 30.41 405 PHE D O 1
ATOM 6811 N N . LEU D 2 191 ? 213.167 234.761 174.410 1.00 11.76 406 LEU D N 1
ATOM 6812 C CA . LEU D 2 191 ? 211.788 235.196 174.573 1.00 10.64 406 LEU D CA 1
ATOM 6813 C C . LEU D 2 191 ? 211.041 234.135 175.366 1.00 11.85 406 LEU D C 1
ATOM 6814 O O . LEU D 2 191 ? 211.612 233.128 175.787 1.00 20.91 406 LEU D O 1
ATOM 6819 N N . TYR D 2 192 ? 209.748 234.371 175.557 1.00 9.00 407 TYR D N 1
ATOM 6820 C CA . TYR D 2 192 ? 208.885 233.464 176.292 1.00 8.16 407 TYR D CA 1
ATOM 6821 C C . TYR D 2 192 ? 207.605 233.257 175.501 1.00 11.28 407 TYR D C 1
ATOM 6822 O O . TYR D 2 192 ? 207.399 233.854 174.443 1.00 18.07 407 TYR D O 1
ATOM 6831 N N . SER D 2 193 ? 206.736 232.400 176.029 1.00 9.78 408 SER D N 1
ATOM 6832 C CA . SER D 2 193 ? 205.435 232.162 175.411 1.00 10.60 408 SER D CA 1
ATOM 6833 C C . SER D 2 193 ? 204.498 231.663 176.506 1.00 13.27 408 SER D C 1
ATOM 6834 O O . SER D 2 193 ? 204.538 230.486 176.867 1.00 20.35 408 SER D O 1
ATOM 6837 N N . LYS D 2 194 ? 203.658 232.555 177.019 1.00 10.21 409 LYS D N 1
ATOM 6838 C CA . LYS D 2 194 ? 202.733 232.211 178.088 1.00 10.97 409 LYS D CA 1
ATOM 6839 C C . LYS D 2 194 ? 201.421 231.733 177.485 1.00 15.81 409 LYS D C 1
ATOM 6840 O O . LYS D 2 194 ? 200.733 232.498 176.803 1.00 22.10 409 LYS D O 1
ATOM 6846 N N . LEU D 2 195 ? 201.073 230.478 177.742 1.00 15.25 410 LEU D N 1
ATOM 6847 C CA . LEU D 2 195 ? 199.796 229.921 177.325 1.00 17.37 410 LEU D CA 1
ATOM 6848 C C . LEU D 2 195 ? 198.893 229.811 178.545 1.00 21.05 410 LEU D C 1
ATOM 6849 O O . LEU D 2 195 ? 199.237 229.129 179.515 1.00 25.71 410 LEU D O 1
ATOM 6854 N N . THR D 2 196 ? 197.744 230.479 178.497 1.00 20.10 411 THR D N 1
ATOM 6855 C CA . THR D 2 196 ? 196.784 230.449 179.593 1.00 19.58 411 THR D CA 1
ATOM 6856 C C . THR D 2 196 ? 195.844 229.270 179.379 1.00 28.79 411 THR D C 1
ATOM 6857 O O . THR D 2 196 ? 194.972 229.309 178.506 1.00 35.39 411 THR D O 1
ATOM 6861 N N . VAL D 2 197 ? 196.023 228.227 180.180 1.00 35.51 412 VAL D N 1
ATOM 6862 C CA . VAL D 2 197 ? 195.255 226.995 180.079 1.00 28.71 412 VAL D CA 1
ATOM 6863 C C . VAL D 2 197 ? 194.373 226.885 181.312 1.00 35.61 412 VAL D C 1
ATOM 6864 O O . VAL D 2 197 ? 194.824 227.156 182.430 1.00 45.04 412 VAL D O 1
ATOM 6868 N N . ASP D 2 198 ? 193.107 226.521 181.101 1.00 32.20 413 ASP D N 1
ATOM 6869 C CA . ASP D 2 198 ? 192.188 226.308 182.211 1.00 37.38 413 ASP D CA 1
ATOM 6870 C C . ASP D 2 198 ? 192.773 225.267 183.158 1.00 41.73 413 ASP D C 1
ATOM 6871 O O . ASP D 2 198 ? 193.286 224.235 182.718 1.00 46.92 413 ASP D O 1
ATOM 6876 N N . LYS D 2 199 ? 192.715 225.558 184.462 1.00 41.95 414 LYS D N 1
ATOM 6877 C CA . LYS D 2 199 ? 193.332 224.687 185.460 1.00 40.56 414 LYS D CA 1
ATOM 6878 C C . LYS D 2 199 ? 192.780 223.270 185.388 1.00 48.04 414 LYS D C 1
ATOM 6879 O O . LYS D 2 199 ? 193.509 222.302 185.650 1.00 53.81 414 LYS D O 1
ATOM 6885 N N . SER D 2 200 ? 191.507 223.128 185.009 1.00 52.10 415 SER D N 1
ATOM 6886 C CA . SER D 2 200 ? 190.926 221.801 184.857 1.00 51.29 415 SER D CA 1
ATOM 6887 C C . SER D 2 200 ? 191.658 221.001 183.789 1.00 49.13 415 SER D C 1
ATOM 6888 O O . SER D 2 200 ? 192.053 219.858 184.032 1.00 53.27 415 SER D O 1
ATOM 6891 N N . ARG D 2 201 ? 191.893 221.604 182.618 1.00 46.05 416 ARG D N 1
ATOM 6892 C CA . ARG D 2 201 ? 192.583 220.896 181.543 1.00 43.47 416 ARG D CA 1
ATOM 6893 C C . ARG D 2 201 ? 194.003 220.530 181.943 1.00 40.61 416 ARG D C 1
ATOM 6894 O O . ARG D 2 201 ? 194.506 219.462 181.579 1.00 45.71 416 ARG D O 1
ATOM 6902 N N . TRP D 2 202 ? 194.670 221.417 182.679 1.00 40.81 417 TRP D N 1
ATOM 6903 C CA . TRP D 2 202 ? 196.025 221.135 183.129 1.00 39.76 417 TRP D CA 1
ATOM 6904 C C . TRP D 2 202 ? 196.056 219.990 184.132 1.00 46.92 417 TRP D C 1
ATOM 6905 O O . TRP D 2 202 ? 197.012 219.207 184.144 1.00 51.80 417 TRP D O 1
ATOM 6916 N N . GLN D 2 203 ? 195.028 219.869 184.971 1.00 48.37 418 GLN D N 1
ATOM 6917 C CA . GLN D 2 203 ? 195.049 218.867 186.030 1.00 52.97 418 GLN D CA 1
ATOM 6918 C C . GLN D 2 203 ? 194.633 217.472 185.570 1.00 58.77 418 GLN D C 1
ATOM 6919 O O . GLN D 2 203 ? 194.704 216.537 186.373 1.00 68.23 418 GLN D O 1
ATOM 6925 N N . GLN D 2 204 ? 194.207 217.293 184.320 1.00 52.30 419 GLN D N 1
ATOM 6926 C CA . GLN D 2 204 ? 193.957 215.964 183.775 1.00 52.64 419 GLN D CA 1
ATOM 6927 C C . GLN D 2 204 ? 195.151 215.413 183.010 1.00 54.16 419 GLN D C 1
ATOM 6928 O O . GLN D 2 204 ? 195.010 214.415 182.298 1.00 58.36 419 GLN D O 1
ATOM 6934 N N . GLY D 2 205 ? 196.315 216.044 183.132 1.00 52.30 420 GLY D N 1
ATOM 6935 C CA . GLY D 2 205 ? 197.508 215.524 182.495 1.00 56.59 420 GLY D CA 1
ATOM 6936 C C . GLY D 2 205 ? 197.570 215.733 181.001 1.00 51.93 420 GLY D C 1
ATOM 6937 O O . GLY D 2 205 ? 198.261 214.979 180.308 1.00 58.34 420 GLY D O 1
ATOM 6938 N N . ASN D 2 206 ? 196.858 216.728 180.480 1.00 43.01 421 ASN D N 1
ATOM 6939 C CA . ASN D 2 206 ? 196.920 217.027 179.057 1.00 40.47 421 ASN D CA 1
ATOM 6940 C C . ASN D 2 206 ? 198.314 217.510 178.681 1.00 46.70 421 ASN D C 1
ATOM 6941 O O . ASN D 2 206 ? 198.969 218.225 179.444 1.00 55.62 421 ASN D O 1
ATOM 6946 N N . VAL D 2 207 ? 198.769 217.112 177.499 1.00 40.43 422 VAL D N 1
ATOM 6947 C CA . VAL D 2 207 ? 200.106 217.450 177.028 1.00 39.37 422 VAL D CA 1
ATOM 6948 C C . VAL D 2 207 ? 200.012 218.708 176.177 1.00 36.56 422 VAL D C 1
ATOM 6949 O O . VAL D 2 207 ? 199.259 218.752 175.198 1.00 35.14 422 VAL D O 1
ATOM 6953 N N . PHE D 2 208 ? 200.764 219.737 176.559 1.00 30.92 423 PHE D N 1
ATOM 6954 C CA . PHE D 2 208 ? 200.837 220.986 175.814 1.00 25.98 423 PHE D CA 1
ATOM 6955 C C . PHE D 2 208 ? 202.265 221.169 175.327 1.00 26.52 423 PHE D C 1
ATOM 6956 O O . PHE D 2 208 ? 203.195 221.228 176.137 1.00 31.37 423 PHE D O 1
ATOM 6964 N N . SER D 2 209 ? 202.435 221.265 174.016 1.00 21.09 424 SER D N 1
ATOM 6965 C CA . SER D 2 209 ? 203.749 221.352 173.403 1.00 21.30 424 SER D CA 1
ATOM 6966 C C . SER D 2 209 ? 204.020 222.767 172.915 1.00 20.61 424 SER D C 1
ATOM 6967 O O . SER D 2 209 ? 203.101 223.508 172.563 1.00 24.45 424 SER D O 1
ATOM 6970 N N . CYS D 2 210 ? 205.294 223.139 172.902 1.00 22.12 425 CYS D N 1
ATOM 6971 C CA . CYS D 2 210 ? 205.729 224.436 172.405 1.00 21.61 425 CYS D CA 1
ATOM 6972 C C . CYS D 2 210 ? 206.511 224.225 171.118 1.00 25.25 425 CYS D C 1
ATOM 6973 O O . CYS D 2 210 ? 207.542 223.545 171.119 1.00 33.81 425 CYS D O 1
ATOM 6976 N N . SER D 2 211 ? 206.027 224.811 170.030 1.00 22.31 426 SER D N 1
ATOM 6977 C CA . SER D 2 211 ? 206.627 224.651 168.714 1.00 21.53 426 SER D CA 1
ATOM 6978 C C . SER D 2 211 ? 207.455 225.885 168.390 1.00 21.89 426 SER D C 1
ATOM 6979 O O . SER D 2 211 ? 206.944 227.006 168.430 1.00 35.26 426 SER D O 1
ATOM 6982 N N . VAL D 2 212 ? 208.726 225.679 168.066 1.00 14.88 427 VAL D N 1
ATOM 6983 C CA . VAL D 2 212 ? 209.645 226.763 167.748 1.00 15.67 427 VAL D CA 1
ATOM 6984 C C . VAL D 2 212 ? 210.168 226.535 166.340 1.00 25.65 427 VAL D C 1
ATOM 6985 O O . VAL D 2 212 ? 210.775 225.495 166.059 1.00 34.36 427 VAL D O 1
ATOM 6989 N N . MET D 2 213 ? 209.937 227.502 165.459 1.00 25.39 428 MET D N 1
ATOM 6990 C CA . MET D 2 213 ? 210.371 227.437 164.067 1.00 26.56 428 MET D CA 1
ATOM 6991 C C . MET D 2 213 ? 211.445 228.498 163.872 1.00 27.19 428 MET D C 1
ATOM 6992 O O . MET D 2 213 ? 211.135 229.683 163.726 1.00 33.58 428 MET D O 1
ATOM 6997 N N . HIS D 2 214 ? 212.704 228.076 163.868 1.00 24.15 429 HIS D N 1
ATOM 6998 C CA . HIS D 2 214 ? 213.816 228.995 163.696 1.00 24.81 429 HIS D CA 1
ATOM 6999 C C . HIS D 2 214 ? 214.753 228.445 162.634 1.00 33.63 429 HIS D C 1
ATOM 7000 O O . HIS D 2 214 ? 214.813 227.237 162.395 1.00 38.47 429 HIS D O 1
ATOM 7007 N N . GLU D 2 215 ? 215.486 229.357 161.995 1.00 34.16 430 GLU D N 1
ATOM 7008 C CA . GLU D 2 215 ? 216.374 228.979 160.902 1.00 38.06 430 GLU D CA 1
ATOM 7009 C C . GLU D 2 215 ? 217.476 228.037 161.375 1.00 40.46 430 GLU D C 1
ATOM 7010 O O . GLU D 2 215 ? 217.837 227.087 160.671 1.00 45.67 430 GLU D O 1
ATOM 7016 N N . ALA D 2 216 ? 218.008 228.271 162.572 1.00 39.55 431 ALA D N 1
ATOM 7017 C CA . ALA D 2 216 ? 219.177 227.544 163.047 1.00 39.68 431 ALA D CA 1
ATOM 7018 C C . ALA D 2 216 ? 218.867 226.143 163.552 1.00 40.88 431 ALA D C 1
ATOM 7019 O O . ALA D 2 216 ? 219.804 225.399 163.860 1.00 44.51 431 ALA D O 1
ATOM 7021 N N . LEU D 2 217 ? 217.597 225.762 163.649 1.00 38.84 432 LEU D N 1
ATOM 7022 C CA . LEU D 2 217 ? 217.247 224.459 164.193 1.00 40.30 432 LEU D CA 1
ATOM 7023 C C . LEU D 2 217 ? 217.565 223.358 163.180 1.00 50.60 432 LEU D C 1
ATOM 7024 O O . LEU D 2 217 ? 217.994 223.614 162.052 1.00 55.70 432 LEU D O 1
ATOM 7029 N N . HIS D 2 218 ? 217.366 222.108 163.605 1.00 47.00 433 HIS D N 1
ATOM 7030 C CA . HIS D 2 218 ? 217.687 220.967 162.752 1.00 45.22 433 HIS D CA 1
ATOM 7031 C C . HIS D 2 218 ? 216.819 220.953 161.500 1.00 47.72 433 HIS D C 1
ATOM 7032 O O . HIS D 2 218 ? 217.315 221.116 160.380 1.00 53.72 433 HIS D O 1
ATOM 7039 N N . ASN D 2 219 ? 215.513 220.763 161.673 1.00 48.05 434 ASN D N 1
ATOM 7040 C CA . ASN D 2 219 ? 214.559 220.797 160.572 1.00 49.88 434 ASN D CA 1
ATOM 7041 C C . ASN D 2 219 ? 213.712 222.062 160.616 1.00 48.88 434 ASN D C 1
ATOM 7042 O O . ASN D 2 219 ? 212.562 222.061 160.169 1.00 56.12 434 ASN D O 1
ATOM 7047 N N . HIS D 2 220 ? 214.279 223.141 161.162 1.00 43.06 435 HIS D N 1
ATOM 7048 C CA . HIS D 2 220 ? 213.576 224.407 161.378 1.00 34.42 435 HIS D CA 1
ATOM 7049 C C . HIS D 2 220 ? 212.339 224.206 162.246 1.00 29.28 435 HIS D C 1
ATOM 7050 O O . HIS D 2 220 ? 211.318 224.870 162.067 1.00 33.27 435 HIS D O 1
ATOM 7057 N N . TYR D 2 221 ? 212.433 223.282 163.198 1.00 28.14 436 TYR D N 1
ATOM 7058 C CA . TYR D 2 221 ? 211.312 222.981 164.072 1.00 28.08 436 TYR D CA 1
ATOM 7059 C C . TYR D 2 221 ? 211.841 222.301 165.325 1.00 28.31 436 TYR D C 1
ATOM 7060 O O . TYR D 2 221 ? 212.778 221.504 165.254 1.00 36.64 436 TYR D O 1
ATOM 7069 N N . THR D 2 222 ? 211.229 222.615 166.463 1.00 22.76 437 THR D N 1
ATOM 7070 C CA . THR D 2 222 ? 211.525 221.932 167.717 1.00 25.58 437 THR D CA 1
ATOM 7071 C C . THR D 2 222 ? 210.278 222.000 168.580 1.00 24.91 437 THR D C 1
ATOM 7072 O O . THR D 2 222 ? 209.770 223.091 168.849 1.00 33.24 437 THR D O 1
ATOM 7076 N N . GLN D 2 223 ? 209.783 220.843 169.001 1.00 26.76 438 GLN D N 1
ATOM 7077 C CA . GLN D 2 223 ? 208.527 220.746 169.734 1.00 28.67 438 GLN D CA 1
ATOM 7078 C C . GLN D 2 223 ? 208.812 220.108 171.086 1.00 30.23 438 GLN D C 1
ATOM 7079 O O . GLN D 2 223 ? 209.136 218.918 171.161 1.00 40.65 438 GLN D O 1
ATOM 7085 N N . LYS D 2 224 ? 208.700 220.899 172.150 1.00 19.61 439 LYS D N 1
ATOM 7086 C CA . LYS D 2 224 ? 208.978 220.446 173.508 1.00 24.91 439 LYS D CA 1
ATOM 7087 C C . LYS D 2 224 ? 207.662 220.370 174.268 1.00 29.70 439 LYS D C 1
ATOM 7088 O O . LYS D 2 224 ? 207.069 221.402 174.596 1.00 33.57 439 LYS D O 1
ATOM 7094 N N . SER D 2 225 ? 207.213 219.153 174.550 1.00 32.53 440 SER D N 1
ATOM 7095 C CA . SER D 2 225 ? 205.957 218.958 175.253 1.00 27.17 440 SER D CA 1
ATOM 7096 C C . SER D 2 225 ? 206.136 219.184 176.750 1.00 27.33 440 SER D C 1
ATOM 7097 O O . SER D 2 225 ? 207.251 219.212 177.274 1.00 29.62 440 SER D O 1
ATOM 7100 N N . LEU D 2 226 ? 205.010 219.350 177.437 1.00 31.11 441 LEU D N 1
ATOM 7101 C CA . LEU D 2 226 ? 205.008 219.504 178.884 1.00 38.66 441 LEU D CA 1
ATOM 7102 C C . LEU D 2 226 ? 203.636 219.113 179.407 1.00 42.43 441 LEU D C 1
ATOM 7103 O O . LEU D 2 226 ? 202.622 219.647 178.951 1.00 41.90 441 LEU D O 1
ATOM 7108 N N . ASP D 2 227 ? 203.612 218.181 180.349 1.00 46.51 442 ASP D N 1
ATOM 7109 C CA . ASP D 2 227 ? 202.386 217.701 180.970 1.00 48.54 442 ASP D CA 1
ATOM 7110 C C . ASP D 2 227 ? 202.462 217.928 182.479 1.00 51.30 442 ASP D C 1
ATOM 7111 O O . ASP D 2 227 ? 203.392 218.561 182.986 1.00 53.55 442 ASP D O 1
ATOM 7116 N N . LYS D 2 228 ? 201.472 217.392 183.198 1.00 50.57 443 LYS D N 1
ATOM 7117 C CA . LYS D 2 228 ? 201.422 217.551 184.648 1.00 49.37 443 LYS D CA 1
ATOM 7118 C C . LYS D 2 228 ? 202.626 216.929 185.345 1.00 54.05 443 LYS D C 1
ATOM 7119 O O . LYS D 2 228 ? 202.934 217.309 186.479 1.00 56.85 443 LYS D O 1
ATOM 7125 N N . SER D 2 229 ? 203.308 215.988 184.699 1.00 54.17 444 SER D N 1
ATOM 7126 C CA . SER D 2 229 ? 204.526 215.404 185.243 1.00 55.05 444 SER D CA 1
ATOM 7127 C C . SER D 2 229 ? 205.646 216.435 185.310 1.00 54.42 444 SER D C 1
ATOM 7128 O O . SER D 2 229 ? 205.994 217.054 184.304 1.00 47.04 444 SER D O 1
ATOM 7131 N N . GLY E 2 22 ? 214.673 275.592 165.201 1.00 138.78 237 GLY E N 1
ATOM 7132 C CA . GLY E 2 22 ? 214.680 276.093 166.563 1.00 159.55 237 GLY E CA 1
ATOM 7133 C C . GLY E 2 22 ? 214.717 274.998 167.611 1.00 173.66 237 GLY E C 1
ATOM 7134 O O . GLY E 2 22 ? 214.705 273.813 167.274 1.00 171.75 237 GLY E O 1
ATOM 7135 N N . PRO E 2 23 ? 214.771 275.388 168.883 1.00 178.00 238 PRO E N 1
ATOM 7136 C CA . PRO E 2 23 ? 214.795 274.391 169.958 1.00 173.14 238 PRO E CA 1
ATOM 7137 C C . PRO E 2 23 ? 213.482 273.631 170.063 1.00 173.24 238 PRO E C 1
ATOM 7138 O O . PRO E 2 23 ? 212.413 274.129 169.704 1.00 175.26 238 PRO E O 1
ATOM 7142 N N . SER E 2 24 ? 213.581 272.404 170.565 1.00 172.39 239 SER E N 1
ATOM 7143 C CA . SER E 2 24 ? 212.437 271.531 170.773 1.00 168.94 239 SER E CA 1
ATOM 7144 C C . SER E 2 24 ? 212.258 271.262 172.262 1.00 164.78 239 SER E C 1
ATOM 7145 O O . SER E 2 24 ? 213.230 271.205 173.019 1.00 161.26 239 SER E O 1
ATOM 7148 N N . VAL E 2 25 ? 211.005 271.095 172.676 1.00 165.74 240 VAL E N 1
ATOM 7149 C CA . VAL E 2 25 ? 210.649 270.905 174.078 1.00 162.32 240 VAL E CA 1
ATOM 7150 C C . VAL E 2 25 ? 210.070 269.508 174.247 1.00 156.04 240 VAL E C 1
ATOM 7151 O O . VAL E 2 25 ? 209.141 269.122 173.528 1.00 152.18 240 VAL E O 1
ATOM 7155 N N . PHE E 2 26 ? 210.620 268.751 175.196 1.00 151.72 241 PHE E N 1
ATOM 7156 C CA . PHE E 2 26 ? 210.148 267.406 175.485 1.00 145.69 241 PHE E CA 1
ATOM 7157 C C . PHE E 2 26 ? 210.115 267.190 176.991 1.00 139.38 241 PHE E C 1
ATOM 7158 O O . PHE E 2 26 ? 210.938 267.735 177.730 1.00 136.93 241 PHE E O 1
ATOM 7166 N N . LEU E 2 27 ? 209.147 266.393 177.437 1.00 135.91 242 LEU E N 1
ATOM 7167 C CA . LEU E 2 27 ? 208.948 266.096 178.849 1.00 126.25 242 LEU E CA 1
ATOM 7168 C C . LEU E 2 27 ? 208.833 264.591 179.033 1.00 119.36 242 LEU E C 1
ATOM 7169 O O . LEU E 2 27 ? 208.085 263.930 178.306 1.00 118.37 242 LEU E O 1
ATOM 7174 N N . PHE E 2 28 ? 209.568 264.054 180.007 1.00 118.28 243 PHE E N 1
ATOM 7175 C CA . PHE E 2 28 ? 209.628 262.621 180.228 1.00 118.65 243 PHE E CA 1
ATOM 7176 C C . PHE E 2 28 ? 209.200 262.274 181.649 1.00 113.45 243 PHE E C 1
ATOM 7177 O O . PHE E 2 28 ? 209.509 263.015 182.588 1.00 112.85 243 PHE E O 1
ATOM 7185 N N . PRO E 2 29 ? 208.495 261.163 181.838 1.00 109.18 244 PRO E N 1
ATOM 7186 C CA . PRO E 2 29 ? 208.051 260.781 183.178 1.00 103.45 244 PRO E CA 1
ATOM 7187 C C . PRO E 2 29 ? 209.200 260.220 183.995 1.00 100.87 244 PRO E C 1
ATOM 7188 O O . PRO E 2 29 ? 210.220 259.791 183.434 1.00 100.83 244 PRO E O 1
ATOM 7192 N N . PRO E 2 30 ? 209.081 260.217 185.320 1.00 91.57 245 PRO E N 1
ATOM 7193 C CA . PRO E 2 30 ? 210.092 259.557 186.150 1.00 81.34 245 PRO E CA 1
ATOM 7194 C C . PRO E 2 30 ? 210.044 258.047 185.981 1.00 82.07 245 PRO E C 1
ATOM 7195 O O . PRO E 2 30 ? 209.049 257.471 185.537 1.00 84.89 245 PRO E O 1
ATOM 7199 N N . LYS E 2 31 ? 211.154 257.409 186.345 1.00 82.61 246 LYS E N 1
ATOM 7200 C CA . LYS E 2 31 ? 211.287 255.972 186.177 1.00 80.26 246 LYS E CA 1
ATOM 7201 C C . LYS E 2 31 ? 210.265 255.231 187.041 1.00 79.22 246 LYS E C 1
ATOM 7202 O O . LYS E 2 31 ? 209.865 255.723 188.099 1.00 74.93 246 LYS E O 1
ATOM 7208 N N . PRO E 2 32 ? 209.801 254.060 186.588 1.00 78.02 247 PRO E N 1
ATOM 7209 C CA . PRO E 2 32 ? 208.791 253.324 187.368 1.00 70.05 247 PRO E CA 1
ATOM 7210 C C . PRO E 2 32 ? 209.243 252.959 188.770 1.00 64.63 247 PRO E C 1
ATOM 7211 O O . PRO E 2 32 ? 208.434 253.003 189.702 1.00 62.28 247 PRO E O 1
ATOM 7215 N N . LYS E 2 33 ? 210.516 252.604 188.955 1.00 60.52 248 LYS E N 1
ATOM 7216 C CA . LYS E 2 33 ? 211.005 252.310 190.296 1.00 57.51 248 LYS E CA 1
ATOM 7217 C C . LYS E 2 33 ? 211.196 253.574 191.122 1.00 62.59 248 LYS E C 1
ATOM 7218 O O . LYS E 2 33 ? 211.135 253.511 192.355 1.00 66.39 248 LYS E O 1
ATOM 7224 N N . ASP E 2 34 ? 211.404 254.718 190.468 1.00 59.71 249 ASP E N 1
ATOM 7225 C CA . ASP E 2 34 ? 211.702 255.953 191.186 1.00 61.36 249 ASP E CA 1
ATOM 7226 C C . ASP E 2 34 ? 210.547 256.374 192.086 1.00 60.49 249 ASP E C 1
ATOM 7227 O O . ASP E 2 34 ? 210.763 256.811 193.222 1.00 65.54 249 ASP E O 1
ATOM 7232 N N . THR E 2 35 ? 209.314 256.247 191.600 1.00 55.69 250 THR E N 1
ATOM 7233 C CA . THR E 2 35 ? 208.155 256.754 192.324 1.00 49.71 250 THR E CA 1
ATOM 7234 C C . THR E 2 35 ? 207.612 255.768 193.351 1.00 51.51 250 THR E C 1
ATOM 7235 O O . THR E 2 35 ? 207.171 256.182 194.427 1.00 53.65 250 THR E O 1
ATOM 7239 N N . LEU E 2 36 ? 207.631 254.473 193.049 1.00 47.87 251 LEU E N 1
ATOM 7240 C CA . LEU E 2 36 ? 206.968 253.501 193.908 1.00 41.62 251 LEU E CA 1
ATOM 7241 C C . LEU E 2 36 ? 207.771 253.140 195.150 1.00 52.04 251 LEU E C 1
ATOM 7242 O O . LEU E 2 36 ? 207.206 252.550 196.077 1.00 59.95 251 LEU E O 1
ATOM 7247 N N . MET E 2 37 ? 209.056 253.471 195.199 1.00 53.43 252 MET E N 1
ATOM 7248 C CA . MET E 2 37 ? 209.893 253.195 196.358 1.00 50.51 252 MET E CA 1
ATOM 7249 C C . MET E 2 37 ? 210.303 254.509 197.004 1.00 49.31 252 MET E C 1
ATOM 7250 O O . MET E 2 37 ? 210.840 255.394 196.332 1.00 53.03 252 MET E O 1
ATOM 7255 N N . ILE E 2 38 ? 210.050 254.631 198.310 1.00 44.06 253 ILE E N 1
ATOM 7256 C CA . ILE E 2 38 ? 210.400 255.853 199.021 1.00 42.99 253 ILE E CA 1
ATOM 7257 C C . ILE E 2 38 ? 211.907 256.015 199.159 1.00 54.16 253 ILE E C 1
ATOM 7258 O O . ILE E 2 38 ? 212.383 257.118 199.447 1.00 50.90 253 ILE E O 1
ATOM 7263 N N . SER E 2 39 ? 212.676 254.944 198.955 1.00 64.43 254 SER E N 1
ATOM 7264 C CA . SER E 2 39 ? 214.126 255.016 199.057 1.00 60.89 254 SER E CA 1
ATOM 7265 C C . SER E 2 39 ? 214.779 255.628 197.825 1.00 58.35 254 SER E C 1
ATOM 7266 O O . SER E 2 39 ? 215.954 256.001 197.890 1.00 57.48 254 SER E O 1
ATOM 7269 N N . ARG E 2 40 ? 214.057 255.738 196.715 1.00 59.18 255 ARG E N 1
ATOM 7270 C CA . ARG E 2 40 ? 214.574 256.343 195.499 1.00 60.11 255 ARG E CA 1
ATOM 7271 C C . ARG E 2 40 ? 213.964 257.725 195.310 1.00 60.23 255 ARG E C 1
ATOM 7272 O O . ARG E 2 40 ? 212.905 258.042 195.858 1.00 61.34 255 ARG E O 1
ATOM 7280 N N . THR E 2 41 ? 214.649 258.551 194.524 1.00 60.09 256 THR E N 1
ATOM 7281 C CA . THR E 2 41 ? 214.219 259.925 194.297 1.00 57.51 256 THR E CA 1
ATOM 7282 C C . THR E 2 41 ? 213.641 260.064 192.897 1.00 64.40 256 THR E C 1
ATOM 7283 O O . THR E 2 41 ? 214.396 260.004 191.914 1.00 72.37 256 THR E O 1
ATOM 7287 N N . PRO E 2 42 ? 212.331 260.246 192.748 1.00 61.68 257 PRO E N 1
ATOM 7288 C CA . PRO E 2 42 ? 211.764 260.445 191.411 1.00 61.32 257 PRO E CA 1
ATOM 7289 C C . PRO E 2 42 ? 212.056 261.840 190.888 1.00 76.21 257 PRO E C 1
ATOM 7290 O O . PRO E 2 42 ? 211.982 262.831 191.619 1.00 79.52 257 PRO E O 1
ATOM 7294 N N . GLU E 2 43 ? 212.393 261.908 189.606 1.00 82.15 258 GLU E N 1
ATOM 7295 C CA . GLU E 2 43 ? 212.754 263.159 188.959 1.00 81.67 258 GLU E CA 1
ATOM 7296 C C . GLU E 2 43 ? 212.053 263.255 187.614 1.00 84.79 258 GLU E C 1
ATOM 7297 O O . GLU E 2 43 ? 211.963 262.266 186.880 1.00 87.87 258 GLU E O 1
ATOM 7303 N N . VAL E 2 44 ? 211.558 264.446 187.295 1.00 90.50 259 VAL E N 1
ATOM 7304 C CA . VAL E 2 44 ? 210.929 264.720 186.009 1.00 101.68 259 VAL E CA 1
ATOM 7305 C C . VAL E 2 44 ? 211.912 265.521 185.167 1.00 110.56 259 VAL E C 1
ATOM 7306 O O . VAL E 2 44 ? 212.422 266.559 185.606 1.00 109.95 259 VAL E O 1
ATOM 7310 N N . THR E 2 45 ? 212.198 265.034 183.965 1.00 116.18 260 THR E N 1
ATOM 7311 C CA . THR E 2 45 ? 213.151 265.683 183.077 1.00 122.40 260 THR E CA 1
ATOM 7312 C C . THR E 2 45 ? 212.414 266.360 181.928 1.00 125.57 260 THR E C 1
ATOM 7313 O O . THR E 2 45 ? 211.689 265.706 181.171 1.00 124.78 260 THR E O 1
ATOM 7317 N N . CYS E 2 46 ? 212.593 267.671 181.814 1.00 123.43 261 CYS E N 1
ATOM 7318 C CA . CYS E 2 46 ? 212.126 268.445 180.668 1.00 127.07 261 CYS E CA 1
ATOM 7319 C C . CYS E 2 46 ? 213.382 268.801 179.865 1.00 131.28 261 CYS E C 1
ATOM 7320 O O . CYS E 2 46 ? 214.132 269.719 180.196 1.00 129.30 261 CYS E O 1
ATOM 7323 N N . VAL E 2 47 ? 213.644 267.995 178.841 1.00 138.52 262 VAL E N 1
ATOM 7324 C CA . VAL E 2 47 ? 214.862 268.094 178.047 1.00 136.66 262 VAL E CA 1
ATOM 7325 C C . VAL E 2 47 ? 214.593 268.969 176.832 1.00 148.29 262 VAL E C 1
ATOM 7326 O O . VAL E 2 47 ? 213.602 268.771 176.119 1.00 152.32 262 VAL E O 1
ATOM 7330 N N . VAL E 2 48 ? 215.477 269.932 176.590 1.00 146.71 263 VAL E N 1
ATOM 7331 C CA . VAL E 2 48 ? 215.374 270.828 175.445 1.00 150.41 263 VAL E CA 1
ATOM 7332 C C . VAL E 2 48 ? 216.542 270.528 174.518 1.00 158.45 263 VAL E C 1
ATOM 7333 O O . VAL E 2 48 ? 217.706 270.608 174.930 1.00 158.26 263 VAL E O 1
ATOM 7337 N N . VAL E 2 49 ? 216.232 270.182 173.273 1.00 165.11 264 VAL E N 1
ATOM 7338 C CA . VAL E 2 49 ? 217.241 269.857 172.278 1.00 165.78 264 VAL E CA 1
ATOM 7339 C C . VAL E 2 49 ? 217.256 270.950 171.214 1.00 171.01 264 VAL E C 1
ATOM 7340 O O . VAL E 2 49 ? 216.390 271.824 171.175 1.00 174.21 264 VAL E O 1
ATOM 7344 N N . ASP E 2 50 ? 218.268 270.890 170.344 1.00 170.64 265 ASP E N 1
ATOM 7345 C CA . ASP E 2 50 ? 218.415 271.805 169.207 1.00 173.84 265 ASP E CA 1
ATOM 7346 C C . ASP E 2 50 ? 218.453 273.267 169.652 1.00 176.40 265 ASP E C 1
ATOM 7347 O O . ASP E 2 50 ? 217.895 274.149 168.997 1.00 175.48 265 ASP E O 1
ATOM 7352 N N . VAL E 2 51 ? 219.123 273.527 170.770 1.00 178.27 266 VAL E N 1
ATOM 7353 C CA . VAL E 2 51 ? 219.260 274.887 171.279 1.00 176.09 266 VAL E CA 1
ATOM 7354 C C . VAL E 2 51 ? 220.262 275.639 170.414 1.00 176.35 266 VAL E C 1
ATOM 7355 O O . VAL E 2 51 ? 221.376 275.159 170.173 1.00 175.86 266 VAL E O 1
ATOM 7359 N N . SER E 2 52 ? 219.866 276.817 169.940 1.00 176.90 267 SER E N 1
ATOM 7360 C CA . SER E 2 52 ? 220.748 277.622 169.107 1.00 179.16 267 SER E CA 1
ATOM 7361 C C . SER E 2 52 ? 221.919 278.157 169.922 1.00 184.56 267 SER E C 1
ATOM 7362 O O . SER E 2 52 ? 221.770 278.518 171.093 1.00 187.05 267 SER E O 1
ATOM 7365 N N . HIS E 2 53 ? 223.096 278.197 169.294 1.00 186.88 268 HIS E N 1
ATOM 7366 C CA . HIS E 2 53 ? 224.277 278.732 169.963 1.00 185.96 268 HIS E CA 1
ATOM 7367 C C . HIS E 2 53 ? 224.152 280.229 170.213 1.00 184.30 268 HIS E C 1
ATOM 7368 O O . HIS E 2 53 ? 224.643 280.729 171.231 1.00 178.35 268 HIS E O 1
ATOM 7375 N N . GLU E 2 54 ? 223.507 280.955 169.296 1.00 187.35 269 GLU E N 1
ATOM 7376 C CA . GLU E 2 54 ? 223.348 282.396 169.458 1.00 185.77 269 GLU E CA 1
ATOM 7377 C C . GLU E 2 54 ? 222.450 282.734 170.640 1.00 186.97 269 GLU E C 1
ATOM 7378 O O . GLU E 2 54 ? 222.636 283.774 171.280 1.00 188.78 269 GLU E O 1
ATOM 7384 N N . ASP E 2 55 ? 221.477 281.875 170.942 1.00 185.69 270 ASP E N 1
ATOM 7385 C CA . ASP E 2 55 ? 220.534 282.088 172.039 1.00 182.05 270 ASP E CA 1
ATOM 7386 C C . ASP E 2 55 ? 220.501 280.837 172.907 1.00 181.95 270 ASP E C 1
ATOM 7387 O O . ASP E 2 55 ? 219.561 280.034 172.827 1.00 180.72 270 ASP E O 1
ATOM 7392 N N . PRO E 2 56 ? 221.514 280.637 173.750 1.00 181.46 271 PRO E N 1
ATOM 7393 C CA . PRO E 2 56 ? 221.569 279.436 174.591 1.00 175.14 271 PRO E CA 1
ATOM 7394 C C . PRO E 2 56 ? 220.877 279.565 175.939 1.00 168.66 271 PRO E C 1
ATOM 7395 O O . PRO E 2 56 ? 220.863 278.588 176.696 1.00 166.01 271 PRO E O 1
ATOM 7399 N N . GLU E 2 57 ? 220.310 280.725 176.259 1.00 167.88 272 GLU E N 1
ATOM 7400 C CA . GLU E 2 57 ? 219.654 280.936 177.547 1.00 165.24 272 GLU E CA 1
ATOM 7401 C C . GLU E 2 57 ? 218.255 280.338 177.482 1.00 166.68 272 GLU E C 1
ATOM 7402 O O . GLU E 2 57 ? 217.324 280.956 176.961 1.00 161.38 272 GLU E O 1
ATOM 7408 N N . VAL E 2 58 ? 218.104 279.130 178.017 1.00 168.10 273 VAL E N 1
ATOM 7409 C CA . VAL E 2 58 ? 216.820 278.442 178.063 1.00 159.48 273 VAL E CA 1
ATOM 7410 C C . VAL E 2 58 ? 216.232 278.641 179.452 1.00 154.48 273 VAL E C 1
ATOM 7411 O O . VAL E 2 58 ? 216.769 278.131 180.443 1.00 149.86 273 VAL E O 1
ATOM 7415 N N . LYS E 2 59 ? 215.128 279.378 179.526 1.00 151.79 274 LYS E N 1
ATOM 7416 C CA . LYS E 2 59 ? 214.483 279.688 180.794 1.00 148.70 274 LYS E CA 1
ATOM 7417 C C . LYS E 2 59 ? 213.601 278.520 181.216 1.00 151.22 274 LYS E C 1
ATOM 7418 O O . LYS E 2 59 ? 212.768 278.049 180.434 1.00 152.62 274 LYS E O 1
ATOM 7424 N N . PHE E 2 60 ? 213.786 278.056 182.450 1.00 146.63 275 PHE E N 1
ATOM 7425 C CA . PHE E 2 60 ? 213.080 276.893 182.969 1.00 138.83 275 PHE E CA 1
ATOM 7426 C C . PHE E 2 60 ? 212.250 277.298 184.178 1.00 137.88 275 PHE E C 1
ATOM 7427 O O . PHE E 2 60 ? 212.783 277.863 185.140 1.00 131.60 275 PHE E O 1
ATOM 7435 N N . ASN E 2 61 ? 210.952 277.006 184.128 1.00 140.66 276 ASN E N 1
ATOM 7436 C CA . ASN E 2 61 ? 210.045 277.245 185.242 1.00 136.90 276 ASN E CA 1
ATOM 7437 C C . ASN E 2 61 ? 209.169 276.016 185.433 1.00 134.91 276 ASN E C 1
ATOM 7438 O O . ASN E 2 61 ? 208.663 275.456 184.456 1.00 135.46 276 ASN E O 1
ATOM 7443 N N . TRP E 2 62 ? 208.992 275.599 186.684 1.00 125.84 277 TRP E N 1
ATOM 7444 C CA . TRP E 2 62 ? 208.279 274.371 187.007 1.00 115.44 277 TRP E CA 1
ATOM 7445 C C . TRP E 2 62 ? 207.024 274.696 187.804 1.00 117.57 277 TRP E C 1
ATOM 7446 O O . TRP E 2 62 ? 207.086 275.433 188.794 1.00 121.07 277 TRP E O 1
ATOM 7457 N N . TYR E 2 63 ? 205.893 274.145 187.371 1.00 117.54 278 TYR E N 1
ATOM 7458 C CA . TYR E 2 63 ? 204.604 274.362 188.013 1.00 120.79 278 TYR E CA 1
ATOM 7459 C C . TYR E 2 63 ? 204.060 273.037 188.526 1.00 119.79 278 TYR E C 1
ATOM 7460 O O . TYR E 2 63 ? 204.024 272.048 187.785 1.00 116.52 278 TYR E O 1
ATOM 7469 N N . VAL E 2 64 ? 203.643 273.019 189.788 1.00 119.16 279 VAL E N 1
ATOM 7470 C CA . VAL E 2 64 ? 203.057 271.843 190.422 1.00 115.29 279 VAL E CA 1
ATOM 7471 C C . VAL E 2 64 ? 201.577 272.144 190.637 1.00 117.99 279 VAL E C 1
ATOM 7472 O O . VAL E 2 64 ? 201.210 272.818 191.608 1.00 119.53 279 VAL E O 1
ATOM 7476 N N . ASP E 2 65 ? 200.724 271.619 189.746 1.00 116.86 280 ASP E N 1
ATOM 7477 C CA . ASP E 2 65 ? 199.303 271.989 189.674 1.00 120.61 280 ASP E CA 1
ATOM 7478 C C . ASP E 2 65 ? 199.129 273.500 189.568 1.00 122.83 280 ASP E C 1
ATOM 7479 O O . ASP E 2 65 ? 198.274 274.098 190.227 1.00 122.31 280 ASP E O 1
ATOM 7484 N N . GLY E 2 66 ? 199.951 274.126 188.734 1.00 122.47 281 GLY E N 1
ATOM 7485 C CA . GLY E 2 66 ? 199.845 275.553 188.530 1.00 122.47 281 GLY E CA 1
ATOM 7486 C C . GLY E 2 66 ? 200.387 276.402 189.654 1.00 124.67 281 GLY E C 1
ATOM 7487 O O . GLY E 2 66 ? 200.072 277.595 189.716 1.00 127.10 281 GLY E O 1
ATOM 7488 N N . VAL E 2 67 ? 201.173 275.828 190.557 1.00 123.22 282 VAL E N 1
ATOM 7489 C CA . VAL E 2 67 ? 201.800 276.578 191.637 1.00 124.20 282 VAL E CA 1
ATOM 7490 C C . VAL E 2 67 ? 203.300 276.559 191.392 1.00 124.94 282 VAL E C 1
ATOM 7491 O O . VAL E 2 67 ? 203.922 275.488 191.387 1.00 124.35 282 VAL E O 1
ATOM 7495 N N . GLU E 2 68 ? 203.878 277.739 191.194 1.00 126.37 283 GLU E N 1
ATOM 7496 C CA . GLU E 2 68 ? 205.285 277.833 190.836 1.00 128.13 283 GLU E CA 1
ATOM 7497 C C . GLU E 2 68 ? 206.164 277.413 192.007 1.00 133.98 283 GLU E C 1
ATOM 7498 O O . GLU E 2 68 ? 205.902 277.761 193.162 1.00 133.46 283 GLU E O 1
ATOM 7504 N N . VAL E 2 69 ? 207.214 276.653 191.700 1.00 138.56 284 VAL E N 1
ATOM 7505 C CA . VAL E 2 69 ? 208.173 276.197 192.694 1.00 135.39 284 VAL E CA 1
ATOM 7506 C C . VAL E 2 69 ? 209.570 276.565 192.210 1.00 136.29 284 VAL E C 1
ATOM 7507 O O . VAL E 2 69 ? 209.810 276.762 191.016 1.00 135.47 284 VAL E O 1
ATOM 7511 N N . HIS E 2 70 ? 210.493 276.686 193.164 1.00 134.98 285 HIS E N 1
ATOM 7512 C CA . HIS E 2 70 ? 211.852 277.124 192.870 1.00 139.82 285 HIS E CA 1
ATOM 7513 C C . HIS E 2 70 ? 212.886 276.180 193.473 1.00 138.32 285 HIS E C 1
ATOM 7514 O O . HIS E 2 70 ? 214.001 276.597 193.797 1.00 136.70 285 HIS E O 1
ATOM 7521 N N . ASN E 2 71 ? 212.534 274.906 193.633 1.00 135.31 286 ASN E N 1
ATOM 7522 C CA . ASN E 2 71 ? 213.449 273.907 194.166 1.00 131.85 286 ASN E CA 1
ATOM 7523 C C . ASN E 2 71 ? 214.059 273.032 193.078 1.00 127.50 286 ASN E C 1
ATOM 7524 O O . ASN E 2 71 ? 214.725 272.042 193.394 1.00 126.33 286 ASN E O 1
ATOM 7529 N N . ALA E 2 72 ? 213.854 273.377 191.810 1.00 121.09 287 ALA E N 1
ATOM 7530 C CA . ALA E 2 72 ? 214.372 272.576 190.714 1.00 111.32 287 ALA E CA 1
ATOM 7531 C C . ALA E 2 72 ? 215.871 272.794 190.542 1.00 113.01 287 ALA E C 1
ATOM 7532 O O . ALA E 2 72 ? 216.451 273.760 191.044 1.00 116.54 287 ALA E O 1
ATOM 7534 N N . LYS E 2 73 ? 216.497 271.872 189.815 1.00 115.68 288 LYS E N 1
ATOM 7535 C CA . LYS E 2 73 ? 217.928 271.907 189.547 1.00 115.92 288 LYS E CA 1
ATOM 7536 C C . LYS E 2 73 ? 218.156 271.869 188.044 1.00 117.15 288 LYS E C 1
ATOM 7537 O O . LYS E 2 73 ? 217.633 270.989 187.354 1.00 113.07 288 LYS E O 1
ATOM 7543 N N . THR E 2 74 ? 218.939 272.820 187.541 1.00 126.51 289 THR E N 1
ATOM 7544 C CA . THR E 2 74 ? 219.207 272.955 186.114 1.00 132.33 289 THR E CA 1
ATOM 7545 C C . THR E 2 74 ? 220.646 272.541 185.833 1.00 132.77 289 THR E C 1
ATOM 7546 O O . THR E 2 74 ? 221.582 273.101 186.413 1.00 132.02 289 THR E O 1
ATOM 7550 N N . LYS E 2 75 ? 220.815 271.565 184.946 1.00 131.40 290 LYS E N 1
ATOM 7551 C CA . LYS E 2 75 ? 222.128 271.071 184.569 1.00 135.89 290 LYS E CA 1
ATOM 7552 C C . LYS E 2 75 ? 222.772 271.988 183.529 1.00 145.13 290 LYS E C 1
ATOM 7553 O O . LYS E 2 75 ? 222.072 272.672 182.777 1.00 148.65 290 LYS E O 1
ATOM 7559 N N . PRO E 2 76 ? 224.102 272.028 183.474 1.00 148.63 291 PRO E N 1
ATOM 7560 C CA . PRO E 2 76 ? 224.773 272.821 182.439 1.00 151.17 291 PRO E CA 1
ATOM 7561 C C . PRO E 2 76 ? 224.544 272.242 181.050 1.00 158.35 291 PRO E C 1
ATOM 7562 O O . PRO E 2 76 ? 224.268 271.054 180.873 1.00 158.86 291 PRO E O 1
ATOM 7566 N N . ARG E 2 77 ? 224.661 273.117 180.055 1.00 164.21 292 ARG E N 1
ATOM 7567 C CA . ARG E 2 77 ? 224.450 272.725 178.671 1.00 166.85 292 ARG E CA 1
ATOM 7568 C C . ARG E 2 77 ? 225.587 271.830 178.180 1.00 172.80 292 ARG E C 1
ATOM 7569 O O . ARG E 2 77 ? 226.688 271.807 178.737 1.00 170.65 292 ARG E O 1
ATOM 7577 N N . GLU E 2 78 ? 225.299 271.078 177.119 1.00 173.26 293 GLU E N 1
ATOM 7578 C CA . GLU E 2 78 ? 226.265 270.183 176.500 1.00 170.68 293 GLU E CA 1
ATOM 7579 C C . GLU E 2 78 ? 226.212 270.342 174.988 1.00 174.03 293 GLU E C 1
ATOM 7580 O O . GLU E 2 78 ? 225.144 270.584 174.418 1.00 173.49 293 GLU E O 1
ATOM 7586 N N . GLU E 2 79 ? 227.369 270.207 174.346 1.00 176.75 294 GLU E N 1
ATOM 7587 C CA . GLU E 2 79 ? 227.438 270.315 172.896 1.00 179.50 294 GLU E CA 1
ATOM 7588 C C . GLU E 2 79 ? 226.842 269.076 172.238 1.00 178.88 294 GLU E C 1
ATOM 7589 O O . GLU E 2 79 ? 227.023 267.951 172.713 1.00 172.85 294 GLU E O 1
ATOM 7595 N N . GLN E 2 80 ? 226.130 269.288 171.136 1.00 180.28 295 GLN E N 1
ATOM 7596 C CA . GLN E 2 80 ? 225.452 268.226 170.408 1.00 176.92 295 GLN E CA 1
ATOM 7597 C C . GLN E 2 80 ? 226.176 267.926 169.101 1.00 176.02 295 GLN E C 1
ATOM 7598 O O . GLN E 2 80 ? 227.046 268.676 168.651 1.00 176.16 295 GLN E O 1
ATOM 7604 N N . TYR E 2 81 ? 225.796 266.800 168.491 1.00 173.35 296 TYR E N 1
ATOM 7605 C CA . TYR E 2 81 ? 226.422 266.384 167.241 1.00 172.79 296 TYR E CA 1
ATOM 7606 C C . TYR E 2 81 ? 225.971 267.244 166.067 1.00 174.19 296 TYR E C 1
ATOM 7607 O O . TYR E 2 81 ? 226.709 267.382 165.085 1.00 172.19 296 TYR E O 1
ATOM 7616 N N . ASN E 2 82 ? 224.773 267.826 166.145 1.00 177.96 297 ASN E N 1
ATOM 7617 C CA . ASN E 2 82 ? 224.253 268.689 165.090 1.00 180.82 297 ASN E CA 1
ATOM 7618 C C . ASN E 2 82 ? 224.555 270.164 165.336 1.00 184.71 297 ASN E C 1
ATOM 7619 O O . ASN E 2 82 ? 223.793 271.031 164.886 1.00 186.46 297 ASN E O 1
ATOM 7624 N N . SER E 2 83 ? 225.654 270.461 166.038 1.00 183.23 298 SER E N 1
ATOM 7625 C CA . SER E 2 83 ? 226.125 271.830 166.279 1.00 182.49 298 SER E CA 1
ATOM 7626 C C . SER E 2 83 ? 225.087 272.670 167.020 1.00 183.45 298 SER E C 1
ATOM 7627 O O . SER E 2 83 ? 224.932 273.866 166.765 1.00 183.44 298 SER E O 1
ATOM 7630 N N . THR E 2 84 ? 224.367 272.041 167.942 1.00 183.01 299 THR E N 1
ATOM 7631 C CA . THR E 2 84 ? 223.430 272.722 168.826 1.00 180.70 299 THR E CA 1
ATOM 7632 C C . THR E 2 84 ? 223.810 272.428 170.276 1.00 178.03 299 THR E C 1
ATOM 7633 O O . THR E 2 84 ? 224.862 271.848 170.560 1.00 178.64 299 THR E O 1
ATOM 7637 N N . TYR E 2 85 ? 222.944 272.836 171.199 1.00 176.06 300 TYR E N 1
ATOM 7638 C CA . TYR E 2 85 ? 223.162 272.619 172.620 1.00 173.94 300 TYR E CA 1
ATOM 7639 C C . TYR E 2 85 ? 221.975 271.872 173.211 1.00 173.68 300 TYR E C 1
ATOM 7640 O O . TYR E 2 85 ? 220.901 271.788 172.609 1.00 174.33 300 TYR E O 1
ATOM 7649 N N . ARG E 2 86 ? 222.188 271.314 174.402 1.00 170.86 301 ARG E N 1
ATOM 7650 C CA . ARG E 2 86 ? 221.159 270.562 175.111 1.00 166.02 301 ARG E CA 1
ATOM 7651 C C . ARG E 2 86 ? 221.193 270.953 176.579 1.00 163.88 301 ARG E C 1
ATOM 7652 O O . ARG E 2 86 ? 222.210 270.754 177.250 1.00 163.63 301 ARG E O 1
ATOM 7660 N N . VAL E 2 87 ? 220.088 271.506 177.075 1.00 159.94 302 VAL E N 1
ATOM 7661 C CA . VAL E 2 87 ? 219.960 271.919 178.468 1.00 151.50 302 VAL E CA 1
ATOM 7662 C C . VAL E 2 87 ? 218.830 271.118 179.098 1.00 147.61 302 VAL E C 1
ATOM 7663 O O . VAL E 2 87 ? 217.735 271.028 178.531 1.00 145.90 302 VAL E O 1
ATOM 7667 N N . VAL E 2 88 ? 219.098 270.537 180.266 1.00 143.12 303 VAL E N 1
ATOM 7668 C CA . VAL E 2 88 ? 218.163 269.652 180.951 1.00 137.81 303 VAL E CA 1
ATOM 7669 C C . VAL E 2 88 ? 217.827 270.253 182.307 1.00 128.19 303 VAL E C 1
ATOM 7670 O O . VAL E 2 88 ? 218.718 270.728 183.019 1.00 129.39 303 VAL E O 1
ATOM 7674 N N . SER E 2 89 ? 216.545 270.237 182.659 1.00 122.40 304 SER E N 1
ATOM 7675 C CA . SER E 2 89 ? 216.083 270.649 183.976 1.00 118.90 304 SER E CA 1
ATOM 7676 C C . SER E 2 89 ? 215.445 269.458 184.677 1.00 121.26 304 SER E C 1
ATOM 7677 O O . SER E 2 89 ? 214.526 268.831 184.138 1.00 120.61 304 SER E O 1
ATOM 7680 N N . VAL E 2 90 ? 215.933 269.151 185.875 1.00 121.84 305 VAL E N 1
ATOM 7681 C CA . VAL E 2 90 ? 215.468 268.021 186.669 1.00 110.10 305 VAL E CA 1
ATOM 7682 C C . VAL E 2 90 ? 214.828 268.568 187.935 1.00 107.08 305 VAL E C 1
ATOM 7683 O O . VAL E 2 90 ? 215.454 269.344 188.667 1.00 115.00 305 VAL E O 1
ATOM 7687 N N . LEU E 2 91 ? 213.584 268.174 188.186 1.00 102.70 306 LEU E N 1
ATOM 7688 C CA . LEU E 2 91 ? 212.842 268.601 189.363 1.00 96.59 306 LEU E CA 1
ATOM 7689 C C . LEU E 2 91 ? 212.557 267.392 190.240 1.00 93.38 306 LEU E C 1
ATOM 7690 O O . LEU E 2 91 ? 212.011 266.391 189.764 1.00 95.24 306 LEU E O 1
ATOM 7695 N N . THR E 2 92 ? 212.925 267.487 191.513 1.00 91.09 307 THR E N 1
ATOM 7696 C CA . THR E 2 92 ? 212.650 266.422 192.468 1.00 88.63 307 THR E CA 1
ATOM 7697 C C . THR E 2 92 ? 211.195 266.511 192.915 1.00 93.00 307 THR E C 1
ATOM 7698 O O . THR E 2 92 ? 210.776 267.521 193.491 1.00 95.50 307 THR E O 1
ATOM 7702 N N . VAL E 2 93 ? 210.427 265.461 192.647 1.00 84.46 308 VAL E N 1
ATOM 7703 C CA . VAL E 2 93 ? 209.015 265.424 192.993 1.00 73.82 308 VAL E CA 1
ATOM 7704 C C . VAL E 2 93 ? 208.804 264.426 194.121 1.00 81.40 308 VAL E C 1
ATOM 7705 O O . VAL E 2 93 ? 209.615 263.526 194.358 1.00 87.16 308 VAL E O 1
ATOM 7709 N N . CYS E 2 94 ? 207.702 264.607 194.838 1.00 82.60 309 CYS E N 1
ATOM 7710 C CA . CYS E 2 94 ? 207.295 263.662 195.863 1.00 79.67 309 CYS E CA 1
ATOM 7711 C C . CYS E 2 94 ? 206.485 262.537 195.234 1.00 77.28 309 CYS E C 1
ATOM 7712 O O . CYS E 2 94 ? 205.747 262.744 194.269 1.00 80.04 309 CYS E O 1
ATOM 7715 N N . HIS E 2 95 ? 206.649 261.331 195.781 1.00 70.03 310 HIS E N 1
ATOM 7716 C CA . HIS E 2 95 ? 205.909 260.180 195.275 1.00 69.48 310 HIS E CA 1
ATOM 7717 C C . HIS E 2 95 ? 204.411 260.354 195.481 1.00 70.42 310 HIS E C 1
ATOM 7718 O O . HIS E 2 95 ? 203.611 260.040 194.591 1.00 65.26 310 HIS E O 1
ATOM 7725 N N . GLN E 2 96 ? 204.014 260.846 196.658 1.00 71.52 311 GLN E N 1
ATOM 7726 C CA . GLN E 2 96 ? 202.612 261.166 196.895 1.00 69.34 311 GLN E CA 1
ATOM 7727 C C . GLN E 2 96 ? 202.149 262.283 195.973 1.00 78.42 311 GLN E C 1
ATOM 7728 O O . GLN E 2 96 ? 201.009 262.273 195.495 1.00 81.03 311 GLN E O 1
ATOM 7734 N N . ASP E 2 97 ? 203.022 263.257 195.711 1.00 79.84 312 ASP E N 1
ATOM 7735 C CA . ASP E 2 97 ? 202.687 264.361 194.823 1.00 78.80 312 ASP E CA 1
ATOM 7736 C C . ASP E 2 97 ? 202.742 263.974 193.352 1.00 75.05 312 ASP E C 1
ATOM 7737 O O . ASP E 2 97 ? 202.420 264.807 192.502 1.00 78.92 312 ASP E O 1
ATOM 7742 N N . TRP E 2 98 ? 203.171 262.758 193.026 1.00 70.92 313 TRP E N 1
ATOM 7743 C CA . TRP E 2 98 ? 203.150 262.287 191.649 1.00 70.07 313 TRP E CA 1
ATOM 7744 C C . TRP E 2 98 ? 202.016 261.304 191.395 1.00 73.58 313 TRP E C 1
ATOM 7745 O O . TRP E 2 98 ? 201.243 261.479 190.449 1.00 78.71 313 TRP E O 1
ATOM 7756 N N . LEU E 2 99 ? 201.906 260.267 192.226 1.00 73.76 314 LEU E N 1
ATOM 7757 C CA . LEU E 2 99 ? 200.904 259.233 191.999 1.00 72.67 314 LEU E CA 1
ATOM 7758 C C . LEU E 2 99 ? 199.484 259.727 192.242 1.00 73.75 314 LEU E C 1
ATOM 7759 O O . LEU E 2 99 ? 198.540 259.132 191.712 1.00 79.48 314 LEU E O 1
ATOM 7764 N N . ASN E 2 100 ? 199.306 260.795 193.023 1.00 70.46 315 ASN E N 1
ATOM 7765 C CA . ASN E 2 100 ? 197.969 261.329 193.254 1.00 79.53 315 ASN E CA 1
ATOM 7766 C C . ASN E 2 100 ? 197.413 262.071 192.044 1.00 89.30 315 ASN E C 1
ATOM 7767 O O . ASN E 2 100 ? 196.205 262.322 191.992 1.00 92.12 315 ASN E O 1
ATOM 7772 N N . GLY E 2 101 ? 198.255 262.420 191.076 1.00 89.42 316 GLY E N 1
ATOM 7773 C CA . GLY E 2 101 ? 197.770 263.025 189.853 1.00 88.18 316 GLY E CA 1
ATOM 7774 C C . GLY E 2 101 ? 197.966 264.523 189.759 1.00 96.20 316 GLY E C 1
ATOM 7775 O O . GLY E 2 101 ? 197.053 265.242 189.343 1.00 106.02 316 GLY E O 1
ATOM 7776 N N . LYS E 2 102 ? 199.145 265.011 190.141 1.00 95.96 317 LYS E N 1
ATOM 7777 C CA . LYS E 2 102 ? 199.444 266.433 190.022 1.00 99.49 317 LYS E CA 1
ATOM 7778 C C . LYS E 2 102 ? 199.961 266.737 188.621 1.00 109.46 317 LYS E C 1
ATOM 7779 O O . LYS E 2 102 ? 200.877 266.071 188.131 1.00 106.69 317 LYS E O 1
ATOM 7785 N N . GLU E 2 103 ? 199.371 267.746 187.980 1.00 112.97 318 GLU E N 1
ATOM 7786 C CA . GLU E 2 103 ? 199.757 268.133 186.628 1.00 114.33 318 GLU E CA 1
ATOM 7787 C C . GLU E 2 103 ? 201.035 268.963 186.680 1.00 110.65 318 GLU E C 1
ATOM 7788 O O . GLU E 2 103 ? 201.055 270.048 187.271 1.00 105.97 318 GLU E O 1
ATOM 7794 N N . TYR E 2 104 ? 202.098 268.455 186.064 1.00 110.20 319 TYR E N 1
ATOM 7795 C CA . TYR E 2 104 ? 203.389 269.127 186.047 1.00 109.33 319 TYR E CA 1
ATOM 7796 C C . TYR E 2 104 ? 203.573 269.875 184.734 1.00 117.32 319 TYR E C 1
ATOM 7797 O O . TYR E 2 104 ? 203.042 269.468 183.697 1.00 119.41 319 TYR E O 1
ATOM 7806 N N . LYS E 2 105 ? 204.328 270.971 184.786 1.00 118.23 320 LYS E N 1
ATOM 7807 C CA . LYS E 2 105 ? 204.512 271.841 183.632 1.00 121.77 320 LYS E CA 1
ATOM 7808 C C . LYS E 2 105 ? 205.951 272.330 183.572 1.00 125.13 320 LYS E C 1
ATOM 7809 O O . LYS E 2 105 ? 206.470 272.851 184.563 1.00 123.73 320 LYS E O 1
ATOM 7815 N N . CYS E 2 106 ? 206.591 272.166 182.416 1.00 130.35 321 CYS E N 1
ATOM 7816 C CA . CYS E 2 106 ? 207.859 272.826 182.123 1.00 136.81 321 CYS E CA 1
ATOM 7817 C C . CYS E 2 106 ? 207.596 274.001 181.191 1.00 146.93 321 CYS E C 1
ATOM 7818 O O . CYS E 2 106 ? 207.157 273.810 180.051 1.00 149.11 321 CYS E O 1
ATOM 7821 N N . LYS E 2 107 ? 207.859 275.209 181.681 1.00 146.67 322 LYS E N 1
ATOM 7822 C CA . LYS E 2 107 ? 207.761 276.432 180.895 1.00 148.54 322 LYS E CA 1
ATOM 7823 C C . LYS E 2 107 ? 209.126 276.702 180.274 1.00 154.15 322 LYS E C 1
ATOM 7824 O O . LYS E 2 107 ? 210.070 277.080 180.975 1.00 151.17 322 LYS E O 1
ATOM 7830 N N . VAL E 2 108 ? 209.233 276.502 178.963 1.00 153.57 323 VAL E N 1
ATOM 7831 C CA . VAL E 2 108 ? 210.484 276.682 178.236 1.00 151.22 323 VAL E CA 1
ATOM 7832 C C . VAL E 2 108 ? 210.361 277.940 177.390 1.00 157.51 323 VAL E C 1
ATOM 7833 O O . VAL E 2 108 ? 209.491 278.028 176.515 1.00 162.56 323 VAL E O 1
ATOM 7837 N N . SER E 2 109 ? 211.230 278.913 177.653 1.00 156.93 324 SER E N 1
ATOM 7838 C CA . SER E 2 109 ? 211.277 280.158 176.901 1.00 161.12 324 SER E CA 1
ATOM 7839 C C . SER E 2 109 ? 212.688 280.360 176.372 1.00 168.45 324 SER E C 1
ATOM 7840 O O . SER E 2 109 ? 213.661 280.239 177.124 1.00 167.51 324 SER E O 1
ATOM 7843 N N . ASN E 2 110 ? 212.796 280.661 175.081 1.00 171.39 325 ASN E N 1
ATOM 7844 C CA . ASN E 2 110 ? 214.078 280.899 174.439 1.00 172.81 325 ASN E CA 1
ATOM 7845 C C . ASN E 2 110 ? 213.971 282.130 173.552 1.00 171.03 325 ASN E C 1
ATOM 7846 O O . ASN E 2 110 ? 212.885 282.506 173.103 1.00 168.98 325 ASN E O 1
ATOM 7851 N N . LYS E 2 111 ? 215.119 282.767 173.309 1.00 168.83 326 LYS E N 1
ATOM 7852 C CA . LYS E 2 111 ? 215.143 283.937 172.441 1.00 164.67 326 LYS E CA 1
ATOM 7853 C C . LYS E 2 111 ? 214.876 283.579 170.986 1.00 166.05 326 LYS E C 1
ATOM 7854 O O . LYS E 2 111 ? 214.562 284.469 170.189 1.00 166.45 326 LYS E O 1
ATOM 7860 N N . ALA E 2 112 ? 215.001 282.304 170.621 1.00 169.70 327 ALA E N 1
ATOM 7861 C CA . ALA E 2 112 ? 214.618 281.834 169.298 1.00 170.87 327 ALA E CA 1
ATOM 7862 C C . ALA E 2 112 ? 213.161 281.401 169.224 1.00 174.10 327 ALA E C 1
ATOM 7863 O O . ALA E 2 112 ? 212.674 281.103 168.128 1.00 172.16 327 ALA E O 1
ATOM 7865 N N . LEU E 2 113 ? 212.458 281.360 170.357 1.00 178.36 328 LEU E N 1
ATOM 7866 C CA . LEU E 2 113 ? 211.062 280.951 170.390 1.00 179.32 328 LEU E CA 1
ATOM 7867 C C . LEU E 2 113 ? 210.176 282.178 170.520 1.00 178.50 328 LEU E C 1
ATOM 7868 O O . LEU E 2 113 ? 210.285 282.901 171.523 1.00 174.93 328 LEU E O 1
ATOM 7873 N N . PRO E 2 114 ? 209.312 282.464 169.542 1.00 180.48 329 PRO E N 1
ATOM 7874 C CA . PRO E 2 114 ? 208.417 283.627 169.673 1.00 179.81 329 PRO E CA 1
ATOM 7875 C C . PRO E 2 114 ? 207.473 283.537 170.859 1.00 179.72 329 PRO E C 1
ATOM 7876 O O . PRO E 2 114 ? 207.133 284.570 171.450 1.00 174.53 329 PRO E O 1
ATOM 7880 N N . ALA E 2 115 ? 207.039 282.335 171.223 1.00 181.30 330 ALA E N 1
ATOM 7881 C CA . ALA E 2 115 ? 206.164 282.111 172.360 1.00 174.99 330 ALA E CA 1
ATOM 7882 C C . ALA E 2 115 ? 206.702 280.963 173.200 1.00 175.17 330 ALA E C 1
ATOM 7883 O O . ALA E 2 115 ? 207.376 280.071 172.675 1.00 173.92 330 ALA E O 1
ATOM 7885 N N . PRO E 2 116 ? 206.444 280.972 174.509 1.00 170.21 331 PRO E N 1
ATOM 7886 C CA . PRO E 2 116 ? 206.857 279.836 175.342 1.00 162.60 331 PRO E CA 1
ATOM 7887 C C . PRO E 2 116 ? 206.141 278.559 174.927 1.00 162.74 331 PRO E C 1
ATOM 7888 O O . PRO E 2 116 ? 204.946 278.564 174.625 1.00 161.34 331 PRO E O 1
ATOM 7892 N N . ILE E 2 117 ? 206.886 277.458 174.919 1.00 164.48 332 ILE E N 1
ATOM 7893 C CA . ILE E 2 117 ? 206.352 276.142 174.588 1.00 163.76 332 ILE E CA 1
ATOM 7894 C C . ILE E 2 117 ? 206.320 275.324 175.869 1.00 160.16 332 ILE E C 1
ATOM 7895 O O . ILE E 2 117 ? 207.361 275.106 176.502 1.00 158.12 332 ILE E O 1
ATOM 7900 N N . GLU E 2 118 ? 205.130 274.872 176.250 1.00 157.91 333 GLU E N 1
ATOM 7901 C CA . GLU E 2 118 ? 204.911 274.206 177.525 1.00 149.31 333 GLU E CA 1
ATOM 7902 C C . GLU E 2 118 ? 204.500 272.761 177.287 1.00 148.14 333 GLU E C 1
ATOM 7903 O O . GLU E 2 118 ? 203.537 272.496 176.560 1.00 141.61 333 GLU E O 1
ATOM 7909 N N . LYS E 2 119 ? 205.233 271.837 177.897 1.00 151.22 334 LYS E N 1
ATOM 7910 C CA . LYS E 2 119 ? 204.916 270.419 177.864 1.00 143.64 334 LYS E CA 1
ATOM 7911 C C . LYS E 2 119 ? 204.387 269.986 179.225 1.00 135.85 334 LYS E C 1
ATOM 7912 O O . LYS E 2 119 ? 204.762 270.542 180.261 1.00 130.36 334 LYS E O 1
ATOM 7918 N N . THR E 2 120 ? 203.506 268.992 179.213 1.00 133.47 335 THR E N 1
ATOM 7919 C CA . THR E 2 120 ? 202.868 268.509 180.427 1.00 126.86 335 THR E CA 1
ATOM 7920 C C . THR E 2 120 ? 203.006 266.998 180.518 1.00 120.77 335 THR E C 1
ATOM 7921 O O . THR E 2 120 ? 202.859 266.290 179.518 1.00 115.90 335 THR E O 1
ATOM 7925 N N . ILE E 2 121 ? 203.295 266.512 181.724 1.00 115.94 336 ILE E N 1
ATOM 7926 C CA . ILE E 2 121 ? 203.314 265.084 182.007 1.00 107.76 336 ILE E CA 1
ATOM 7927 C C . ILE E 2 121 ? 202.648 264.872 183.360 1.00 105.82 336 ILE E C 1
ATOM 7928 O O . ILE E 2 121 ? 202.661 265.753 184.226 1.00 104.37 336 ILE E O 1
ATOM 7933 N N . SER E 2 122 ? 202.036 263.705 183.525 1.00 102.46 337 SER E N 1
ATOM 7934 C CA . SER E 2 122 ? 201.429 263.323 184.791 1.00 97.79 337 SER E CA 1
ATOM 7935 C C . SER E 2 122 ? 201.329 261.806 184.830 1.00 89.89 337 SER E C 1
ATOM 7936 O O . SER E 2 122 ? 201.667 261.114 183.864 1.00 85.20 337 SER E O 1
ATOM 7939 N N . LYS E 2 123 ? 200.866 261.294 185.964 1.00 85.47 338 LYS E N 1
ATOM 7940 C CA . LYS E 2 123 ? 200.686 259.860 186.129 1.00 86.10 338 LYS E CA 1
ATOM 7941 C C . LYS E 2 123 ? 199.581 259.350 185.211 1.00 88.91 338 LYS E C 1
ATOM 7942 O O . LYS E 2 123 ? 198.549 260.003 185.035 1.00 89.78 338 LYS E O 1
ATOM 7948 N N . ALA E 2 124 ? 199.814 258.185 184.606 1.00 84.77 339 ALA E N 1
ATOM 7949 C CA . ALA E 2 124 ? 198.806 257.544 183.769 1.00 87.84 339 ALA E CA 1
ATOM 7950 C C . ALA E 2 124 ? 197.551 257.253 184.577 1.00 94.57 339 ALA E C 1
ATOM 7951 O O . ALA E 2 124 ? 197.605 256.579 185.609 1.00 93.91 339 ALA E O 1
ATOM 7953 N N . LYS E 2 125 ? 196.416 257.759 184.098 1.00 95.15 340 LYS E N 1
ATOM 7954 C CA . LYS E 2 125 ? 195.171 257.737 184.856 1.00 93.87 340 LYS E CA 1
ATOM 7955 C C . LYS E 2 125 ? 194.363 256.459 184.657 1.00 90.35 340 LYS E C 1
ATOM 7956 O O . LYS E 2 125 ? 193.176 256.440 185.001 1.00 82.46 340 LYS E O 1
ATOM 7962 N N . GLY E 2 126 ? 194.963 255.402 184.120 1.00 90.83 341 GLY E N 1
ATOM 7963 C CA . GLY E 2 126 ? 194.248 254.158 183.932 1.00 76.76 341 GLY E CA 1
ATOM 7964 C C . GLY E 2 126 ? 193.960 253.450 185.242 1.00 71.78 341 GLY E C 1
ATOM 7965 O O . GLY E 2 126 ? 194.579 253.696 186.278 1.00 67.66 341 GLY E O 1
ATOM 7966 N N . GLN E 2 127 ? 192.989 252.547 185.186 1.00 70.27 342 GLN E N 1
ATOM 7967 C CA . GLN E 2 127 ? 192.596 251.802 186.376 1.00 61.99 342 GLN E CA 1
ATOM 7968 C C . GLN E 2 127 ? 193.658 250.761 186.711 1.00 49.31 342 GLN E C 1
ATOM 7969 O O . GLN E 2 127 ? 193.979 249.917 185.867 1.00 46.17 342 GLN E O 1
ATOM 7975 N N . PRO E 2 128 ? 194.225 250.789 187.912 1.00 43.74 343 PRO E N 1
ATOM 7976 C CA . PRO E 2 128 ? 195.269 249.826 188.269 1.00 42.62 343 PRO E CA 1
ATOM 7977 C C . PRO E 2 128 ? 194.736 248.404 188.361 1.00 47.03 343 PRO E C 1
ATOM 7978 O O . PRO E 2 128 ? 193.570 248.158 188.674 1.00 58.96 343 PRO E O 1
ATOM 7982 N N . ARG E 2 129 ? 195.629 247.459 188.075 1.00 34.18 344 ARG E N 1
ATOM 7983 C CA . ARG E 2 129 ? 195.334 246.038 188.182 1.00 26.28 344 ARG E CA 1
ATOM 7984 C C . ARG E 2 129 ? 196.498 245.362 188.886 1.00 22.68 344 ARG E C 1
ATOM 7985 O O . ARG E 2 129 ? 197.651 245.541 188.489 1.00 25.50 344 ARG E O 1
ATOM 7993 N N . GLU E 2 130 ? 196.196 244.592 189.922 1.00 23.85 345 GLU E N 1
ATOM 7994 C CA . GLU E 2 130 ? 197.244 244.040 190.773 1.00 23.88 345 GLU E CA 1
ATOM 7995 C C . GLU E 2 130 ? 198.013 242.945 190.041 1.00 21.68 345 GLU E C 1
ATOM 7996 O O . GLU E 2 130 ? 197.398 242.025 189.490 1.00 23.26 345 GLU E O 1
ATOM 8002 N N . PRO E 2 131 ? 199.342 243.007 190.010 1.00 19.08 346 PRO E N 1
ATOM 8003 C CA . PRO E 2 131 ? 200.120 241.921 189.406 1.00 17.70 346 PRO E CA 1
ATOM 8004 C C . PRO E 2 131 ? 200.005 240.641 190.212 1.00 24.04 346 PRO E C 1
ATOM 8005 O O . PRO E 2 131 ? 199.721 240.653 191.411 1.00 38.96 346 PRO E O 1
ATOM 8009 N N . GLN E 2 132 ? 200.226 239.523 189.532 1.00 18.51 347 GLN E N 1
ATOM 8010 C CA . GLN E 2 132 ? 200.271 238.208 190.160 1.00 19.19 347 GLN E CA 1
ATOM 8011 C C . GLN E 2 132 ? 201.646 237.619 189.870 1.00 19.56 347 GLN E C 1
ATOM 8012 O O . GLN E 2 132 ? 201.857 237.003 188.822 1.00 24.46 347 GLN E O 1
ATOM 8018 N N . VAL E 2 133 ? 202.578 237.810 190.797 1.00 20.04 348 VAL E N 1
ATOM 8019 C CA . VAL E 2 133 ? 203.954 237.367 190.607 1.00 14.31 348 VAL E CA 1
ATOM 8020 C C . VAL E 2 133 ? 204.033 235.870 190.872 1.00 20.24 348 VAL E C 1
ATOM 8021 O O . VAL E 2 133 ? 203.716 235.406 191.972 1.00 32.63 348 VAL E O 1
ATOM 8025 N N . TYR E 2 134 ? 204.453 235.111 189.865 1.00 15.48 349 TYR E N 1
ATOM 8026 C CA . TYR E 2 134 ? 204.746 233.692 190.011 1.00 24.69 349 TYR E CA 1
ATOM 8027 C C . TYR E 2 134 ? 206.185 233.456 189.592 1.00 22.62 349 TYR E C 1
ATOM 8028 O O . TYR E 2 134 ? 206.616 233.952 188.549 1.00 24.29 349 TYR E O 1
ATOM 8037 N N . THR E 2 135 ? 206.924 232.705 190.398 1.00 23.89 350 THR E N 1
ATOM 8038 C CA . THR E 2 135 ? 208.335 232.451 190.149 1.00 26.55 350 THR E CA 1
ATOM 8039 C C . THR E 2 135 ? 208.503 230.998 189.731 1.00 32.26 350 THR E C 1
ATOM 8040 O O . THR E 2 135 ? 208.097 230.088 190.461 1.00 36.84 350 THR E O 1
ATOM 8044 N N . LEU E 2 136 ? 209.101 230.784 188.561 1.00 29.15 351 LEU E N 1
ATOM 8045 C CA . LEU E 2 136 ? 209.228 229.458 187.982 1.00 31.05 351 LEU E CA 1
ATOM 8046 C C . LEU E 2 136 ? 210.663 228.971 188.075 1.00 35.29 351 LEU E C 1
ATOM 8047 O O . LEU E 2 136 ? 211.581 229.679 187.642 1.00 37.43 351 LEU E O 1
ATOM 8052 N N . PRO E 2 137 ? 210.897 227.785 188.628 1.00 38.47 352 PRO E N 1
ATOM 8053 C CA . PRO E 2 137 ? 212.253 227.239 188.679 1.00 39.52 352 PRO E CA 1
ATOM 8054 C C . PRO E 2 137 ? 212.715 226.815 187.298 1.00 36.19 352 PRO E C 1
ATOM 8055 O O . PRO E 2 137 ? 211.887 226.588 186.405 1.00 36.82 352 PRO E O 1
ATOM 8059 N N . PRO E 2 138 ? 214.027 226.711 187.078 1.00 38.99 353 PRO E N 1
ATOM 8060 C CA . PRO E 2 138 ? 214.519 226.262 185.771 1.00 41.32 353 PRO E CA 1
ATOM 8061 C C . PRO E 2 138 ? 214.080 224.839 185.468 1.00 51.52 353 PRO E C 1
ATOM 8062 O O . PRO E 2 138 ? 213.912 224.010 186.365 1.00 54.38 353 PRO E O 1
ATOM 8066 N N . SER E 2 139 ? 213.887 224.564 184.181 1.00 49.47 354 SER E N 1
ATOM 8067 C CA . SER E 2 139 ? 213.472 223.239 183.753 1.00 46.95 354 SER E CA 1
ATOM 8068 C C . SER E 2 139 ? 214.600 222.232 183.956 1.00 49.86 354 SER E C 1
ATOM 8069 O O . SER E 2 139 ? 215.774 222.588 184.087 1.00 55.07 354 SER E O 1
ATOM 8072 N N . ARG E 2 140 ? 214.224 220.951 183.987 1.00 56.11 355 ARG E N 1
ATOM 8073 C CA . ARG E 2 140 ? 215.215 219.893 184.142 1.00 59.94 355 ARG E CA 1
ATOM 8074 C C . ARG E 2 140 ? 216.156 219.823 182.947 1.00 61.18 355 ARG E C 1
ATOM 8075 O O . ARG E 2 140 ? 217.300 219.377 183.087 1.00 62.42 355 ARG E O 1
ATOM 8083 N N . ASP E 2 141 ? 215.692 220.247 181.770 1.00 59.63 356 ASP E N 1
ATOM 8084 C CA . ASP E 2 141 ? 216.558 220.285 180.596 1.00 55.90 356 ASP E CA 1
ATOM 8085 C C . ASP E 2 141 ? 217.679 221.300 180.772 1.00 58.14 356 ASP E C 1
ATOM 8086 O O . ASP E 2 141 ? 218.819 221.054 180.361 1.00 59.13 356 ASP E O 1
ATOM 8091 N N . GLU E 2 142 ? 217.373 222.449 181.378 1.00 60.67 357 GLU E N 1
ATOM 8092 C CA . GLU E 2 142 ? 218.375 223.489 181.573 1.00 58.31 357 GLU E CA 1
ATOM 8093 C C . GLU E 2 142 ? 219.431 223.091 182.596 1.00 63.62 357 GLU E C 1
ATOM 8094 O O . GLU E 2 142 ? 220.529 223.657 182.586 1.00 65.23 357 GLU E O 1
ATOM 8100 N N . LEU E 2 143 ? 219.133 222.121 183.465 1.00 62.97 358 LEU E N 1
ATOM 8101 C CA . LEU E 2 143 ? 220.106 221.704 184.469 1.00 62.00 358 LEU E CA 1
ATOM 8102 C C . LEU E 2 143 ? 221.345 221.089 183.831 1.00 67.63 358 LEU E C 1
ATOM 8103 O O . LEU E 2 143 ? 222.445 221.204 184.380 1.00 71.00 358 LEU E O 1
ATOM 8108 N N . THR E 2 144 ? 221.194 220.446 182.671 1.00 71.43 359 THR E N 1
ATOM 8109 C CA . THR E 2 144 ? 222.352 219.906 181.970 1.00 75.40 359 THR E CA 1
ATOM 8110 C C . THR E 2 144 ? 223.290 221.000 181.475 1.00 76.44 359 THR E C 1
ATOM 8111 O O . THR E 2 144 ? 224.479 220.732 181.270 1.00 78.36 359 THR E O 1
ATOM 8115 N N . LYS E 2 145 ? 222.788 222.216 181.282 1.00 75.68 360 LYS E N 1
ATOM 8116 C CA . LYS E 2 145 ? 223.618 223.326 180.847 1.00 74.99 360 LYS E CA 1
ATOM 8117 C C . LYS E 2 145 ? 224.448 223.861 182.012 1.00 73.87 360 LYS E C 1
ATOM 8118 O O . LYS E 2 145 ? 224.220 223.538 183.180 1.00 67.91 360 LYS E O 1
ATOM 8124 N N . ASN E 2 146 ? 225.431 224.698 181.674 1.00 73.80 361 ASN E N 1
ATOM 8125 C CA . ASN E 2 146 ? 226.331 225.251 182.677 1.00 78.21 361 ASN E CA 1
ATOM 8126 C C . ASN E 2 146 ? 225.724 226.429 183.428 1.00 78.28 361 ASN E C 1
ATOM 8127 O O . ASN E 2 146 ? 226.229 226.792 184.496 1.00 78.21 361 ASN E O 1
ATOM 8132 N N . GLN E 2 147 ? 224.648 227.020 182.913 1.00 74.65 362 GLN E N 1
ATOM 8133 C CA . GLN E 2 147 ? 224.031 228.187 183.534 1.00 61.21 362 GLN E CA 1
ATOM 8134 C C . GLN E 2 147 ? 222.521 228.054 183.438 1.00 58.84 362 GLN E C 1
ATOM 8135 O O . GLN E 2 147 ? 221.967 228.060 182.335 1.00 60.02 362 GLN E O 1
ATOM 8141 N N . VAL E 2 148 ? 221.857 227.940 184.587 1.00 53.67 363 VAL E N 1
ATOM 8142 C CA . VAL E 2 148 ? 220.404 227.863 184.600 1.00 48.12 363 VAL E CA 1
ATOM 8143 C C . VAL E 2 148 ? 219.812 229.257 184.424 1.00 53.74 363 VAL E C 1
ATOM 8144 O O . VAL E 2 148 ? 220.495 230.276 184.549 1.00 60.55 363 VAL E O 1
ATOM 8148 N N . SER E 2 149 ? 218.516 229.298 184.125 1.00 47.69 364 SER E N 1
ATOM 8149 C CA . SER E 2 149 ? 217.806 230.547 183.857 1.00 35.15 364 SER E CA 1
ATOM 8150 C C . SER E 2 149 ? 216.551 230.589 184.721 1.00 34.97 364 SER E C 1
ATOM 8151 O O . SER E 2 149 ? 215.522 230.010 184.362 1.00 41.23 364 SER E O 1
ATOM 8154 N N . LEU E 2 150 ? 216.639 231.277 185.856 1.00 30.03 365 LEU E N 1
ATOM 8155 C CA . LEU E 2 150 ? 215.493 231.456 186.734 1.00 28.65 365 LEU E CA 1
ATOM 8156 C C . LEU E 2 150 ? 214.565 232.507 186.145 1.00 28.96 365 LEU E C 1
ATOM 8157 O O . LEU E 2 150 ? 214.999 233.616 185.824 1.00 28.96 365 LEU E O 1
ATOM 8162 N N . THR E 2 151 ? 213.290 232.164 186.007 1.00 25.67 366 THR E N 1
ATOM 8163 C CA . THR E 2 151 ? 212.319 233.044 185.380 1.00 23.19 366 THR E CA 1
ATOM 8164 C C . THR E 2 151 ? 211.275 233.476 186.397 1.00 24.77 366 THR E C 1
ATOM 8165 O O . THR E 2 151 ? 210.946 232.734 187.326 1.00 31.78 366 THR E O 1
ATOM 8169 N N . CYS E 2 152 ? 210.763 234.690 186.216 1.00 21.33 367 CYS E N 1
ATOM 8170 C CA . CYS E 2 152 ? 209.729 235.248 187.080 1.00 19.17 367 CYS E CA 1
ATOM 8171 C C . CYS E 2 152 ? 208.648 235.850 186.198 1.00 17.97 367 CYS E C 1
ATOM 8172 O O . CYS E 2 152 ? 208.876 236.869 185.540 1.00 23.47 367 CYS E O 1
ATOM 8175 N N . LEU E 2 153 ? 207.479 235.222 186.188 1.00 15.22 368 LEU E N 1
ATOM 8176 C CA . LEU E 2 153 ? 206.340 235.692 185.413 1.00 11.08 368 LEU E CA 1
ATOM 8177 C C . LEU E 2 153 ? 205.560 236.706 186.237 1.00 11.76 368 LEU E C 1
ATOM 8178 O O . LEU E 2 153 ? 205.070 236.384 187.323 1.00 25.05 368 LEU E O 1
ATOM 8183 N N . VAL E 2 154 ? 205.455 237.930 185.728 1.00 6.04 369 VAL E N 1
ATOM 8184 C CA . VAL E 2 154 ? 204.656 238.962 186.374 1.00 6.86 369 VAL E CA 1
ATOM 8185 C C . VAL E 2 154 ? 203.472 239.268 185.474 1.00 11.69 369 VAL E C 1
ATOM 8186 O O . VAL E 2 154 ? 203.572 240.097 184.566 1.00 17.03 369 VAL E O 1
ATOM 8190 N N . LYS E 2 155 ? 202.344 238.611 185.718 1.00 14.31 370 LYS E N 1
ATOM 8191 C CA . LYS E 2 155 ? 201.223 238.643 184.795 1.00 14.72 370 LYS E CA 1
ATOM 8192 C C . LYS E 2 155 ? 200.034 239.382 185.390 1.00 14.56 370 LYS E C 1
ATOM 8193 O O . LYS E 2 155 ? 199.925 239.564 186.604 1.00 17.42 370 LYS E O 1
ATOM 8199 N N . GLY E 2 156 ? 199.144 239.811 184.502 1.00 12.23 371 GLY E N 1
ATOM 8200 C CA . GLY E 2 156 ? 197.898 240.443 184.903 1.00 13.32 371 GLY E CA 1
ATOM 8201 C C . GLY E 2 156 ? 198.050 241.768 185.615 1.00 16.12 371 GLY E C 1
ATOM 8202 O O . GLY E 2 156 ? 197.350 242.016 186.603 1.00 26.88 371 GLY E O 1
ATOM 8203 N N . PHE E 2 157 ? 198.937 242.634 185.132 1.00 14.21 372 PHE E N 1
ATOM 8204 C CA . PHE E 2 157 ? 199.172 243.926 185.760 1.00 14.49 372 PHE E CA 1
ATOM 8205 C C . PHE E 2 157 ? 198.930 245.051 184.766 1.00 14.89 372 PHE E C 1
ATOM 8206 O O . PHE E 2 157 ? 199.282 244.942 183.590 1.00 18.15 372 PHE E O 1
ATOM 8214 N N . TYR E 2 158 ? 198.321 246.132 185.247 1.00 18.92 373 TYR E N 1
ATOM 8215 C CA . TYR E 2 158 ? 198.042 247.311 184.449 1.00 23.19 373 TYR E CA 1
ATOM 8216 C C . TYR E 2 158 ? 198.296 248.534 185.317 1.00 26.02 373 TYR E C 1
ATOM 8217 O O . TYR E 2 158 ? 197.881 248.558 186.485 1.00 34.66 373 TYR E O 1
ATOM 8226 N N . PRO E 2 159 ? 198.964 249.564 184.789 1.00 18.18 374 PRO E N 1
ATOM 8227 C CA . PRO E 2 159 ? 199.502 249.726 183.434 1.00 22.29 374 PRO E CA 1
ATOM 8228 C C . PRO E 2 159 ? 200.865 249.072 183.264 1.00 24.54 374 PRO E C 1
ATOM 8229 O O . PRO E 2 159 ? 201.249 248.208 184.040 1.00 31.69 374 PRO E O 1
ATOM 8233 N N . SER E 2 160 ? 201.620 249.480 182.249 1.00 21.63 375 SER E N 1
ATOM 8234 C CA . SER E 2 160 ? 202.919 248.888 181.963 1.00 20.59 375 SER E CA 1
ATOM 8235 C C . SER E 2 160 ? 204.048 249.490 182.788 1.00 25.35 375 SER E C 1
ATOM 8236 O O . SER E 2 160 ? 205.196 249.064 182.632 1.00 30.35 375 SER E O 1
ATOM 8239 N N . ASP E 2 161 ? 203.760 250.464 183.648 1.00 26.24 376 ASP E N 1
ATOM 8240 C CA . ASP E 2 161 ? 204.787 251.120 184.457 1.00 28.11 376 ASP E CA 1
ATOM 8241 C C . ASP E 2 161 ? 205.140 250.209 185.624 1.00 22.38 376 ASP E C 1
ATOM 8242 O O . ASP E 2 161 ? 204.583 250.314 186.717 1.00 24.31 376 ASP E O 1
ATOM 8247 N N . ILE E 2 162 ? 206.087 249.301 185.387 1.00 20.00 377 ILE E N 1
ATOM 8248 C CA . ILE E 2 162 ? 206.510 248.325 186.382 1.00 24.58 377 ILE E CA 1
ATOM 8249 C C . ILE E 2 162 ? 208.030 248.226 186.359 1.00 33.00 377 ILE E C 1
ATOM 8250 O O . ILE E 2 162 ? 208.688 248.608 185.388 1.00 42.65 377 ILE E O 1
ATOM 8255 N N . ALA E 2 163 ? 208.587 247.723 187.458 1.00 24.87 378 ALA E N 1
ATOM 8256 C CA . ALA E 2 163 ? 210.016 247.464 187.558 1.00 25.62 378 ALA E CA 1
ATOM 8257 C C . ALA E 2 163 ? 210.224 246.128 188.250 1.00 28.97 378 ALA E C 1
ATOM 8258 O O . ALA E 2 163 ? 209.574 245.845 189.259 1.00 35.84 378 ALA E O 1
ATOM 8260 N N . VAL E 2 164 ? 211.122 245.311 187.708 1.00 26.76 379 VAL E N 1
ATOM 8261 C CA . VAL E 2 164 ? 211.414 243.989 188.248 1.00 25.60 379 VAL E CA 1
ATOM 8262 C C . VAL E 2 164 ? 212.909 243.897 188.516 1.00 33.08 379 VAL E C 1
ATOM 8263 O O . VAL E 2 164 ? 213.720 244.202 187.635 1.00 43.00 379 VAL E O 1
ATOM 8267 N N . GLU E 2 165 ? 213.270 243.487 189.725 1.00 29.12 380 GLU E N 1
ATOM 8268 C CA . GLU E 2 165 ? 214.655 243.296 190.129 1.00 26.12 380 GLU E CA 1
ATOM 8269 C C . GLU E 2 165 ? 214.875 241.842 190.531 1.00 27.72 380 GLU E C 1
ATOM 8270 O O . GLU E 2 165 ? 213.962 241.015 190.490 1.00 28.54 380 GLU E O 1
ATOM 8276 N N . TRP E 2 166 ? 216.111 241.534 190.920 1.00 31.90 381 TRP E N 1
ATOM 8277 C CA . TRP E 2 166 ? 216.499 240.176 191.300 1.00 29.31 381 TRP E CA 1
ATOM 8278 C C . TRP E 2 166 ? 217.527 240.285 192.420 1.00 41.89 381 TRP E C 1
ATOM 8279 O O . TRP E 2 166 ? 218.695 240.594 192.167 1.00 49.91 381 TRP E O 1
ATOM 8290 N N . GLU E 2 167 ? 217.096 240.026 193.650 1.00 42.04 382 GLU E N 1
ATOM 8291 C CA . GLU E 2 167 ? 217.963 240.097 194.816 1.00 50.59 382 GLU E CA 1
ATOM 8292 C C . GLU E 2 167 ? 218.118 238.711 195.419 1.00 54.83 382 GLU E C 1
ATOM 8293 O O . GLU E 2 167 ? 217.122 238.032 195.689 1.00 50.38 382 GLU E O 1
ATOM 8299 N N . SER E 2 168 ? 219.363 238.298 195.630 1.00 63.48 383 SER E N 1
ATOM 8300 C CA . SER E 2 168 ? 219.681 237.026 196.264 1.00 68.26 383 SER E CA 1
ATOM 8301 C C . SER E 2 168 ? 220.304 237.291 197.626 1.00 73.02 383 SER E C 1
ATOM 8302 O O . SER E 2 168 ? 221.271 238.055 197.729 1.00 71.78 383 SER E O 1
ATOM 8305 N N . ASN E 2 169 ? 219.744 236.660 198.661 1.00 68.07 384 ASN E N 1
ATOM 8306 C CA . ASN E 2 169 ? 220.200 236.823 200.044 1.00 69.91 384 ASN E CA 1
ATOM 8307 C C . ASN E 2 169 ? 220.164 238.288 200.476 1.00 74.44 384 ASN E C 1
ATOM 8308 O O . ASN E 2 169 ? 221.038 238.763 201.203 1.00 75.99 384 ASN E O 1
ATOM 8313 N N . GLY E 2 170 ? 219.142 239.010 200.022 1.00 73.45 385 GLY E N 1
ATOM 8314 C CA . GLY E 2 170 ? 218.958 240.396 200.395 1.00 69.77 385 GLY E CA 1
ATOM 8315 C C . GLY E 2 170 ? 219.791 241.397 199.627 1.00 79.18 385 GLY E C 1
ATOM 8316 O O . GLY E 2 170 ? 219.707 242.596 199.919 1.00 84.64 385 GLY E O 1
ATOM 8317 N N . GLN E 2 171 ? 220.590 240.957 198.657 1.00 76.17 386 GLN E N 1
ATOM 8318 C CA . GLN E 2 171 ? 221.452 241.850 197.894 1.00 67.55 386 GLN E CA 1
ATOM 8319 C C . GLN E 2 171 ? 221.079 241.792 196.420 1.00 64.37 386 GLN E C 1
ATOM 8320 O O . GLN E 2 171 ? 221.160 240.713 195.808 1.00 59.37 386 GLN E O 1
ATOM 8326 N N . PRO E 2 172 ? 220.652 242.901 195.815 1.00 68.50 387 PRO E N 1
ATOM 8327 C CA . PRO E 2 172 ? 220.333 242.888 194.382 1.00 67.73 387 PRO E CA 1
ATOM 8328 C C . PRO E 2 172 ? 221.557 242.593 193.526 1.00 62.73 387 PRO E C 1
ATOM 8329 O O . PRO E 2 172 ? 222.672 243.020 193.831 1.00 59.84 387 PRO E O 1
ATOM 8333 N N . GLU E 2 173 ? 221.331 241.857 192.439 1.00 60.00 388 GLU E N 1
ATOM 8334 C CA . GLU E 2 173 ? 222.366 241.528 191.472 1.00 63.01 388 GLU E CA 1
ATOM 8335 C C . GLU E 2 173 ? 221.869 241.869 190.075 1.00 62.50 388 GLU E C 1
ATOM 8336 O O . GLU E 2 173 ? 220.665 241.852 189.805 1.00 57.78 388 GLU E O 1
ATOM 8342 N N . ASN E 2 174 ? 222.807 242.187 189.187 1.00 62.24 389 ASN E N 1
ATOM 8343 C CA . ASN E 2 174 ? 222.486 242.659 187.842 1.00 59.62 389 ASN E CA 1
ATOM 8344 C C . ASN E 2 174 ? 223.030 241.670 186.815 1.00 62.28 389 ASN E C 1
ATOM 8345 O O . ASN E 2 174 ? 224.118 241.860 186.267 1.00 69.71 389 ASN E O 1
ATOM 8350 N N . ASN E 2 175 ? 222.261 240.610 186.554 1.00 58.35 390 ASN E N 1
ATOM 8351 C CA . ASN E 2 175 ? 222.531 239.736 185.421 1.00 60.69 390 ASN E CA 1
ATOM 8352 C C . ASN E 2 175 ? 221.250 239.304 184.720 1.00 50.89 390 ASN E C 1
ATOM 8353 O O . ASN E 2 175 ? 221.298 238.406 183.871 1.00 49.54 390 ASN E O 1
ATOM 8358 N N . TYR E 2 176 ? 220.116 239.912 185.043 1.00 44.72 391 TYR E N 1
ATOM 8359 C CA . TYR E 2 176 ? 218.819 239.519 184.519 1.00 33.54 391 TYR E CA 1
ATOM 8360 C C . TYR E 2 176 ? 218.425 240.390 183.334 1.00 34.01 391 TYR E C 1
ATOM 8361 O O . TYR E 2 176 ? 218.959 241.481 183.125 1.00 38.80 391 TYR E O 1
ATOM 8370 N N . LYS E 2 177 ? 217.476 239.884 182.551 1.00 29.26 392 LYS E N 1
ATOM 8371 C CA . LYS E 2 177 ? 216.888 240.622 181.442 1.00 26.44 392 LYS E CA 1
ATOM 8372 C C . LYS E 2 177 ? 215.378 240.480 181.521 1.00 23.05 392 LYS E C 1
ATOM 8373 O O . LYS E 2 177 ? 214.867 239.371 181.699 1.00 23.20 392 LYS E O 1
ATOM 8379 N N . THR E 2 178 ? 214.668 241.595 181.388 1.00 23.42 393 THR E N 1
ATOM 8380 C CA . THR E 2 178 ? 213.219 241.627 181.532 1.00 16.23 393 THR E CA 1
ATOM 8381 C C . THR E 2 178 ? 212.578 241.949 180.190 1.00 16.17 393 THR E C 1
ATOM 8382 O O . THR E 2 178 ? 212.932 242.946 179.553 1.00 23.79 393 THR E O 1
ATOM 8386 N N . THR E 2 179 ? 211.645 241.102 179.765 1.00 13.05 394 THR E N 1
ATOM 8387 C CA . THR E 2 179 ? 210.944 241.336 178.515 1.00 15.10 394 THR E CA 1
ATOM 8388 C C . THR E 2 179 ? 210.016 242.542 178.648 1.00 14.01 394 THR E C 1
ATOM 8389 O O . THR E 2 179 ? 209.542 242.849 179.744 1.00 15.72 394 THR E O 1
ATOM 8393 N N . PRO E 2 180 ? 209.760 243.254 177.552 1.00 13.77 395 PRO E N 1
ATOM 8394 C CA . PRO E 2 180 ? 208.817 244.362 177.614 1.00 14.30 395 PRO E CA 1
ATOM 8395 C C . PRO E 2 180 ? 207.426 243.858 177.937 1.00 17.03 395 PRO E C 1
ATOM 8396 O O . PRO E 2 180 ? 207.075 242.706 177.620 1.00 15.30 395 PRO E O 1
ATOM 8400 N N . PRO E 2 181 ? 206.604 244.677 178.592 1.00 14.14 396 PRO E N 1
ATOM 8401 C CA . PRO E 2 181 ? 205.249 244.236 178.952 1.00 11.56 396 PRO E CA 1
ATOM 8402 C C . PRO E 2 181 ? 204.403 243.974 177.717 1.00 13.74 396 PRO E C 1
ATOM 8403 O O . PRO E 2 181 ? 204.164 244.866 176.903 1.00 16.63 396 PRO E O 1
ATOM 8407 N N . VAL E 2 182 ? 203.948 242.733 177.588 1.00 12.02 397 VAL E N 1
ATOM 8408 C CA . VAL E 2 182 ? 203.140 242.286 176.461 1.00 13.23 397 VAL E CA 1
ATOM 8409 C C . VAL E 2 182 ? 201.679 242.294 176.873 1.00 15.53 397 VAL E C 1
ATOM 8410 O O . VAL E 2 182 ? 201.329 241.838 177.967 1.00 19.99 397 VAL E O 1
ATOM 8414 N N . LEU E 2 183 ? 200.823 242.815 176.001 1.00 16.42 398 LEU E N 1
ATOM 8415 C CA . LEU E 2 183 ? 199.399 242.868 176.296 1.00 21.16 398 LEU E CA 1
ATOM 8416 C C . LEU E 2 183 ? 198.818 241.461 176.356 1.00 27.18 398 LEU E C 1
ATOM 8417 O O . LEU E 2 183 ? 199.020 240.654 175.445 1.00 32.82 398 LEU E O 1
ATOM 8422 N N . ASP E 2 184 ? 198.098 241.171 177.435 1.00 27.14 399 ASP E N 1
ATOM 8423 C CA . ASP E 2 184 ? 197.459 239.879 177.620 1.00 28.59 399 ASP E CA 1
ATOM 8424 C C . ASP E 2 184 ? 196.121 239.849 176.885 1.00 34.43 399 ASP E C 1
ATOM 8425 O O . ASP E 2 184 ? 195.728 240.802 176.208 1.00 38.55 399 ASP E O 1
ATOM 8430 N N . SER E 2 185 ? 195.404 238.734 177.023 1.00 34.89 400 SER E N 1
ATOM 8431 C CA . SER E 2 185 ? 194.135 238.582 176.324 1.00 41.43 400 SER E CA 1
ATOM 8432 C C . SER E 2 185 ? 193.020 239.400 176.960 1.00 44.71 400 SER E C 1
ATOM 8433 O O . SER E 2 185 ? 192.074 239.790 176.267 1.00 51.05 400 SER E O 1
ATOM 8436 N N . ASP E 2 186 ? 193.107 239.672 178.260 1.00 40.17 401 ASP E N 1
ATOM 8437 C CA . ASP E 2 186 ? 192.054 240.372 178.982 1.00 46.66 401 ASP E CA 1
ATOM 8438 C C . ASP E 2 186 ? 192.292 241.874 179.080 1.00 44.16 401 ASP E C 1
ATOM 8439 O O . ASP E 2 186 ? 191.525 242.568 179.754 1.00 44.81 401 ASP E O 1
ATOM 8444 N N . GLY E 2 187 ? 193.333 242.390 178.432 1.00 42.73 402 GLY E N 1
ATOM 8445 C CA . GLY E 2 187 ? 193.630 243.805 178.446 1.00 43.70 402 GLY E CA 1
ATOM 8446 C C . GLY E 2 187 ? 194.725 244.219 179.404 1.00 36.59 402 GLY E C 1
ATOM 8447 O O . GLY E 2 187 ? 195.194 245.361 179.325 1.00 31.48 402 GLY E O 1
ATOM 8448 N N . SER E 2 188 ? 195.145 243.335 180.302 1.00 33.37 403 SER E N 1
ATOM 8449 C CA . SER E 2 188 ? 196.234 243.630 181.221 1.00 27.05 403 SER E CA 1
ATOM 8450 C C . SER E 2 188 ? 197.566 243.417 180.507 1.00 22.96 403 SER E C 1
ATOM 8451 O O . SER E 2 188 ? 197.627 243.270 179.284 1.00 29.45 403 SER E O 1
ATOM 8454 N N . PHE E 2 189 ? 198.656 243.407 181.265 1.00 17.49 404 PHE E N 1
ATOM 8455 C CA . PHE E 2 189 ? 199.986 243.194 180.721 1.00 14.40 404 PHE E CA 1
ATOM 8456 C C . PHE E 2 189 ? 200.653 242.044 181.460 1.00 13.35 404 PHE E C 1
ATOM 8457 O O . PHE E 2 189 ? 200.223 241.643 182.542 1.00 20.87 404 PHE E O 1
ATOM 8465 N N . PHE E 2 190 ? 201.707 241.507 180.855 1.00 10.31 405 PHE E N 1
ATOM 8466 C CA . PHE E 2 190 ? 202.505 240.471 181.488 1.00 10.68 405 PHE E CA 1
ATOM 8467 C C . PHE E 2 190 ? 203.912 240.538 180.923 1.00 13.15 405 PHE E C 1
ATOM 8468 O O . PHE E 2 190 ? 204.113 240.942 179.777 1.00 23.81 405 PHE E O 1
ATOM 8476 N N . LEU E 2 191 ? 204.889 240.138 181.730 1.00 8.47 406 LEU E N 1
ATOM 8477 C CA . LEU E 2 191 ? 206.266 240.098 181.268 1.00 8.70 406 LEU E CA 1
ATOM 8478 C C . LEU E 2 191 ? 206.966 238.918 181.922 1.00 10.60 406 LEU E C 1
ATOM 8479 O O . LEU E 2 191 ? 206.335 238.037 182.512 1.00 17.62 406 LEU E O 1
ATOM 8484 N N . TYR E 2 192 ? 208.288 238.912 181.807 1.00 9.60 407 TYR E N 1
ATOM 8485 C CA . TYR E 2 192 ? 209.130 237.861 182.344 1.00 7.62 407 TYR E CA 1
ATOM 8486 C C . TYR E 2 192 ? 210.474 238.475 182.691 1.00 13.88 407 TYR E C 1
ATOM 8487 O O . TYR E 2 192 ? 210.824 239.545 182.191 1.00 25.69 407 TYR E O 1
ATOM 8496 N N . SER E 2 193 ? 211.227 237.795 183.547 1.00 10.14 408 SER E N 1
ATOM 8497 C CA . SER E 2 193 ? 212.583 238.215 183.870 1.00 14.46 408 SER E CA 1
ATOM 8498 C C . SER E 2 193 ? 213.446 236.977 184.031 1.00 19.95 408 SER E C 1
ATOM 8499 O O . SER E 2 193 ? 213.211 236.166 184.932 1.00 25.75 408 SER E O 1
ATOM 8502 N N . LYS E 2 194 ? 214.437 236.833 183.161 1.00 17.65 409 LYS E N 1
ATOM 8503 C CA . LYS E 2 194 ? 215.331 235.682 183.152 1.00 16.71 409 LYS E CA 1
ATOM 8504 C C . LYS E 2 194 ? 216.649 236.092 183.791 1.00 25.49 409 LYS E C 1
ATOM 8505 O O . LYS E 2 194 ? 217.349 236.965 183.272 1.00 27.66 409 LYS E O 1
ATOM 8511 N N . LEU E 2 195 ? 216.989 235.457 184.907 1.00 26.79 410 LEU E N 1
ATOM 8512 C CA . LEU E 2 195 ? 218.275 235.651 185.560 1.00 29.50 410 LEU E CA 1
ATOM 8513 C C . LEU E 2 195 ? 219.128 234.413 185.321 1.00 37.76 410 LEU E C 1
ATOM 8514 O O . LEU E 2 195 ? 218.725 233.300 185.673 1.00 39.10 410 LEU E O 1
ATOM 8519 N N . THR E 2 196 ? 220.298 234.604 184.722 1.00 41.83 411 THR E N 1
ATOM 8520 C CA . THR E 2 196 ? 221.205 233.507 184.408 1.00 42.22 411 THR E CA 1
ATOM 8521 C C . THR E 2 196 ? 222.259 233.413 185.503 1.00 58.85 411 THR E C 1
ATOM 8522 O O . THR E 2 196 ? 223.142 234.270 185.598 1.00 62.11 411 THR E O 1
ATOM 8526 N N . VAL E 2 197 ? 222.165 232.372 186.324 1.00 61.72 412 VAL E N 1
ATOM 8527 C CA . VAL E 2 197 ? 223.159 232.095 187.349 1.00 59.99 412 VAL E CA 1
ATOM 8528 C C . VAL E 2 197 ? 223.838 230.776 187.008 1.00 62.81 412 VAL E C 1
ATOM 8529 O O . VAL E 2 197 ? 223.346 229.987 186.197 1.00 61.86 412 VAL E O 1
ATOM 8533 N N . ASP E 2 198 ? 224.992 230.551 187.628 1.00 66.88 413 ASP E N 1
ATOM 8534 C CA . ASP E 2 198 ? 225.721 229.310 187.415 1.00 74.86 413 ASP E CA 1
ATOM 8535 C C . ASP E 2 198 ? 224.935 228.127 187.969 1.00 71.27 413 ASP E C 1
ATOM 8536 O O . ASP E 2 198 ? 224.188 228.252 188.940 1.00 71.90 413 ASP E O 1
ATOM 8541 N N . LYS E 2 199 ? 225.094 226.973 187.318 1.00 69.66 414 LYS E N 1
ATOM 8542 C CA . LYS E 2 199 ? 224.367 225.775 187.728 1.00 68.91 414 LYS E CA 1
ATOM 8543 C C . LYS E 2 199 ? 224.770 225.341 189.133 1.00 79.57 414 LYS E C 1
ATOM 8544 O O . LYS E 2 199 ? 223.913 225.030 189.972 1.00 79.99 414 LYS E O 1
ATOM 8550 N N . SER E 2 200 ? 226.077 225.325 189.409 1.00 87.52 415 SER E N 1
ATOM 8551 C CA . SER E 2 200 ? 226.555 224.943 190.734 1.00 85.85 415 SER E CA 1
ATOM 8552 C C . SER E 2 200 ? 226.105 225.942 191.790 1.00 77.34 415 SER E C 1
ATOM 8553 O O . SER E 2 200 ? 225.759 225.557 192.912 1.00 72.99 415 SER E O 1
ATOM 8556 N N . ARG E 2 201 ? 226.112 227.233 191.451 1.00 74.37 416 ARG E N 1
ATOM 8557 C CA . ARG E 2 201 ? 225.612 228.249 192.370 1.00 71.81 416 ARG E CA 1
ATOM 8558 C C . ARG E 2 201 ? 224.115 228.086 192.608 1.00 69.01 416 ARG E C 1
ATOM 8559 O O . ARG E 2 201 ? 223.630 228.291 193.727 1.00 71.69 416 ARG E O 1
ATOM 8567 N N . TRP E 2 202 ? 223.370 227.712 191.567 1.00 65.38 417 TRP E N 1
ATOM 8568 C CA . TRP E 2 202 ? 221.929 227.525 191.702 1.00 64.76 417 TRP E CA 1
ATOM 8569 C C . TRP E 2 202 ? 221.601 226.338 192.596 1.00 71.99 417 TRP E C 1
ATOM 8570 O O . TRP E 2 202 ? 220.698 226.420 193.436 1.00 70.52 417 TRP E O 1
ATOM 8581 N N . GLN E 2 203 ? 222.316 225.226 192.436 1.00 73.17 418 GLN E N 1
ATOM 8582 C CA . GLN E 2 203 ? 222.044 224.041 193.239 1.00 74.17 418 GLN E CA 1
ATOM 8583 C C . GLN E 2 203 ? 222.863 223.987 194.522 1.00 81.16 418 GLN E C 1
ATOM 8584 O O . GLN E 2 203 ? 222.796 222.986 195.242 1.00 86.47 418 GLN E O 1
ATOM 8590 N N . GLN E 2 204 ? 223.630 225.035 194.828 1.00 79.38 419 GLN E N 1
ATOM 8591 C CA . GLN E 2 204 ? 224.314 225.106 196.113 1.00 77.26 419 GLN E CA 1
ATOM 8592 C C . GLN E 2 204 ? 223.363 225.402 197.264 1.00 77.45 419 GLN E C 1
ATOM 8593 O O . GLN E 2 204 ? 223.782 225.331 198.424 1.00 81.30 419 GLN E O 1
ATOM 8599 N N . GLY E 2 205 ? 222.105 225.729 196.976 1.00 71.59 420 GLY E N 1
ATOM 8600 C CA . GLY E 2 205 ? 221.133 226.057 197.995 1.00 75.34 420 GLY E CA 1
ATOM 8601 C C . GLY E 2 205 ? 220.808 227.527 198.121 1.00 81.88 420 GLY E C 1
ATOM 8602 O O . GLY E 2 205 ? 220.056 227.900 199.030 1.00 85.12 420 GLY E O 1
ATOM 8603 N N . ASN E 2 206 ? 221.348 228.372 197.247 1.00 71.27 421 ASN E N 1
ATOM 8604 C CA . ASN E 2 206 ? 221.077 229.799 197.315 1.00 70.95 421 ASN E CA 1
ATOM 8605 C C . ASN E 2 206 ? 219.618 230.089 196.980 1.00 73.23 421 ASN E C 1
ATOM 8606 O O . ASN E 2 206 ? 218.984 229.381 196.193 1.00 74.45 421 ASN E O 1
ATOM 8611 N N . VAL E 2 207 ? 219.087 231.139 197.595 1.00 67.59 422 VAL E N 1
ATOM 8612 C CA . VAL E 2 207 ? 217.719 231.577 197.353 1.00 58.59 422 VAL E CA 1
ATOM 8613 C C . VAL E 2 207 ? 217.756 232.865 196.540 1.00 61.83 422 VAL E C 1
ATOM 8614 O O . VAL E 2 207 ? 218.650 233.706 196.697 1.00 63.94 422 VAL E O 1
ATOM 8618 N N . PHE E 2 208 ? 216.796 232.999 195.627 1.00 56.01 423 PHE E N 1
ATOM 8619 C CA . PHE E 2 208 ? 216.686 234.161 194.760 1.00 46.04 423 PHE E CA 1
ATOM 8620 C C . PHE E 2 208 ? 215.280 234.727 194.865 1.00 44.01 423 PHE E C 1
ATOM 8621 O O . PHE E 2 208 ? 214.321 233.998 195.125 1.00 47.77 423 PHE E O 1
ATOM 8629 N N . SER E 2 209 ? 215.164 236.035 194.660 1.00 39.55 424 SER E N 1
ATOM 8630 C CA . SER E 2 209 ? 213.892 236.726 194.804 1.00 36.87 424 SER E CA 1
ATOM 8631 C C . SER E 2 209 ? 213.623 237.593 193.585 1.00 33.23 424 SER E C 1
ATOM 8632 O O . SER E 2 209 ? 214.535 238.230 193.052 1.00 37.72 424 SER E O 1
ATOM 8635 N N . CYS E 2 210 ? 212.367 237.614 193.153 1.00 27.64 425 CYS E N 1
ATOM 8636 C CA . CYS E 2 210 ? 211.913 238.461 192.054 1.00 24.28 425 CYS E CA 1
ATOM 8637 C C . CYS E 2 210 ? 211.124 239.614 192.662 1.00 28.10 425 CYS E C 1
ATOM 8638 O O . CYS E 2 210 ? 209.929 239.483 192.936 1.00 39.69 425 CYS E O 1
ATOM 8641 N N . SER E 2 211 ? 211.796 240.739 192.878 1.00 23.17 426 SER E N 1
ATOM 8642 C CA . SER E 2 211 ? 211.149 241.903 193.464 1.00 22.35 426 SER E CA 1
ATOM 8643 C C . SER E 2 211 ? 210.367 242.654 192.397 1.00 25.04 426 SER E C 1
ATOM 8644 O O . SER E 2 211 ? 210.913 243.008 191.350 1.00 37.76 426 SER E O 1
ATOM 8647 N N . VAL E 2 212 ? 209.090 242.902 192.665 1.00 21.46 427 VAL E N 1
ATOM 8648 C CA . VAL E 2 212 ? 208.200 243.562 191.719 1.00 21.76 427 VAL E CA 1
ATOM 8649 C C . VAL E 2 212 ? 207.713 244.855 192.354 1.00 33.01 427 VAL E C 1
ATOM 8650 O O . VAL E 2 212 ? 207.126 244.836 193.442 1.00 39.31 427 VAL E O 1
ATOM 8654 N N . MET E 2 213 ? 207.952 245.971 191.676 1.00 30.72 428 MET E N 1
ATOM 8655 C CA . MET E 2 213 ? 207.511 247.288 192.122 1.00 28.29 428 MET E CA 1
ATOM 8656 C C . MET E 2 213 ? 206.455 247.777 191.139 1.00 25.87 428 MET E C 1
ATOM 8657 O O . MET E 2 213 ? 206.783 248.240 190.044 1.00 29.12 428 MET E O 1
ATOM 8662 N N . HIS E 2 214 ? 205.190 247.668 191.529 1.00 21.38 429 HIS E N 1
ATOM 8663 C CA . HIS E 2 214 ? 204.079 248.146 190.722 1.00 22.29 429 HIS E CA 1
ATOM 8664 C C . HIS E 2 214 ? 203.139 248.950 191.605 1.00 26.28 429 HIS E C 1
ATOM 8665 O O . HIS E 2 214 ? 203.051 248.719 192.811 1.00 34.85 429 HIS E O 1
ATOM 8672 N N . GLU E 2 215 ? 202.431 249.897 190.993 1.00 22.85 430 GLU E N 1
ATOM 8673 C CA . GLU E 2 215 ? 201.611 250.821 191.763 1.00 28.03 430 GLU E CA 1
ATOM 8674 C C . GLU E 2 215 ? 200.348 250.178 192.316 1.00 28.29 430 GLU E C 1
ATOM 8675 O O . GLU E 2 215 ? 199.755 250.721 193.253 1.00 33.26 430 GLU E O 1
ATOM 8681 N N . ALA E 2 216 ? 199.922 249.045 191.762 1.00 28.29 431 ALA E N 1
ATOM 8682 C CA . ALA E 2 216 ? 198.677 248.416 192.174 1.00 30.13 431 ALA E CA 1
ATOM 8683 C C . ALA E 2 216 ? 198.855 247.424 193.313 1.00 33.90 431 ALA E C 1
ATOM 8684 O O . ALA E 2 216 ? 197.856 246.926 193.839 1.00 39.67 431 ALA E O 1
ATOM 8686 N N . LEU E 2 217 ? 200.089 247.133 193.708 1.00 32.35 432 LEU E N 1
ATOM 8687 C CA . LEU E 2 217 ? 200.336 246.182 194.776 1.00 31.83 432 LEU E CA 1
ATOM 8688 C C . LEU E 2 217 ? 200.099 246.830 196.137 1.00 42.35 432 LEU E C 1
ATOM 8689 O O . LEU E 2 217 ? 199.833 248.029 196.252 1.00 40.49 432 LEU E O 1
ATOM 8694 N N . HIS E 2 218 ? 200.193 246.012 197.181 1.00 45.77 433 HIS E N 1
ATOM 8695 C CA . HIS E 2 218 ? 200.144 246.514 198.546 1.00 52.44 433 HIS E CA 1
ATOM 8696 C C . HIS E 2 218 ? 201.506 247.093 198.902 1.00 52.66 433 HIS E C 1
ATOM 8697 O O . HIS E 2 218 ? 202.523 246.400 198.799 1.00 53.60 433 HIS E O 1
ATOM 8704 N N . ASN E 2 219 ? 201.524 248.366 199.300 1.00 50.49 434 ASN E N 1
ATOM 8705 C CA . ASN E 2 219 ? 202.747 249.121 199.571 1.00 49.65 434 ASN E CA 1
ATOM 8706 C C . ASN E 2 219 ? 203.675 249.172 198.360 1.00 50.65 434 ASN E C 1
ATOM 8707 O O . ASN E 2 219 ? 204.888 249.345 198.512 1.00 58.57 434 ASN E O 1
ATOM 8712 N N . HIS E 2 220 ? 203.111 249.019 197.158 1.00 37.74 435 HIS E N 1
ATOM 8713 C CA . HIS E 2 220 ? 203.841 249.146 195.895 1.00 28.21 435 HIS E CA 1
ATOM 8714 C C . HIS E 2 220 ? 205.003 248.160 195.805 1.00 33.14 435 HIS E C 1
ATOM 8715 O O . HIS E 2 220 ? 206.037 248.452 195.203 1.00 44.62 435 HIS E O 1
ATOM 8722 N N . TYR E 2 221 ? 204.837 246.979 196.395 1.00 34.10 436 TYR E N 1
ATOM 8723 C CA . TYR E 2 221 ? 205.942 246.033 196.458 1.00 36.10 436 TYR E CA 1
ATOM 8724 C C . TYR E 2 221 ? 205.411 244.628 196.693 1.00 36.91 436 TYR E C 1
ATOM 8725 O O . TYR E 2 221 ? 204.499 244.429 197.498 1.00 44.85 436 TYR E O 1
ATOM 8734 N N . THR E 2 222 ? 205.997 243.662 195.990 1.00 28.37 437 THR E N 1
ATOM 8735 C CA . THR E 2 222 ? 205.729 242.249 196.230 1.00 32.17 437 THR E CA 1
ATOM 8736 C C . THR E 2 222 ? 206.951 241.464 195.788 1.00 32.07 437 THR E C 1
ATOM 8737 O O . THR E 2 222 ? 207.374 241.574 194.634 1.00 37.62 437 THR E O 1
ATOM 8741 N N . GLN E 2 223 ? 207.521 240.691 196.704 1.00 30.69 438 GLN E N 1
ATOM 8742 C CA . GLN E 2 223 ? 208.728 239.920 196.450 1.00 29.99 438 GLN E CA 1
ATOM 8743 C C . GLN E 2 223 ? 208.424 238.444 196.654 1.00 35.30 438 GLN E C 1
ATOM 8744 O O . GLN E 2 223 ? 207.890 238.056 197.697 1.00 54.64 438 GLN E O 1
ATOM 8750 N N . LYS E 2 224 ? 208.749 237.630 195.654 1.00 27.22 439 LYS E N 1
ATOM 8751 C CA . LYS E 2 224 ? 208.530 236.191 195.707 1.00 33.55 439 LYS E CA 1
ATOM 8752 C C . LYS E 2 224 ? 209.866 235.480 195.578 1.00 42.16 439 LYS E C 1
ATOM 8753 O O . LYS E 2 224 ? 210.674 235.822 194.709 1.00 43.07 439 LYS E O 1
ATOM 8759 N N . SER E 2 225 ? 210.095 234.495 196.439 1.00 46.39 440 SER E N 1
ATOM 8760 C CA . SER E 2 225 ? 211.359 233.779 196.486 1.00 40.80 440 SER E CA 1
ATOM 8761 C C . SER E 2 225 ? 211.216 232.397 195.866 1.00 45.96 440 SER E C 1
ATOM 8762 O O . SER E 2 225 ? 210.132 231.808 195.852 1.00 53.74 440 SER E O 1
ATOM 8765 N N . LEU E 2 226 ? 212.329 231.884 195.348 1.00 44.69 441 LEU E N 1
ATOM 8766 C CA . LEU E 2 226 ? 212.395 230.527 194.832 1.00 51.52 441 LEU E CA 1
ATOM 8767 C C . LEU E 2 226 ? 213.759 229.938 195.160 1.00 64.55 441 LEU E C 1
ATOM 8768 O O . LEU E 2 226 ? 214.741 230.664 195.335 1.00 66.41 441 LEU E O 1
ATOM 8773 N N . ASP E 2 227 ? 213.806 228.616 195.250 1.00 66.96 442 ASP E N 1
ATOM 8774 C CA . ASP E 2 227 ? 215.037 227.900 195.556 1.00 62.73 442 ASP E CA 1
ATOM 8775 C C . ASP E 2 227 ? 214.961 226.530 194.890 1.00 69.59 442 ASP E C 1
ATOM 8776 O O . ASP E 2 227 ? 214.132 226.307 194.002 1.00 70.16 442 ASP E O 1
ATOM 8781 N N . LYS E 2 228 ? 215.829 225.610 195.319 1.00 70.29 443 LYS E N 1
ATOM 8782 C CA . LYS E 2 228 ? 215.829 224.265 194.752 1.00 69.36 443 LYS E CA 1
ATOM 8783 C C . LYS E 2 228 ? 214.504 223.554 194.990 1.00 69.16 443 LYS E C 1
ATOM 8784 O O . LYS E 2 228 ? 214.032 222.815 194.119 1.00 64.78 443 LYS E O 1
ATOM 8790 N N . SER E 2 229 ? 213.895 223.760 196.152 1.00 74.47 444 SER E N 1
ATOM 8791 C CA . SER E 2 229 ? 212.597 223.168 196.451 1.00 85.84 444 SER E CA 1
ATOM 8792 C C . SER E 2 229 ? 211.488 223.887 195.692 1.00 80.89 444 SER E C 1
ATOM 8793 O O . SER E 2 229 ? 211.595 225.078 195.399 1.00 72.98 444 SER E O 1
#

Nearest PDB structures (foldseek):
  4w4o-assembly1_C  TM=6.392E-01  e=3.555E-21  Homo sapiens
  3rjd-assembly1_A  TM=5.826E-01  e=8.028E-22  Homo sapiens
  8dir-assembly1_C  TM=6.306E-01  e=4.116E-19  Homo sapiens
  4x4m-assembly1_E  TM=5.829E-01  e=2.108E-17  Homo sapiens
  7seg-assembly2_D  TM=6.887E-01  e=1.518E-11  Homo sapiens

Solvent-accessible surface area: 52104 Å² total; per-residue (Å²): 211,64,42,34,8,20,3,44,13,111,45,56,36,18,7,0,8,99,73,52,138,0,33,0,23,2,72,21,70,121,137,160,4,65,76,128,0,65,0,75,19,55,104,134,56,97,126,84,98,125,99,15,123,76,30,85,4,89,15,87,87,19,12,22,4,13,1,31,3,60,76,14,51,30,3,57,61,3,119,8,29,17,5,83,11,26,0,0,0,0,1,23,69,30,3,0,30,29,42,71,2,27,0,67,1,62,9,98,113,55,130,8,72,73,0,12,0,55,37,65,122,84,93,74,28,100,5,76,143,128,56,67,26,104,10,114,78,0,32,3,108,24,10,13,32,1,47,0,18,2,97,24,140,95,84,2,28,0,3,4,13,79,12,133,2,44,0,38,32,6,7,48,131,0,60,3,119,20,77,48,31,25,6,92,36,40,62,83,1,40,0,35,0,58,22,117,56,28,37,39,56,43,104,23,48,11,46,14,66,7,22,66,55,128,125,47,32,60,170,26,55,61,110,61,56,81,54,119,32,115,36,1,122,64,152,32,19,2,42,4,27,0,45,0,0,13,99,92,103,60,14,65,26,62,3,20,110,22,33,0,7,8,15,164,90,16,43,8,92,14,109,69,5,146,42,45,18,0,16,27,144,111,99,75,0,74,0,32,0,6,0,36,65,0,42,87,147,27,32,112,18,115,23,31,5,32,37,78,67,102,78,50,153,81,20,136,66,87,95,75,40,26,36,61,94,52,33,18,82,10,22,0,17,2,47,15,75,23,130,45,4,35,98,23,62,85,2,39,0,61,1,20,14,130,48,59,144,64,66,53,85,76,76,37,24,14,58,154,33,143,67,96,89,3,64,7,5,7,0,36,13,11,164,62,0,51,106,69,128,74,0,0,0,0,0,0,0,42,14,0,68,6,42,28,14,3,5,38,0,27,10,122,60,130,69,30,136,64,49,83,48,1,63,49,24,100,12,88,95,35,1,41,0,2,0,0,1,0,12,3,64,48,76,62,6,85,131,31,35,58,0,11,0,0,0,9,0,32,27,7,150,122,70,89,43,86,48,72,2,34,114,90,91,100,12,49,12,124,21,98,67,7,92,35,96,7,5,5,4,8,39,94,68,0,51,1,18,0,7,0,48,74,3,38,87,145,29,69,138,20,127,27,22,5,58,22,45,53,99,68,45,148,102,30,133,65,81,110,144,62,140,71,229,109,88,25,39,80,15,9,0,26,1,55,19,17,1,42,44,15,28,74,22,46,42,0,41,0,43,0,35,20,184,46,16,132,41,69,50,40,101,66,40,47,30,50,108,5,5,59,94,54,4,58,7,12,8,0,40,15,10,179,57,1,51,111,80,131,75,0,1,0,0,0,0,0,19,10,0,16,8,45,41,16,8,8,25,1,5,10,118,24,119,66,23,142,65,62,80,45,0,65,47,22,56,18,64,91,2,7,36,0,4,0,0,3,0,23,6,65,61,67,81,12,70,111,80,25,63,0,8,0,0,0,5,0,23,28,6,52,18,23,4,26,14,47,60,0,33,115,100,76,73,2,41,23,107,23,113,77,10,108,41,72,15,8,6,12,9,58,90,42,0,54,0,39,0,12,0,29,62,1,33,74,148,49,36,140,21,143,30,17,3,36,28,80,56,102,88,34,154,104,30,115,75,90,117,123,116,107,59,238,93,80,20,52,94,10,8,1,10,5,64,6,28,0,26,51,18,28,90,37,60,48,4,54,0,50,0,27,15,179,43,22,140,61,61,60,80,58,93,35,36,29,76,190,45,118,71,87,69,4,52,8,14,8,1,53,11,8,206,68,0,40,114,82,108,45,0,0,0,0,0,0,0,12,4,0,71,19,46,55,16,3,15,20,0,6,9,123,18,44,37,16,64,12,60,70,47,0,63,52,24,100,13,81,85,41,0,31,0,1,0,0,1,0,20,1,24,58,53,9,8,88,137,32,35,55,0,6,0,0,0,0,0,35,22,14,54,6,17,12,19,14,56,42,16,44,113,119,90,9,35,8,102,14,107,80,13,127,37,43,13,9,14,52,153,92,105,71,1,70,1,38,0,18,0,45,50,0,25,72,145,41,43,134,17,144,34,30,4,33,29,75,63,103,78,50,152,76,34,123,83,118,108,125,93,133,67,230,87,85,21,36,78,12,16,0,30,2,46,7,60,37,138,38,12,45,98,20,51,88,4,65,0,67,0,30,10,156,43,25,144,58,69,70,79,86,77,43,32,24,47,135,31,149,68,99,107,3,53,4,3,13,0,57,10,14,194,54,0,46,123,81,123,71,0,1,0,0,0,0,0,25,6,0,70,11,47,56,18,18,10,30,0,26,12,113,54,128,86,36,139,67,49,71,47,1,65,46,24,91,11,27,54,28,0,38,0,2,0,0,1,0,15,6,66,61,82,84,12,76,143,48,38,51,0,6,0,2,0,3,0,20,26,18,169,128,56,66,39,88,65,71,15,49,110,131

GO terms:
  GO:0005886 plasma membrane (C, IDA)
  GO:0042113 B cell activation (P, IDA)
  GO:0015026 coreceptor activity (F, IDA)
  GO:0043235 signaling receptor complex (C, IDA)
  GO:0005515 protein binding (F, IPI)
  GO:0009986 cell surface (C, IDA)